Protein 6PX6 (pdb70)

Structure (mmCIF, N/CA/C/O backbone):
data_6PX6
#
_entry.id   6PX6
#
_cell.length_a   72.534
_cell.length_b   99.416
_cell.length_c   72.565
_cell.angle_alpha   90.000
_cell.angle_beta   118.264
_cell.angle_gamma   90.000
#
_symmetry.space_group_name_H-M   'P 1 21 1'
#
loop_
_entity.id
_entity.type
_entity.pdbx_description
1 polymer 'HLA class II histocompatibility antigen DQ alpha chain'
2 polymer 'HLA class II histocompatibility antigen DQ beta chain'
3 polymer DQ2.2-glut-L1
4 polymer 'T-cell receptor, T1005.2.56, alpha chain,Human nkt tcr alpha chain'
5 polymer 'T-cell receptor, T1005.2.56, beta chain'
6 water water
#
loop_
_atom_site.group_PDB
_atom_site.id
_atom_site.type_symbol
_atom_site.label_atom_id
_atom_site.label_alt_id
_atom_site.label_comp_id
_atom_site.label_asym_id
_atom_site.label_entity_id
_atom_site.label_seq_id
_atom_site.pdbx_PDB_ins_code
_atom_site.Cartn_x
_atom_site.Cartn_y
_atom_site.Cartn_z
_atom_site.occupancy
_atom_site.B_iso_or_equiv
_atom_site.auth_seq_id
_atom_site.auth_comp_id
_atom_site.auth_asym_id
_atom_site.auth_atom_id
_atom_site.pdbx_PDB_model_num
ATOM 1 N N . VAL A 1 27 ? -1.75753 26.77579 24.28167 1.000 47.67764 2 VAL A N 1
ATOM 2 C CA . VAL A 1 27 ? -2.17196 25.96184 25.41767 1.000 50.25941 2 VAL A CA 1
ATOM 3 C C . VAL A 1 27 ? -2.29488 24.49757 25.00760 1.000 58.33934 2 VAL A C 1
ATOM 4 O O . VAL A 1 27 ? -2.96050 24.16756 24.02509 1.000 68.28386 2 VAL A O 1
ATOM 8 N N . ALA A 1 28 ? -1.64266 23.62128 25.76758 1.000 48.12998 3 ALA A N 1
ATOM 9 C CA . ALA A 1 28 ? -1.63539 22.20103 25.45283 1.000 38.86393 3 ALA A CA 1
ATOM 10 C C . ALA A 1 28 ? -1.15288 21.42259 26.66612 1.000 41.48607 3 ALA A C 1
ATOM 11 O O . ALA A 1 28 ? -0.50226 21.96871 27.55990 1.000 49.41303 3 ALA A O 1
ATOM 13 N N . ASP A 1 29 ? -1.48816 20.13145 26.68351 1.000 34.92510 4 ASP A N 1
ATOM 14 C CA . ASP A 1 29 ? -0.97858 19.24273 27.72095 1.000 29.02512 4 ASP A CA 1
ATOM 15 C C . ASP A 1 29 ? 0.42950 18.76813 27.39100 1.000 27.90853 4 ASP A C 1
ATOM 16 O O . ASP A 1 29 ? 1.28158 18.66969 28.28086 1.000 28.58822 4 ASP A O 1
ATOM 21 N N . HIS A 1 30 ? 0.68368 18.46617 26.12121 1.000 26.59212 5 HIS A N 1
ATOM 22 C CA . HIS A 1 30 ? 2.00611 18.10982 25.63745 1.000 26.05436 5 HIS A CA 1
ATOM 23 C C . HIS A 1 30 ? 2.29692 18.91107 24.37891 1.000 24.79466 5 HIS A C 1
ATOM 24 O O . HIS A 1 30 ? 1.38567 19.37164 23.68699 1.000 28.59584 5 HIS A O 1
ATOM 31 N N . VAL A 1 31 ? 3.58289 19.07742 24.08627 1.000 23.37921 6 VAL A N 1
ATOM 32 C CA . VAL A 1 31 ? 4.01894 19.71487 22.84986 1.000 21.66099 6 VAL A CA 1
ATOM 33 C C . VAL A 1 31 ? 5.27269 18.99551 22.36679 1.000 20.82811 6 VAL A C 1
ATOM 34 O O . VAL A 1 31 ? 6.31090 19.02389 23.03691 1.000 24.19276 6 VAL A O 1
ATOM 38 N N . ALA A 1 32 ? 5.16887 18.32453 21.22725 1.000 20.08914 7 ALA A N 1
ATOM 39 C CA . ALA A 1 32 ? 6.28087 17.59908 20.63977 1.000 18.82364 7 ALA A CA 1
ATOM 40 C C . ALA A 1 32 ? 6.77046 18.32345 19.39803 1.000 17.88582 7 ALA A C 1
ATOM 41 O O . ALA A 1 32 ? 6.06373 19.14427 18.80903 1.000 28.21628 7 ALA A O 1
ATOM 43 N N . SER A 1 33 ? 7.99649 18.00716 19.00072 1.000 17.53708 8 SER A N 1
ATOM 44 C CA . SER A 1 33 ? 8.58207 18.56134 17.78424 1.000 27.38291 8 SER A CA 1
ATOM 45 C C . SER A 1 33 ? 9.04829 17.37562 16.94567 1.000 25.51710 8 SER A C 1
ATOM 46 O O . SER A 1 33 ? 10.21876 16.98935 16.97349 1.000 29.24274 8 SER A O 1
ATOM 49 N N . TYR A 1 34 ? 8.10596 16.78620 16.20962 1.000 25.06543 9 TYR A N 1
ATOM 50 C CA . TYR A 1 34 ? 8.38042 15.64864 15.33413 1.000 22.17940 9 TYR A CA 1
ATOM 51 C C . TYR A 1 34 ? 8.97484 16.17106 14.02713 1.000 21.16226 9 TYR A C 1
ATOM 52 O O . TYR A 1 34 ? 8.36430 16.15040 12.95629 1.000 16.69849 9 TYR A O 1
ATOM 61 N N . GLY A 1 35 A 10.20527 16.65623 14.14581 1.000 26.19697 9 GLY A N 1
ATOM 62 C CA . GLY A 1 35 A 10.89790 17.28663 13.04679 1.000 22.03852 9 GLY A CA 1
ATOM 63 C C . GLY A 1 35 A 11.55652 18.58206 13.46893 1.000 20.31838 9 GLY A C 1
ATOM 64 O O . GLY A 1 35 A 11.00008 19.66203 13.25551 1.000 30.16067 9 GLY A O 1
ATOM 65 N N . VAL A 1 36 ? 12.72303 18.48920 14.09826 1.000 17.05620 10 VAL A N 1
ATOM 66 C CA . VAL A 1 36 ? 13.58586 19.64073 14.33319 1.000 29.66872 10 VAL A CA 1
ATOM 67 C C . VAL A 1 36 ? 14.72341 19.51902 13.33027 1.000 31.74009 10 VAL A C 1
ATOM 68 O O . VAL A 1 36 ? 15.69643 18.79199 13.56021 1.000 35.02949 10 VAL A O 1
ATOM 72 N N . ASN A 1 37 ? 14.60031 20.21217 12.20685 1.000 21.08670 11 ASN A N 1
ATOM 73 C CA . ASN A 1 37 ? 15.58406 20.13402 11.14014 1.000 18.06421 11 ASN A CA 1
ATOM 74 C C . ASN A 1 37 ? 16.49310 21.35213 11.17843 1.000 23.59914 11 ASN A C 1
ATOM 75 O O . ASN A 1 37 ? 16.05307 22.46239 11.49003 1.000 33.29799 11 ASN A O 1
ATOM 80 N N . LEU A 1 38 ? 17.76560 21.13391 10.86215 1.000 20.52328 12 LEU A N 1
ATOM 81 C CA . LEU A 1 38 ? 18.78256 22.16300 11.00299 1.000 20.10357 12 LEU A CA 1
ATOM 82 C C . LEU A 1 38 ? 19.77399 22.06102 9.85992 1.000 20.59387 12 LEU A C 1
ATOM 83 O O . LEU A 1 38 ? 20.22748 20.96337 9.52803 1.000 20.50168 12 LEU A O 1
ATOM 88 N N . TYR A 1 39 ? 20.10701 23.20136 9.26323 1.000 21.33857 13 TYR A N 1
ATOM 89 C CA . TYR A 1 39 ? 21.20782 23.26241 8.30622 1.000 24.17984 13 TYR A CA 1
ATOM 90 C C . TYR A 1 39 ? 21.79519 24.66414 8.34719 1.000 27.02208 13 TYR A C 1
ATOM 91 O O . TYR A 1 39 ? 21.12257 25.62999 7.97394 1.000 27.75857 13 TYR A O 1
ATOM 100 N N . GLN A 1 40 ? 23.04154 24.77134 8.79360 1.000 24.08868 14 GLN A N 1
ATOM 101 C CA . GLN A 1 40 ? 23.79209 26.01305 8.72137 1.000 35.00314 14 GLN A CA 1
ATOM 102 C C . GLN A 1 40 ? 24.91146 25.87072 7.69912 1.000 36.31875 14 GLN A C 1
ATOM 103 O O . GLN A 1 40 ? 25.45402 24.78149 7.49034 1.000 33.08414 14 GLN A O 1
ATOM 109 N N . SER A 1 41 ? 25.24396 26.98472 7.05540 1.000 36.08538 15 SER A N 1
ATOM 110 C CA . SER A 1 41 ? 26.24175 26.99140 5.99605 1.000 28.78826 15 SER A CA 1
ATOM 111 C C . SER A 1 41 ? 27.67104 27.00015 6.51869 1.000 30.01056 15 SER A C 1
ATOM 112 O O . SER A 1 41 ? 28.60368 26.94361 5.71043 1.000 31.19122 15 SER A O 1
ATOM 115 N N . TYR A 1 42 ? 27.86626 27.06222 7.83568 1.000 29.84930 16 TYR A N 1
ATOM 116 C CA . TYR A 1 42 ? 29.20068 27.19394 8.40778 1.000 31.14767 16 TYR A CA 1
ATOM 117 C C . TYR A 1 42 ? 30.09029 26.00378 8.07182 1.000 32.39809 16 TYR A C 1
ATOM 118 O O . TYR A 1 42 ? 31.08196 26.14994 7.34977 1.000 45.98278 16 TYR A O 1
ATOM 127 N N . GLY A 1 43 ? 29.75096 24.83181 8.59712 1.000 30.32969 17 GLY A N 1
ATOM 128 C CA . GLY A 1 43 ? 30.52982 23.62684 8.36812 1.000 30.68986 17 GLY A CA 1
ATOM 129 C C . GLY A 1 43 ? 30.87180 23.30334 6.92151 1.000 31.33340 17 GLY A C 1
ATOM 130 O O . GLY A 1 43 ? 32.04592 23.29835 6.55624 1.000 32.87150 17 GLY A O 1
ATOM 131 N N . PRO A 1 44 ? 29.85528 23.02895 6.08445 1.000 30.25713 18 PRO A N 1
ATOM 132 C CA . PRO A 1 44 ? 28.42108 23.02378 6.39421 1.000 28.59751 18 PRO A CA 1
ATOM 133 C C . PRO A 1 44 ? 28.01825 21.85973 7.29055 1.000 30.71951 18 PRO A C 1
ATOM 134 O O . PRO A 1 44 ? 28.51683 20.74747 7.12336 1.000 42.15481 18 PRO A O 1
ATOM 138 N N . SER A 1 45 ? 27.13172 22.12810 8.24456 1.000 26.47438 19 SER A N 1
ATOM 139 C CA . SER A 1 45 ? 26.69772 21.12323 9.19983 1.000 25.51303 19 SER A CA 1
ATOM 140 C C . SER A 1 45 ? 25.19195 21.22386 9.38409 1.000 25.32774 19 SER A C 1
ATOM 141 O O . SER A 1 45 ? 24.57210 22.24425 9.07422 1.000 27.81215 19 SER A O 1
ATOM 144 N N . GLY A 1 46 ? 24.60903 20.14242 9.89148 1.000 23.26844 20 GLY A N 1
ATOM 145 C CA . GLY A 1 46 ? 23.18449 20.10010 10.14472 1.000 22.11062 20 GLY A CA 1
ATOM 146 C C . GLY A 1 46 ? 22.84757 19.36323 11.42206 1.000 21.54391 20 GLY A C 1
ATOM 147 O O . GLY A 1 46 ? 23.74443 19.00770 12.19270 1.000 23.27028 20 GLY A O 1
ATOM 148 N N . GLN A 1 47 ? 21.55700 19.12521 11.65472 1.000 20.60218 21 GLN A N 1
ATOM 149 C CA . GLN A 1 47 ? 21.11020 18.40757 12.84184 1.000 20.11874 21 GLN A CA 1
ATOM 150 C C . GLN A 1 47 ? 19.64652 18.00771 12.71496 1.000 20.40339 21 GLN A C 1
ATOM 151 O O . GLN A 1 47 ? 18.79165 18.84908 12.42359 1.000 31.73541 21 GLN A O 1
ATOM 157 N N . PHE A 1 48 ? 19.34747 16.72854 12.92504 1.000 18.95570 22 PHE A N 1
ATOM 158 C CA . PHE A 1 48 ? 17.97974 16.22389 12.90480 1.000 23.05317 22 PHE A CA 1
ATOM 159 C C . PHE A 1 48 ? 17.69998 15.54591 14.23676 1.000 24.31144 22 PHE A C 1
ATOM 160 O O . PHE A 1 48 ? 18.36788 14.56822 14.58876 1.000 21.11238 22 PHE A O 1
ATOM 168 N N . THR A 1 49 ? 16.72022 16.06703 14.97496 1.000 24.66957 23 THR A N 1
ATOM 169 C CA . THR A 1 49 ? 16.33068 15.50971 16.26225 1.000 21.69508 23 THR A CA 1
ATOM 170 C C . THR A 1 49 ? 14.81348 15.49096 16.37207 1.000 17.37246 23 THR A C 1
ATOM 171 O O . THR A 1 49 ? 14.12269 16.33898 15.80206 1.000 17.17402 23 THR A O 1
ATOM 175 N N . HIS A 1 50 ? 14.30321 14.51070 17.11095 1.000 17.39865 24 HIS A N 1
ATOM 176 C CA . HIS A 1 50 ? 12.90208 14.45912 17.50517 1.000 18.61587 24 HIS A CA 1
ATOM 177 C C . HIS A 1 50 ? 12.80374 14.77730 18.98888 1.000 20.44128 24 HIS A C 1
ATOM 178 O O . HIS A 1 50 ? 13.53726 14.20306 19.80042 1.000 24.41958 24 HIS A O 1
ATOM 185 N N . GLU A 1 51 ? 11.90436 15.68987 19.34010 1.000 22.91996 25 GLU A N 1
ATOM 186 C CA . GLU A 1 51 ? 11.77632 16.15959 20.71055 1.000 24.83646 25 GLU A CA 1
ATOM 187 C C . GLU A 1 51 ? 10.33629 16.01066 21.17427 1.000 22.93683 25 GLU A C 1
ATOM 188 O O . GLU A 1 51 ? 9.39897 16.32007 20.43213 1.000 26.45425 25 GLU A O 1
ATOM 194 N N . PHE A 1 52 ? 10.16921 15.52978 22.40436 1.000 18.66222 26 PHE A N 1
ATOM 195 C CA . PHE A 1 52 ? 8.86501 15.43930 23.04844 1.000 20.07705 26 PHE A CA 1
ATOM 196 C C . PHE A 1 52 ? 8.97123 16.08831 24.41839 1.000 20.91472 26 PHE A C 1
ATOM 197 O O . PHE A 1 52 ? 9.82990 15.70700 25.22099 1.000 19.55182 26 PHE A O 1
ATOM 205 N N . ASP A 1 53 ? 8.10882 17.07393 24.67411 1.000 28.43337 27 ASP A N 1
ATOM 206 C CA . ASP A 1 53 ? 8.08792 17.80664 25.94191 1.000 22.85808 27 ASP A CA 1
ATOM 207 C C . ASP A 1 53 ? 9.44810 18.42767 26.25192 1.000 21.08328 27 ASP A C 1
ATOM 208 O O . ASP A 1 53 ? 9.90307 18.43361 27.39694 1.000 30.00092 27 ASP A O 1
ATOM 213 N N . GLY A 1 54 ? 10.10328 18.95562 25.22139 1.000 19.26525 28 GLY A N 1
ATOM 214 C CA . GLY A 1 54 ? 11.38813 19.59726 25.40975 1.000 18.64261 28 GLY A CA 1
ATOM 215 C C . GLY A 1 54 ? 12.53046 18.66507 25.73712 1.000 23.00359 28 GLY A C 1
ATOM 216 O O . GLY A 1 54 ? 13.55350 19.11708 26.25780 1.000 28.44908 28 GLY A O 1
ATOM 217 N N . ASP A 1 55 ? 12.39144 17.37230 25.45019 1.000 23.62002 29 ASP A N 1
ATOM 218 C CA . ASP A 1 55 ? 13.44459 16.40287 25.71408 1.000 24.01196 29 ASP A CA 1
ATOM 219 C C . ASP A 1 55 ? 13.72921 15.59948 24.45429 1.000 21.82235 29 ASP A C 1
ATOM 220 O O . ASP A 1 55 ? 12.80821 15.20386 23.73390 1.000 26.59465 29 ASP A O 1
ATOM 225 N N . GLU A 1 56 ? 15.01339 15.35952 24.20409 1.000 21.37494 30 GLU A N 1
ATOM 226 C CA . GLU A 1 56 ? 15.47193 14.75174 22.96151 1.000 18.54960 30 GLU A CA 1
ATOM 227 C C . GLU A 1 56 ? 15.22550 13.24765 22.99100 1.000 18.70619 30 GLU A C 1
ATOM 228 O O . GLU A 1 56 ? 15.70586 12.55249 23.89260 1.000 19.18566 30 GLU A O 1
ATOM 234 N N . GLU A 1 57 ? 14.47427 12.74747 22.00713 1.000 18.49402 31 GLU A N 1
ATOM 235 C CA . GLU A 1 57 ? 14.20867 11.31775 21.88403 1.000 18.84106 31 GLU A CA 1
ATOM 236 C C . GLU A 1 57 ? 15.28763 10.60743 21.07507 1.000 24.24794 31 GLU A C 1
ATOM 237 O O . GLU A 1 57 ? 15.80012 9.56746 21.49700 1.000 28.84185 31 GLU A O 1
ATOM 243 N N . PHE A 1 58 ? 15.62985 11.14382 19.90805 1.000 18.80407 32 PHE A N 1
ATOM 244 C CA . PHE A 1 58 ? 16.70168 10.57555 19.10597 1.000 19.16270 32 PHE A CA 1
ATOM 245 C C . PHE A 1 58 ? 17.23238 11.64755 18.16946 1.000 18.87766 32 PHE A C 1
ATOM 246 O O . PHE A 1 58 ? 16.58196 12.66771 17.92782 1.000 18.37720 32 PHE A O 1
ATOM 254 N N . TYR A 1 59 ? 18.43052 11.40038 17.64921 1.000 19.35474 33 TYR A N 1
ATOM 255 C CA . TYR A 1 59 ? 19.02167 12.25013 16.63006 1.000 19.30354 33 TYR A CA 1
ATOM 256 C C . TYR A 1 59 ? 19.64868 11.36612 15.56285 1.000 23.00933 33 TYR A C 1
ATOM 257 O O . TYR A 1 59 ? 20.03450 10.22419 15.82772 1.000 20.27568 33 TYR A O 1
ATOM 266 N N . VAL A 1 60 ? 19.73235 11.89903 14.34905 1.000 31.06991 34 VAL A N 1
ATOM 267 C CA . VAL A 1 60 ? 20.31529 11.18972 13.21780 1.000 19.95269 34 VAL A CA 1
ATOM 268 C C . VAL A 1 60 ? 21.69471 11.77363 12.95306 1.000 20.66647 34 VAL A C 1
ATOM 269 O O . VAL A 1 60 ? 21.83347 12.98200 12.72954 1.000 27.54383 34 VAL A O 1
ATOM 273 N N . ASP A 1 61 ? 22.71562 10.92056 12.98836 1.000 21.56012 35 ASP A N 1
ATOM 274 C CA . ASP A 1 61 ? 24.07397 11.33610 12.65411 1.000 22.47789 35 ASP A CA 1
ATOM 275 C C . ASP A 1 61 ? 24.18073 11.51903 11.14615 1.000 31.90961 35 ASP A C 1
ATOM 276 O O . ASP A 1 61 ? 24.23496 10.53910 10.39736 1.000 39.17401 35 ASP A O 1
ATOM 281 N N . LEU A 1 62 ? 24.21176 12.77351 10.69472 1.000 24.74960 36 LEU A N 1
ATOM 282 C CA . LEU A 1 62 ? 24.20217 13.04357 9.26263 1.000 29.98749 36 LEU A CA 1
ATOM 283 C C . LEU A 1 62 ? 25.50209 12.63431 8.58203 1.000 32.44217 36 LEU A C 1
ATOM 284 O O . LEU A 1 62 ? 25.49737 12.37443 7.37403 1.000 41.05294 36 LEU A O 1
ATOM 289 N N . GLU A 1 63 ? 26.60939 12.56713 9.32285 1.000 33.41717 37 GLU A N 1
ATOM 290 C CA . GLU A 1 63 ? 27.86839 12.12221 8.73496 1.000 44.07878 37 GLU A CA 1
ATOM 291 C C . GLU A 1 63 ? 27.92841 10.60242 8.65318 1.000 40.69744 37 GLU A C 1
ATOM 292 O O . GLU A 1 63 ? 28.28469 10.03905 7.61182 1.000 33.06880 37 GLU A O 1
ATOM 298 N N . ARG A 1 64 ? 27.58287 9.92844 9.74778 1.000 35.72782 38 ARG A N 1
ATOM 299 C CA . ARG A 1 64 ? 27.67350 8.48036 9.84948 1.000 26.55402 38 ARG A CA 1
ATOM 300 C C . ARG A 1 64 ? 26.43506 7.76558 9.32507 1.000 25.57652 38 ARG A C 1
ATOM 301 O O . ARG A 1 64 ? 26.46505 6.53780 9.18653 1.000 26.09681 38 ARG A O 1
ATOM 309 N N . LYS A 1 65 ? 25.36319 8.50026 9.02625 1.000 26.18152 39 LYS A N 1
ATOM 310 C CA . LYS A 1 65 ? 24.10519 7.94288 8.52559 1.000 31.55395 39 LYS A CA 1
ATOM 311 C C . LYS A 1 65 ? 23.57407 6.85747 9.46609 1.000 38.35184 39 LYS A C 1
ATOM 312 O O . LYS A 1 65 ? 23.52083 5.67175 9.13972 1.000 45.50827 39 LYS A O 1
ATOM 318 N N . GLU A 1 66 ? 23.17078 7.30657 10.65268 1.000 33.62618 40 GLU A N 1
ATOM 319 C CA . GLU A 1 66 ? 22.73460 6.39034 11.69370 1.000 26.17184 40 GLU A CA 1
ATOM 320 C C . GLU A 1 66 ? 21.72419 7.08388 12.59322 1.000 22.16113 40 GLU A C 1
ATOM 321 O O . GLU A 1 66 ? 21.74397 8.30766 12.74674 1.000 21.68874 40 GLU A O 1
ATOM 327 N N . THR A 1 67 ? 20.83868 6.28534 13.18458 1.000 22.02060 41 THR A N 1
ATOM 328 C CA . THR A 1 67 ? 19.83125 6.77463 14.11925 1.000 27.98433 41 THR A CA 1
ATOM 329 C C . THR A 1 67 ? 20.29738 6.45883 15.53213 1.000 25.25568 41 THR A C 1
ATOM 330 O O . THR A 1 67 ? 20.41722 5.28872 15.91021 1.000 22.70064 41 THR A O 1
ATOM 334 N N . VAL A 1 68 ? 20.55331 7.49822 16.31075 1.000 21.69493 42 VAL A N 1
ATOM 335 C CA . VAL A 1 68 ? 21.13204 7.35006 17.63542 1.000 28.99226 42 VAL A CA 1
ATOM 336 C C . VAL A 1 68 ? 20.06528 7.77818 18.63842 1.000 21.67165 42 VAL A C 1
ATOM 337 O O . VAL A 1 68 ? 19.76450 8.97115 18.77142 1.000 20.99861 42 VAL A O 1
ATOM 341 N N . TRP A 1 69 ? 19.47694 6.80492 19.33117 1.000 22.00098 43 TRP A N 1
ATOM 342 C CA . TRP A 1 69 ? 18.34658 7.06744 20.21152 1.000 28.16397 43 TRP A CA 1
ATOM 343 C C . TRP A 1 69 ? 18.81176 7.64543 21.54220 1.000 34.24603 43 TRP A C 1
ATOM 344 O O . TRP A 1 69 ? 19.91887 7.37127 22.01109 1.000 37.20645 43 TRP A O 1
ATOM 355 N N . LYS A 1 70 ? 17.94037 8.45464 22.15322 1.000 39.62445 44 LYS A N 1
ATOM 356 C CA . LYS A 1 70 ? 18.20216 9.06146 23.45410 1.000 37.18709 44 LYS A CA 1
ATOM 357 C C . LYS A 1 70 ? 17.13835 8.71688 24.48971 1.000 37.96714 44 LYS A C 1
ATOM 358 O O . LYS A 1 70 ? 17.20081 9.22790 25.61579 1.000 39.99563 44 LYS A O 1
ATOM 364 N N . LEU A 1 71 ? 16.17219 7.87268 24.14447 1.000 40.38989 45 LEU A N 1
ATOM 365 C CA . LEU A 1 71 ? 15.13469 7.49993 25.09426 1.000 39.52675 45 LEU A CA 1
ATOM 366 C C . LEU A 1 71 ? 15.75546 6.72730 26.25339 1.000 38.68885 45 LEU A C 1
ATOM 367 O O . LEU A 1 71 ? 16.51967 5.77933 26.02218 1.000 37.29660 45 LEU A O 1
ATOM 372 N N . PRO A 1 72 ? 15.46681 7.09663 27.49974 1.000 43.52590 46 PRO A N 1
ATOM 373 C CA . PRO A 1 72 ? 16.04892 6.37416 28.63804 1.000 54.03214 46 PRO A CA 1
ATOM 374 C C . PRO A 1 72 ? 15.29645 5.09048 28.95185 1.000 62.86718 46 PRO A C 1
ATOM 375 O O . PRO A 1 72 ? 15.11931 4.73368 30.12112 1.000 67.23532 46 PRO A O 1
ATOM 379 N N . LEU A 1 73 ? 14.84626 4.39140 27.91069 1.000 60.81896 47 LEU A N 1
ATOM 380 C CA . LEU A 1 73 ? 14.05058 3.18245 28.05468 1.000 55.01508 47 LEU A CA 1
ATOM 381 C C . LEU A 1 73 ? 14.52161 2.16434 27.02427 1.000 49.23749 47 LEU A C 1
ATOM 382 O O . LEU A 1 73 ? 15.38184 2.44988 26.18511 1.000 39.73210 47 LEU A O 1
ATOM 387 N N . PHE A 1 74 ? 13.95733 0.96241 27.09592 1.000 58.23145 48 PHE A N 1
ATOM 388 C CA . PHE A 1 74 ? 14.18059 -0.06821 26.09243 1.000 62.95610 48 PHE A CA 1
ATOM 389 C C . PHE A 1 74 ? 13.04014 -0.03911 25.08613 1.000 60.70865 48 PHE A C 1
ATOM 390 O O . PHE A 1 74 ? 11.87697 0.14373 25.45894 1.000 63.22373 48 PHE A O 1
ATOM 398 N N . HIS A 1 75 ? 13.37402 -0.22982 23.81259 1.000 53.13544 49 HIS A N 1
ATOM 399 C CA . HIS A 1 75 ? 12.36405 -0.07410 22.77860 1.000 52.40438 49 HIS A CA 1
ATOM 400 C C . HIS A 1 75 ? 12.88539 -0.63702 21.46724 1.000 54.70270 49 HIS A C 1
ATOM 401 O O . HIS A 1 75 ? 14.09769 -0.72100 21.25015 1.000 61.49754 49 HIS A O 1
ATOM 408 N N . ARG A 1 76 ? 11.95115 -1.00018 20.58902 1.000 47.25871 50 ARG A N 1
ATOM 409 C CA . ARG A 1 76 ? 12.27804 -1.54120 19.27770 1.000 43.79483 50 ARG A CA 1
ATOM 410 C C . ARG A 1 76 ? 11.90227 -0.58968 18.14458 1.000 50.58352 50 ARG A C 1
ATOM 411 O O . ARG A 1 76 ? 11.68067 -1.03941 17.01570 1.000 47.32856 50 ARG A O 1
ATOM 413 N N . LEU A 1 77 ? 11.82620 0.71375 18.41450 1.000 23.66823 51 LEU A N 1
ATOM 414 C CA . LEU A 1 77 ? 11.49831 1.64978 17.34865 1.000 34.16046 51 LEU A CA 1
ATOM 415 C C . LEU A 1 77 ? 12.64177 1.75606 16.34272 1.000 35.01538 51 LEU A C 1
ATOM 416 O O . LEU A 1 77 ? 13.79992 1.43829 16.62986 1.000 33.80789 51 LEU A O 1
ATOM 421 N N . ARG A 1 78 ? 12.29050 2.22401 15.14593 1.000 38.09387 53 ARG A N 1
ATOM 422 C CA . ARG A 1 78 ? 13.19837 2.29368 14.01129 1.000 33.55842 53 ARG A CA 1
ATOM 423 C C . ARG A 1 78 ? 12.93628 3.58423 13.24870 1.000 22.31617 53 ARG A C 1
ATOM 424 O O . ARG A 1 78 ? 11.84082 4.14573 13.30214 1.000 19.83019 53 ARG A O 1
ATOM 432 N N . PHE A 1 79 ? 13.95222 4.04886 12.52537 1.000 20.10783 54 PHE A N 1
ATOM 433 C CA . PHE A 1 79 ? 13.82572 5.28875 11.76199 1.000 19.27078 54 PHE A CA 1
ATOM 434 C C . PHE A 1 79 ? 14.91653 5.32076 10.70611 1.000 19.38536 54 PHE A C 1
ATOM 435 O O . PHE A 1 79 ? 16.10309 5.31456 11.04577 1.000 19.84628 54 PHE A O 1
ATOM 443 N N . ASP A 1 80 ? 14.52338 5.35788 9.44204 1.000 22.03161 55 ASP A N 1
ATOM 444 C CA . ASP A 1 80 ? 15.49293 5.40726 8.35452 1.000 21.48391 55 ASP A CA 1
ATOM 445 C C . ASP A 1 80 ? 16.19430 6.75851 8.34605 1.000 24.16264 55 ASP A C 1
ATOM 446 O O . ASP A 1 80 ? 15.53303 7.78859 8.15836 1.000 25.12625 55 ASP A O 1
ATOM 451 N N . PRO A 1 81 ? 17.51395 6.80945 8.54435 1.000 19.50393 56 PRO A N 1
ATOM 452 C CA . PRO A 1 81 ? 18.21502 8.10255 8.50176 1.000 23.03527 56 PRO A CA 1
ATOM 453 C C . PRO A 1 81 ? 18.16095 8.78886 7.14376 1.000 23.05781 56 PRO A C 1
ATOM 454 O O . PRO A 1 81 ? 18.49525 9.97811 7.06550 1.000 20.13972 56 PRO A O 1
ATOM 458 N N . GLN A 1 82 ? 17.75319 8.08951 6.07884 1.000 27.11117 57 GLN A N 1
ATOM 459 C CA . GLN A 1 82 ? 17.62788 8.74072 4.77804 1.000 23.12977 57 GLN A CA 1
ATOM 460 C C . GLN A 1 82 ? 16.53727 9.80099 4.78375 1.000 19.23344 57 GLN A C 1
ATOM 461 O O . GLN A 1 82 ? 16.58785 10.74413 3.98622 1.000 18.24973 57 GLN A O 1
ATOM 467 N N . PHE A 1 83 ? 15.54159 9.66291 5.66120 1.000 17.70582 58 PHE A N 1
ATOM 468 C CA . PHE A 1 83 ? 14.56127 10.72951 5.82867 1.000 17.19741 58 PHE A CA 1
ATOM 469 C C . PHE A 1 83 ? 15.24053 12.01021 6.29587 1.000 31.52946 58 PHE A C 1
ATOM 470 O O . PHE A 1 83 ? 14.98122 13.09662 5.76573 1.000 28.55661 58 PHE A O 1
ATOM 478 N N . ALA A 1 84 ? 16.12237 11.89742 7.29099 1.000 29.72133 59 ALA A N 1
ATOM 479 C CA . ALA A 1 84 ? 16.85095 13.06607 7.76859 1.000 17.83146 59 ALA A CA 1
ATOM 480 C C . ALA A 1 84 ? 17.79166 13.60621 6.69901 1.000 18.26935 59 ALA A C 1
ATOM 481 O O . ALA A 1 84 ? 17.86651 14.82169 6.49104 1.000 19.96604 59 ALA A O 1
ATOM 483 N N . LEU A 1 85 ? 18.51125 12.71973 6.00505 1.000 18.68533 60 LEU A N 1
ATOM 484 C CA . LEU A 1 85 ? 19.43159 13.16762 4.96383 1.000 19.24659 60 LEU A CA 1
ATOM 485 C C . LEU A 1 85 ? 18.69422 13.88998 3.84254 1.000 18.92640 60 LEU A C 1
ATOM 486 O O . LEU A 1 85 ? 19.18644 14.89105 3.31031 1.000 19.33452 60 LEU A O 1
ATOM 491 N N . THR A 1 86 ? 17.51284 13.39840 3.46790 1.000 18.32095 61 THR A N 1
ATOM 492 C CA . THR A 1 86 ? 16.74146 14.05729 2.41886 1.000 18.33767 61 THR A CA 1
ATOM 493 C C . THR A 1 86 ? 16.16392 15.37846 2.91212 1.000 17.92751 61 THR A C 1
ATOM 494 O O . THR A 1 86 ? 16.30134 16.41410 2.24990 1.000 18.24038 61 THR A O 1
ATOM 498 N N . ASN A 1 87 ? 15.52091 15.36174 4.08271 1.000 20.74652 62 ASN A N 1
ATOM 499 C CA . ASN A 1 87 ? 14.86641 16.56437 4.58648 1.000 17.48407 62 ASN A CA 1
ATOM 500 C C . ASN A 1 87 ? 15.87404 17.68429 4.81838 1.000 35.42700 62 ASN A C 1
ATOM 501 O O . ASN A 1 87 ? 15.61175 18.84331 4.47821 1.000 39.27133 62 ASN A O 1
ATOM 506 N N . ILE A 1 88 ? 17.03991 17.35583 5.38183 1.000 27.96550 63 ILE A N 1
ATOM 507 C CA . ILE A 1 88 ? 18.08312 18.36145 5.56422 1.000 24.18508 63 ILE A CA 1
ATOM 508 C C . ILE A 1 88 ? 18.62708 18.82450 4.21776 1.000 23.00833 63 ILE A C 1
ATOM 509 O O . ILE A 1 88 ? 19.00698 19.99219 4.06162 1.000 28.29408 63 ILE A O 1
ATOM 514 N N . ALA A 1 89 ? 18.66423 17.93395 3.22263 1.000 19.60898 64 ALA A N 1
ATOM 515 C CA . ALA A 1 89 ? 19.12662 18.33179 1.89723 1.000 20.20252 64 ALA A CA 1
ATOM 516 C C . ALA A 1 89 ? 18.16286 19.30531 1.23383 1.000 20.14957 64 ALA A C 1
ATOM 517 O O . ALA A 1 89 ? 18.57957 20.11169 0.39440 1.000 21.48457 64 ALA A O 1
ATOM 519 N N . VAL A 1 90 ? 16.87681 19.24205 1.58500 1.000 19.39273 65 VAL A N 1
ATOM 520 C CA . VAL A 1 90 ? 15.93351 20.23522 1.08506 1.000 19.46757 65 VAL A CA 1
ATOM 521 C C . VAL A 1 90 ? 16.18493 21.58027 1.75378 1.000 20.04318 65 VAL A C 1
ATOM 522 O O . VAL A 1 90 ? 16.00516 22.63659 1.13450 1.000 20.64397 65 VAL A O 1
ATOM 526 N N . LEU A 1 91 ? 16.62453 21.56625 3.01447 1.000 19.97106 66 LEU A N 1
ATOM 527 C CA . LEU A 1 91 ? 16.93722 22.80924 3.71196 1.000 20.57377 66 LEU A CA 1
ATOM 528 C C . LEU A 1 91 ? 18.16144 23.49092 3.11314 1.000 21.63851 66 LEU A C 1
ATOM 529 O O . LEU A 1 91 ? 18.19065 24.72055 2.98559 1.000 22.40544 66 LEU A O 1
ATOM 534 N N . LYS A 1 92 ? 19.18484 22.71192 2.74935 1.000 21.85189 67 LYS A N 1
ATOM 535 C CA . LYS A 1 92 ? 20.36196 23.29047 2.10800 1.000 23.02392 67 LYS A CA 1
ATOM 536 C C . LYS A 1 92 ? 19.98851 23.99271 0.80961 1.000 27.70538 67 LYS A C 1
ATOM 537 O O . LYS A 1 92 ? 20.49883 25.07961 0.51105 1.000 30.27391 67 LYS A O 1
ATOM 543 N N . HIS A 1 93 ? 19.09405 23.38527 0.02756 1.000 30.65041 68 HIS A N 1
ATOM 544 C CA . HIS A 1 93 ? 18.63005 24.00838 -1.20728 1.000 29.79683 68 HIS A CA 1
ATOM 545 C C . HIS A 1 93 ? 17.88315 25.30549 -0.91817 1.000 23.71265 68 HIS A C 1
ATOM 546 O O . HIS A 1 93 ? 18.14840 26.34101 -1.53970 1.000 24.81050 68 HIS A O 1
ATOM 553 N N . ASN A 1 94 ? 16.95086 25.27038 0.03750 1.000 22.95581 69 ASN A N 1
ATOM 554 C CA . ASN A 1 94 ? 16.18660 26.46782 0.37171 1.000 23.39704 69 ASN A CA 1
ATOM 555 C C . ASN A 1 94 ? 17.05576 27.53725 1.01869 1.000 39.57527 69 ASN A C 1
ATOM 556 O O . ASN A 1 94 ? 16.75131 28.72989 0.90514 1.000 42.33936 69 ASN A O 1
ATOM 561 N N . LEU A 1 95 ? 18.13141 27.13949 1.70046 1.000 31.45578 70 LEU A N 1
ATOM 562 C CA . LEU A 1 95 ? 18.98376 28.12177 2.36239 1.000 29.09361 70 LEU A CA 1
ATOM 563 C C . LEU A 1 95 ? 19.73965 28.96857 1.34610 1.000 30.41122 70 LEU A C 1
ATOM 564 O O . LEU A 1 95 ? 19.79952 30.19668 1.47249 1.000 32.27090 70 LEU A O 1
ATOM 569 N N . ASN A 1 96 ? 20.32192 28.32823 0.32654 1.000 30.13478 71 ASN A N 1
ATOM 570 C CA . ASN A 1 96 ? 21.07254 29.06949 -0.68337 1.000 35.96897 71 ASN A CA 1
ATOM 571 C C . ASN A 1 96 ? 20.19525 30.07838 -1.41078 1.000 33.41215 71 ASN A C 1
ATOM 572 O O . ASN A 1 96 ? 20.69046 31.11531 -1.86735 1.000 39.33221 71 ASN A O 1
ATOM 577 N N . ILE A 1 97 ? 18.89787 29.79780 -1.52838 1.000 28.17473 72 ILE A N 1
ATOM 578 C CA . ILE A 1 97 ? 17.99458 30.72537 -2.19944 1.000 28.85254 72 ILE A CA 1
ATOM 579 C C . ILE A 1 97 ? 17.66880 31.90774 -1.29648 1.000 32.00606 72 ILE A C 1
ATOM 580 O O . ILE A 1 97 ? 17.69956 33.06512 -1.72943 1.000 30.99642 72 ILE A O 1
ATOM 585 N N . LEU A 1 98 ? 17.35888 31.63901 -0.02628 1.000 28.62736 73 LEU A N 1
ATOM 586 C CA . LEU A 1 98 ? 17.03658 32.71839 0.89885 1.000 32.75894 73 LEU A CA 1
ATOM 587 C C . LEU A 1 98 ? 18.24986 33.57052 1.24673 1.000 41.72232 73 LEU A C 1
ATOM 588 O O . LEU A 1 98 ? 18.08173 34.71723 1.67550 1.000 45.12719 73 LEU A O 1
ATOM 593 N N . ILE A 1 99 ? 19.46293 33.04062 1.08120 1.000 37.05836 74 ILE A N 1
ATOM 594 C CA . ILE A 1 99 ? 20.65148 33.87059 1.24331 1.000 38.48153 74 ILE A CA 1
ATOM 595 C C . ILE A 1 99 ? 20.73011 34.90268 0.12581 1.000 41.34862 74 ILE A C 1
ATOM 596 O O . ILE A 1 99 ? 21.11513 36.05610 0.35237 1.000 48.76708 74 ILE A O 1
ATOM 601 N N . LYS A 1 100 ? 20.35028 34.51257 -1.09392 1.000 37.71874 75 LYS A N 1
ATOM 602 C CA . LYS A 1 100 ? 20.37765 35.45099 -2.21167 1.000 39.92034 75 LYS A CA 1
ATOM 603 C C . LYS A 1 100 ? 19.25090 36.47389 -2.10694 1.000 42.72813 75 LYS A C 1
ATOM 604 O O . LYS A 1 100 ? 19.44134 37.65020 -2.43756 1.000 49.72921 75 LYS A O 1
ATOM 610 N N . ARG A 1 101 ? 18.07255 36.04890 -1.64431 1.000 34.71099 76 ARG A N 1
ATOM 611 C CA . ARG A 1 101 ? 16.92741 36.94727 -1.54469 1.000 43.57617 76 ARG A CA 1
ATOM 612 C C . ARG A 1 101 ? 17.03656 37.93290 -0.38800 1.000 48.72364 76 ARG A C 1
ATOM 613 O O . ARG A 1 101 ? 16.26793 38.89954 -0.35071 1.000 53.67145 76 ARG A O 1
ATOM 621 N N . SER A 1 102 ? 17.95716 37.71816 0.55063 1.000 48.08768 77 SER A N 1
ATOM 622 C CA . SER A 1 102 ? 18.08951 38.57166 1.72442 1.000 50.25807 77 SER A CA 1
ATOM 623 C C . SER A 1 102 ? 19.32531 39.45989 1.67370 1.000 56.45805 77 SER A C 1
ATOM 624 O O . SER A 1 102 ? 19.71141 40.01987 2.70579 1.000 38.84778 77 SER A O 1
ATOM 627 N N . ASN A 1 103 ? 19.95161 39.60177 0.50301 1.000 55.73116 78 ASN A N 1
ATOM 628 C CA . ASN A 1 103 ? 21.20323 40.35006 0.35807 1.000 54.22253 78 ASN A CA 1
ATOM 629 C C . ASN A 1 103 ? 22.25567 39.85128 1.34697 1.000 49.53390 78 ASN A C 1
ATOM 630 O O . ASN A 1 103 ? 23.04686 40.62508 1.89075 1.000 58.47886 78 ASN A O 1
ATOM 635 N N . SER A 1 104 ? 22.24795 38.53751 1.58742 1.000 38.93149 79 SER A N 1
ATOM 636 C CA . SER A 1 104 ? 23.20914 37.87061 2.46817 1.000 38.32376 79 SER A CA 1
ATOM 637 C C . SER A 1 104 ? 23.10527 38.38164 3.90564 1.000 47.79622 79 SER A C 1
ATOM 638 O O . SER A 1 104 ? 24.10654 38.68589 4.55742 1.000 39.08136 79 SER A O 1
ATOM 641 N N . THR A 1 105 ? 21.87403 38.46903 4.40376 1.000 49.91887 80 THR A N 1
ATOM 642 C CA . THR A 1 105 ? 21.64921 38.79783 5.80787 1.000 48.80691 80 THR A CA 1
ATOM 643 C C . THR A 1 105 ? 22.02394 37.59262 6.65998 1.000 45.89184 80 THR A C 1
ATOM 644 O O . THR A 1 105 ? 21.36006 36.55218 6.60633 1.000 45.05311 80 THR A O 1
ATOM 648 N N . ALA A 1 106 ? 23.08921 37.72746 7.44090 1.000 46.96348 81 ALA A N 1
ATOM 649 C CA . ALA A 1 106 ? 23.62849 36.61381 8.20118 1.000 43.78830 81 ALA A CA 1
ATOM 650 C C . ALA A 1 106 ? 23.04225 36.57482 9.60905 1.000 33.61984 81 ALA A C 1
ATOM 651 O O . ALA A 1 106 ? 22.32580 37.47830 10.04623 1.000 34.02052 81 ALA A O 1
ATOM 653 N N . ALA A 1 107 ? 23.36060 35.49896 10.32065 1.000 32.41170 82 ALA A N 1
ATOM 654 C CA . ALA A 1 107 ? 22.90014 35.33784 11.68880 1.000 31.47222 82 ALA A CA 1
ATOM 655 C C . ALA A 1 107 ? 23.64591 36.28334 12.62238 1.000 39.00232 82 ALA A C 1
ATOM 656 O O . ALA A 1 107 ? 24.78985 36.67201 12.37047 1.000 36.42226 82 ALA A O 1
ATOM 658 N N . THR A 1 108 ? 22.98145 36.65517 13.71085 1.000 43.34264 83 THR A N 1
ATOM 659 C CA . THR A 1 108 ? 23.57751 37.48803 14.74501 1.000 47.66627 83 THR A CA 1
ATOM 660 C C . THR A 1 108 ? 24.08701 36.59771 15.86939 1.000 39.31667 83 THR A C 1
ATOM 661 O O . THR A 1 108 ? 23.33771 35.77076 16.40100 1.000 35.91058 83 THR A O 1
ATOM 665 N N . ASN A 1 109 ? 25.36086 36.76209 16.21881 1.000 46.17768 84 ASN A N 1
ATOM 666 C CA . ASN A 1 109 ? 25.96652 35.98227 17.29239 1.000 40.09505 84 ASN A CA 1
ATOM 667 C C . ASN A 1 109 ? 25.40722 36.44984 18.62984 1.000 32.33920 84 ASN A C 1
ATOM 668 O O . ASN A 1 109 ? 25.74581 37.53786 19.10522 1.000 36.27555 84 ASN A O 1
ATOM 673 N N . GLU A 1 110 ? 24.54809 35.63622 19.23604 1.000 30.77887 85 GLU A N 1
ATOM 674 C CA . GLU A 1 110 ? 23.98165 35.97076 20.53163 1.000 30.40950 85 GLU A CA 1
ATOM 675 C C . GLU A 1 110 ? 24.95907 35.62589 21.65283 1.000 40.96934 85 GLU A C 1
ATOM 676 O O . GLU A 1 110 ? 25.87788 34.81911 21.48937 1.000 42.69513 85 GLU A O 1
ATOM 682 N N . VAL A 1 111 ? 24.74823 36.25322 22.80458 1.000 35.85346 86 VAL A N 1
ATOM 683 C CA . VAL A 1 111 ? 25.58286 36.03538 23.98062 1.000 38.35836 86 VAL A CA 1
ATOM 684 C C . VAL A 1 111 ? 25.03174 34.81576 24.73302 1.000 35.93975 86 VAL A C 1
ATOM 685 O O . VAL A 1 111 ? 23.87597 34.85545 25.17477 1.000 33.83461 86 VAL A O 1
ATOM 689 N N . PRO A 1 112 ? 25.80526 33.74784 24.87616 1.000 34.44500 87 PRO A N 1
ATOM 690 C CA . PRO A 1 112 ? 25.30851 32.57062 25.59708 1.000 31.18732 87 PRO A CA 1
ATOM 691 C C . PRO A 1 112 ? 25.33481 32.77579 27.10417 1.000 35.04099 87 PRO A C 1
ATOM 692 O O . PRO A 1 112 ? 26.08613 33.59108 27.64237 1.000 39.72809 87 PRO A O 1
ATOM 696 N N . GLU A 1 113 ? 24.48602 32.00857 27.78384 1.000 33.33414 88 GLU A N 1
ATOM 697 C CA . GLU A 1 113 ? 24.38181 32.03622 29.23623 1.000 34.03909 88 GLU A CA 1
ATOM 698 C C . GLU A 1 113 ? 24.70248 30.65234 29.77860 1.000 35.24309 88 GLU A C 1
ATOM 699 O O . GLU A 1 113 ? 24.08290 29.66323 29.37408 1.000 37.91287 88 GLU A O 1
ATOM 705 N N . VAL A 1 114 ? 25.66805 30.58757 30.69065 1.000 36.26485 89 VAL A N 1
ATOM 706 C CA . VAL A 1 114 ? 26.20450 29.32952 31.19140 1.000 32.20026 89 VAL A CA 1
ATOM 707 C C . VAL A 1 114 ? 25.87670 29.20620 32.67174 1.000 29.77294 89 VAL A C 1
ATOM 708 O O . VAL A 1 114 ? 25.88167 30.20118 33.40444 1.000 31.22427 89 VAL A O 1
ATOM 712 N N . THR A 1 115 ? 25.58157 27.98231 33.10496 1.000 28.51692 90 THR A N 1
ATOM 713 C CA . THR A 1 115 ? 25.30897 27.69363 34.50648 1.000 30.62722 90 THR A CA 1
ATOM 714 C C . THR A 1 115 ? 25.76629 26.27442 34.80172 1.000 31.69204 90 THR A C 1
ATOM 715 O O . THR A 1 115 ? 25.38102 25.33967 34.09354 1.000 27.35195 90 THR A O 1
ATOM 719 N N . VAL A 1 116 ? 26.58497 26.11929 35.83935 1.000 40.93453 91 VAL A N 1
ATOM 720 C CA . VAL A 1 116 ? 27.11451 24.82385 36.24968 1.000 35.27529 91 VAL A CA 1
ATOM 721 C C . VAL A 1 116 ? 26.47040 24.43343 37.57107 1.000 43.05986 91 VAL A C 1
ATOM 722 O O . VAL A 1 116 ? 26.51141 25.20081 38.54063 1.000 51.23389 91 VAL A O 1
ATOM 726 N N . PHE A 1 117 ? 25.87876 23.24183 37.60846 1.000 38.99601 92 PHE A N 1
ATOM 727 C CA . PHE A 1 117 ? 25.26457 22.71856 38.81962 1.000 29.63072 92 PHE A CA 1
ATOM 728 C C . PHE A 1 117 ? 25.38659 21.19990 38.81005 1.000 27.07923 92 PHE A C 1
ATOM 729 O O . PHE A 1 117 ? 25.93052 20.60452 37.87562 1.000 25.24755 92 PHE A O 1
ATOM 737 N N . SER A 1 118 ? 24.88147 20.57400 39.86781 1.000 29.12618 93 SER A N 1
ATOM 738 C CA . SER A 1 118 ? 24.97760 19.13447 40.04643 1.000 29.22421 93 SER A CA 1
ATOM 739 C C . SER A 1 118 ? 23.60965 18.48516 39.88375 1.000 25.48469 93 SER A C 1
ATOM 740 O O . SER A 1 118 ? 22.58022 19.05912 40.25126 1.000 24.95486 93 SER A O 1
ATOM 743 N N . LYS A 1 119 ? 23.61485 17.27397 39.32256 1.000 25.72404 94 LYS A N 1
ATOM 744 C CA . LYS A 1 119 ? 22.36717 16.55038 39.10287 1.000 32.85458 94 LYS A CA 1
ATOM 745 C C . LYS A 1 119 ? 21.69135 16.20444 40.42388 1.000 36.50468 94 LYS A C 1
ATOM 746 O O . LYS A 1 119 ? 20.46043 16.25767 40.53407 1.000 39.16035 94 LYS A O 1
ATOM 752 N N . SER A 1 120 ? 22.47665 15.86053 41.43449 1.000 34.16827 95 SER A N 1
ATOM 753 C CA . SER A 1 120 ? 21.99446 15.49109 42.75452 1.000 34.69945 95 SER A CA 1
ATOM 754 C C . SER A 1 120 ? 22.73113 16.30558 43.80499 1.000 33.38188 95 SER A C 1
ATOM 755 O O . SER A 1 120 ? 23.77409 16.90260 43.51683 1.000 36.53678 95 SER A O 1
ATOM 758 N N . PRO A 1 121 ? 22.20106 16.37550 45.02853 1.000 32.14083 96 PRO A N 1
ATOM 759 C CA . PRO A 1 121 ? 22.93651 17.04711 46.10791 1.000 31.24163 96 PRO A CA 1
ATOM 760 C C . PRO A 1 121 ? 24.30144 16.41170 46.33198 1.000 30.05016 96 PRO A C 1
ATOM 761 O O . PRO A 1 121 ? 24.45206 15.18812 46.31556 1.000 28.37032 96 PRO A O 1
ATOM 765 N N . VAL A 1 122 ? 25.29791 17.26332 46.55471 1.000 28.00273 97 VAL A N 1
ATOM 766 C CA . VAL A 1 122 ? 26.69282 16.83650 46.59482 1.000 30.41460 97 VAL A CA 1
ATOM 767 C C . VAL A 1 122 ? 27.01417 16.28803 47.98105 1.000 31.22740 97 VAL A C 1
ATOM 768 O O . VAL A 1 122 ? 26.99691 17.02236 48.97111 1.000 39.66254 97 VAL A O 1
ATOM 772 N N . THR A 1 123 ? 27.31188 14.99505 48.05123 1.000 32.71119 98 THR A N 1
ATOM 773 C CA . THR A 1 123 ? 27.95850 14.39490 49.20813 1.000 42.15947 98 THR A CA 1
ATOM 774 C C . THR A 1 123 ? 29.33103 13.89596 48.77903 1.000 48.43714 98 THR A C 1
ATOM 775 O O . THR A 1 123 ? 29.47556 13.29324 47.71033 1.000 58.45114 98 THR A O 1
ATOM 779 N N . LEU A 1 124 ? 30.33766 14.16196 49.60474 1.000 39.32165 99 LEU A N 1
ATOM 780 C CA . LEU A 1 124 ? 31.71386 13.89974 49.20753 1.000 38.17065 99 LEU 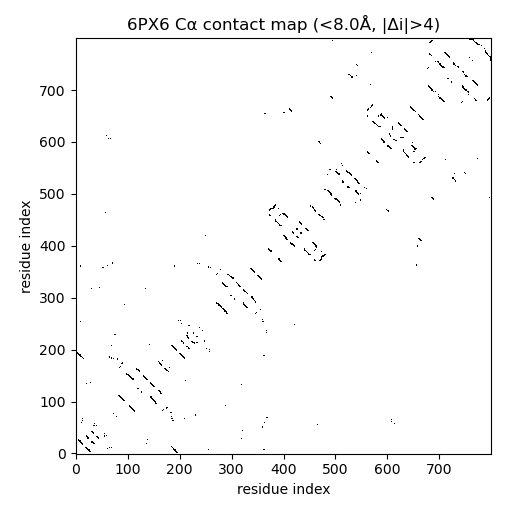A CA 1
ATOM 781 C C . LEU A 1 124 ? 32.00046 12.40199 49.20675 1.000 38.75896 99 LEU A C 1
ATOM 782 O O . LEU A 1 124 ? 31.62980 11.68517 50.14119 1.000 46.12683 99 LEU A O 1
ATOM 787 N N . GLY A 1 125 ? 32.65938 11.92970 48.14743 1.000 37.35873 100 GLY A N 1
ATOM 788 C CA . GLY A 1 125 ? 33.05089 10.54206 48.03407 1.000 38.74994 100 GLY A CA 1
ATOM 789 C C . GLY A 1 125 ? 32.07171 9.64855 47.30447 1.000 38.18439 100 GLY A C 1
ATOM 790 O O . GLY A 1 125 ? 32.39891 8.48468 47.04170 1.000 39.38186 100 GLY A O 1
ATOM 791 N N . GLN A 1 126 ? 30.88771 10.14930 46.96076 1.000 40.75137 101 GLN A N 1
ATOM 792 C CA . GLN A 1 126 ? 29.87716 9.33093 46.31825 1.000 39.04383 101 GLN A CA 1
ATOM 793 C C . GLN A 1 126 ? 29.60922 9.82781 44.90262 1.000 39.97591 101 GLN A C 1
ATOM 794 O O . GLN A 1 126 ? 29.65286 11.03757 44.65662 1.000 44.33583 101 GLN A O 1
ATOM 800 N N . PRO A 1 127 ? 29.33219 8.92628 43.95802 1.000 42.62887 102 PRO A N 1
ATOM 801 C CA . PRO A 1 127 ? 29.24478 9.33276 42.54956 1.000 33.89777 102 PRO A CA 1
ATOM 802 C C . PRO A 1 127 ? 28.18596 10.40132 42.32521 1.000 32.15752 102 PRO A C 1
ATOM 803 O O . PRO A 1 127 ? 27.09352 10.35400 42.89413 1.000 31.58565 102 PRO A O 1
ATOM 807 N N . ASN A 1 128 ? 28.52936 11.37541 41.48684 1.000 31.46885 103 ASN A N 1
ATOM 808 C CA . ASN A 1 128 ? 27.62044 12.45089 41.12492 1.000 29.96991 103 ASN A CA 1
ATOM 809 C C . ASN A 1 128 ? 27.91591 12.85619 39.68635 1.000 33.36664 103 ASN A C 1
ATOM 810 O O . ASN A 1 128 ? 28.79199 12.28850 39.02777 1.000 30.31821 103 ASN A O 1
ATOM 815 N N . THR A 1 129 ? 27.17806 13.85142 39.19954 1.000 35.95881 104 THR A N 1
ATOM 816 C CA . THR A 1 129 ? 27.30855 14.30803 37.82261 1.000 30.03328 104 THR A CA 1
ATOM 817 C C . THR A 1 129 ? 27.21777 15.82503 37.77833 1.000 29.57480 104 THR A C 1
ATOM 818 O O . THR A 1 129 ? 26.25853 16.40533 38.29581 1.000 26.32367 104 THR A O 1
ATOM 822 N N . LEU A 1 130 ? 28.21269 16.46049 37.16110 1.000 29.08538 105 LEU A N 1
ATOM 823 C CA . LEU A 1 130 ? 28.19395 17.90071 36.94394 1.000 27.04382 105 LEU A CA 1
ATOM 824 C C . LEU A 1 130 ? 27.48697 18.21868 35.63372 1.000 26.14521 105 LEU A C 1
ATOM 825 O O . LEU A 1 130 ? 27.66415 17.51957 34.63309 1.000 26.24247 105 LEU A O 1
ATOM 830 N N . ILE A 1 131 ? 26.68494 19.27974 35.64669 1.000 36.85295 106 ILE A N 1
ATOM 831 C CA . ILE A 1 131 ? 25.89552 19.69635 34.49390 1.000 24.57097 106 ILE A CA 1
ATOM 832 C C . ILE A 1 131 ? 26.31096 21.10647 34.10365 1.000 25.21749 106 ILE A C 1
ATOM 833 O O . ILE A 1 131 ? 26.28359 22.01893 34.93714 1.000 25.56210 106 ILE A O 1
ATOM 838 N N . CYS A 1 132 ? 26.68929 21.28383 32.84098 1.000 26.95328 107 CYS A N 1
ATOM 839 C CA . CYS A 1 132 ? 26.98099 22.59738 32.28014 1.000 28.06724 107 CYS A CA 1
ATOM 840 C C . CYS A 1 132 ? 25.89776 22.93602 31.26552 1.000 33.04434 107 CYS A C 1
ATOM 841 O O . CYS A 1 132 ? 25.77871 22.26726 30.23307 1.000 31.06201 107 CYS A O 1
ATOM 844 N N . LEU A 1 133 ? 25.11106 23.96614 31.56315 1.000 36.99055 108 LEU A N 1
ATOM 845 C CA . LEU A 1 133 ? 23.96588 24.35869 30.74602 1.000 35.78612 108 LEU A CA 1
ATOM 846 C C . LEU A 1 133 ? 24.28676 25.68134 30.05793 1.000 30.68846 108 LEU A C 1
ATOM 847 O O . LEU A 1 133 ? 24.25430 26.74365 30.68521 1.000 29.32871 108 LEU A O 1
ATOM 852 N N . VAL A 1 134 ? 24.59910 25.61131 28.76934 1.000 29.03918 109 VAL A N 1
ATOM 853 C CA . VAL A 1 134 ? 24.75444 26.80024 27.94023 1.000 28.07872 109 VAL A CA 1
ATOM 854 C C . VAL A 1 134 ? 23.39764 27.13818 27.33597 1.000 27.11224 109 VAL A C 1
ATOM 855 O O . VAL A 1 134 ? 22.81431 26.33257 26.60253 1.000 26.05383 109 VAL A O 1
ATOM 859 N N . ASP A 1 135 ? 22.89004 28.32343 27.65402 1.000 32.96553 110 ASP A N 1
ATOM 860 C CA . ASP A 1 135 ? 21.57569 28.76550 27.21861 1.000 39.45712 110 ASP A CA 1
ATOM 861 C C . ASP A 1 135 ? 21.71105 29.88848 26.19813 1.000 39.43846 110 ASP A C 1
ATOM 862 O O . ASP A 1 135 ? 22.72108 30.59701 26.15036 1.000 41.73998 110 ASP A O 1
ATOM 867 N N . ASN A 1 136 ? 20.67406 30.03085 25.37028 1.000 34.38839 111 ASN A N 1
ATOM 868 C CA . ASN A 1 136 ? 20.57302 31.11032 24.38876 1.000 28.36554 111 ASN A CA 1
ATOM 869 C C . ASN A 1 136 ? 21.74774 31.06629 23.40741 1.000 27.46003 111 ASN A C 1
ATOM 870 O O . ASN A 1 136 ? 22.56104 31.98834 23.31728 1.000 35.70468 111 ASN A O 1
ATOM 875 N N . ILE A 1 137 ? 21.82362 29.96305 22.66757 1.000 25.07081 112 ILE A N 1
ATOM 876 C CA . ILE A 1 137 ? 22.90182 29.72541 21.71484 1.000 27.91406 112 ILE A CA 1
ATOM 877 C C . ILE A 1 137 ? 22.40155 30.02578 20.31033 1.000 39.36914 112 ILE A C 1
ATOM 878 O O . ILE A 1 137 ? 21.38473 29.47175 19.87280 1.000 42.04833 112 ILE A O 1
ATOM 883 N N . PHE A 1 138 ? 23.11841 30.89785 19.60615 1.000 38.16981 113 PHE A N 1
ATOM 884 C CA . PHE A 1 138 ? 22.89063 31.14815 18.18675 1.000 28.02648 113 PHE A CA 1
ATOM 885 C C . PHE A 1 138 ? 24.04071 31.98398 17.63415 1.000 27.82193 113 PHE A C 1
ATOM 886 O O . PHE A 1 138 ? 24.35863 33.03924 18.18222 1.000 28.60024 113 PHE A O 1
ATOM 894 N N . PRO A 1 139 ? 24.67707 31.51582 16.54842 1.000 28.65529 114 PRO A N 1
ATOM 895 C CA . PRO A 1 139 ? 24.38945 30.28450 15.80216 1.000 27.01739 114 PRO A CA 1
ATOM 896 C C . PRO A 1 139 ? 24.87616 29.01645 16.50976 1.000 26.38850 114 PRO A C 1
ATOM 897 O O . PRO A 1 139 ? 25.74081 29.10108 17.38163 1.000 26.95553 114 PRO A O 1
ATOM 901 N N . PRO A 1 140 ? 24.31909 27.85603 16.13676 1.000 25.58600 115 PRO A N 1
ATOM 902 C CA . PRO A 1 140 ? 24.67724 26.60489 16.82289 1.000 24.81286 115 PRO A CA 1
ATOM 903 C C . PRO A 1 140 ? 26.09599 26.12982 16.54275 1.000 25.74638 115 PRO A C 1
ATOM 904 O O . PRO A 1 140 ? 26.29521 25.09449 15.89948 1.000 25.53821 115 PRO A O 1
ATOM 908 N N . VAL A 1 141 ? 27.08852 26.87969 17.01846 1.000 28.72203 116 VAL A N 1
ATOM 909 C CA . VAL A 1 141 ? 28.48701 26.45936 16.99911 1.000 31.60533 116 VAL A CA 1
ATOM 910 C C . VAL A 1 141 ? 29.08300 26.81508 18.35383 1.000 29.69120 116 VAL A C 1
ATOM 911 O O . VAL A 1 141 ? 29.07344 27.98631 18.74682 1.000 30.18655 116 VAL A O 1
ATOM 915 N N . VAL A 1 142 ? 29.59769 25.81719 19.07141 1.000 28.46395 117 VAL A N 1
ATOM 916 C CA . VAL A 1 142 ? 30.07869 26.03576 20.43006 1.000 34.87661 117 VAL A CA 1
ATOM 917 C C . VAL A 1 142 ? 31.13683 24.99430 20.76714 1.000 33.89468 117 VAL A C 1
ATOM 918 O O . VAL A 1 142 ? 31.11899 23.87082 20.25691 1.000 31.85122 117 VAL A O 1
ATOM 922 N N . ASN A 1 143 ? 32.07526 25.38865 21.62443 1.000 38.17320 118 ASN A N 1
ATOM 923 C CA . ASN A 1 143 ? 33.05722 24.49034 22.21827 1.000 35.78489 118 ASN A CA 1
ATOM 924 C C . ASN A 1 143 ? 32.75503 24.38244 23.70606 1.000 41.88024 118 ASN A C 1
ATOM 925 O O . ASN A 1 143 ? 32.84003 25.37982 24.42947 1.000 50.50995 118 ASN A O 1
ATOM 930 N N . ILE A 1 144 ? 32.39649 23.18482 24.15951 1.000 37.77276 119 ILE A N 1
ATOM 931 C CA . ILE A 1 144 ? 32.12218 22.92721 25.56960 1.000 31.53044 119 ILE A CA 1
ATOM 932 C C . ILE A 1 144 ? 33.14565 21.91252 26.05584 1.000 30.70127 119 ILE A C 1
ATOM 933 O O . ILE A 1 144 ? 33.12023 20.74644 25.64149 1.000 30.58563 119 ILE A O 1
ATOM 938 N N . THR A 1 145 ? 34.04452 22.34962 26.93240 1.000 31.79451 120 THR A N 1
ATOM 939 C CA . THR A 1 145 ? 35.08403 21.49121 27.47850 1.000 43.10980 120 THR A CA 1
ATOM 940 C C . THR A 1 145 ? 35.16585 21.67739 28.98706 1.000 40.30410 120 THR A C 1
ATOM 941 O O . THR A 1 145 ? 35.02279 22.79464 29.49445 1.000 32.99253 120 THR A O 1
ATOM 945 N N . TRP A 1 146 ? 35.38407 20.57336 29.69844 1.000 43.54347 121 TRP A N 1
ATOM 946 C CA . TRP A 1 146 ? 35.54539 20.59987 31.14502 1.000 39.50653 121 TRP A CA 1
ATOM 947 C C . TRP A 1 146 ? 37.01852 20.72280 31.50573 1.000 35.53284 121 TRP A C 1
ATOM 948 O O . TRP A 1 146 ? 37.88138 20.12317 30.85847 1.000 46.36274 121 TRP A O 1
ATOM 959 N N . LEU A 1 147 ? 37.30031 21.50306 32.54569 1.000 35.92161 122 LEU A N 1
ATOM 960 C CA . LEU A 1 147 ? 38.66000 21.71720 33.02397 1.000 40.66578 122 LEU A CA 1
ATOM 961 C C . LEU A 1 147 ? 38.73273 21.33820 34.49475 1.000 37.98306 122 LEU A C 1
ATOM 962 O O . LEU A 1 147 ? 38.05234 21.94354 35.32956 1.000 37.04934 122 LEU A O 1
ATOM 967 N N . SER A 1 148 ? 39.55031 20.33665 34.80717 1.000 51.20225 123 SER A N 1
ATOM 968 C CA . SER A 1 148 ? 39.79523 19.91893 36.18248 1.000 59.10902 123 SER A CA 1
ATOM 969 C C . SER A 1 148 ? 41.14093 20.48870 36.61348 1.000 62.68254 123 SER A C 1
ATOM 970 O O . SER A 1 148 ? 42.19166 20.03012 36.15153 1.000 63.20952 123 SER A O 1
ATOM 973 N N . ASN A 1 149 ? 41.10199 21.49312 37.49307 1.000 64.27027 124 ASN A N 1
ATOM 974 C CA . ASN A 1 149 ? 42.30389 22.18615 37.96259 1.000 65.84639 124 ASN A CA 1
ATOM 975 C C . ASN A 1 149 ? 43.10372 22.75862 36.79423 1.000 65.79098 124 ASN A C 1
ATOM 976 O O . ASN A 1 149 ? 44.33616 22.78018 36.81169 1.000 63.38723 124 ASN A O 1
ATOM 981 N N . GLY A 1 150 ? 42.39616 23.22373 35.76982 1.000 64.66670 125 GLY A N 1
ATOM 982 C CA . GLY A 1 150 ? 43.04907 23.76839 34.59493 1.000 64.83440 125 GLY A CA 1
ATOM 983 C C . GLY A 1 150 ? 43.59296 22.72906 33.64023 1.000 65.91434 125 GLY A C 1
ATOM 984 O O . GLY A 1 150 ? 44.66880 22.92666 33.06113 1.000 67.20723 125 GLY A O 1
ATOM 985 N N . HIS A 1 151 ? 42.87773 21.62097 33.45518 1.000 64.04529 126 HIS A N 1
ATOM 986 C CA . HIS A 1 151 ? 43.31706 20.54912 32.57418 1.000 61.43051 126 HIS A CA 1
ATOM 987 C C . HIS A 1 151 ? 42.12009 19.99555 31.81636 1.000 56.62825 126 HIS A C 1
ATOM 988 O O . HIS A 1 151 ? 41.05924 19.76485 32.40276 1.000 55.15561 126 HIS A O 1
ATOM 995 N N . SER A 1 152 ? 42.30063 19.78133 30.51392 1.000 54.49421 127 SER A N 1
ATOM 996 C CA . SER A 1 152 ? 41.22433 19.26897 29.67456 1.000 58.31955 127 SER A CA 1
ATOM 997 C C . SER A 1 152 ? 40.76884 17.89655 30.15610 1.000 64.96976 127 SER A C 1
ATOM 998 O O . SER A 1 152 ? 41.58575 16.99891 30.38143 1.000 70.95337 127 SER A O 1
ATOM 1001 N N . VAL A 1 153 ? 39.45682 17.73831 30.31090 1.000 39.30167 128 VAL A N 1
ATOM 1002 C CA . VAL A 1 153 ? 38.85491 16.50125 30.79481 1.000 38.70419 128 VAL A CA 1
ATOM 1003 C C . VAL A 1 153 ? 38.28214 15.74271 29.60679 1.000 58.15998 128 VAL A C 1
ATOM 1004 O O . VAL A 1 153 ? 37.52016 16.30450 28.80943 1.000 59.40015 128 VAL A O 1
ATOM 1008 N N . THR A 1 154 ? 38.64177 14.46669 29.48913 1.000 52.53366 129 THR A N 1
ATOM 1009 C CA . THR A 1 154 ? 38.22129 13.64214 28.36512 1.000 48.38219 129 THR A CA 1
ATOM 1010 C C . THR A 1 154 ? 37.34110 12.46363 28.75260 1.000 50.91141 129 THR A C 1
ATOM 1011 O O . THR A 1 154 ? 36.51492 12.04067 27.94047 1.000 47.55825 129 THR A O 1
ATOM 1015 N N . GLU A 1 155 ? 37.48641 11.92724 29.96013 1.000 51.55056 130 GLU A N 1
ATOM 1016 C CA . GLU A 1 155 ? 36.78490 10.71898 30.36913 1.000 51.38771 130 GLU A CA 1
ATOM 1017 C C . GLU A 1 155 ? 35.51165 11.06793 31.12993 1.000 50.30210 130 GLU A C 1
ATOM 1018 O O . GLU A 1 155 ? 35.48586 12.01501 31.92148 1.000 35.88165 130 GLU A O 1
ATOM 1024 N N . GLY A 1 156 ? 34.45482 10.29615 30.88098 1.000 44.36936 131 GLY A N 1
ATOM 1025 C CA . GLY A 1 156 ? 33.20377 10.47073 31.59011 1.000 36.87823 131 GLY A CA 1
ATOM 1026 C C . GLY A 1 156 ? 32.38068 11.66592 31.17310 1.000 39.65330 131 GLY A C 1
ATOM 1027 O O . GLY A 1 156 ? 31.37746 11.96486 31.82743 1.000 40.62258 131 GLY A O 1
ATOM 1028 N N . VAL A 1 157 ? 32.76274 12.35607 30.10395 1.000 41.65964 132 VAL A N 1
ATOM 1029 C CA . VAL A 1 157 ? 32.06863 13.55563 29.65039 1.000 38.53994 132 VAL A CA 1
ATOM 1030 C C . VAL A 1 157 ? 31.16620 13.20114 28.47660 1.000 38.27065 132 VAL A C 1
ATOM 1031 O O . VAL A 1 157 ? 31.53544 12.39753 27.60997 1.000 36.98004 132 VAL A O 1
ATOM 1035 N N . SER A 1 158 ? 29.97025 13.78792 28.45747 1.000 36.13001 133 SER A N 1
ATOM 1036 C CA . SER A 1 158 ? 29.04442 13.62022 27.34682 1.000 32.47314 133 SER A CA 1
ATOM 1037 C C . SER A 1 158 ? 28.09627 14.80941 27.32103 1.000 35.18387 133 SER A C 1
ATOM 1038 O O . SER A 1 158 ? 27.69785 15.31299 28.37383 1.000 38.89035 133 SER A O 1
ATOM 1041 N N . GLU A 1 159 ? 27.74138 15.24958 26.11874 1.000 36.07975 134 GLU A N 1
ATOM 1042 C CA . GLU A 1 159 ? 26.81458 16.35355 25.92695 1.000 29.66642 134 GLU A CA 1
ATOM 1043 C C . GLU A 1 159 ? 25.64474 15.90261 25.06103 1.000 26.54753 134 GLU A C 1
ATOM 1044 O O . GLU A 1 159 ? 25.64215 14.80636 24.49572 1.000 30.50834 134 GLU A O 1
ATOM 1050 N N . THR A 1 160 ? 24.63675 16.76337 24.97233 1.000 25.74924 135 THR A N 1
ATOM 1051 C CA . THR A 1 160 ? 23.43585 16.49116 24.20274 1.000 28.68100 135 THR A CA 1
ATOM 1052 C C . THR A 1 160 ? 23.55798 17.11330 22.81450 1.000 33.58511 135 THR A C 1
ATOM 1053 O O . THR A 1 160 ? 24.61722 17.60457 22.41525 1.000 38.79195 135 THR A O 1
ATOM 1057 N N . SER A 1 161 ? 22.46293 17.08790 22.06305 1.000 27.67420 136 SER A N 1
ATOM 1058 C CA . SER A 1 161 ? 22.39076 17.82570 20.81557 1.000 26.10136 136 SER A CA 1
ATOM 1059 C C . SER A 1 161 ? 21.97258 19.26440 21.10477 1.000 20.64464 136 SER A C 1
ATOM 1060 O O . SER A 1 161 ? 21.69854 19.64260 22.24709 1.000 20.81715 136 SER A O 1
ATOM 1063 N N . PHE A 1 162 ? 21.93115 20.08524 20.06165 1.000 20.68045 137 PHE A N 1
ATOM 1064 C CA . PHE A 1 162 ? 21.36511 21.42443 20.18371 1.000 20.98613 137 PHE A CA 1
ATOM 1065 C C . PHE A 1 162 ? 19.85268 21.29101 20.27509 1.000 23.65721 137 PHE A C 1
ATOM 1066 O O . PHE A 1 162 ? 19.17775 21.03765 19.27552 1.000 38.38885 137 PHE A O 1
ATOM 1074 N N . LEU A 1 163 ? 19.31143 21.44656 21.47846 1.000 20.60740 138 LEU A N 1
ATOM 1075 C CA . LEU A 1 163 ? 17.87163 21.36748 21.66496 1.000 19.94187 138 LEU A CA 1
ATOM 1076 C C . LEU A 1 163 ? 17.22972 22.71247 21.35157 1.000 27.60301 138 LEU A C 1
ATOM 1077 O O . LEU A 1 163 ? 17.78161 23.77057 21.66704 1.000 33.69086 138 LEU A O 1
ATOM 1082 N N . SER A 1 164 ? 16.06029 22.66576 20.71997 1.000 29.55166 139 SER A N 1
ATOM 1083 C CA . SER A 1 164 ? 15.42536 23.87408 20.21517 1.000 29.21246 139 SER A CA 1
ATOM 1084 C C . SER A 1 164 ? 14.72193 24.63412 21.33060 1.000 25.89107 139 SER A C 1
ATOM 1085 O O . SER A 1 164 ? 14.03958 24.04498 22.17336 1.000 33.46356 139 SER A O 1
ATOM 1088 N N . LYS A 1 165 ? 14.89432 25.95026 21.32803 1.000 20.15594 140 LYS A N 1
ATOM 1089 C CA . LYS A 1 165 ? 14.14901 26.84412 22.19873 1.000 20.08144 140 LYS A CA 1
ATOM 1090 C C . LYS A 1 165 ? 12.96188 27.43031 21.44071 1.000 20.48318 140 LYS A C 1
ATOM 1091 O O . LYS A 1 165 ? 12.83214 27.28376 20.22354 1.000 20.10542 140 LYS A O 1
ATOM 1097 N N . SER A 1 166 ? 12.08490 28.10772 22.18342 1.000 24.01109 141 SER A N 1
ATOM 1098 C CA . SER A 1 166 ? 10.88132 28.65926 21.57057 1.000 23.48514 141 SER A CA 1
ATOM 1099 C C . SER A 1 166 ? 11.18895 29.88301 20.71654 1.000 25.90493 141 SER A C 1
ATOM 1100 O O . SER A 1 166 ? 10.50095 30.12774 19.71861 1.000 24.70731 141 SER A O 1
ATOM 1103 N N . ASP A 1 167 ? 12.20845 30.66027 21.08568 1.000 27.47867 142 ASP A N 1
ATOM 1104 C CA . ASP A 1 167 ? 12.62776 31.81980 20.30873 1.000 25.83792 142 ASP A CA 1
ATOM 1105 C C . ASP A 1 167 ? 13.50392 31.44500 19.12238 1.000 24.58301 142 ASP A C 1
ATOM 1106 O O . ASP A 1 167 ? 14.18607 32.31979 18.57141 1.000 29.41792 142 ASP A O 1
ATOM 1111 N N . HIS A 1 168 ? 13.51074 30.16686 18.74224 1.000 21.99009 143 HIS A N 1
ATOM 1112 C CA . HIS A 1 168 ? 14.27883 29.64896 17.61256 1.000 25.57684 143 HIS A CA 1
ATOM 1113 C C . HIS A 1 168 ? 15.78387 29.77578 17.82346 1.000 28.69452 143 HIS A C 1
ATOM 1114 O O . HIS A 1 168 ? 16.55329 29.76973 16.85741 1.000 27.85674 143 HIS A O 1
ATOM 1121 N N . SER A 1 169 ? 16.21557 29.89621 19.07278 1.000 38.47978 144 SER A N 1
ATOM 1122 C CA . SER A 1 169 ? 17.61101 29.75675 19.44498 1.000 22.51461 144 SER A CA 1
ATOM 1123 C C . SER A 1 169 ? 17.82670 28.33043 19.95539 1.000 21.66990 144 SER A C 1
ATOM 1124 O O . SER A 1 169 ? 16.99734 27.44456 19.71935 1.000 20.93711 144 SER A O 1
ATOM 1127 N N . PHE A 1 170 ? 18.93015 28.09434 20.66085 1.000 31.08877 145 PHE A N 1
ATOM 1128 C CA . PHE A 1 170 ? 19.25247 26.74974 21.11368 1.000 23.01828 145 PHE A CA 1
ATOM 1129 C C . PHE A 1 170 ? 19.92137 26.79221 22.47658 1.000 24.20374 145 PHE A C 1
ATOM 1130 O O . PHE A 1 170 ? 20.42615 27.82631 22.91965 1.000 26.34517 145 PHE A O 1
ATOM 1138 N N . PHE A 1 171 ? 19.91028 25.63851 23.13690 1.000 23.51894 146 PHE A N 1
ATOM 1139 C CA . PHE A 1 171 ? 20.65224 25.43135 24.36737 1.000 29.37957 146 PHE A CA 1
ATOM 1140 C C . PHE A 1 171 ? 21.24931 24.03341 24.33645 1.000 31.14212 146 PHE A C 1
ATOM 1141 O O . PHE A 1 171 ? 20.67866 23.11107 23.74780 1.000 27.97962 146 PHE A O 1
ATOM 1149 N N . LYS A 1 172 ? 22.41364 23.88872 24.96097 1.000 32.14385 147 LYS A N 1
ATOM 1150 C CA . LYS A 1 172 ? 23.11059 22.61474 25.01400 1.000 29.68674 147 LYS A CA 1
ATOM 1151 C C . LYS A 1 172 ? 23.44721 22.29484 26.46310 1.000 29.65011 147 LYS A C 1
ATOM 1152 O O . LYS A 1 172 ? 23.49950 23.18061 27.32033 1.000 31.36595 147 LYS A O 1
ATOM 1158 N N . ILE A 1 173 ? 23.65923 21.00974 26.73523 1.000 23.37704 148 ILE A N 1
ATOM 1159 C CA . ILE A 1 173 ? 23.91574 20.53172 28.08912 1.000 22.77623 148 ILE A CA 1
ATOM 1160 C C . ILE A 1 173 ? 25.03379 19.50276 28.03861 1.000 23.07720 148 ILE A C 1
ATOM 1161 O O . ILE A 1 173 ? 24.95572 18.53310 27.27857 1.000 22.98638 148 ILE A O 1
ATOM 1166 N N . SER A 1 174 ? 26.06823 19.70867 28.84724 1.000 23.90354 149 SER A N 1
ATOM 1167 C CA . SER A 1 174 ? 27.16948 18.76734 28.96893 1.000 24.82882 149 SER A CA 1
ATOM 1168 C C . SER A 1 174 ? 27.16231 18.13893 30.35734 1.000 28.76198 149 SER A C 1
ATOM 1169 O O . SER A 1 174 ? 26.80920 18.78443 31.34836 1.000 29.32056 149 SER A O 1
ATOM 1172 N N . TYR A 1 175 ? 27.55175 16.86803 30.41898 1.000 25.74918 150 TYR A N 1
ATOM 1173 C CA . TYR A 1 175 ? 27.56175 16.10323 31.65714 1.000 25.96166 150 TYR A CA 1
ATOM 1174 C C . TYR A 1 175 ? 28.96599 15.59378 31.94257 1.000 27.36318 150 TYR A C 1
ATOM 1175 O O . TYR A 1 175 ? 29.67222 15.14975 31.03214 1.000 27.99926 150 TYR A O 1
ATOM 1184 N N . LEU A 1 176 ? 29.36156 15.65091 33.21299 1.000 29.50305 151 LEU A N 1
ATOM 1185 C CA . LEU A 1 176 ? 30.63996 15.11035 33.67376 1.000 29.40678 151 LEU A CA 1
ATOM 1186 C C . LEU A 1 176 ? 30.38106 14.31690 34.95002 1.000 29.70728 151 LEU A C 1
ATOM 1187 O O . LEU A 1 176 ? 30.15568 14.89952 36.01555 1.000 29.49812 151 LEU A O 1
ATOM 1192 N N . THR A 1 177 ? 30.40105 12.99119 34.83934 1.000 34.65938 152 THR A N 1
ATOM 1193 C CA . THR A 1 177 ? 30.31778 12.13767 36.01477 1.000 34.58881 152 THR A CA 1
ATOM 1194 C C . THR A 1 177 ? 31.66988 12.12634 36.71244 1.000 35.84570 152 THR A C 1
ATOM 1195 O O . THR A 1 177 ? 32.70851 11.93970 36.07062 1.000 36.10818 152 THR A O 1
ATOM 1199 N N . PHE A 1 178 ? 31.65716 12.33833 38.02417 1.000 32.66577 153 PHE A N 1
ATOM 1200 C CA . PHE A 1 178 ? 32.88647 12.53038 38.77454 1.000 34.05157 153 PHE A CA 1
ATOM 1201 C C . PHE A 1 178 ? 32.67352 12.04590 40.20124 1.000 38.32087 153 PHE A C 1
ATOM 1202 O O . PHE A 1 178 ? 31.58459 11.60019 40.57420 1.000 33.78129 153 PHE A O 1
ATOM 1210 N N . LEU A 1 179 ? 33.73463 12.13423 40.99812 1.000 47.52287 154 LEU A N 1
ATOM 1211 C CA . LEU A 1 179 ? 33.69497 11.79257 42.41950 1.000 44.28158 154 LEU A CA 1
ATOM 1212 C C . LEU A 1 179 ? 33.97820 13.05557 43.21819 1.000 42.33287 154 LEU A C 1
ATOM 1213 O O . LEU A 1 179 ? 35.14799 13.45649 43.35546 1.000 44.45215 154 LEU A O 1
ATOM 1218 N N . PRO A 1 180 ? 32.95421 13.72348 43.74775 1.000 34.92308 155 PRO A N 1
ATOM 1219 C CA . PRO A 1 180 ? 33.17712 15.00544 44.43360 1.000 34.68445 155 PRO A CA 1
ATOM 1220 C C . PRO A 1 180 ? 34.03388 14.83793 45.67727 1.000 49.86133 155 PRO A C 1
ATOM 1221 O O . PRO A 1 180 ? 33.67441 14.12102 46.61358 1.000 59.32443 155 PRO A O 1
ATOM 1225 N N . SER A 1 181 ? 35.18207 15.50588 45.67433 1.000 53.96835 156 SER A N 1
ATOM 1226 C CA . SER A 1 181 ? 36.06844 15.54870 46.82368 1.000 53.16200 156 SER A CA 1
ATOM 1227 C C . SER A 1 181 ? 36.48003 16.99273 47.06990 1.000 52.14817 156 SER A C 1
ATOM 1228 O O . SER A 1 181 ? 36.32913 17.86056 46.20580 1.000 47.30890 156 SER A O 1
ATOM 1231 N N . ALA A 1 182 ? 37.00663 17.24202 48.26529 1.000 52.14789 157 ALA A N 1
ATOM 1232 C CA . ALA A 1 182 ? 37.30285 18.60003 48.69995 1.000 39.01342 157 ALA A CA 1
ATOM 1233 C C . ALA A 1 182 ? 38.55398 19.18622 48.05855 1.000 50.73853 157 ALA A C 1
ATOM 1234 O O . ALA A 1 182 ? 38.94148 20.30271 48.41846 1.000 49.90703 157 ALA A O 1
ATOM 1236 N N . ASP A 1 183 ? 39.18969 18.48374 47.11898 1.000 53.10140 158 ASP A N 1
ATOM 1237 C CA . ASP A 1 183 ? 40.44669 18.94360 46.54823 1.000 51.05522 158 ASP A CA 1
ATOM 1238 C C . ASP A 1 183 ? 40.41454 19.17024 45.04328 1.000 51.69911 158 ASP A C 1
ATOM 1239 O O . ASP A 1 183 ? 41.35178 19.77832 44.51397 1.000 58.87764 158 ASP A O 1
ATOM 1244 N N . GLU A 1 184 ? 39.38274 18.70997 44.33930 1.000 47.97454 159 GLU A N 1
ATOM 1245 C CA . GLU A 1 184 ? 39.28121 18.88583 42.89330 1.000 51.46340 159 GLU A CA 1
ATOM 1246 C C . GLU A 1 184 ? 38.29948 20.01185 42.58876 1.000 46.05842 159 GLU A C 1
ATOM 1247 O O . GLU A 1 184 ? 37.09367 19.87611 42.82203 1.000 36.97458 159 GLU A O 1
ATOM 1253 N N . ILE A 1 185 ? 38.81761 21.11563 42.06500 1.000 40.78842 160 ILE A N 1
ATOM 1254 C CA . ILE A 1 185 ? 37.99294 22.21027 41.57116 1.000 39.95963 160 ILE A CA 1
ATOM 1255 C C . ILE A 1 185 ? 37.72535 21.97031 40.09350 1.000 37.01565 160 ILE A C 1
ATOM 1256 O O . ILE A 1 185 ? 38.57105 21.43790 39.36686 1.000 48.95953 160 ILE A O 1
ATOM 1261 N N . TYR A 1 186 ? 36.54012 22.36130 39.63760 1.000 35.41109 161 TYR A N 1
ATOM 1262 C CA . TYR A 1 186 ? 36.12291 22.10906 38.26839 1.000 50.70932 161 TYR A CA 1
ATOM 1263 C C . TYR A 1 186 ? 35.77209 23.41422 37.56678 1.000 45.95331 161 TYR A C 1
ATOM 1264 O O . TYR A 1 186 ? 35.42156 24.41489 38.19835 1.000 50.26715 161 TYR A O 1
ATOM 1273 N N . ASP A 1 187 ? 35.87241 23.38514 36.24006 1.000 41.20920 162 ASP A N 1
ATOM 1274 C CA . ASP A 1 187 ? 35.60476 24.55659 35.41367 1.000 40.72753 162 ASP A CA 1
ATOM 1275 C C . ASP A 1 187 ? 35.03367 24.09180 34.08522 1.000 33.18673 162 ASP A C 1
ATOM 1276 O O . ASP A 1 187 ? 35.66437 23.29212 33.38740 1.000 33.86945 162 ASP A O 1
ATOM 1281 N N . CYS A 1 188 ? 33.84680 24.58526 33.74274 1.000 38.90677 163 CYS A N 1
ATOM 1282 C CA . CYS A 1 188 ? 33.26834 24.37052 32.42303 1.000 33.59843 163 CYS A CA 1
ATOM 1283 C C . CYS A 1 188 ? 33.67489 25.53351 31.52713 1.000 41.23384 163 CYS A C 1
ATOM 1284 O O . CYS A 1 188 ? 33.37538 26.69253 31.83561 1.000 31.73978 163 CYS A O 1
ATOM 1287 N N . LYS A 1 189 ? 34.36459 25.22823 30.43093 1.000 32.55879 164 LYS A N 1
ATOM 1288 C CA . LYS A 1 189 ? 34.85694 26.23910 29.50344 1.000 39.30822 164 LYS A CA 1
ATOM 1289 C C . LYS A 1 189 ? 34.00701 26.21714 28.24022 1.000 37.42695 164 LYS A C 1
ATOM 1290 O O . LYS A 1 189 ? 33.92634 25.18926 27.55833 1.000 32.15248 164 LYS A O 1
ATOM 1296 N N . VAL A 1 190 ? 33.38126 27.35037 27.93087 1.000 44.68737 165 VAL A N 1
ATOM 1297 C CA . VAL A 1 190 ? 32.53477 27.48416 26.75390 1.000 39.92076 165 VAL A CA 1
ATOM 1298 C C . VAL A 1 190 ? 33.14125 28.53267 25.83229 1.000 38.13098 165 VAL A C 1
ATOM 1299 O O . VAL A 1 190 ? 33.77554 29.49440 26.27861 1.000 33.71774 165 VAL A O 1
ATOM 1303 N N . GLU A 1 191 ? 32.95888 28.32876 24.53075 1.000 45.10581 166 GLU A N 1
ATOM 1304 C CA . GLU A 1 191 ? 33.50156 29.21853 23.51340 1.000 43.77292 166 GLU A CA 1
ATOM 1305 C C . GLU A 1 191 ? 32.43043 29.49072 22.47075 1.000 33.59028 166 GLU A C 1
ATOM 1306 O O . GLU A 1 191 ? 31.82249 28.55486 21.94164 1.000 31.65798 166 GLU A O 1
ATOM 1312 N N . HIS A 1 192 ? 32.20309 30.76792 22.17740 1.000 33.79932 167 HIS A N 1
ATOM 1313 C CA . HIS A 1 192 ? 31.19187 31.15150 21.20651 1.000 33.45737 167 HIS A CA 1
ATOM 1314 C C . HIS A 1 192 ? 31.59986 32.46911 20.56713 1.000 34.13514 167 HIS A C 1
ATOM 1315 O O . HIS A 1 192 ? 32.38925 33.23623 21.12494 1.000 35.45762 167 HIS A O 1
ATOM 1322 N N . TRP A 1 193 ? 31.04797 32.72205 19.37906 1.000 34.01456 168 TRP A N 1
ATOM 1323 C CA . TRP A 1 193 ? 31.36187 33.95538 18.66679 1.000 37.90295 168 TRP A CA 1
ATOM 1324 C C . TRP A 1 193 ? 30.71021 35.16728 19.31856 1.000 35.70835 168 TRP A C 1
ATOM 1325 O O . TRP A 1 193 ? 31.20458 36.28994 19.16747 1.000 37.31639 168 TRP A O 1
ATOM 1336 N N . GLY A 1 194 ? 29.60715 34.96769 20.03815 1.000 34.21822 169 GLY A N 1
ATOM 1337 C CA . GLY A 1 194 ? 29.02420 36.04772 20.81354 1.000 34.43233 169 GLY A CA 1
ATOM 1338 C C . GLY A 1 194 ? 29.84142 36.45400 22.01907 1.000 37.33224 169 GLY A C 1
ATOM 1339 O O . GLY A 1 194 ? 29.57509 37.51100 22.60158 1.000 35.87600 169 GLY A O 1
ATOM 1340 N N . LEU A 1 195 ? 30.81874 35.64021 22.40529 1.000 38.40679 170 LEU A N 1
ATOM 1341 C CA . LEU A 1 195 ? 31.73652 35.95849 23.48818 1.000 41.88186 170 LEU A CA 1
ATOM 1342 C C . LEU A 1 195 ? 33.04225 36.47091 22.89873 1.000 38.45190 170 LEU A C 1
ATOM 1343 O O . LEU A 1 195 ? 33.63443 35.81870 22.03207 1.000 38.79724 170 LEU A O 1
ATOM 1348 N N . ASP A 1 196 ? 33.48286 37.63758 23.36186 1.000 41.83241 171 ASP A N 1
ATOM 1349 C CA . ASP A 1 196 ? 34.78892 38.16295 22.98756 1.000 49.14130 171 ASP A CA 1
ATOM 1350 C C . ASP A 1 196 ? 35.91858 37.55172 23.80366 1.000 49.07212 171 ASP A C 1
ATOM 1351 O O . ASP A 1 196 ? 37.05841 38.01985 23.70989 1.000 57.01935 171 ASP A O 1
ATOM 1356 N N . GLU A 1 197 ? 35.62564 36.51793 24.58839 1.000 46.88172 172 GLU A N 1
ATOM 1357 C CA . GLU A 1 197 ? 36.58385 35.89572 25.48982 1.000 50.69066 172 GLU A CA 1
ATOM 1358 C C . GLU A 1 197 ? 36.03919 34.54468 25.93743 1.000 48.28495 172 GLU A C 1
ATOM 1359 O O . GLU A 1 197 ? 34.87395 34.45538 26.34602 1.000 51.94629 172 GLU A O 1
ATOM 1365 N N . PRO A 1 198 ? 36.83538 33.46876 25.85467 1.000 43.81775 173 PRO A N 1
ATOM 1366 C CA . PRO A 1 198 ? 36.34920 32.15208 26.29331 1.000 38.42256 173 PRO A CA 1
ATOM 1367 C C . PRO A 1 198 ? 35.86725 32.16699 27.73417 1.000 37.54344 173 PRO A C 1
ATOM 1368 O O . PRO A 1 198 ? 36.66327 32.31531 28.66622 1.000 38.50810 173 PRO A O 1
ATOM 1372 N N . LEU A 1 199 ? 34.55914 32.02175 27.92190 1.000 35.80077 174 LEU A N 1
ATOM 1373 C CA . LEU A 1 199 ? 33.96401 32.12981 29.24525 1.000 50.21237 174 LEU A CA 1
ATOM 1374 C C . LEU A 1 199 ? 34.22944 30.86501 30.05153 1.000 47.96418 174 LEU A C 1
ATOM 1375 O O . LEU A 1 199 ? 34.05590 29.74877 29.55204 1.000 41.02700 174 LEU A O 1
ATOM 1380 N N . LEU A 1 200 ? 34.65193 31.04437 31.29904 1.000 45.81834 175 LEU A N 1
ATOM 1381 C CA . LEU A 1 200 ? 34.84359 29.94839 32.23805 1.000 49.76816 175 LEU A CA 1
ATOM 1382 C C . LEU A 1 200 ? 33.80659 30.05625 33.34577 1.000 47.37443 175 LEU A C 1
ATOM 1383 O O . LEU A 1 200 ? 33.57727 31.14501 33.88254 1.000 54.53429 175 LEU A O 1
ATOM 1388 N N . LYS A 1 201 ? 33.18133 28.93316 33.68076 1.000 44.75560 176 LYS A N 1
ATOM 1389 C CA . LYS A 1 201 ? 32.21370 28.86481 34.76612 1.000 40.13622 176 LYS A CA 1
ATOM 1390 C C . LYS A 1 201 ? 32.76927 27.98744 35.87832 1.000 41.14499 176 LYS A C 1
ATOM 1391 O O . LYS A 1 201 ? 33.22820 26.86896 35.62365 1.000 31.63255 176 LYS A O 1
ATOM 1397 N N . HIS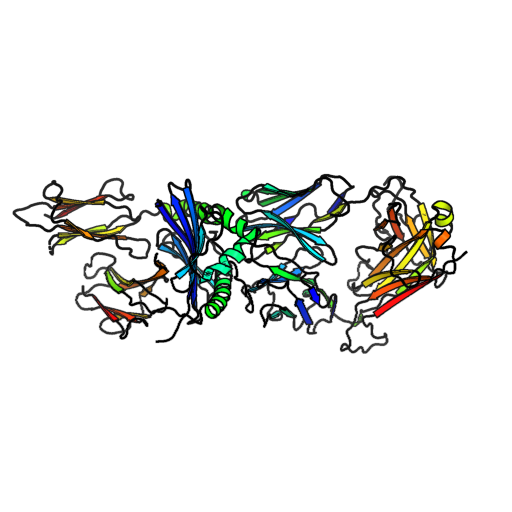 A 1 202 ? 32.72445 28.49599 37.10347 1.000 39.92039 177 HIS A N 1
ATOM 1398 C CA . HIS A 1 202 ? 33.35215 27.85307 38.24612 1.000 40.23948 177 HIS A CA 1
ATOM 1399 C C . HIS A 1 202 ? 32.34397 27.01264 39.02071 1.000 38.86046 177 HIS A C 1
ATOM 1400 O O . HIS A 1 202 ? 31.13075 27.22583 38.94947 1.000 33.78908 177 HIS A O 1
ATOM 1407 N N . TRP A 1 203 ? 32.87150 26.04552 39.77020 1.000 43.36564 178 TRP A N 1
ATOM 1408 C CA . TRP A 1 203 ? 32.04966 25.18471 40.61103 1.000 43.88481 178 TRP A CA 1
ATOM 1409 C C . TRP A 1 203 ? 32.94361 24.52303 41.64787 1.000 50.14914 178 TRP A C 1
ATOM 1410 O O . TRP A 1 203 ? 33.97074 23.93522 41.29543 1.000 48.99008 178 TRP A O 1
ATOM 1421 N N . GLU A 1 204 ? 32.55186 24.61804 42.91819 1.000 57.55524 179 GLU A N 1
ATOM 1422 C CA . GLU A 1 204 ? 33.29661 24.00901 44.00872 1.000 58.15518 179 GLU A CA 1
ATOM 1423 C C . GLU A 1 204 ? 32.36534 23.18173 44.88384 1.000 49.23056 179 GLU A C 1
ATOM 1424 O O . GLU A 1 204 ? 31.22225 23.58531 45.13395 1.000 40.84758 179 GLU A O 1
ATOM 1430 N N . PRO A 1 205 ? 32.82524 22.01637 45.36633 1.000 49.51320 180 PRO A N 1
ATOM 1431 C CA . PRO A 1 205 ? 32.04318 21.14125 46.24810 1.000 48.37192 180 PRO A CA 1
ATOM 1432 C C . PRO A 1 205 ? 31.68760 21.80545 47.57627 1.000 45.63371 180 PRO A C 1
ATOM 1433 O O . PRO A 1 205 ? 32.58970 22.26598 48.27705 1.000 45.80236 180 PRO A O 1
ATOM 1437 N N . SER B 2 35 ? 35.31109 36.68456 14.03723 1.000 74.97077 3 SER B N 1
ATOM 1438 C CA . SER B 2 35 ? 33.85948 36.75359 13.91452 1.000 70.66097 3 SER B CA 1
ATOM 1439 C C . SER B 2 35 ? 33.40547 36.38651 12.50181 1.000 62.98095 3 SER B C 1
ATOM 1440 O O . SER B 2 35 ? 33.09358 37.26620 11.70035 1.000 62.45733 3 SER B O 1
ATOM 1443 N N . PRO B 2 36 ? 33.37231 35.09266 12.19546 1.000 54.19307 4 PRO B N 1
ATOM 1444 C CA . PRO B 2 36 ? 32.94367 34.65647 10.86420 1.000 50.28192 4 PRO B CA 1
ATOM 1445 C C . PRO B 2 36 ? 31.42722 34.63323 10.73833 1.000 38.88053 4 PRO B C 1
ATOM 1446 O O . PRO B 2 36 ? 30.69095 34.50503 11.71813 1.000 41.84035 4 PRO B O 1
ATOM 1450 N N . GLU B 2 37 ? 30.97038 34.75420 9.49528 1.000 38.97133 5 GLU B N 1
ATOM 1451 C CA . GLU B 2 37 ? 29.54824 34.82677 9.19701 1.000 37.59735 5 GLU B CA 1
ATOM 1452 C C . GLU B 2 37 ? 28.94939 33.43252 9.05664 1.000 50.56063 5 GLU B C 1
ATOM 1453 O O . GLU B 2 37 ? 29.63532 32.46961 8.70364 1.000 51.71427 5 GLU B O 1
ATOM 1459 N N . ASP B 2 38 ? 27.65080 33.33652 9.33212 1.000 47.16981 6 ASP B N 1
ATOM 1460 C CA . ASP B 2 38 ? 26.94552 32.06537 9.27541 1.000 32.34249 6 ASP B CA 1
ATOM 1461 C C . ASP B 2 38 ? 25.48494 32.32134 8.93630 1.000 31.39542 6 ASP B C 1
ATOM 1462 O O . ASP B 2 38 ? 24.87501 33.25878 9.45677 1.000 31.59148 6 ASP B O 1
ATOM 1467 N N . PHE B 2 39 ? 24.93664 31.48883 8.05513 1.000 30.48646 7 PHE B N 1
ATOM 1468 C CA . PHE B 2 39 ? 23.53443 31.54933 7.66636 1.000 29.56751 7 PHE B CA 1
ATOM 1469 C C . PHE B 2 39 ? 22.86331 30.25182 8.08707 1.000 27.83626 7 PHE B C 1
ATOM 1470 O O . PHE B 2 39 ? 23.38207 29.16557 7.81051 1.000 27.43048 7 PHE B O 1
ATOM 1478 N N . VAL B 2 40 ? 21.71819 30.36237 8.75507 1.000 26.96321 8 VAL B N 1
ATOM 1479 C CA . VAL B 2 40 ? 21.03061 29.21159 9.32663 1.000 25.47890 8 VAL B CA 1
ATOM 1480 C C . VAL B 2 40 ? 19.62031 29.13659 8.76077 1.000 24.77045 8 VAL B C 1
ATOM 1481 O O . VAL B 2 40 ? 18.96521 30.16430 8.55537 1.000 25.30586 8 VAL B O 1
ATOM 1485 N N . TYR B 2 41 ? 19.15848 27.91350 8.50994 1.000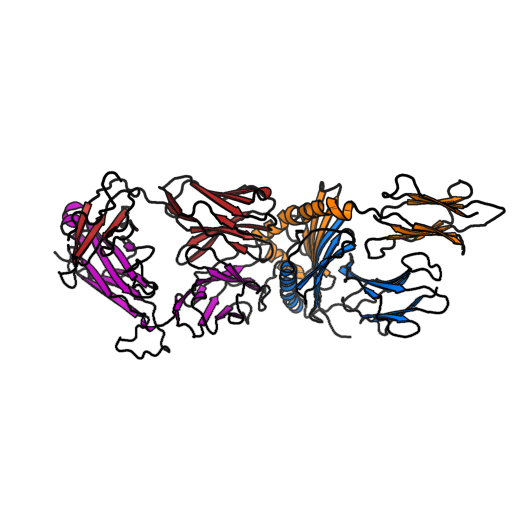 23.69430 9 TYR B N 1
ATOM 1486 C CA . TYR B 2 41 ? 17.77769 27.64329 8.13451 1.000 23.09500 9 TYR B CA 1
ATOM 1487 C C . TYR B 2 41 ? 17.25670 26.53451 9.03454 1.000 22.87130 9 TYR B C 1
ATOM 1488 O O . TYR B 2 41 ? 17.91753 25.50381 9.19784 1.000 24.70891 9 TYR B O 1
ATOM 1497 N N . GLN B 2 42 ? 16.07924 26.74514 9.61507 1.000 21.41301 10 GLN B N 1
ATOM 1498 C CA . GLN B 2 42 ? 15.46179 25.77029 10.49811 1.000 20.49330 10 GLN B CA 1
ATOM 1499 C C . GLN B 2 42 ? 14.09940 25.35961 9.95654 1.000 20.84491 10 GLN B C 1
ATOM 1500 O O . GLN B 2 42 ? 13.45970 26.09072 9.19554 1.000 32.27418 10 GLN B O 1
ATOM 1506 N N . PHE B 2 43 ? 13.66213 24.17016 10.36312 1.000 19.22009 11 PHE B N 1
ATOM 1507 C CA . PHE B 2 43 ? 12.32164 23.68382 10.06013 1.000 18.80462 11 PHE B CA 1
ATOM 1508 C C . PHE B 2 43 ? 11.82394 22.88156 11.25080 1.000 19.80131 11 PHE B C 1
ATOM 1509 O O . PHE B 2 43 ? 12.43871 21.87791 11.62265 1.000 29.50723 11 PHE B O 1
ATOM 1517 N N . LYS B 2 44 ? 10.71651 23.32015 11.84519 1.000 18.39790 12 LYS B N 1
ATOM 1518 C CA . LYS B 2 44 ? 10.15572 22.68984 13.03667 1.000 18.08968 12 LYS B CA 1
ATOM 1519 C C . LYS B 2 44 ? 8.77352 22.14427 12.70417 1.000 17.96917 12 LYS B C 1
ATOM 1520 O O . LYS B 2 44 ? 7.85508 22.91170 12.39931 1.000 22.20809 12 LYS B O 1
ATOM 1526 N N . GLY B 2 45 ? 8.62694 20.82475 12.76259 1.000 17.53196 13 GLY B N 1
ATOM 1527 C CA . GLY B 2 45 ? 7.32434 20.20609 12.62253 1.000 22.28854 13 GLY B CA 1
ATOM 1528 C C . GLY B 2 45 ? 6.74570 19.88914 13.98371 1.000 26.50779 13 GLY B C 1
ATOM 1529 O O . GLY B 2 45 ? 7.01188 18.82216 14.54503 1.000 32.76087 13 GLY B O 1
ATOM 1530 N N . MET B 2 46 ? 5.95770 20.81092 14.52706 1.000 20.84123 14 MET B N 1
ATOM 1531 C CA . MET B 2 46 ? 5.52803 20.75018 15.91573 1.000 25.52036 14 MET B CA 1
ATOM 1532 C C . MET B 2 46 ? 4.08241 20.28604 16.02417 1.000 27.82021 14 MET B C 1
ATOM 1533 O O . MET B 2 46 ? 3.22710 20.68085 15.22673 1.000 28.03313 14 MET B O 1
ATOM 1538 N N . CYS B 2 47 ? 3.82109 19.44666 17.02229 1.000 31.77517 15 CYS B N 1
ATOM 1539 C CA . CYS B 2 47 ? 2.48806 18.95477 17.33466 1.000 32.45068 15 CYS B CA 1
ATOM 1540 C C . CYS B 2 47 ? 2.10858 19.38835 18.74277 1.000 25.56474 15 CYS B C 1
ATOM 1541 O O . CYS B 2 47 ? 2.92112 19.29914 19.66834 1.000 22.01068 15 CYS B O 1
ATOM 1544 N N . TYR B 2 48 ? 0.87130 19.85227 18.90165 1.000 28.33840 16 TYR B N 1
ATOM 1545 C CA . TYR B 2 48 ? 0.34210 20.27832 20.19225 1.000 24.71213 16 TYR B CA 1
ATOM 1546 C C . TYR B 2 48 ? -0.84723 19.39537 20.53967 1.000 25.03086 16 TYR B C 1
ATOM 1547 O O . TYR B 2 48 ? -1.85463 19.39814 19.82468 1.000 28.03669 16 TYR B O 1
ATOM 1556 N N . PHE B 2 49 ? -0.73174 18.64529 21.63077 1.000 23.39055 17 PHE B N 1
ATOM 1557 C CA . PHE B 2 49 ? -1.76695 17.71628 22.05815 1.000 24.01118 17 PHE B CA 1
ATOM 1558 C C . PHE B 2 49 ? -2.50662 18.27296 23.26721 1.000 24.79259 17 PHE B C 1
ATOM 1559 O O . PHE B 2 49 ? -1.89140 18.82732 24.18312 1.000 25.09664 17 PHE B O 1
ATOM 1567 N N . THR B 2 50 ? -3.82904 18.11745 23.26723 1.000 25.36900 18 THR B N 1
ATOM 1568 C CA . THR B 2 50 ? -4.66331 18.52064 24.39416 1.000 30.84599 18 THR B CA 1
ATOM 1569 C C . THR B 2 50 ? -5.69079 17.42915 24.64286 1.000 30.89095 18 THR B C 1
ATOM 1570 O O . THR B 2 50 ? -6.46202 17.08843 23.74077 1.000 32.09870 18 THR B O 1
ATOM 1574 N N . ASN B 2 51 ? -5.69571 16.88538 25.86189 1.000 32.79161 19 ASN B N 1
ATOM 1575 C CA . ASN B 2 51 ? -6.57888 15.78691 26.25381 1.000 35.49088 19 ASN B CA 1
ATOM 1576 C C . ASN B 2 51 ? -6.38233 14.58507 25.32264 1.000 30.93571 19 ASN B C 1
ATOM 1577 O O . ASN B 2 51 ? -7.26681 14.18437 24.56521 1.000 29.47950 19 ASN B O 1
ATOM 1582 N N . GLY B 2 52 ? -5.18118 14.02187 25.40424 1.000 37.13243 20 GLY B N 1
ATOM 1583 C CA . GLY B 2 52 ? -4.85048 12.88650 24.55511 1.000 43.64273 20 GLY B CA 1
ATOM 1584 C C . GLY B 2 52 ? -4.71297 13.32790 23.11269 1.000 43.96319 20 GLY B C 1
ATOM 1585 O O . GLY B 2 52 ? -3.95194 14.24765 22.79283 1.000 49.54578 20 GLY B O 1
ATOM 1586 N N . THR B 2 53 ? -5.45264 12.66870 22.22149 1.000 37.72885 21 THR B N 1
ATOM 1587 C CA . THR B 2 53 ? -5.52565 13.06809 20.82162 1.000 36.55998 21 THR B CA 1
ATOM 1588 C C . THR B 2 53 ? -6.88603 13.67087 20.48182 1.000 37.69061 21 THR B C 1
ATOM 1589 O O . THR B 2 53 ? -7.33226 13.60696 19.33399 1.000 41.02051 21 THR B O 1
ATOM 1593 N N . GLU B 2 54 ? -7.55405 14.25820 21.47779 1.000 31.08565 22 GLU B N 1
ATOM 1594 C CA . GLU B 2 54 ? -8.86114 14.86596 21.24773 1.000 29.95300 22 GLU B CA 1
ATOM 1595 C C . GLU B 2 54 ? -8.73382 16.13428 20.41251 1.000 31.04574 22 GLU B C 1
ATOM 1596 O O . GLU B 2 54 ? -9.39431 16.27856 19.37726 1.000 36.17237 22 GLU B O 1
ATOM 1602 N N . ARG B 2 55 ? -7.88692 17.06396 20.84530 1.000 28.39073 23 ARG B N 1
ATOM 1603 C CA . ARG B 2 55 ? -7.61300 18.29700 20.11088 1.000 28.77522 23 ARG B CA 1
ATOM 1604 C C . ARG B 2 55 ? -6.12079 18.32234 19.79472 1.000 25.93279 23 ARG B C 1
ATOM 1605 O O . ARG B 2 55 ? -5.30135 18.64431 20.66053 1.000 35.19680 23 ARG B O 1
ATOM 1607 N N . VAL B 2 56 ? -5.76906 17.97283 18.55989 1.000 25.24435 24 VAL B N 1
ATOM 1608 C CA . VAL B 2 56 ? -4.38556 17.95727 18.10037 1.000 23.87520 24 VAL B CA 1
ATOM 1609 C C . VAL B 2 56 ? -4.21167 19.07453 17.08324 1.000 23.68876 24 VAL B C 1
ATOM 1610 O O . VAL B 2 56 ? -5.08376 19.29378 16.23402 1.000 24.33733 24 VAL B O 1
ATOM 1614 N N . ARG B 2 57 ? -3.08742 19.78371 17.17282 1.000 22.92614 25 ARG B N 1
ATOM 1615 C CA . ARG B 2 57 ? -2.80080 20.91581 16.30165 1.000 22.85581 25 ARG B CA 1
ATOM 1616 C C . ARG B 2 57 ? -1.37812 20.80826 15.77528 1.000 21.70885 25 ARG B C 1
ATOM 1617 O O . ARG B 2 57 ? -0.43210 20.67942 16.55866 1.000 23.53963 25 ARG B O 1
ATOM 1625 N N . LEU B 2 58 ? -1.23047 20.86367 14.45385 1.000 21.46619 26 LEU B N 1
ATOM 1626 C CA . LEU B 2 58 ? 0.07381 20.83601 13.80543 1.000 20.56675 26 LEU B CA 1
ATOM 1627 C C . LEU B 2 58 ? 0.45155 22.23843 13.35320 1.000 22.64487 26 LEU B C 1
ATOM 1628 O O . LEU B 2 58 ? -0.36697 22.94443 12.75530 1.000 31.07531 26 LEU B O 1
ATOM 1633 N N . VAL B 2 59 ? 1.69082 22.63513 13.63562 1.000 20.32077 27 VAL B N 1
ATOM 1634 C CA . VAL B 2 59 ? 2.22689 23.92052 13.20244 1.000 20.61320 27 VAL B CA 1
ATOM 1635 C C . VAL B 2 59 ? 3.64235 23.68038 12.69326 1.000 21.85489 27 VAL B C 1
ATOM 1636 O O . VAL B 2 59 ? 4.55701 23.43775 13.48879 1.000 34.18072 27 VAL B O 1
ATOM 1640 N N . SER B 2 60 ? 3.82429 23.74083 11.37695 1.000 19.83672 28 SER B N 1
ATOM 1641 C CA . SER B 2 60 ? 5.13262 23.59166 10.75367 1.000 19.34140 28 SER B CA 1
ATOM 1642 C C . SER B 2 60 ? 5.72295 24.96949 10.49060 1.000 19.91412 28 SER B C 1
ATOM 1643 O O . SER B 2 60 ? 5.07234 25.81940 9.87472 1.000 31.56475 28 SER B O 1
ATOM 1646 N N . ARG B 2 61 ? 6.95208 25.18619 10.95246 1.000 19.72976 29 ARG B N 1
ATOM 1647 C CA . ARG B 2 61 ? 7.58404 26.49951 10.91641 1.000 20.40391 29 ARG B CA 1
ATOM 1648 C C . ARG B 2 61 ? 8.86281 26.43186 10.09567 1.000 20.28022 29 ARG B C 1
ATOM 1649 O O . ARG B 2 61 ? 9.74454 25.61532 10.38064 1.000 27.12023 29 ARG B O 1
ATOM 1657 N N . SER B 2 62 ? 8.96025 27.28914 9.08442 1.000 20.96096 30 SER B N 1
ATOM 1658 C CA . SER B 2 62 ? 10.19046 27.48800 8.33086 1.000 21.16301 30 SER B CA 1
ATOM 1659 C C . SER B 2 62 ? 10.87157 28.74718 8.85018 1.000 22.02134 30 SER B C 1
ATOM 1660 O O . SER B 2 62 ? 10.23883 29.80377 8.94856 1.000 25.16458 30 SER B O 1
ATOM 1663 N N . ILE B 2 63 ? 12.15326 28.63356 9.18789 1.000 24.14287 31 ILE B N 1
ATOM 1664 C CA . ILE B 2 63 ? 12.85781 29.66475 9.93978 1.000 24.88168 31 ILE B CA 1
ATOM 1665 C C . ILE B 2 63 ? 14.15563 30.01103 9.22409 1.000 25.73330 31 ILE B C 1
ATOM 1666 O O . ILE B 2 63 ? 14.88996 29.11631 8.79108 1.000 26.26665 31 ILE B O 1
ATOM 1671 N N . TYR B 2 64 ? 14.43411 31.30704 9.10127 1.000 24.54170 32 TYR B N 1
ATOM 1672 C CA . TYR B 2 64 ? 15.69766 31.81126 8.56741 1.000 25.83854 32 TYR B CA 1
ATOM 1673 C C . TYR B 2 64 ? 16.33616 32.69391 9.63632 1.000 29.49407 32 TYR B C 1
ATOM 1674 O O . TYR B 2 64 ? 15.90806 33.83463 9.83991 1.000 41.07039 32 TYR B O 1
ATOM 1683 N N . ASN B 2 65 ? 17.35721 32.16515 10.31145 1.000 25.89537 33 ASN B N 1
ATOM 1684 C CA . ASN B 2 65 ? 18.09179 32.87819 11.35850 1.000 26.57276 33 ASN B CA 1
ATOM 1685 C C . ASN B 2 65 ? 17.13861 33.40102 12.43804 1.000 37.17065 33 ASN B C 1
ATOM 1686 O O . ASN B 2 65 ? 16.94822 34.60418 12.62134 1.000 52.73302 33 ASN B O 1
ATOM 1691 N N . ARG B 2 66 ? 16.52795 32.44159 13.13686 1.000 36.66794 34 ARG B N 1
ATOM 1692 C CA . ARG B 2 66 ? 15.60777 32.69993 14.24348 1.000 35.85779 34 ARG B CA 1
ATOM 1693 C C . ARG B 2 66 ? 14.33721 33.43193 13.82078 1.000 31.94937 34 ARG B C 1
ATOM 1694 O O . ARG B 2 66 ? 13.47761 33.71272 14.66207 1.000 43.19732 34 ARG B O 1
ATOM 1702 N N . GLU B 2 67 ? 14.19476 33.74342 12.53702 1.000 31.13280 35 GLU B N 1
ATOM 1703 C CA . GLU B 2 67 ? 13.06082 34.51715 12.04425 1.000 26.69094 35 GLU B CA 1
ATOM 1704 C C . GLU B 2 67 ? 12.13953 33.59452 11.25543 1.000 25.85977 35 GLU B C 1
ATOM 1705 O O . GLU B 2 67 ? 12.46969 33.18238 10.13797 1.000 25.73243 35 GLU B O 1
ATOM 1711 N N . GLU B 2 68 ? 10.99004 33.27028 11.84245 1.000 25.38324 36 GLU B N 1
ATOM 1712 C CA . GLU B 2 68 ? 9.99355 32.45474 11.16045 1.000 29.48273 36 GLU B CA 1
ATOM 1713 C C . GLU B 2 68 ? 9.45606 33.20455 9.94865 1.000 28.40791 36 GLU B C 1
ATOM 1714 O O . GLU B 2 68 ? 8.93995 34.31865 10.07756 1.000 26.89842 36 GLU B O 1
ATOM 1720 N N . ILE B 2 69 ? 9.58540 32.60056 8.76983 1.000 26.74188 37 ILE B N 1
ATOM 1721 C CA . ILE B 2 69 ? 9.18755 33.23103 7.52123 1.000 26.33089 37 ILE B CA 1
ATOM 1722 C C . ILE B 2 69 ? 7.89811 32.63395 6.96997 1.000 29.28769 37 ILE B C 1
ATOM 1723 O O . ILE B 2 69 ? 7.06527 33.35700 6.41944 1.000 37.63940 37 ILE B O 1
ATOM 1728 N N . VAL B 2 70 ? 7.71738 31.31846 7.09874 1.000 24.70241 38 VAL B N 1
ATOM 1729 C CA . VAL B 2 70 ? 6.51426 30.63695 6.64388 1.000 24.36852 38 VAL B CA 1
ATOM 1730 C C . VAL B 2 70 ? 5.99865 29.77706 7.78918 1.000 23.52663 38 VAL B C 1
ATOM 1731 O O . VAL B 2 70 ? 6.74284 29.39358 8.69363 1.000 34.59413 38 VAL B O 1
ATOM 1735 N N . ARG B 2 71 ? 4.70252 29.47739 7.74159 1.000 27.64329 39 ARG B N 1
ATOM 1736 C CA . ARG B 2 71 ? 4.07531 28.64112 8.75667 1.000 27.26451 39 ARG B CA 1
ATOM 1737 C C . ARG B 2 71 ? 2.83031 27.99666 8.16902 1.000 26.12881 39 ARG B C 1
ATOM 1738 O O . ARG B 2 71 ? 1.99589 28.68611 7.57508 1.000 24.04199 39 ARG B O 1
ATOM 1746 N N . PHE B 2 72 ? 2.71300 26.68139 8.32749 1.000 22.15365 40 PHE B N 1
ATOM 1747 C CA . PHE B 2 72 ? 1.49260 25.95469 7.99788 1.000 22.23542 40 PHE B CA 1
ATOM 1748 C C . PHE B 2 72 ? 0.82385 25.55666 9.30544 1.000 22.24900 40 PHE B C 1
ATOM 1749 O O . PHE B 2 72 ? 1.31211 24.67025 10.01364 1.000 21.44844 40 PHE B O 1
ATOM 1757 N N . ASP B 2 73 ? -0.28745 26.20912 9.62280 1.000 23.27948 41 ASP B N 1
ATOM 1758 C CA . ASP B 2 73 ? -1.06725 25.89264 10.80980 1.000 28.02297 41 ASP B CA 1
ATOM 1759 C C . ASP B 2 73 ? -2.23856 25.00620 10.41058 1.000 28.68047 41 ASP B C 1
ATOM 1760 O O . ASP B 2 73 ? -2.98238 25.33464 9.47991 1.000 33.98051 41 ASP B O 1
ATOM 1765 N N . SER B 2 74 ? -2.39757 23.88317 11.11536 1.000 23.29721 42 SER B N 1
ATOM 1766 C CA . SER B 2 74 ? -3.48076 22.96303 10.78998 1.000 23.63173 42 SER B CA 1
ATOM 1767 C C . SER B 2 74 ? -4.84484 23.57915 11.07681 1.000 25.34009 42 SER B C 1
ATOM 1768 O O . SER B 2 74 ? -5.84165 23.18916 10.45856 1.000 28.71124 42 SER B O 1
ATOM 1771 N N . ASP B 2 75 ? -4.91329 24.53714 12.00397 1.000 27.63001 43 ASP B N 1
ATOM 1772 C CA . ASP B 2 75 ? -6.16634 25.25010 12.22334 1.000 34.95031 43 ASP B CA 1
ATOM 1773 C C . ASP B 2 75 ? -6.47014 26.20592 11.07761 1.000 40.92657 43 ASP B C 1
ATOM 1774 O O . ASP B 2 75 ? -7.64055 26.50324 10.81297 1.000 50.72251 43 ASP B O 1
ATOM 1779 N N . VAL B 2 76 ? -5.43663 26.69350 10.39019 1.000 37.97700 44 VAL B N 1
ATOM 1780 C CA . VAL B 2 76 ? -5.64594 27.59436 9.26204 1.000 31.85135 44 VAL B CA 1
ATOM 1781 C C . VAL B 2 76 ? -5.96916 26.80871 7.99685 1.000 31.02890 44 VAL B C 1
ATOM 1782 O O . VAL B 2 76 ? -6.84222 27.20115 7.21463 1.000 35.02976 44 VAL B O 1
ATOM 1786 N N . GLY B 2 77 ? -5.28084 25.68908 7.77696 1.000 28.63877 45 GLY B N 1
ATOM 1787 C CA . GLY B 2 77 ? -5.52633 24.84663 6.62841 1.000 30.05282 45 GLY B CA 1
ATOM 1788 C C . GLY B 2 77 ? -4.64534 25.11508 5.42721 1.000 36.67591 45 GLY B C 1
ATOM 1789 O O . GLY B 2 77 ? -4.64728 24.30879 4.48769 1.000 40.42982 45 GLY B O 1
ATOM 1790 N N . GLU B 2 78 ? -3.89428 26.21422 5.42122 1.000 34.30340 46 GLU B N 1
ATOM 1791 C CA . GLU B 2 78 ? -3.03060 26.54342 4.29731 1.000 29.91319 46 GLU B CA 1
ATOM 1792 C C . GLU B 2 78 ? -1.80131 27.27410 4.81475 1.000 28.06402 46 GLU B C 1
ATOM 1793 O O . GLU B 2 78 ? -1.70692 27.61989 5.99474 1.000 34.64355 46 GLU B O 1
ATOM 1799 N N . PHE B 2 79 ? -0.85343 27.50427 3.91115 1.000 25.00776 47 PHE B N 1
ATOM 1800 C CA . PHE B 2 79 ? 0.37852 28.18513 4.27693 1.000 24.83634 47 PHE B CA 1
ATOM 1801 C C . PHE B 2 79 ? 0.12901 29.67297 4.49470 1.000 31.99299 47 PHE B C 1
ATOM 1802 O O . PHE B 2 79 ? -0.72237 30.28765 3.84758 1.000 27.38252 47 PHE B O 1
ATOM 1810 N N . ARG B 2 80 ? 0.88564 30.24789 5.42603 1.000 34.06912 48 ARG B N 1
ATOM 1811 C CA . ARG B 2 80 ? 0.80655 31.66650 5.74436 1.000 40.96676 48 ARG B CA 1
ATOM 1812 C C . ARG B 2 80 ? 2.21573 32.20018 5.93866 1.000 33.75639 48 ARG B C 1
ATOM 1813 O O . ARG B 2 80 ? 3.00845 31.60573 6.67509 1.000 36.28974 48 ARG B O 1
ATOM 1821 N N . ALA B 2 81 ? 2.52359 33.31502 5.28171 1.000 36.93640 49 ALA B N 1
ATOM 1822 C CA . ALA B 2 81 ? 3.83286 33.93598 5.41748 1.000 28.68623 49 ALA B CA 1
ATOM 1823 C C . ALA B 2 81 ? 3.93538 34.64958 6.75925 1.000 29.13953 49 ALA B C 1
ATOM 1824 O O . ALA B 2 81 ? 3.01805 35.37267 7.16001 1.000 30.22916 49 ALA B O 1
ATOM 1826 N N . VAL B 2 82 ? 5.05370 34.44077 7.45358 1.000 28.38491 50 VAL B N 1
ATOM 1827 C CA . VAL B 2 82 ? 5.28712 35.07892 8.74362 1.000 28.73949 50 VAL B CA 1
ATOM 1828 C C . VAL B 2 82 ? 6.27856 36.23579 8.63637 1.000 29.81422 50 VAL B C 1
ATOM 1829 O O . VAL B 2 82 ? 6.28957 37.11106 9.51572 1.000 30.63938 50 VAL B O 1
ATOM 1833 N N . THR B 2 83 ? 7.08380 36.28478 7.57675 1.000 29.96083 51 THR B N 1
ATOM 1834 C CA . THR B 2 83 ? 7.98149 37.40003 7.31516 1.000 31.23763 51 THR B CA 1
ATOM 1835 C C . THR B 2 83 ? 7.90849 37.71793 5.82638 1.000 37.13462 51 THR B C 1
ATOM 1836 O O . THR B 2 83 ? 7.36581 36.94455 5.03316 1.000 42.55697 51 THR B O 1
ATOM 1840 N N . LEU B 2 84 ? 8.45056 38.87867 5.44839 1.000 42.63417 52 LEU B N 1
ATOM 1841 C CA . LEU B 2 84 ? 8.48899 39.26216 4.04045 1.000 44.82743 52 LEU B CA 1
ATOM 1842 C C . LEU B 2 84 ? 9.22659 38.23215 3.19126 1.000 33.53811 52 LEU B C 1
ATOM 1843 O O . LEU B 2 84 ? 8.94117 38.09636 1.99603 1.000 48.99714 52 LEU B O 1
ATOM 1848 N N . LEU B 2 85 ? 10.16843 37.49597 3.78651 1.000 32.33911 53 LEU B N 1
ATOM 1849 C CA . LEU B 2 85 ? 10.90869 36.48381 3.03791 1.000 35.60169 53 LEU B CA 1
ATOM 1850 C C . LEU B 2 85 ? 9.98706 35.37276 2.55077 1.000 37.29684 53 LEU B C 1
ATOM 1851 O O . LEU B 2 85 ? 10.04441 34.96839 1.38365 1.000 32.50786 53 LEU B O 1
ATOM 1856 N N . GLY B 2 86 ? 9.13312 34.86190 3.43452 1.000 47.75946 54 GLY B N 1
ATOM 1857 C CA . GLY B 2 86 ? 8.21742 33.79547 3.09430 1.000 49.81008 54 GLY B CA 1
ATOM 1858 C C . GLY B 2 86 ? 7.02330 34.19789 2.26252 1.000 47.13472 54 GLY B C 1
ATOM 1859 O O . GLY B 2 86 ? 6.13542 33.37204 2.03513 1.000 50.63909 54 GLY B O 1
ATOM 1860 N N . LEU B 2 87 ? 6.97239 35.45039 1.79523 1.000 39.80960 55 LEU B N 1
ATOM 1861 C CA . LEU B 2 87 ? 5.82276 35.88954 1.00518 1.000 39.43349 55 LEU B CA 1
ATOM 1862 C C . LEU B 2 87 ? 5.72034 35.15828 -0.32884 1.000 40.67315 55 LEU B C 1
ATOM 1863 O O . LEU B 2 87 ? 4.61797 34.69097 -0.66658 1.000 41.90659 55 LEU B O 1
ATOM 1868 N N . PRO B 2 88 ? 6.78530 35.02222 -1.13266 1.000 39.90083 56 PRO B N 1
ATOM 1869 C CA . PRO B 2 88 ? 6.65661 34.22337 -2.35969 1.000 35.59046 56 PRO B CA 1
ATOM 1870 C C . PRO B 2 88 ? 6.65154 32.72588 -2.11620 1.000 37.06250 56 PRO B C 1
ATOM 1871 O O . PRO B 2 88 ? 6.20309 31.97911 -2.99581 1.000 28.28837 56 PRO B O 1
ATOM 1875 N N . ALA B 2 89 ? 7.12974 32.26225 -0.95965 1.000 43.37666 57 ALA B N 1
ATOM 1876 C CA . ALA B 2 89 ? 7.14498 30.82943 -0.68520 1.000 42.40157 57 ALA B CA 1
ATOM 1877 C C . ALA B 2 89 ? 5.76457 30.31797 -0.29373 1.000 41.64296 57 ALA B C 1
ATOM 1878 O O . ALA B 2 89 ? 5.33231 29.26343 -0.77337 1.000 36.55274 57 ALA B O 1
ATOM 1880 N N . ALA B 2 90 ? 5.06297 31.04617 0.57894 1.000 43.51253 58 ALA B N 1
ATOM 1881 C CA . ALA B 2 90 ? 3.71705 30.63656 0.96312 1.000 44.94478 58 ALA B CA 1
ATOM 1882 C C . ALA B 2 90 ? 2.76406 30.67322 -0.22315 1.000 48.12703 58 ALA B C 1
ATOM 1883 O O . ALA B 2 90 ? 1.86276 29.83300 -0.32104 1.000 52.96396 58 ALA B O 1
ATOM 1885 N N . GLU B 2 91 ? 2.94769 31.63129 -1.13449 1.000 38.57524 59 GLU B N 1
ATOM 1886 C CA . GLU B 2 91 ? 2.11655 31.67627 -2.33221 1.000 31.24542 59 GLU B CA 1
ATOM 1887 C C . GLU B 2 91 ? 2.45622 30.53245 -3.27987 1.000 32.80408 59 GLU B C 1
ATOM 1888 O O . GLU B 2 91 ? 1.55888 29.92014 -3.87056 1.000 40.06776 59 GLU B O 1
ATOM 1890 N N . TYR B 2 92 ? 3.74661 30.22484 -3.42949 1.000 29.77717 60 TYR B N 1
ATOM 1891 C CA . TYR B 2 92 ? 4.15991 29.15458 -4.33214 1.000 33.48450 60 TYR B CA 1
ATOM 1892 C C . TYR B 2 92 ? 3.73515 27.78787 -3.80784 1.000 33.78725 60 TYR B C 1
ATOM 1893 O O . TYR B 2 92 ? 3.34625 26.91166 -4.58861 1.000 38.61009 60 TYR B O 1
ATOM 1902 N N . TRP B 2 93 ? 3.80102 27.58545 -2.49016 1.000 37.63442 61 TRP B N 1
ATOM 1903 C CA . TRP B 2 93 ? 3.38319 26.30813 -1.92139 1.000 23.15596 61 TRP B CA 1
ATOM 1904 C C . TRP B 2 93 ? 1.86854 26.14940 -1.96748 1.000 23.55027 61 TRP B C 1
ATOM 1905 O O . TRP B 2 93 ? 1.36270 25.04999 -2.22121 1.000 30.36446 61 TRP B O 1
ATOM 1916 N N . ASN B 2 94 ? 1.12710 27.23395 -1.72436 1.000 24.70829 62 ASN B N 1
ATOM 1917 C CA . ASN B 2 94 ? -0.32929 27.15948 -1.75262 1.000 28.26921 62 ASN B CA 1
ATOM 1918 C C . ASN B 2 94 ? -0.87392 26.94433 -3.15834 1.000 30.07112 62 ASN B C 1
ATOM 1919 O O . ASN B 2 94 ? -2.03649 26.55335 -3.30510 1.000 26.05098 62 ASN B O 1
ATOM 1924 N N . SER B 2 95 ? -0.06873 27.18942 -4.19077 1.000 32.37300 63 SER B N 1
ATOM 1925 C CA . SER B 2 95 ? -0.49548 26.91701 -5.55570 1.000 34.67505 63 SER B CA 1
ATOM 1926 C C . SER B 2 95 ? -0.45002 25.43552 -5.89993 1.000 29.98208 63 SER B C 1
ATOM 1927 O O . SER B 2 95 ? -0.97858 25.04278 -6.94539 1.000 33.31613 63 SER B O 1
ATOM 1930 N N . GLN B 2 96 ? 0.15817 24.61108 -5.05233 1.000 26.76621 64 GLN B N 1
ATOM 1931 C CA . GLN B 2 96 ? 0.29298 23.18184 -5.29925 1.000 32.03575 64 GLN B CA 1
ATOM 1932 C C . GLN B 2 96 ? -0.75922 22.43517 -4.48864 1.000 33.71776 64 GLN B C 1
ATOM 1933 O O . GLN B 2 96 ? -0.81123 22.56468 -3.26128 1.000 39.08017 64 GLN B O 1
ATOM 1939 N N . LYS B 2 97 ? -1.58908 21.65071 -5.17645 1.000 27.35213 65 LYS B N 1
ATOM 1940 C CA . LYS B 2 97 ? -2.71139 20.98988 -4.52003 1.000 27.69619 65 LYS B CA 1
ATOM 1941 C C . LYS B 2 97 ? -2.25885 19.81236 -3.66349 1.000 21.59336 65 LYS B C 1
ATOM 1942 O O . LYS B 2 97 ? -2.82729 19.56950 -2.59364 1.000 21.71601 65 LYS B O 1
ATOM 1948 N N . ASP B 2 98 ? -1.23934 19.07385 -4.10932 1.000 27.22118 66 ASP B N 1
ATOM 1949 C CA . ASP B 2 98 ? -0.81418 17.88731 -3.37138 1.000 26.47631 66 ASP B CA 1
ATOM 1950 C C . ASP B 2 98 ? -0.08467 18.258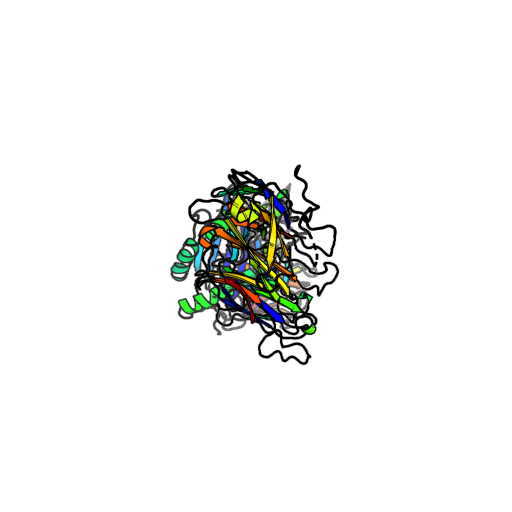62 -2.08620 1.000 28.22680 66 ASP B C 1
ATOM 1951 O O . ASP B 2 98 ? -0.24654 17.58683 -1.05994 1.000 30.45601 66 ASP B O 1
ATOM 1956 N N . ILE B 2 99 ? 0.73313 19.31347 -2.12401 1.000 22.33270 67 ILE B N 1
ATOM 1957 C CA . ILE B 2 99 ? 1.40755 19.76641 -0.91113 1.000 19.50465 67 ILE B CA 1
ATOM 1958 C C . ILE B 2 99 ? 0.38528 20.17884 0.13925 1.000 22.02158 67 ILE B C 1
ATOM 1959 O O . ILE B 2 99 ? 0.56416 19.92180 1.33566 1.000 22.68175 67 ILE B O 1
ATOM 1964 N N . LEU B 2 100 ? -0.70829 20.81341 -0.29172 1.000 22.94256 68 LEU B N 1
ATOM 1965 C CA . LEU B 2 100 ? -1.77596 21.16660 0.63893 1.000 21.64826 68 LEU B CA 1
ATOM 1966 C C . LEU B 2 100 ? -2.35629 19.92780 1.30799 1.000 27.32016 68 LEU B C 1
ATOM 1967 O O . LEU B 2 100 ? -2.67286 19.94791 2.50239 1.000 26.82749 68 LEU B O 1
ATOM 1972 N N . GLU B 2 101 ? -2.50090 18.83738 0.55482 1.000 25.38032 69 GLU B N 1
ATOM 1973 C CA . GLU B 2 101 ? -3.07310 17.62038 1.11598 1.000 23.49075 69 GLU B CA 1
ATOM 1974 C C . GLU B 2 101 ? -2.06673 16.85248 1.96015 1.000 22.50965 69 GLU B C 1
ATOM 1975 O O . GLU B 2 101 ? -2.45634 16.18870 2.92673 1.000 30.27764 69 GLU B O 1
ATOM 1981 N N . ARG B 2 102 ? -0.77953 16.92581 1.61565 1.000 19.32520 70 ARG B N 1
ATOM 1982 C CA . ARG B 2 102 ? 0.23118 16.23832 2.41047 1.000 18.63277 70 ARG B CA 1
ATOM 1983 C C . ARG B 2 102 ? 0.39810 16.88264 3.78023 1.000 25.32720 70 ARG B C 1
ATOM 1984 O O . ARG B 2 102 ? 0.70106 16.18799 4.75746 1.000 24.75573 70 ARG B O 1
ATOM 1992 N N . LYS B 2 103 ? 0.20546 18.20075 3.87366 1.000 20.07720 71 LYS B N 1
ATOM 1993 C CA . LYS B 2 103 ? 0.30082 18.87240 5.16401 1.000 21.17077 71 LYS B CA 1
ATOM 1994 C C . LYS B 2 103 ? -1.01120 18.81176 5.93419 1.000 24.07295 71 LYS B C 1
ATOM 1995 O O . LYS B 2 103 ? -0.99716 18.76174 7.16919 1.000 32.22952 71 LYS B O 1
ATOM 2001 N N . ARG B 2 104 ? -2.14679 18.81636 5.23141 1.000 20.76457 72 ARG B N 1
ATOM 2002 C CA . ARG B 2 104 ? -3.43496 18.74363 5.91330 1.000 21.64497 72 ARG B CA 1
ATOM 2003 C C . ARG B 2 104 ? -3.65003 17.38733 6.57303 1.000 21.44757 72 ARG B C 1
ATOM 2004 O O . ARG B 2 104 ? -4.33529 17.30172 7.59830 1.000 22.03499 72 ARG B O 1
ATOM 2012 N N . ALA B 2 105 ? -3.08397 16.32428 6.00780 1.000 20.75702 73 ALA B N 1
ATOM 2013 C CA . ALA B 2 105 ? -3.16461 14.99785 6.60302 1.000 20.65050 73 ALA B CA 1
ATOM 2014 C C . ALA B 2 105 ? -2.02994 14.72229 7.57800 1.000 26.84318 73 ALA B C 1
ATOM 2015 O O . ALA B 2 105 ? -1.96296 13.62251 8.13602 1.000 26.00001 73 ALA B O 1
ATOM 2017 N N . ALA B 2 106 ? -1.14329 15.69355 7.79961 1.000 23.74224 74 ALA B N 1
ATOM 2018 C CA . ALA B 2 106 ? 0.01735 15.45606 8.64819 1.000 21.64335 74 ALA B CA 1
ATOM 2019 C C . ALA B 2 106 ? -0.35730 15.40179 10.12184 1.000 22.10488 74 ALA B C 1
ATOM 2020 O O . ALA B 2 106 ? 0.34977 14.76969 10.91503 1.000 20.02804 74 ALA B O 1
ATOM 2022 N N . VAL B 2 107 ? -1.45846 16.05068 10.50856 1.000 26.99543 75 VAL B N 1
ATOM 2023 C CA . VAL B 2 107 ? -1.88635 16.01188 11.90062 1.000 22.39792 75 VAL B CA 1
ATOM 2024 C C . VAL B 2 107 ? -2.31920 14.60929 12.31307 1.000 24.63115 75 VAL B C 1
ATOM 2025 O O . VAL B 2 107 ? -2.44673 14.32936 13.50989 1.000 24.13783 75 VAL B O 1
ATOM 2029 N N . ASP B 2 108 ? -2.54986 13.71805 11.35194 1.000 32.78744 76 ASP B N 1
ATOM 2030 C CA . ASP B 2 108 ? -2.81309 12.30883 11.61787 1.000 36.31530 76 ASP B CA 1
ATOM 2031 C C . ASP B 2 108 ? -1.66636 11.40406 11.20274 1.000 25.69180 76 ASP B C 1
ATOM 2032 O O . ASP B 2 108 ? -1.35181 10.44553 11.91209 1.000 22.70163 76 ASP B O 1
ATOM 2037 N N . ARG B 2 109 ? -1.03231 11.69327 10.06523 1.000 20.78006 77 ARG B N 1
ATOM 2038 C CA . ARG B 2 109 ? 0.08467 10.87707 9.60508 1.000 20.36144 77 ARG B CA 1
ATOM 2039 C C . ARG B 2 109 ? 1.29221 11.01566 10.52389 1.000 20.33108 77 ARG B C 1
ATOM 2040 O O . ARG B 2 109 ? 2.02255 10.04318 10.74799 1.000 19.84167 77 ARG B O 1
ATOM 2048 N N . VAL B 2 110 ? 1.51256 12.20831 11.07392 1.000 21.90571 78 VAL B N 1
ATOM 2049 C CA . VAL B 2 110 ? 2.69990 12.50655 11.87360 1.000 20.19571 78 VAL B CA 1
ATOM 2050 C C . VAL B 2 110 ? 2.35114 12.66641 13.35287 1.000 21.24636 78 VAL B C 1
ATOM 2051 O O . VAL B 2 110 ? 2.92354 11.99102 14.20955 1.000 25.73550 78 VAL B O 1
ATOM 2055 N N . CYS B 2 111 ? 1.40806 13.55596 13.67148 1.000 23.01569 79 CYS B N 1
ATOM 2056 C CA . CYS B 2 111 ? 1.13260 13.87573 15.07085 1.000 24.81455 79 CYS B CA 1
ATOM 2057 C C . CYS B 2 111 ? 0.47351 12.70518 15.79472 1.000 27.17621 79 CYS B C 1
ATOM 2058 O O . CYS B 2 111 ? 1.01121 12.18737 16.78077 1.000 34.49354 79 CYS B O 1
ATOM 2061 N N . ARG B 2 112 ? -0.69911 12.27443 15.32160 1.000 22.20393 80 ARG B N 1
ATOM 2062 C CA . ARG B 2 112 ? -1.45425 11.25924 16.05062 1.000 22.68081 80 ARG B CA 1
ATOM 2063 C C . ARG B 2 112 ? -0.77603 9.89511 16.01270 1.000 25.03684 80 ARG B C 1
ATOM 2064 O O . ARG B 2 112 ? -0.86302 9.13850 16.98683 1.000 27.94606 80 ARG B O 1
ATOM 2072 N N . HIS B 2 113 ? -0.10459 9.55702 14.90998 1.000 23.51028 81 HIS B N 1
ATOM 2073 C CA . HIS B 2 113 ? 0.57939 8.26970 14.84354 1.000 21.34229 81 HIS B CA 1
ATOM 2074 C C . HIS B 2 113 ? 1.70856 8.19568 15.86245 1.000 23.89686 81 HIS B C 1
ATOM 2075 O O . HIS B 2 113 ? 1.91674 7.15501 16.49815 1.000 28.54023 81 HIS B O 1
ATOM 2082 N N . ASN B 2 114 ? 2.44276 9.29567 16.03897 1.000 21.03039 82 ASN B N 1
ATOM 2083 C CA . ASN B 2 114 ? 3.56590 9.29056 16.96740 1.000 20.31424 82 ASN B CA 1
ATOM 2084 C C . ASN B 2 114 ? 3.10167 9.33014 18.41747 1.000 21.71367 82 ASN B C 1
ATOM 2085 O O . ASN B 2 114 ? 3.79495 8.81306 19.30068 1.000 25.40007 82 ASN B O 1
ATOM 2090 N N . TYR B 2 115 ? 1.93928 9.93003 18.68551 1.000 22.35446 83 TYR B N 1
ATOM 2091 C CA . TYR B 2 115 ? 1.44216 9.97474 20.05643 1.000 23.35739 83 TYR B CA 1
ATOM 2092 C C . TYR B 2 115 ? 1.07282 8.58631 20.56421 1.000 23.59219 83 TYR B C 1
ATOM 2093 O O . TYR B 2 115 ? 1.20185 8.31274 21.76250 1.000 24.12417 83 TYR B O 1
ATOM 2102 N N . GLN B 2 116 ? 0.61348 7.69956 19.67781 1.000 24.01536 84 GLN B N 1
ATOM 2103 C CA . GLN B 2 116 ? 0.31287 6.33546 20.09910 1.000 32.53944 84 GLN B CA 1
ATOM 2104 C C . GLN B 2 116 ? 1.57983 5.56628 20.44886 1.000 23.22164 84 GLN B C 1
ATOM 2105 O O . GLN B 2 116 ? 1.53103 4.63107 21.25503 1.000 24.12445 84 GLN B O 1
ATOM 2111 N N . LEU B 2 117 ? 2.71588 5.93609 19.85187 1.000 22.24475 85 LEU B N 1
ATOM 2112 C CA . LEU B 2 117 ? 3.99516 5.40673 20.31093 1.000 22.17747 85 LEU B CA 1
ATOM 2113 C C . LEU B 2 117 ? 4.41507 6.05703 21.61991 1.000 22.78243 85 LEU B C 1
ATOM 2114 O O . LEU B 2 117 ? 5.03985 5.40750 22.46661 1.000 22.60201 85 LEU B O 1
ATOM 2119 N N . GLU B 2 118 ? 4.07924 7.33671 21.79500 1.000 22.92929 86 GLU B N 1
ATOM 2120 C CA . GLU B 2 118 ? 4.36371 8.03113 23.04511 1.000 23.36463 86 GLU B CA 1
ATOM 2121 C C . GLU B 2 118 ? 3.65264 7.36948 24.21843 1.000 23.27064 86 GLU B C 1
ATOM 2122 O O . GLU B 2 118 ? 4.19178 7.31137 25.32982 1.000 30.04843 86 GLU B O 1
ATOM 2128 N N . LEU B 2 119 ? 2.44077 6.85919 23.98677 1.000 23.43859 87 LEU B N 1
ATOM 2129 C CA . LEU B 2 119 ? 1.65652 6.24552 25.05177 1.000 24.64889 87 LEU B CA 1
ATOM 2130 C C . LEU B 2 119 ? 2.27549 4.95792 25.57593 1.000 25.36912 87 LEU B C 1
ATOM 2131 O O . LEU B 2 119 ? 1.93790 4.53469 26.68601 1.000 26.35444 87 LEU B O 1
ATOM 2136 N N . ARG B 2 120 ? 3.16307 4.32414 24.81194 1.000 25.03015 88 ARG B N 1
ATOM 2137 C CA . ARG B 2 120 ? 3.77025 3.06406 25.21778 1.000 43.63420 88 ARG B CA 1
ATOM 2138 C C . ARG B 2 120 ? 5.21581 3.22406 25.67138 1.000 35.61214 88 ARG B C 1
ATOM 2139 O O . ARG B 2 120 ? 5.89326 2.21880 25.91117 1.000 37.20584 88 ARG B O 1
ATOM 2147 N N . THR B 2 121 ? 5.70426 4.45794 25.79953 1.000 33.31087 89 THR B N 1
ATOM 2148 C CA . THR B 2 121 ? 7.08053 4.69004 26.22296 1.000 31.60406 89 THR B CA 1
ATOM 2149 C C . THR B 2 121 ? 7.18364 5.88708 27.16028 1.000 28.27304 89 THR B C 1
ATOM 2150 O O . THR B 2 121 ? 7.07154 5.73983 28.38214 1.000 32.74050 89 THR B O 1
ATOM 2154 N N . THR B 2 122 ? 7.39737 7.07438 26.58800 1.000 23.78208 90 THR B N 1
ATOM 2155 C CA . THR B 2 122 ? 7.65740 8.26585 27.39170 1.000 28.20881 90 THR B CA 1
ATOM 2156 C C . THR B 2 122 ? 6.51185 8.55095 28.35428 1.000 23.91672 90 THR B C 1
ATOM 2157 O O . THR B 2 122 ? 6.73503 8.84784 29.53333 1.000 23.86716 90 THR B O 1
ATOM 2161 N N . LEU B 2 123 ? 5.27334 8.46341 27.86839 1.000 24.32227 91 LEU B N 1
ATOM 2162 C CA . LEU B 2 123 ? 4.12011 8.78989 28.69654 1.000 27.07350 91 LEU B CA 1
ATOM 2163 C C . LEU B 2 123 ? 3.90733 7.79860 29.83413 1.000 25.82762 91 LEU B C 1
ATOM 2164 O O . LEU B 2 123 ? 3.08510 8.06640 30.71683 1.000 26.84474 91 LEU B O 1
ATOM 2169 N N . GLN B 2 124 ? 4.62316 6.67369 29.83978 1.000 25.20550 92 GLN B N 1
ATOM 2170 C CA . GLN B 2 124 ? 4.57378 5.71342 30.93435 1.000 26.40352 92 GLN B CA 1
ATOM 2171 C C . GLN B 2 124 ? 5.82575 5.75922 31.79916 1.000 29.74168 92 GLN B C 1
ATOM 2172 O O . GLN B 2 124 ? 6.01358 4.88634 32.65312 1.000 27.18179 92 GLN B O 1
ATOM 2178 N N . ARG B 2 125 ? 6.68378 6.75405 31.59804 1.000 34.19300 93 ARG B N 1
ATOM 2179 C CA . ARG B 2 125 ? 7.93635 6.86791 32.33193 1.000 36.39938 93 ARG B CA 1
ATOM 2180 C C . ARG B 2 125 ? 7.69280 7.62683 33.63024 1.000 35.34246 93 ARG B C 1
ATOM 2181 O O . ARG B 2 125 ? 7.29022 8.79517 33.60697 1.000 39.25760 93 ARG B O 1
ATOM 2189 N N . ARG B 2 126 ? 7.93215 6.96099 34.75831 1.000 34.39980 94 ARG B N 1
ATOM 2190 C CA . ARG B 2 126 ? 7.74784 7.54894 36.08168 1.000 26.36628 94 ARG B CA 1
ATOM 2191 C C . ARG B 2 126 ? 8.97564 7.23074 36.92259 1.000 27.59011 94 ARG B C 1
ATOM 2192 O O . ARG B 2 126 ? 9.14016 6.09305 37.37444 1.000 39.59695 94 ARG B O 1
ATOM 2200 N N . VAL B 2 127 ? 9.83719 8.22270 37.13270 1.000 25.90580 95 VAL B N 1
ATOM 2201 C CA . VAL B 2 127 ? 10.96290 8.09905 38.05105 1.000 26.26200 95 VAL B CA 1
ATOM 2202 C C . VAL B 2 127 ? 10.65617 8.92812 39.28997 1.000 26.35166 95 VAL B C 1
ATOM 2203 O O . VAL B 2 127 ? 10.02114 9.98644 39.20389 1.000 25.82380 95 VAL B O 1
ATOM 2207 N N . GLU B 2 128 ? 11.09464 8.43353 40.44733 1.000 33.03127 96 GLU B N 1
ATOM 2208 C CA . GLU B 2 128 ? 10.64266 9.02776 41.69866 1.000 28.76529 96 GLU B CA 1
ATOM 2209 C C . GLU B 2 128 ? 11.61844 10.09837 42.17678 1.000 27.43039 96 GLU B C 1
ATOM 2210 O O . GLU B 2 128 ? 12.83407 9.94848 42.01825 1.000 29.23578 96 GLU B O 1
ATOM 2216 N N . PRO B 2 129 ? 11.09632 11.17194 42.76412 1.000 27.19405 97 PRO B N 1
ATOM 2217 C CA . PRO B 2 129 ? 11.96790 12.25178 43.23504 1.000 27.15282 97 PRO B CA 1
ATOM 2218 C C . PRO B 2 129 ? 12.79282 11.83341 44.44025 1.000 27.02753 97 PRO B C 1
ATOM 2219 O O . PRO B 2 129 ? 12.38931 10.98734 45.24169 1.000 27.82146 97 PRO B O 1
ATOM 2223 N N . THR B 2 130 ? 13.96652 12.44626 44.55782 1.000 26.78985 98 THR B N 1
ATOM 2224 C CA . THR B 2 130 ? 14.87088 12.24532 45.68728 1.000 32.62316 98 THR B CA 1
ATOM 2225 C C . THR B 2 130 ? 14.92777 13.56237 46.45504 1.000 35.87216 98 THR B C 1
ATOM 2226 O O . THR B 2 130 ? 15.60259 14.50755 46.03576 1.000 34.29413 98 THR B O 1
ATOM 2230 N N . VAL B 2 131 ? 14.21365 13.62435 47.57298 1.000 39.41350 99 VAL B N 1
ATOM 2231 C CA . VAL B 2 131 ? 14.09990 14.84955 48.35527 1.000 41.34084 99 VAL B CA 1
ATOM 2232 C C . VAL B 2 131 ? 15.16912 14.85921 49.43736 1.000 36.11966 99 VAL B C 1
ATOM 2233 O O . VAL B 2 131 ? 15.49813 13.82139 50.02442 1.000 30.84046 99 VAL B O 1
ATOM 2237 N N . THR B 2 132 ? 15.72098 16.04143 49.69722 1.000 43.61255 100 THR B N 1
ATOM 2238 C CA . THR B 2 132 ? 16.81930 16.19350 50.63869 1.000 40.87470 100 THR B CA 1
ATOM 2239 C C . THR B 2 132 ? 16.71935 17.56439 51.28718 1.000 37.17764 100 THR B C 1
ATOM 2240 O O . THR B 2 132 ? 16.44811 18.55910 50.60946 1.000 35.17916 100 THR B O 1
ATOM 2244 N N . ILE B 2 133 ? 16.93421 17.60709 52.59914 1.000 34.44088 101 ILE B N 1
ATOM 2245 C CA . ILE B 2 133 ? 16.91776 18.84362 53.37046 1.000 32.08535 101 ILE B CA 1
ATOM 2246 C C . ILE B 2 133 ? 18.34062 19.13907 53.82057 1.000 29.61460 101 ILE B C 1
ATOM 2247 O O . ILE B 2 133 ? 19.05035 18.23853 54.28420 1.000 29.29484 101 ILE B O 1
ATOM 2252 N N . SER B 2 134 ? 18.76083 20.39748 53.67339 1.000 29.66963 102 SER B N 1
ATOM 2253 C CA . SER B 2 134 ? 20.09443 20.81286 54.06130 1.000 30.15575 102 SER B CA 1
ATOM 2254 C C . SER B 2 134 ? 20.04243 22.25293 54.55304 1.000 32.28413 102 SER B C 1
ATOM 2255 O O . SER B 2 134 ? 19.54511 23.12519 53.82282 1.000 30.45348 102 SER B O 1
ATOM 2258 N N . PRO B 2 135 ? 20.53076 22.53178 55.75740 1.000 44.31806 103 PRO B N 1
ATOM 2259 C CA . PRO B 2 135 ? 20.52692 23.90772 56.26082 1.000 49.70876 103 PRO B CA 1
ATOM 2260 C C . PRO B 2 135 ? 21.65707 24.73542 55.66526 1.000 58.74596 103 PRO B C 1
ATOM 2261 O O . PRO B 2 135 ? 22.64535 24.21641 55.14319 1.000 69.58241 103 PRO B O 1
ATOM 2265 N N . SER B 2 136 ? 21.49158 26.05116 55.76074 1.000 57.15553 104 SER B N 1
ATOM 2266 C CA . SER B 2 136 ? 22.47950 26.99013 55.24078 1.000 52.86123 104 SER B CA 1
ATOM 2267 C C . SER B 2 136 ? 22.90367 27.99394 56.30840 1.000 50.00115 104 SER B C 1
ATOM 2268 O O . SER B 2 136 ? 23.50060 29.02630 56.00099 1.000 51.83437 104 SER B O 1
ATOM 2271 N N . LEU B 2 146 ? 18.46363 29.29111 57.12309 1.000 47.38524 114 LEU B N 1
ATOM 2272 C CA . LEU B 2 146 ? 17.84134 29.04023 55.82816 1.000 41.88502 114 LEU B CA 1
ATOM 2273 C C . LEU B 2 146 ? 17.88484 27.55586 55.47354 1.000 48.08350 114 LEU B C 1
ATOM 2274 O O . LEU B 2 146 ? 18.95386 26.94918 55.42038 1.000 53.93997 114 LEU B O 1
ATOM 2279 N N . LEU B 2 147 ? 16.71194 26.98345 55.22132 1.000 47.16913 115 LEU B N 1
ATOM 2280 C CA . LEU B 2 147 ? 16.55468 25.55956 54.95806 1.000 41.96121 115 LEU B CA 1
ATOM 2281 C C . LEU B 2 147 ? 16.16774 25.35679 53.49961 1.000 34.79473 115 LEU B C 1
ATOM 2282 O O . LEU B 2 147 ? 15.17986 25.93364 53.03559 1.000 35.04817 115 LEU B O 1
ATOM 2287 N N . VAL B 2 148 ? 16.93681 24.53894 52.78135 1.000 31.13036 116 VAL B N 1
ATOM 2288 C CA . VAL B 2 148 ? 16.67837 24.24922 51.37411 1.000 30.16113 116 VAL B CA 1
ATOM 2289 C C . VAL B 2 148 ? 16.19660 22.80919 51.24935 1.000 30.16704 116 VAL B C 1
ATOM 2290 O O . VAL B 2 148 ? 16.67146 21.91727 51.96345 1.000 32.65000 116 VAL B O 1
ATOM 2294 N N . CYS B 2 149 ? 15.23043 22.58823 50.35983 1.000 30.09038 117 CYS B N 1
ATOM 2295 C CA . CYS B 2 149 ? 14.70864 21.25597 50.07634 1.000 30.22310 117 CYS B CA 1
ATOM 2296 C C . CYS B 2 149 ? 15.02838 20.92021 48.62866 1.000 29.75837 117 CYS B C 1
ATOM 2297 O O . CYS B 2 149 ? 14.54579 21.59239 47.71139 1.000 38.61252 117 CYS B O 1
ATOM 2300 N N . SER B 2 150 ? 15.83991 19.88836 48.42609 1.000 28.68914 118 SER B N 1
ATOM 2301 C CA . SER B 2 150 ? 16.35671 19.54536 47.10457 1.000 28.14241 118 SER B CA 1
ATOM 2302 C C . SER B 2 150 ? 15.58525 18.34366 46.57237 1.000 29.93915 118 SER B C 1
ATOM 2303 O O . SER B 2 150 ? 15.87226 17.19851 46.92892 1.000 30.92796 118 SER B O 1
ATOM 2306 N N . VAL B 2 151 ? 14.60696 18.60880 45.71445 1.000 28.01984 119 VAL B N 1
ATOM 2307 C CA . VAL B 2 151 ? 13.84558 17.56869 45.03425 1.000 27.85273 119 VAL B CA 1
ATOM 2308 C C . VAL B 2 151 ? 14.49894 17.36221 43.67439 1.000 26.50889 119 VAL B C 1
ATOM 2309 O O . VAL B 2 151 ? 14.44659 18.24547 42.81294 1.000 26.13572 119 VAL B O 1
ATOM 2313 N N . THR B 2 152 ? 15.12459 16.20380 43.47329 1.000 25.92067 120 THR B N 1
ATOM 2314 C CA . THR B 2 152 ? 15.96948 15.98246 42.30947 1.000 25.10511 120 THR B CA 1
ATOM 2315 C C . THR B 2 152 ? 15.59529 14.69259 41.59241 1.000 24.79769 120 THR B C 1
ATOM 2316 O O . THR B 2 152 ? 15.09618 13.74129 42.19999 1.000 24.81383 120 THR B O 1
ATOM 2320 N N . ASP B 2 153 ? 15.84430 14.68634 40.28052 1.000 24.38781 121 ASP B N 1
ATOM 2321 C CA . ASP B 2 153 ? 15.75413 13.50220 39.42535 1.000 32.33843 121 ASP B CA 1
ATOM 2322 C C . ASP B 2 153 ? 14.36870 12.85453 39.51386 1.000 37.08018 121 ASP B C 1
ATOM 2323 O O . ASP B 2 153 ? 14.18966 11.74845 40.02683 1.000 42.44994 121 ASP B O 1
ATOM 2328 N N . PHE B 2 154 ? 13.38946 13.58071 38.98134 1.000 32.36511 122 PHE B N 1
ATOM 2329 C CA . PHE B 2 154 ? 12.02003 13.09976 38.90447 1.000 26.03114 122 PHE B CA 1
ATOM 2330 C C . PHE B 2 154 ? 11.45503 13.38309 37.52003 1.000 25.57254 122 PHE B C 1
ATOM 2331 O O . PHE B 2 154 ? 11.92868 14.26291 36.79725 1.000 24.90105 122 PHE B O 1
ATOM 2339 N N . TYR B 2 155 ? 10.43151 12.61544 37.16268 1.000 26.00366 123 TYR B N 1
ATOM 2340 C CA . TYR B 2 155 ? 9.77138 12.72886 35.86822 1.000 25.65781 123 TYR B CA 1
ATOM 2341 C C . TYR B 2 155 ? 8.42163 12.02552 35.95480 1.000 26.36877 123 TYR B C 1
ATOM 2342 O O . TYR B 2 155 ? 8.33809 10.92025 36.48680 1.000 26.13319 123 TYR B O 1
ATOM 2351 N N . PRO B 2 156 ? 7.35654 12.65019 35.42458 1.000 28.61666 124 PRO B N 1
ATOM 2352 C CA . PRO B 2 156 ? 7.29492 13.90317 34.65962 1.000 27.46220 124 PRO B CA 1
ATOM 2353 C C . PRO B 2 156 ? 7.51549 15.17762 35.47277 1.000 28.52991 124 PRO B C 1
ATOM 2354 O O . PRO B 2 156 ? 7.89983 15.13539 36.64081 1.000 31.51191 124 PRO B O 1
ATOM 2358 N N . ALA B 2 157 ? 7.24461 16.31469 34.82963 1.000 29.04620 125 ALA B N 1
ATOM 2359 C CA . ALA B 2 157 ? 7.54405 17.60932 35.42947 1.000 29.44968 125 ALA B CA 1
ATOM 2360 C C . ALA B 2 157 ? 6.56560 17.96933 36.54036 1.000 31.48535 125 ALA B C 1
ATOM 2361 O O . ALA B 2 157 ? 6.91644 18.73264 37.44738 1.000 31.61397 125 ALA B O 1
ATOM 2363 N N . GLN B 2 158 ? 5.34661 17.44034 36.48566 1.000 32.91034 126 GLN B N 1
ATOM 2364 C CA . GLN B 2 158 ? 4.31693 17.78625 37.45797 1.000 35.08879 126 GLN B CA 1
ATOM 2365 C C . GLN B 2 158 ? 4.75386 17.39539 38.86346 1.000 37.14717 126 GLN B C 1
ATOM 2366 O O . GLN B 2 158 ? 5.08154 16.23339 39.11938 1.000 40.97539 126 GLN B O 1
ATOM 2372 N N . ILE B 2 159 ? 4.76036 18.36737 39.77585 1.000 36.51038 127 ILE B N 1
ATOM 2373 C CA . ILE B 2 159 ? 5.20749 18.13495 41.14485 1.000 34.86126 127 ILE B CA 1
ATOM 2374 C C . ILE B 2 159 ? 4.64290 19.23730 42.02737 1.000 35.01768 127 ILE B C 1
ATOM 2375 O O . ILE B 2 159 ? 4.32171 20.33009 41.55640 1.000 42.67964 127 ILE B O 1
ATOM 2380 N N . LYS B 2 160 ? 4.51788 18.94677 43.32042 1.000 34.85630 128 LYS B N 1
ATOM 2381 C CA . LYS B 2 160 ? 3.99485 19.91421 44.28117 1.000 35.44461 128 LYS B CA 1
ATOM 2382 C C . LYS B 2 160 ? 4.68332 19.66533 45.61503 1.000 35.29363 128 LYS B C 1
ATOM 2383 O O . LYS B 2 160 ? 4.49269 18.60918 46.22497 1.000 35.25478 128 LYS B O 1
ATOM 2385 N N . VAL B 2 161 ? 5.48072 20.63010 46.06174 1.000 35.08592 129 VAL B N 1
ATOM 2386 C CA . VAL B 2 161 ? 6.19565 20.53630 47.32601 1.000 35.59616 129 VAL B CA 1
ATOM 2387 C C . VAL B 2 161 ? 5.67234 21.61913 48.25940 1.000 35.85994 129 VAL B C 1
ATOM 2388 O O . VAL B 2 161 ? 5.19391 22.66995 47.81922 1.000 36.12392 129 VAL B O 1
ATOM 2392 N N . ARG B 2 162 ? 5.75691 21.35193 49.56072 1.000 35.92275 130 ARG B N 1
ATOM 2393 C CA . ARG B 2 162 ? 5.28011 22.29019 50.56510 1.000 36.47719 130 ARG B CA 1
ATOM 2394 C C . ARG B 2 162 ? 6.18549 22.22162 51.78509 1.000 36.33382 130 ARG B C 1
ATOM 2395 O O . ARG B 2 162 ? 6.76868 21.17679 52.08602 1.000 35.99467 130 ARG B O 1
ATOM 2403 N N . TRP B 2 163 ? 6.29334 23.34715 52.48473 1.000 36.65067 131 TRP B N 1
ATOM 2404 C CA . TRP B 2 163 ? 7.06243 23.43936 53.71836 1.000 37.69766 131 TRP B CA 1
ATOM 2405 C C . TRP B 2 163 ? 6.11516 23.46257 54.90972 1.000 37.90416 131 TRP B C 1
ATOM 2406 O O . TRP B 2 163 ? 5.13086 24.20905 54.91126 1.000 38.21617 131 TRP B O 1
ATOM 2417 N N . PHE B 2 164 ? 6.41685 22.64702 55.91826 1.000 38.42913 132 PHE B N 1
ATOM 2418 C CA . PHE B 2 164 ? 5.61940 22.56309 57.13465 1.000 38.01122 132 PHE B CA 1
ATOM 2419 C C . PHE B 2 164 ? 6.51844 22.78075 58.34041 1.000 37.93907 132 PHE B C 1
ATOM 2420 O O . PHE B 2 164 ? 7.60131 22.19317 58.42487 1.000 37.19275 132 PHE B O 1
ATOM 2428 N N . ARG B 2 165 ? 6.06951 23.62299 59.26786 1.000 41.90847 133 ARG B N 1
ATOM 2429 C CA . ARG B 2 165 ? 6.77019 23.86800 60.52467 1.000 39.91653 133 ARG B CA 1
ATOM 2430 C C . ARG B 2 165 ? 5.88123 23.38801 61.66355 1.000 39.35631 133 ARG B C 1
ATOM 2431 O O . ARG B 2 165 ? 4.83032 23.98318 61.92658 1.000 39.67455 133 ARG B O 1
ATOM 2439 N N . ASN B 2 166 ? 6.30539 22.31428 62.33395 1.000 39.25212 134 ASN B N 1
ATOM 2440 C CA . ASN B 2 166 ? 5.54804 21.71462 63.43528 1.000 39.65022 134 ASN B CA 1
ATOM 2441 C C . ASN B 2 166 ? 4.13976 21.32666 62.99413 1.000 41.18154 134 ASN B C 1
ATOM 2442 O O . ASN B 2 166 ? 3.16362 21.52944 63.71816 1.000 43.56956 134 ASN B O 1
ATOM 2447 N N . GLY B 2 167 ? 4.03310 20.76392 61.79277 1.000 40.03997 135 GLY B N 1
ATOM 2448 C CA . GLY B 2 167 ? 2.76592 20.33781 61.25169 1.000 39.26366 135 GLY B CA 1
ATOM 2449 C C . GLY B 2 167 ? 2.00135 21.40177 60.49372 1.000 39.23519 135 GLY B C 1
ATOM 2450 O O . GLY B 2 167 ? 1.15555 21.05868 59.66047 1.000 39.62529 135 GLY B O 1
ATOM 2451 N N . GLN B 2 168 ? 2.27159 22.67827 60.75290 1.000 39.13374 136 GLN B N 1
ATOM 2452 C CA . GLN B 2 168 ? 1.57687 23.76652 60.08046 1.000 39.99754 136 GLN B CA 1
ATOM 2453 C C . GLN B 2 168 ? 2.34756 24.20426 58.84184 1.000 39.26696 136 GLN B C 1
ATOM 2454 O O . GLN B 2 168 ? 3.57336 24.34670 58.87413 1.000 38.58605 136 GLN B O 1
ATOM 2460 N N . GLU B 2 169 ? 1.61608 24.41764 57.74949 1.000 41.72887 137 GLU B N 1
ATOM 2461 C CA . GLU B 2 169 ? 2.23447 24.75568 56.47335 1.000 39.98994 137 GLU B CA 1
ATOM 2462 C C . GLU B 2 169 ? 2.77331 26.18060 56.51346 1.000 40.72471 137 GLU B C 1
ATOM 2463 O O . GLU B 2 169 ? 2.02617 27.12944 56.77468 1.000 40.65061 137 GLU B O 1
ATOM 2469 N N . GLU B 2 170 ? 4.06918 26.32953 56.25414 1.000 43.95359 138 GLU B N 1
ATOM 2470 C CA . GLU B 2 170 ? 4.71475 27.63376 56.25454 1.000 45.44170 138 GLU B CA 1
ATOM 2471 C C . GLU B 2 170 ? 4.66059 28.22417 54.85166 1.000 41.01904 138 GLU B C 1
ATOM 2472 O O . GLU B 2 170 ? 5.08712 27.58409 53.88486 1.000 38.67396 138 GLU B O 1
ATOM 2478 N N . THR B 2 171 ? 4.13602 29.44551 54.74673 1.000 46.77377 139 THR B N 1
ATOM 2479 C CA . THR B 2 171 ? 3.88341 30.08793 53.46252 1.000 43.94854 139 THR B CA 1
ATOM 2480 C C . THR B 2 171 ? 4.84594 31.23718 53.19109 1.000 44.09640 139 THR B C 1
ATOM 2481 O O . THR B 2 171 ? 5.61353 31.18464 52.22616 1.000 41.87347 139 THR B O 1
ATOM 2485 N N . ALA B 2 172 ? 4.81847 32.28503 54.01093 1.000 50.72066 140 ALA B N 1
ATOM 2486 C CA . ALA B 2 172 ? 5.75093 33.38772 53.83740 1.000 48.25599 140 ALA B CA 1
ATOM 2487 C C . ALA B 2 172 ? 7.16038 32.94777 54.21301 1.000 47.62673 140 ALA B C 1
ATOM 2488 O O . ALA B 2 172 ? 7.35947 32.08477 55.07226 1.000 48.88856 140 ALA B O 1
ATOM 2490 N N . GLY B 2 173 ? 8.14625 33.55167 53.55693 1.000 46.11627 141 GLY B N 1
ATOM 2491 C CA . GLY B 2 173 ? 9.51447 33.11378 53.73072 1.000 45.69968 141 GLY B CA 1
ATOM 2492 C C . GLY B 2 173 ? 9.86826 31.86345 52.96298 1.000 44.57110 141 GLY B C 1
ATOM 2493 O O . GLY B 2 173 ? 10.85649 31.20277 53.29700 1.000 47.32741 141 GLY B O 1
ATOM 2494 N N . VAL B 2 174 ? 9.08492 31.51202 51.94643 1.000 37.64197 142 VAL B N 1
ATOM 2495 C CA . VAL B 2 174 ? 9.33839 30.34872 51.10480 1.000 34.88238 142 VAL B CA 1
ATOM 2496 C C . VAL B 2 174 ? 9.67209 30.84552 49.70636 1.000 34.13516 142 VAL B C 1
ATOM 2497 O O . VAL B 2 174 ? 8.85358 31.51750 49.06652 1.000 34.48821 142 VAL B O 1
ATOM 2501 N N . VAL B 2 175 ? 10.87313 30.52333 49.23493 1.000 33.18858 143 VAL B N 1
ATOM 2502 C CA . VAL B 2 175 ? 11.30195 30.83421 47.87713 1.000 32.48755 143 VAL B CA 1
ATOM 2503 C C . VAL B 2 175 ? 11.38003 29.53272 47.09526 1.000 32.68490 143 VAL B C 1
ATOM 2504 O O . VAL B 2 175 ? 11.95438 28.54475 47.56934 1.000 32.32489 143 VAL B O 1
ATOM 2508 N N . SER B 2 176 ? 10.79448 29.52827 45.90624 1.000 39.35130 144 SER B N 1
ATOM 2509 C CA . SER B 2 176 ? 10.82257 28.37161 45.02870 1.000 39.90873 144 SER B CA 1
ATOM 2510 C C . SER B 2 176 ? 11.60451 28.71353 43.76998 1.000 39.06091 144 SER B C 1
ATOM 2511 O O . SER B 2 176 ? 11.47704 29.81637 43.22773 1.000 41.31153 144 SER B O 1
ATOM 2514 N N . THR B 2 177 ? 12.41663 27.79160 43.33253 1.000 36.37577 145 THR B N 1
ATOM 2515 C CA . THR B 2 177 ? 13.03534 28.09210 42.05379 1.000 34.67315 145 THR B CA 1
ATOM 2516 C C . THR B 2 177 ? 12.18978 27.51507 40.92257 1.000 35.72063 145 THR B C 1
ATOM 2517 O O . THR B 2 177 ? 11.43779 26.55574 41.12809 1.000 35.30827 145 THR B O 1
ATOM 2521 N N . PRO B 2 178 ? 12.24210 28.09178 39.72450 1.000 36.73094 146 PRO B N 1
ATOM 2522 C CA . PRO B 2 178 ? 11.54182 27.47110 38.59933 1.000 35.98220 146 PRO B CA 1
ATOM 2523 C C . PRO B 2 178 ? 12.13005 26.10165 38.29711 1.000 36.19193 146 PRO B C 1
ATOM 2524 O O . PRO B 2 178 ? 13.25829 25.77730 38.67695 1.000 44.91205 146 PRO B O 1
ATOM 2528 N N . LEU B 2 179 ? 11.33143 25.28532 37.61864 1.000 26.48488 147 LEU B N 1
ATOM 2529 C CA . LEU B 2 179 ? 11.71693 23.90599 37.36714 1.000 25.39515 147 LEU B CA 1
ATOM 2530 C C . LEU B 2 179 ? 12.97916 23.85705 36.51524 1.000 23.85634 147 LEU B C 1
ATOM 2531 O O . LEU B 2 179 ? 13.15245 24.65016 35.58720 1.000 26.62455 147 LEU B O 1
ATOM 2536 N N . ILE B 2 180 ? 13.87357 22.93014 36.84727 1.000 23.36503 148 ILE B N 1
ATOM 2537 C CA . ILE B 2 180 ? 15.17258 22.80964 36.19508 1.000 25.01092 148 ILE B CA 1
ATOM 2538 C C . ILE B 2 180 ? 15.16667 21.56532 35.32027 1.000 26.69796 148 ILE B C 1
ATOM 2539 O O . ILE B 2 180 ? 14.86614 20.46378 35.79620 1.000 26.46798 148 ILE B O 1
ATOM 2544 N N . ARG B 2 181 ? 15.49747 21.74253 34.04372 1.000 22.99375 149 ARG B N 1
ATOM 2545 C CA . ARG B 2 181 ? 15.60940 20.63422 33.10247 1.000 22.05145 149 ARG B CA 1
ATOM 2546 C C . ARG B 2 181 ? 17.03565 20.09959 33.14351 1.000 20.45135 149 ARG B C 1
ATOM 2547 O O . ARG B 2 181 ? 17.97495 20.78636 32.72965 1.000 20.58977 149 ARG B O 1
ATOM 2555 N N . ASN B 2 182 ? 17.19980 18.87159 33.63810 1.000 20.46036 150 ASN B N 1
ATOM 2556 C CA . ASN B 2 182 ? 18.51658 18.24702 33.62791 1.000 21.82968 150 ASN B CA 1
ATOM 2557 C C . ASN B 2 182 ? 18.94185 17.82635 32.22828 1.000 31.14760 150 ASN B C 1
ATOM 2558 O O . ASN B 2 182 ? 20.12994 17.57102 32.00617 1.000 37.82217 150 ASN B O 1
ATOM 2563 N N . GLY B 2 183 ? 18.00336 17.74846 31.28418 1.000 28.50734 151 GLY B N 1
ATOM 2564 C CA . GLY B 2 183 ? 18.30455 17.40089 29.91609 1.000 21.17687 151 GLY B CA 1
ATOM 2565 C C . GLY B 2 183 ? 18.30593 15.91769 29.61359 1.000 24.65430 151 GLY B C 1
ATOM 2566 O O . GLY B 2 183 ? 18.24203 15.54125 28.43794 1.000 30.09715 151 GLY B O 1
ATOM 2567 N N . ASP B 2 184 ? 18.38201 15.06612 30.63382 1.000 29.85600 152 ASP B N 1
ATOM 2568 C CA . ASP B 2 184 ? 18.36588 13.61643 30.46837 1.000 30.42673 152 ASP B CA 1
ATOM 2569 C C . ASP B 2 184 ? 17.03789 13.01701 30.92353 1.000 26.17628 152 ASP B C 1
ATOM 2570 O O . ASP B 2 184 ? 17.00306 11.98353 31.59449 1.000 25.20588 152 ASP B O 1
ATOM 2575 N N . TRP B 2 185 ? 15.93302 13.67471 30.56482 1.000 25.60635 153 TRP B N 1
ATOM 2576 C CA . TRP B 2 185 ? 14.58171 13.23150 30.91454 1.000 26.87521 153 TRP B CA 1
ATOM 2577 C C . TRP B 2 185 ? 14.35939 13.20852 32.42480 1.000 28.43874 153 TRP B C 1
ATOM 2578 O O . TRP B 2 185 ? 13.61891 12.36761 32.94068 1.000 27.69419 153 TRP B O 1
ATOM 2589 N N . THR B 2 186 ? 14.99825 14.12913 33.14516 1.000 30.29867 154 THR B N 1
ATOM 2590 C CA . THR B 2 186 ? 14.78861 14.28362 34.57748 1.000 33.06568 154 THR B CA 1
ATOM 2591 C C . THR B 2 186 ? 14.71258 15.76547 34.91226 1.000 41.49666 154 THR B C 1
ATOM 2592 O O . THR B 2 186 ? 15.27096 16.60761 34.20399 1.000 48.59425 154 THR B O 1
ATOM 2596 N N . PHE B 2 187 ? 14.01210 16.07474 35.99951 1.000 36.37165 155 PHE B N 1
ATOM 2597 C CA . PHE B 2 187 ? 13.88059 17.43558 36.49293 1.000 24.89541 155 PHE B CA 1
ATOM 2598 C C . PHE B 2 187 ? 14.35452 17.51187 37.93690 1.000 23.43542 155 PHE B C 1
ATOM 2599 O O . PHE B 2 187 ? 14.47996 16.49792 38.62851 1.000 23.65655 155 PHE B O 1
ATOM 2607 N N . GLN B 2 188 ? 14.61825 18.73693 38.38386 1.000 24.18913 156 GLN B N 1
ATOM 2608 C CA . GLN B 2 188 ? 14.91225 18.99775 39.78379 1.000 24.15211 156 GLN B CA 1
ATOM 2609 C C . GLN B 2 188 ? 14.43551 20.40000 40.12374 1.000 24.35340 156 GLN B C 1
ATOM 2610 O O . GLN B 2 188 ? 14.39094 21.28242 39.26291 1.000 23.89233 156 GLN B O 1
ATOM 2616 N N . ILE B 2 189 ? 14.06454 20.59251 41.38470 1.000 25.51323 157 ILE B N 1
ATOM 2617 C CA . ILE B 2 189 ? 13.56255 21.87485 41.85856 1.000 26.03277 157 ILE B CA 1
ATOM 2618 C C . ILE B 2 189 ? 14.08079 22.10877 43.27039 1.000 26.51351 157 ILE B C 1
ATOM 2619 O O . ILE B 2 189 ? 14.20273 21.17108 44.06602 1.000 26.82503 157 ILE B O 1
ATOM 2624 N N . LEU B 2 190 ? 14.41598 23.36013 43.56672 1.000 26.61131 158 LEU B N 1
ATOM 2625 C CA . LEU B 2 190 ? 14.90268 23.77064 44.87651 1.000 27.26445 158 LEU B CA 1
ATOM 2626 C C . LEU B 2 190 ? 13.88274 24.71216 45.49903 1.000 28.29084 158 LEU B C 1
ATOM 2627 O O . LEU B 2 190 ? 13.52495 25.73089 44.89715 1.000 28.48791 158 LEU B O 1
ATOM 2632 N N . VAL B 2 191 ? 13.41389 24.36807 46.69499 1.000 28.97753 159 VAL B N 1
ATOM 2633 C CA . VAL B 2 191 ? 12.47510 25.19212 47.44456 1.000 30.06369 159 VAL B CA 1
ATOM 2634 C C . VAL B 2 191 ? 13.03926 25.40324 48.83974 1.000 32.04497 159 VAL B C 1
ATOM 2635 O O . VAL B 2 191 ? 13.39868 24.43743 49.52210 1.000 31.41901 159 VAL B O 1
ATOM 2639 N N . MET B 2 192 ? 13.11466 26.66255 49.25985 1.000 38.92265 160 MET B N 1
ATOM 2640 C CA . MET B 2 192 ? 13.82514 27.04934 50.46680 1.000 36.12154 160 MET B CA 1
ATOM 2641 C C . MET B 2 192 ? 12.88792 27.76322 51.43015 1.000 32.73459 160 MET B C 1
ATOM 2642 O O . MET B 2 192 ? 11.93962 28.43628 51.01833 1.000 33.17613 160 MET B O 1
ATOM 2647 N N . LEU B 2 193 ? 13.17002 27.61825 52.72182 1.000 33.31210 161 LEU B N 1
ATOM 2648 C CA . LEU B 2 193 ? 12.35775 28.21434 53.77725 1.000 35.20907 161 LEU B CA 1
ATOM 2649 C C . LEU B 2 193 ? 13.26005 29.03621 54.68688 1.000 40.48561 161 LEU B C 1
ATOM 2650 O O . LEU B 2 193 ? 14.10588 28.47789 55.39325 1.000 37.68793 161 LEU B O 1
ATOM 2655 N N . GLU B 2 194 ? 13.08735 30.35676 54.66708 1.000 46.05680 162 GLU B N 1
ATOM 2656 C CA . GLU B 2 194 ? 13.73677 31.19978 55.66113 1.000 50.86875 162 GLU B CA 1
ATOM 2657 C C . GLU B 2 194 ? 13.12214 30.90671 57.02490 1.000 47.40076 162 GLU B C 1
ATOM 2658 O O . GLU B 2 194 ? 11.90020 30.77296 57.15305 1.000 46.33937 162 GLU B O 1
ATOM 2664 N N . MET B 2 195 ? 13.97017 30.75796 58.03892 1.000 45.74539 163 MET B N 1
ATOM 2665 C CA . MET B 2 195 ? 13.51601 30.14493 59.27619 1.000 51.88606 163 MET B CA 1
ATOM 2666 C C . MET B 2 195 ? 14.20889 30.77511 60.47242 1.000 55.09233 163 MET B C 1
ATOM 2667 O O . MET B 2 195 ? 15.25511 31.41794 60.35098 1.000 57.97754 163 MET B O 1
ATOM 2672 N N . THR B 2 196 ? 13.59822 30.57346 61.63722 1.000 55.05305 164 THR B N 1
ATOM 2673 C CA . THR B 2 196 ? 14.20916 30.88201 62.92810 1.000 56.50298 164 THR B CA 1
ATOM 2674 C C . THR B 2 196 ? 14.07867 29.62073 63.77213 1.000 59.04989 164 THR B C 1
ATOM 2675 O O . THR B 2 196 ? 13.00098 29.34178 64.32373 1.000 61.47736 164 THR B O 1
ATOM 2679 N N . PRO B 2 197 ? 15.14002 28.80980 63.86565 1.000 58.17871 165 PRO B N 1
ATOM 2680 C CA . PRO B 2 197 ? 15.04507 27.52099 64.56543 1.000 59.92311 165 PRO B CA 1
ATOM 2681 C C . PRO B 2 197 ? 15.19402 27.68369 66.06829 1.000 67.14902 165 PRO B C 1
ATOM 2682 O O . PRO B 2 197 ? 16.28190 27.97969 66.57707 1.000 73.91574 165 PRO B O 1
ATOM 2686 N N . GLN B 2 198 ? 14.09649 27.47941 66.79302 1.000 66.11412 166 GLN B N 1
ATOM 2687 C CA . GLN B 2 198 ? 14.07164 27.58670 68.24419 1.000 63.20336 166 GLN B CA 1
ATOM 2688 C C . GLN B 2 198 ? 13.56464 26.28550 68.85055 1.000 63.08489 166 GLN B C 1
ATOM 2689 O O . GLN B 2 198 ? 12.63984 25.66205 68.31873 1.000 58.62349 166 GLN B O 1
ATOM 2691 N N . ARG B 2 199 ? 14.17696 25.88567 69.96415 1.000 69.94067 167 ARG B N 1
ATOM 2692 C CA . ARG B 2 199 ? 13.81379 24.67053 70.71181 1.000 72.62150 167 ARG B CA 1
ATOM 2693 C C . ARG B 2 199 ? 13.97200 23.47974 69.76769 1.000 73.92831 167 ARG B C 1
ATOM 2694 O O . ARG B 2 199 ? 15.03303 23.34526 69.13680 1.000 78.18068 167 ARG B O 1
ATOM 2696 N N . GLY B 2 200 ? 12.97658 22.60531 69.63989 1.000 72.26052 168 GLY B N 1
ATOM 2697 C CA . GLY B 2 200 ? 13.06679 21.47864 68.73268 1.000 73.57015 168 GLY B CA 1
ATOM 2698 C C . GLY B 2 200 ? 11.99078 21.49155 67.66687 1.000 72.63699 168 GLY B C 1
ATOM 2699 O O . GLY B 2 200 ? 11.30419 20.48661 67.45816 1.000 74.13948 168 GLY B O 1
ATOM 2700 N N . ASP B 2 201 ? 11.83223 22.62843 66.99023 1.000 68.37011 169 ASP B N 1
ATOM 2701 C CA . ASP B 2 201 ? 10.83009 22.74330 65.93903 1.000 64.61074 169 ASP B CA 1
ATOM 2702 C C . ASP B 2 201 ? 11.12939 21.76348 64.81272 1.000 62.36439 169 ASP B C 1
ATOM 2703 O O . ASP B 2 201 ? 12.23606 21.74456 64.26646 1.000 70.94344 169 ASP B O 1
ATOM 2708 N N . VAL B 2 202 ? 10.14187 20.94553 64.46851 1.000 53.77115 170 VAL B N 1
ATOM 2709 C CA . VAL B 2 202 ? 10.28634 19.97519 63.39097 1.000 54.06639 170 VAL B CA 1
ATOM 2710 C C . VAL B 2 202 ? 9.81356 20.60377 62.08316 1.000 49.16215 170 VAL B C 1
ATOM 2711 O O . VAL B 2 202 ? 8.72246 21.18370 62.00844 1.000 46.14524 170 VAL B O 1
ATOM 2715 N N . TYR B 2 203 ? 10.66266 20.53333 61.06284 1.000 43.55826 171 TYR B N 1
ATOM 2716 C CA . TYR B 2 203 ? 10.36411 21.05790 59.73907 1.000 38.73705 171 TYR B CA 1
ATOM 2717 C C . TYR B 2 203 ? 10.25188 19.90040 58.75757 1.000 38.35908 171 TYR B C 1
ATOM 2718 O O . TYR B 2 203 ? 11.06371 18.97028 58.78593 1.000 36.89766 171 TYR B O 1
ATOM 2727 N N . THR B 2 204 ? 9.24590 19.95999 57.88853 1.000 37.51168 172 THR B N 1
ATOM 2728 C CA . THR B 2 204 ? 8.91787 18.84858 57.00471 1.000 38.83450 172 THR B CA 1
ATOM 2729 C C . THR B 2 204 ? 8.75840 19.35553 55.58048 1.000 38.46538 172 THR B C 1
ATOM 2730 O O . THR B 2 204 ? 7.91760 20.22175 55.31749 1.000 37.64534 172 THR B O 1
ATOM 2734 N N . CYS B 2 205 ? 9.56518 18.81810 54.66865 1.000 43.11674 173 CYS B N 1
ATOM 2735 C CA . CYS B 2 205 ? 9.37432 19.02869 53.23979 1.000 39.87218 173 CYS B CA 1
ATOM 2736 C C . CYS B 2 205 ? 8.44292 17.93799 52.72383 1.000 36.51376 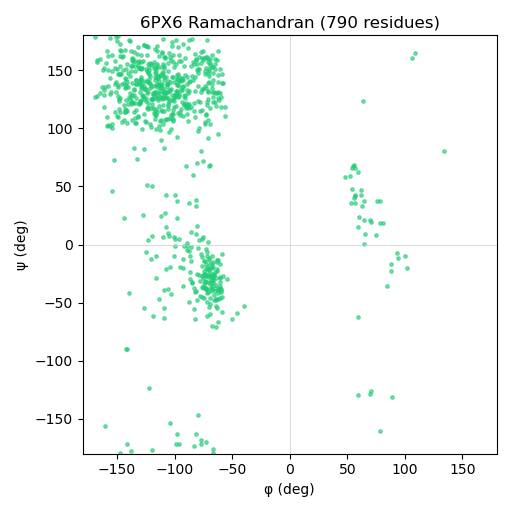173 CYS B C 1
ATOM 2737 O O . CYS B 2 205 ? 8.76490 16.74794 52.81141 1.000 36.19177 173 CYS B O 1
ATOM 2740 N N . HIS B 2 206 ? 7.28637 18.34322 52.20398 1.000 36.63320 174 HIS B N 1
ATOM 2741 C CA . HIS B 2 206 ? 6.21874 17.42835 51.80761 1.000 36.99949 174 HIS B CA 1
ATOM 2742 C C . HIS B 2 206 ? 5.99768 17.57269 50.30782 1.000 39.24332 174 HIS B C 1
ATOM 2743 O O . HIS B 2 206 ? 5.53985 18.62155 49.84296 1.000 50.11576 174 HIS B O 1
ATOM 2750 N N . VAL B 2 207 ? 6.31545 16.52290 49.55270 1.000 35.24721 175 VAL B N 1
ATOM 2751 C CA . VAL B 2 207 ? 6.23439 16.56681 48.09887 1.000 37.05792 175 VAL B CA 1
ATOM 2752 C C . VAL B 2 207 ? 5.21063 15.54854 47.61504 1.000 38.23770 175 VAL B C 1
ATOM 2753 O O . VAL B 2 207 ? 4.95713 14.52760 48.26288 1.000 35.94571 175 VAL B O 1
ATOM 2757 N N . GLU B 2 208 ? 4.60863 15.84765 46.46609 1.000 39.33653 176 GLU B N 1
ATOM 2758 C CA . GLU B 2 208 ? 3.68577 14.94888 45.78900 1.000 38.37101 176 GLU B CA 1
ATOM 2759 C C . GLU B 2 208 ? 4.05568 14.89106 44.31559 1.000 35.28131 176 GLU B C 1
ATOM 2760 O O . GLU B 2 208 ? 4.37130 15.91748 43.70703 1.000 37.79072 176 GLU B O 1
ATOM 2766 N N . HIS B 2 209 ? 4.01701 13.68983 43.74625 1.000 34.11909 177 HIS B N 1
ATOM 2767 C CA . HIS B 2 209 ? 4.44999 13.47348 42.37437 1.000 33.19200 177 HIS B CA 1
ATOM 2768 C C . HIS B 2 209 ? 3.62652 12.33645 41.79303 1.000 35.81873 177 HIS B C 1
ATOM 2769 O O . HIS B 2 209 ? 3.24690 11.41628 42.52763 1.000 40.05833 177 HIS B O 1
ATOM 2776 N N . PRO B 2 210 ? 3.31686 12.37701 40.49200 1.000 31.90142 178 PRO B N 1
ATOM 2777 C CA . PRO B 2 210 ? 2.51044 11.29980 39.89027 1.000 31.14076 178 PRO B CA 1
ATOM 2778 C C . PRO B 2 210 ? 3.07713 9.90798 40.10324 1.000 33.50051 178 PRO B C 1
ATOM 2779 O O . PRO B 2 210 ? 2.31039 8.93851 40.16730 1.000 43.78914 178 PRO B O 1
ATOM 2783 N N . SER B 2 211 ? 4.39858 9.77637 40.21965 1.000 31.22326 179 SER B N 1
ATOM 2784 C CA . SER B 2 211 ? 5.00762 8.47829 40.47563 1.000 29.16871 179 SER B CA 1
ATOM 2785 C C . SER B 2 211 ? 4.73022 7.95872 41.87977 1.000 30.51294 179 SER B C 1
ATOM 2786 O O . SER B 2 211 ? 5.00665 6.78627 42.14973 1.000 31.46013 179 SER B O 1
ATOM 2789 N N . LEU B 2 212 ? 4.19424 8.78715 42.77034 1.000 30.72556 180 LEU B N 1
ATOM 2790 C CA . LEU B 2 212 ? 3.97026 8.41819 44.16127 1.000 33.11308 180 LEU B CA 1
ATOM 2791 C C . LEU B 2 212 ? 2.48840 8.16503 44.39942 1.000 33.25497 180 LEU B C 1
ATOM 2792 O O . LEU B 2 212 ? 1.64328 8.96843 43.99117 1.000 32.97302 180 LEU B O 1
ATOM 2797 N N . GLN B 2 213 ? 2.17812 7.04662 45.05802 1.000 34.80216 181 GLN B N 1
ATOM 2798 C CA . GLN B 2 213 ? 0.80893 6.79626 45.49179 1.000 36.30381 181 GLN B CA 1
ATOM 2799 C C . GLN B 2 213 ? 0.51839 7.46454 46.82881 1.000 38.97099 181 GLN B C 1
ATOM 2800 O O . GLN B 2 213 ? -0.61558 7.89114 47.07237 1.000 45.52187 181 GLN B O 1
ATOM 2806 N N . SER B 2 214 ? 1.52252 7.55832 47.69997 1.000 37.80824 182 SER B N 1
ATOM 2807 C CA . SER B 2 214 ? 1.48644 8.36313 48.90582 1.000 43.28691 182 SER B CA 1
ATOM 2808 C C . SER B 2 214 ? 2.61517 9.38474 48.86459 1.000 45.05273 182 SER B C 1
ATOM 2809 O O . SER B 2 214 ? 3.69672 9.08586 48.34714 1.000 53.88449 182 SER B O 1
ATOM 2812 N N . PRO B 2 215 ? 2.40157 10.58762 49.38848 1.000 36.34120 183 PRO B N 1
ATOM 2813 C CA . PRO B 2 215 ? 3.43422 11.62324 49.29501 1.000 33.85096 183 PRO B CA 1
ATOM 2814 C C . PRO B 2 215 ? 4.64174 11.30717 50.16446 1.000 33.48166 183 PRO B C 1
ATOM 2815 O O . PRO B 2 215 ? 4.56700 10.56945 51.14910 1.000 34.60040 183 PRO B O 1
ATOM 2819 N N . ILE B 2 216 ? 5.77364 11.88592 49.77620 1.000 33.04708 184 ILE B N 1
ATOM 2820 C CA . ILE B 2 216 ? 7.02416 11.73076 50.50970 1.000 33.64068 184 ILE B CA 1
ATOM 2821 C C . ILE B 2 216 ? 7.18188 12.90470 51.46578 1.000 34.97940 184 ILE B C 1
ATOM 2822 O O . ILE B 2 216 ? 6.99308 14.06478 51.07877 1.000 33.87690 184 ILE B O 1
ATOM 2827 N N . THR B 2 217 ? 7.52481 12.60585 52.71777 1.000 33.56024 185 THR B N 1
ATOM 2828 C CA . THR B 2 217 ? 7.78120 13.62427 53.72897 1.000 34.01897 185 THR B CA 1
ATOM 2829 C C . THR B 2 217 ? 9.09368 13.30197 54.42564 1.000 34.18484 185 THR B C 1
ATOM 2830 O O . THR B 2 217 ? 9.24485 12.21627 54.99540 1.000 36.25998 185 THR B O 1
ATOM 2834 N N . VAL B 2 218 ? 10.03932 14.23697 54.37319 1.000 35.73015 186 VAL B N 1
ATOM 2835 C CA . VAL B 2 218 ? 11.28746 14.15000 55.12226 1.000 35.60658 186 VAL B CA 1
ATOM 2836 C C . VAL B 2 218 ? 11.30155 15.26283 56.15885 1.000 39.62836 186 VAL B C 1
ATOM 2837 O O . VAL B 2 218 ? 10.85111 16.38316 55.89052 1.000 41.62305 186 VAL B O 1
ATOM 2841 N N . GLU B 2 219 ? 11.81154 14.95130 57.34488 1.000 37.62204 187 GLU B N 1
ATOM 2842 C CA . GLU B 2 219 ? 11.77270 15.86883 58.47059 1.000 35.44113 187 GLU B CA 1
ATOM 2843 C C . GLU B 2 219 ? 13.17692 16.31912 58.85076 1.000 33.48160 187 GLU B C 1
ATOM 2844 O O . GLU B 2 219 ? 14.17939 15.70310 58.47905 1.000 32.75969 187 GLU B O 1
ATOM 2850 N N . TRP B 2 220 ? 13.23065 17.41656 59.60200 1.000 33.94871 188 TRP B N 1
ATOM 2851 C CA . TRP B 2 220 ? 14.48800 18.01310 60.04406 1.000 37.31475 188 TRP B CA 1
ATOM 2852 C C . TRP B 2 220 ? 14.27276 18.56075 61.44761 1.000 37.27135 188 TRP B C 1
ATOM 2853 O O . TRP B 2 220 ? 13.59327 19.57738 61.62017 1.000 35.09414 188 TRP B O 1
ATOM 2864 N N . ARG B 2 221 ? 14.84046 17.88837 62.44440 1.000 37.39918 189 ARG B N 1
ATOM 2865 C CA . ARG B 2 221 ? 14.66347 18.28947 63.83573 1.000 34.26472 189 ARG B CA 1
ATOM 2866 C C . ARG B 2 221 ? 15.75630 19.25667 64.27851 1.000 33.92041 189 ARG B C 1
ATOM 2867 O O . ARG B 2 221 ? 16.58072 19.68882 63.47319 1.000 33.39143 189 ARG B O 1
ATOM 2869 N N . ALA C 3 1 ? 7.74100 2.48444 13.65389 1.000 40.57942 0 ALA C N 1
ATOM 2870 C CA . ALA C 3 1 ? 8.45859 3.59753 13.04489 1.000 24.85392 0 ALA C CA 1
ATOM 2871 C C . ALA C 3 1 ? 7.73036 4.91484 13.28119 1.000 20.32736 0 ALA C C 1
ATOM 2872 O O . ALA C 3 1 ? 6.58153 5.07138 12.87067 1.000 26.70703 0 ALA C O 1
ATOM 2874 N N . PRO C 3 2 ? 8.38708 5.85518 13.95721 1.000 19.03990 1 PRO C N 1
ATOM 2875 C CA . PRO C 3 2 ? 7.81924 7.20072 14.07419 1.000 18.67851 1 PRO C CA 1
ATOM 2876 C C . PRO C 3 2 ? 7.83769 7.91075 12.73335 1.000 27.67629 1 PRO C C 1
ATOM 2877 O O . PRO C 3 2 ? 8.65279 7.61596 11.85561 1.000 38.34664 1 PRO C O 1
ATOM 2881 N N . PHE C 3 3 ? 6.92315 8.85952 12.58253 1.000 27.54004 2 PHE C N 1
ATOM 2882 C CA . PHE C 3 3 ? 6.82159 9.65596 11.37223 1.000 17.30287 2 PHE C CA 1
ATOM 2883 C C . PHE C 3 3 ? 7.28030 11.07758 11.66257 1.000 22.67282 2 PHE C C 1
ATOM 2884 O O . PHE C 3 3 ? 7.21225 11.54829 12.80189 1.000 23.28222 2 PHE C O 1
ATOM 2892 N N . SER C 3 4 ? 7.75938 11.75472 10.62177 1.000 19.53244 3 SER C N 1
ATOM 2893 C CA . SER C 3 4 ? 8.27936 13.10753 10.74389 1.000 19.05956 3 SER C CA 1
ATOM 2894 C C . SER C 3 4 ? 7.73571 13.97211 9.61671 1.000 23.79039 3 SER C C 1
ATOM 2895 O O . SER C 3 4 ? 7.40408 13.47744 8.53616 1.000 43.22962 3 SER C O 1
ATOM 2898 N N . GLU C 3 5 ? 7.65130 15.27199 9.87986 1.000 16.50848 4 GLU C N 1
ATOM 2899 C CA . GLU C 3 5 ? 7.11158 16.20815 8.90723 1.000 17.41639 4 GLU C CA 1
ATOM 2900 C C . GLU C 3 5 ? 8.15737 16.52579 7.84235 1.000 23.09090 4 GLU C C 1
ATOM 2901 O O . GLU C 3 5 ? 9.36414 16.48261 8.09545 1.000 32.69463 4 GLU C O 1
ATOM 2907 N N . GLN C 3 6 ? 7.68449 16.83622 6.63767 1.000 26.20524 5 GLN C N 1
ATOM 2908 C CA . GLN C 3 6 ? 8.55341 17.07895 5.49640 1.000 27.13386 5 GLN C CA 1
ATOM 2909 C C . GLN C 3 6 ? 8.56620 18.54904 5.10041 1.000 29.79726 5 GLN C C 1
ATOM 2910 O O . GLN C 3 6 ? 7.59132 19.27911 5.30172 1.000 27.11519 5 GLN C O 1
ATOM 2916 N N . GLU C 3 7 ? 9.68858 18.96455 4.52085 1.000 33.16426 6 GLU C N 1
ATOM 2917 C CA . GLU C 3 7 ? 9.85684 20.28383 3.93487 1.000 33.47232 6 GLU C CA 1
ATOM 2918 C C . GLU C 3 7 ? 9.83155 20.16618 2.41544 1.000 41.55815 6 GLU C C 1
ATOM 2919 O O . GLU C 3 7 ? 10.21866 19.14010 1.84916 1.000 48.06848 6 GLU C O 1
ATOM 2925 N N . GLN C 3 8 ? 9.35463 21.22165 1.76022 1.000 40.08667 7 GLN C N 1
ATOM 2926 C CA . GLN C 3 8 ? 9.26433 21.28970 0.31300 1.000 31.21899 7 GLN C CA 1
ATOM 2927 C C . GLN C 3 8 ? 10.15332 22.41176 -0.21373 1.000 25.11129 7 GLN C C 1
ATOM 2928 O O . GLN C 3 8 ? 10.38165 23.40486 0.48420 1.000 23.53855 7 GLN C O 1
ATOM 2934 N N . PRO C 3 9 ? 10.67377 22.28251 -1.43229 1.000 24.62043 8 PRO C N 1
ATOM 2935 C CA . PRO C 3 9 ? 11.58400 23.30637 -1.95788 1.000 22.46901 8 PRO C CA 1
ATOM 2936 C C . PRO C 3 9 ? 10.85714 24.60282 -2.28290 1.000 29.10904 8 PRO C C 1
ATOM 2937 O O . PRO C 3 9 ? 9.64645 24.63555 -2.51375 1.000 39.98965 8 PRO C O 1
ATOM 2941 N N . VAL C 3 10 ? 11.62818 25.68637 -2.30174 1.000 28.30311 9 VAL C N 1
ATOM 2942 C CA . VAL C 3 10 ? 11.13513 26.98405 -2.73122 1.000 34.32113 9 VAL C CA 1
ATOM 2943 C C . VAL C 3 10 ? 11.61131 27.23122 -4.15667 1.000 39.00903 9 VAL C C 1
ATOM 2944 O O . VAL C 3 10 ? 12.53241 26.57949 -4.65754 1.000 38.44998 9 VAL C O 1
ATOM 2948 N N . LEU C 3 11 ? 10.97363 28.19155 -4.82291 1.000 39.17475 10 LEU C N 1
ATOM 2949 C CA . LEU C 3 11 ? 11.24109 28.43755 -6.23547 1.000 39.80829 10 LEU C CA 1
ATOM 2950 C C . LEU C 3 11 ? 12.66148 28.95647 -6.42853 1.000 42.75002 10 LEU C C 1
ATOM 2951 O O . LEU C 3 11 ? 13.04288 29.98006 -5.85047 1.000 43.52975 10 LEU C O 1
ATOM 2956 N N . GLY C 3 12 ? 13.43885 28.25113 -7.24550 1.000 40.32412 11 GLY C N 1
ATOM 2957 C CA . GLY C 3 12 ? 14.80981 28.63363 -7.52822 1.000 33.14407 11 GLY C CA 1
ATOM 2958 C C . GLY C 3 12 ? 14.92524 29.85851 -8.41207 1.000 29.16815 11 GLY C C 1
ATOM 2959 O O . GLY C 3 12 ? 15.04321 30.98047 -7.91934 1.000 36.99619 11 GLY C O 1
ATOM 2960 N N . LYS D 4 2 ? 10.46023 -6.66957 5.51347 1.000 61.76237 1 LYS D N 1
ATOM 2961 C CA . LYS D 4 2 ? 10.74880 -5.42477 4.81088 1.000 53.71334 1 LYS D CA 1
ATOM 2962 C C . LYS D 4 2 ? 9.49248 -4.87169 4.14686 1.000 49.70250 1 LYS D C 1
ATOM 2963 O O . LYS D 4 2 ? 8.40244 -4.93063 4.71381 1.000 57.76865 1 LYS D O 1
ATOM 2969 N N . GLN D 4 3 ? 9.65298 -4.33270 2.94001 1.000 41.45980 2 GLN D N 1
ATOM 2970 C CA . GLN D 4 3 ? 8.54683 -3.77043 2.17447 1.000 37.42517 2 GLN D CA 1
ATOM 2971 C C . GLN D 4 3 ? 8.57899 -4.34028 0.76585 1.000 41.12447 2 GLN D C 1
ATOM 2972 O O . GLN D 4 3 ? 9.57883 -4.18976 0.05620 1.000 46.18884 2 GLN D O 1
ATOM 2978 N N . GLU D 4 4 ? 7.48897 -4.99276 0.36613 1.000 39.23018 3 GLU D N 1
ATOM 2979 C CA . GLU D 4 4 ? 7.34047 -5.51586 -0.98707 1.000 46.64876 3 GLU D CA 1
ATOM 2980 C C . GLU D 4 4 ? 5.89014 -5.35462 -1.40924 1.000 40.29047 3 GLU D C 1
ATOM 2981 O O . GLU D 4 4 ? 4.99661 -5.95181 -0.80137 1.000 37.57286 3 GLU D O 1
ATOM 2987 N N . VAL D 4 5 ? 5.66108 -4.55161 -2.44150 1.000 36.90309 4 VAL D N 1
ATOM 2988 C CA . VAL D 4 5 ? 4.32943 -4.34119 -2.99721 1.000 30.36928 4 VAL D CA 1
ATOM 2989 C C . VAL D 4 5 ? 4.06383 -5.38327 -4.07384 1.000 29.34741 4 VAL D C 1
ATOM 2990 O O . VAL D 4 5 ? 4.93757 -5.69285 -4.89277 1.000 31.03321 4 VAL D O 1
ATOM 2994 N N . THR D 4 6 ? 2.84796 -5.92741 -4.07166 1.000 28.28333 5 THR D N 1
ATOM 2995 C CA . THR D 4 6 ? 2.44185 -6.97910 -4.99255 1.000 28.31110 5 THR D CA 1
ATOM 2996 C C . THR D 4 6 ? 1.07825 -6.63518 -5.57544 1.000 32.01587 5 THR D C 1
ATOM 2997 O O . THR D 4 6 ? 0.19259 -6.15824 -4.86042 1.000 36.37502 5 THR D O 1
ATOM 3001 N N . GLN D 4 7 ? 0.91854 -6.86499 -6.87741 1.000 33.76376 6 GLN D N 1
ATOM 3002 C CA . GLN D 4 7 ? -0.33268 -6.61811 -7.58317 1.000 26.30397 6 GLN D CA 1
ATOM 3003 C C . GLN D 4 7 ? -0.86558 -7.93700 -8.11960 1.000 30.40588 6 GLN D C 1
ATOM 3004 O O . GLN D 4 7 ? -0.13920 -8.67656 -8.79124 1.000 25.69795 6 GLN D O 1
ATOM 3010 N N . ILE D 4 8 ? -2.13228 -8.22065 -7.83610 1.000 44.47367 7 ILE D N 1
ATOM 3011 C CA . ILE D 4 8 ? -2.65822 -9.57489 -7.98592 1.000 54.46178 7 ILE D CA 1
ATOM 3012 C C . ILE D 4 8 ? -3.07412 -9.85262 -9.42983 1.000 70.19089 7 ILE D C 1
ATOM 3013 O O . ILE D 4 8 ? -2.58587 -10.83221 -10.01188 1.000 86.65614 7 ILE D O 1
ATOM 3018 N N . PRO D 4 9 ? -3.95704 -9.05417 -10.06947 1.000 60.24046 8 PRO D N 1
ATOM 3019 C CA . PRO D 4 9 ? -4.25572 -9.33715 -11.47916 1.000 55.39808 8 PRO D CA 1
ATOM 3020 C C . PRO D 4 9 ? -3.06982 -8.98664 -12.36134 1.000 51.58890 8 PRO D C 1
ATOM 3021 O O . PRO D 4 9 ? -2.94492 -7.84203 -12.79927 1.000 57.31658 8 PRO D O 1
ATOM 3025 N N . ALA D 4 10 ? -2.18014 -9.94976 -12.61479 1.000 39.76866 9 ALA D N 1
ATOM 3026 C CA . ALA D 4 10 ? -0.99682 -9.65593 -13.41859 1.000 30.09710 9 ALA D CA 1
ATOM 3027 C C . ALA D 4 10 ? -1.35966 -9.32641 -14.86097 1.000 25.57370 9 ALA D C 1
ATOM 3028 O O . ALA D 4 10 ? -0.64756 -8.55829 -15.51691 1.000 25.84013 9 ALA D O 1
ATOM 3030 N N . ALA D 4 11 ? -2.45254 -9.89207 -15.36827 1.000 26.39640 10 ALA D N 1
ATOM 3031 C CA . ALA D 4 11 ? -2.94680 -9.59708 -16.70462 1.000 26.15127 10 ALA D CA 1
ATOM 3032 C C . ALA D 4 11 ? -4.46663 -9.61136 -16.67784 1.000 34.50879 10 ALA D C 1
ATOM 3033 O O . ALA D 4 11 ? -5.07361 -10.47088 -16.03309 1.000 35.95796 10 ALA D O 1
ATOM 3035 N N . LEU D 4 12 ? -5.07997 -8.65949 -17.37713 1.000 28.69189 11 LEU D N 1
ATOM 3036 C CA . LEU D 4 12 ? -6.53294 -8.51348 -17.36202 1.000 34.97745 11 LEU D CA 1
ATOM 3037 C C . LEU D 4 12 ? -6.99558 -8.09789 -18.75170 1.000 26.91420 11 LEU D C 1
ATOM 3038 O O . LEU D 4 12 ? -6.66928 -7.00108 -19.21575 1.000 25.91168 11 LEU D O 1
ATOM 3043 N N . SER D 4 13 ? -7.74921 -8.97377 -19.41252 1.000 27.95891 12 SER D N 1
ATOM 3044 C CA . SER D 4 13 ? -8.32331 -8.70680 -20.72636 1.000 27.99134 12 SER D CA 1
ATOM 3045 C C . SER D 4 13 ? -9.83627 -8.80117 -20.60586 1.000 29.20753 12 SER D C 1
ATOM 3046 O O . SER D 4 13 ? -10.36505 -9.85287 -20.23207 1.000 39.30696 12 SER D O 1
ATOM 3049 N N . VAL D 4 14 ? -10.52960 -7.71250 -20.92257 1.000 28.99306 13 VAL D N 1
ATOM 3050 C CA . VAL D 4 14 ? -11.94282 -7.60276 -20.57178 1.000 32.12406 13 VAL D CA 1
ATOM 3051 C C . VAL D 4 14 ? -12.66996 -6.76516 -21.62168 1.000 36.57960 13 VAL D C 1
ATOM 3052 O O . VAL D 4 14 ? -12.06976 -5.85283 -22.20881 1.000 39.29307 13 VAL D O 1
ATOM 3056 N N . PRO D 4 15 ? -13.95040 -7.05058 -21.91702 1.000 37.40424 14 PRO D N 1
ATOM 3057 C CA . PRO D 4 15 ? -14.68645 -6.22668 -22.88957 1.000 37.70281 14 PRO D CA 1
ATOM 3058 C C . PRO D 4 15 ? -14.93678 -4.79584 -22.43210 1.000 42.26729 14 PRO D C 1
ATOM 3059 O O . PRO D 4 15 ? -14.54465 -4.39962 -21.32995 1.000 48.38335 14 PRO D O 1
ATOM 3063 N N . GLU D 4 16 ? -15.60386 -4.01719 -23.28139 1.000 39.59331 15 GLU D N 1
ATOM 3064 C CA . GLU D 4 16 ? -15.89113 -2.62443 -22.97943 1.000 40.74309 15 GLU D CA 1
ATOM 3065 C C . GLU D 4 16 ? -16.96168 -2.51007 -21.89721 1.000 46.18101 15 GLU D C 1
ATOM 3066 O O . GLU D 4 16 ? -17.70839 -3.45160 -21.61588 1.000 53.44686 15 GLU D O 1
ATOM 3072 N N . GLY D 4 17 ? -17.02314 -1.32831 -21.28498 1.000 43.60482 16 GLY D N 1
ATOM 3073 C CA . GLY D 4 17 ? -18.08324 -0.98568 -20.35560 1.000 43.45377 16 GLY D CA 1
ATOM 3074 C C . GLY D 4 17 ? -18.10567 -1.80739 -19.08457 1.000 43.35087 16 GLY D C 1
ATOM 3075 O O . GLY D 4 17 ? -19.05392 -1.72277 -18.29831 1.000 35.67738 16 GLY D O 1
ATOM 3076 N N . GLU D 4 18 ? -17.06371 -2.60162 -18.86930 1.000 46.93285 17 GLU D N 1
ATOM 3077 C CA . GLU D 4 18 ? -17.01203 -3.48698 -17.71869 1.000 48.26648 17 GLU D CA 1
ATOM 3078 C C . GLU D 4 18 ? -16.48482 -2.75093 -16.49235 1.000 41.75185 17 GLU D C 1
ATOM 3079 O O . GLU D 4 18 ? -15.63111 -1.86459 -16.58962 1.000 38.98146 17 GLU D O 1
ATOM 3085 N N . ASN D 4 19 ? -17.02217 -3.11563 -15.33120 1.000 40.87441 18 ASN D N 1
ATOM 3086 C CA . ASN D 4 19 ? -16.46059 -2.71444 -14.04838 1.000 40.00665 18 ASN D CA 1
ATOM 3087 C C . ASN D 4 19 ? -15.48908 -3.79653 -13.59058 1.000 44.84502 18 ASN D C 1
ATOM 3088 O O . ASN D 4 19 ? -15.88557 -4.95362 -13.41389 1.000 59.66269 18 ASN D O 1
ATOM 3093 N N . LEU D 4 20 ? -14.22199 -3.43070 -13.40817 1.000 37.47159 19 LEU D N 1
ATOM 3094 C CA . LEU D 4 20 ? -13.19918 -4.38680 -13.00521 1.000 45.53370 19 LEU D CA 1
ATOM 3095 C C . LEU D 4 20 ? -12.46095 -3.88878 -11.76774 1.000 35.94277 19 LEU D C 1
ATOM 3096 O O . LEU D 4 20 ? -12.63647 -2.75255 -11.31816 1.000 29.64034 19 LEU D O 1
ATOM 3101 N N . VAL D 4 21 ? -11.62093 -4.76942 -11.22211 1.000 37.99381 20 VAL D N 1
ATOM 3102 C CA . VAL D 4 21 ? -11.03931 -4.60421 -9.89376 1.000 33.28771 20 VAL D CA 1
ATOM 3103 C C . VAL D 4 21 ? -9.56502 -4.98187 -9.95041 1.000 28.29752 20 VAL D C 1
ATOM 3104 O O . VAL D 4 21 ? -9.22485 -6.11105 -10.31987 1.000 28.69632 20 VAL D O 1
ATOM 3108 N N . LEU D 4 22 ? -8.69454 -4.04722 -9.57598 1.000 27.03978 21 LEU D N 1
ATOM 3109 C CA . LEU D 4 22 ? -7.26383 -4.28859 -9.43652 1.000 28.86072 21 LEU D CA 1
ATOM 3110 C C . LEU D 4 22 ? -6.85508 -3.90778 -8.02243 1.000 36.55412 21 LEU D C 1
ATOM 3111 O O . LEU D 4 22 ? -7.18019 -2.81042 -7.55783 1.000 46.49096 21 LEU D O 1
ATOM 3116 N N . ASN D 4 23 ? -6.14223 -4.79974 -7.34052 1.000 39.02331 22 ASN D N 1
ATOM 3117 C CA . ASN D 4 23 ? -5.75935 -4.55964 -5.95834 1.000 42.95325 22 ASN D CA 1
ATOM 3118 C C . ASN D 4 23 ? -4.24632 -4.61221 -5.79552 1.000 38.09676 22 ASN D C 1
ATOM 3119 O O . ASN D 4 23 ? -3.54020 -5.28662 -6.55177 1.000 24.94974 22 ASN D O 1
ATOM 3124 N N . CYS D 4 24 ? -3.76504 -3.88566 -4.79190 1.000 31.60671 23 CYS D N 1
ATOM 3125 C CA . CYS D 4 24 ? -2.36178 -3.82846 -4.41998 1.000 29.72438 23 CYS D CA 1
ATOM 3126 C C . CYS D 4 24 ? -2.16050 -4.55132 -3.09480 1.000 34.95441 23 CYS D C 1
ATOM 3127 O O . CYS D 4 24 ? -3.10919 -4.78330 -2.34096 1.000 41.81192 23 CYS D O 1
ATOM 3130 N N . SER D 4 25 ? -0.91030 -4.91025 -2.81169 1.000 33.15545 24 SER D N 1
ATOM 3131 C CA . SER D 4 25 ? -0.60943 -5.68249 -1.60840 1.000 28.58296 24 SER D CA 1
ATOM 3132 C C . SER D 4 25 ? 0.79462 -5.32802 -1.14143 1.000 25.91664 24 SER D C 1
ATOM 3133 O O . SER D 4 25 ? 1.77266 -5.68606 -1.80174 1.000 31.38973 24 SER D O 1
ATOM 3136 N N . PHE D 4 26 ? 0.89152 -4.63829 -0.00596 1.000 23.98764 25 PHE D N 1
ATOM 3137 C CA . PHE D 4 26 ? 2.16541 -4.23141 0.57244 1.000 35.20872 25 PHE D CA 1
ATOM 3138 C C . PHE D 4 26 ? 2.32524 -4.82999 1.96384 1.000 32.95990 25 PHE D C 1
ATOM 3139 O O . PHE D 4 26 ? 1.38613 -4.82392 2.76486 1.000 32.16266 25 PHE D O 1
ATOM 3147 N N . THR D 4 27 ? 3.52626 -5.34067 2.24549 1.000 37.03565 26 THR D N 1
ATOM 3148 C CA . THR D 4 27 ? 3.79786 -6.06921 3.48121 1.000 36.57355 26 THR D CA 1
ATOM 3149 C C . THR D 4 27 ? 3.72380 -5.16498 4.70418 1.000 39.00407 26 THR D C 1
ATOM 3150 O O . THR D 4 27 ? 2.80876 -5.29308 5.52423 1.000 44.62069 26 THR D O 1
ATOM 3154 N N . ASP D 4 28 ? 4.68974 -4.26074 4.84158 1.000 39.04043 27 ASP D N 1
ATOM 3155 C CA . ASP D 4 28 ? 4.76530 -3.37880 5.99740 1.000 41.57307 27 ASP D CA 1
ATOM 3156 C C . ASP D 4 28 ? 3.91070 -2.14058 5.76142 1.000 22.65231 27 ASP D C 1
ATOM 3157 O O . ASP D 4 28 ? 3.87289 -1.59512 4.65436 1.000 38.63315 27 ASP D O 1
ATOM 3162 N N . SER D 4 29 ? 3.23371 -1.69725 6.81843 1.000 22.79852 28 SER D N 1
ATOM 3163 C CA . SER D 4 29 ? 2.21560 -0.66039 6.73183 1.000 34.10206 28 SER D CA 1
ATOM 3164 C C . SER D 4 29 ? 2.70892 0.72293 7.13312 1.000 36.15493 28 SER D C 1
ATOM 3165 O O . SER D 4 29 ? 1.92871 1.67929 7.08015 1.000 43.38988 28 SER D O 1
ATOM 3168 N N . ALA D 4 30 ? 3.97001 0.85744 7.54286 1.000 35.51011 29 ALA D N 1
ATOM 3169 C CA . ALA D 4 30 ? 4.52524 2.16126 7.90553 1.000 30.99646 29 ALA D CA 1
ATOM 3170 C C . ALA D 4 30 ? 4.83425 2.91731 6.61658 1.000 30.26494 29 ALA D C 1
ATOM 3171 O O . ALA D 4 30 ? 5.97077 2.97784 6.14063 1.000 38.66276 29 ALA D O 1
ATOM 3173 N N . ILE D 4 31 ? 3.78874 3.50331 6.03928 1.000 24.39495 30 ILE D N 1
ATOM 3174 C CA . ILE D 4 31 ? 3.88045 4.15167 4.73880 1.000 23.40854 30 ILE D CA 1
ATOM 3175 C C . ILE D 4 31 ? 3.42331 5.59777 4.86178 1.000 28.13706 30 ILE D C 1
ATOM 3176 O O . ILE D 4 31 ? 2.57848 5.93980 5.69643 1.000 31.60823 30 ILE D O 1
ATOM 3181 N N . TYR D 4 32 ? 4.00058 6.45272 4.01831 1.000 22.56832 31 TYR D N 1
ATOM 3182 C CA . TYR D 4 32 ? 3.60264 7.85084 3.94337 1.000 19.33895 31 TYR D CA 1
ATOM 3183 C C . TYR D 4 32 ? 2.57886 8.11514 2.85116 1.000 25.26991 31 TYR D C 1
ATOM 3184 O O . TYR D 4 32 ? 1.88271 9.13646 2.90806 1.000 23.92934 31 TYR D O 1
ATOM 3193 N N . ASN D 4 33 ? 2.46119 7.22070 1.87185 1.000 26.25309 32 ASN D N 1
ATOM 3194 C CA . ASN D 4 33 ? 1.65320 7.50494 0.69769 1.000 17.89039 32 ASN D CA 1
ATOM 3195 C C . ASN D 4 33 ? 1.30471 6.20948 -0.01441 1.000 21.39679 32 ASN D C 1
ATOM 3196 O O . ASN D 4 33 ? 2.05410 5.23199 0.04362 1.000 26.08258 32 ASN D O 1
ATOM 3201 N N . LEU D 4 34 ? 0.16105 6.22336 -0.69577 1.000 22.69875 33 LEU D N 1
ATOM 3202 C CA . LEU D 4 34 ? -0.22197 5.17280 -1.63117 1.000 19.12527 33 LEU D CA 1
ATOM 3203 C C . LEU D 4 34 ? -0.63135 5.85461 -2.92644 1.000 19.25170 33 LEU D C 1
ATOM 3204 O O . LEU D 4 34 ? -1.51871 6.71372 -2.92037 1.000 19.69970 33 LEU D O 1
ATOM 3209 N N . GLN D 4 35 ? 0.01596 5.48391 -4.02944 1.000 19.48459 34 GLN D N 1
ATOM 3210 C CA . GLN D 4 35 ? -0.19544 6.14646 -5.30868 1.000 22.92128 34 GLN D CA 1
ATOM 3211 C C . GLN D 4 35 ? -0.45595 5.12280 -6.40302 1.000 25.77935 34 GLN D C 1
ATOM 3212 O O . GLN D 4 35 ? 0.15621 4.05094 -6.42478 1.000 23.03674 34 GLN D O 1
ATOM 3218 N N . TRP D 4 36 ? -1.36710 5.46572 -7.31000 1.000 28.79526 35 TRP D N 1
ATOM 3219 C CA . TRP D 4 36 ? -1.67541 4.65919 -8.48163 1.000 23.44568 35 TRP D CA 1
ATOM 3220 C C . TRP D 4 36 ? -1.24261 5.39767 -9.74190 1.000 22.96677 35 TRP D C 1
ATOM 3221 O O . TRP D 4 36 ? -1.48207 6.60138 -9.88109 1.000 19.99799 35 TRP D O 1
ATOM 3232 N N . PHE D 4 37 ? -0.60327 4.67262 -10.65658 1.000 23.71347 36 PHE D N 1
ATOM 3233 C CA . PHE D 4 37 ? -0.16931 5.21801 -11.93404 1.000 21.15503 36 PHE D CA 1
ATOM 3234 C C . PHE D 4 37 ? -0.69964 4.34982 -13.06632 1.000 20.60360 36 PHE D C 1
ATOM 3235 O O . PHE D 4 37 ? -1.25488 3.26945 -12.84995 1.000 20.85897 36 PHE D O 1
ATOM 3243 N N . ARG D 4 38 ? -0.51646 4.83965 -14.28961 1.000 21.06682 37 ARG D N 1
ATOM 3244 C CA . ARG D 4 38 ? -0.73535 4.04509 -15.48969 1.000 21.92114 37 ARG D CA 1
ATOM 3245 C C . ARG D 4 38 ? 0.42912 4.28959 -16.43521 1.000 21.40274 37 ARG D C 1
ATOM 3246 O O . ARG D 4 38 ? 0.82532 5.43841 -16.65223 1.000 21.04772 37 ARG D O 1
ATOM 3254 N N . GLN D 4 39 ? 0.98655 3.21376 -16.97900 1.000 22.18011 38 GLN D N 1
ATOM 3255 C CA . GLN D 4 39 ? 2.15342 3.29252 -17.84512 1.000 29.66764 38 GLN D CA 1
ATOM 3256 C C . GLN D 4 39 ? 1.75673 2.93379 -19.26852 1.000 38.50456 38 GLN D C 1
ATOM 3257 O O . GLN D 4 39 ? 1.16243 1.87659 -19.50686 1.000 40.16690 38 GLN D O 1
ATOM 3263 N N . ASP D 4 40 ? 2.08288 3.81870 -20.20632 1.000 38.62939 39 ASP D N 1
ATOM 3264 C CA . ASP D 4 40 ? 1.82082 3.59353 -21.61098 1.000 45.03394 39 ASP D CA 1
ATOM 3265 C C . ASP D 4 40 ? 3.13652 3.54011 -22.37728 1.000 53.59482 39 ASP D C 1
ATOM 3266 O O . ASP D 4 40 ? 4.07162 4.27644 -22.04559 1.000 60.86243 39 ASP D O 1
ATOM 3271 N N . PRO D 4 41 ? 3.23410 2.68388 -23.40810 1.000 56.20605 40 PRO D N 1
ATOM 3272 C CA . PRO D 4 41 ? 4.53949 2.34552 -24.00147 1.000 57.92394 40 PRO D CA 1
ATOM 3273 C C . PRO D 4 41 ? 5.47157 3.51528 -24.28667 1.000 52.33286 40 PRO D C 1
ATOM 3274 O O . PRO D 4 41 ? 6.59166 3.55497 -23.76789 1.000 52.11214 40 PRO D O 1
ATOM 3278 N N . GLY D 4 42 ? 5.03678 4.46647 -25.10219 1.000 49.65625 41 GLY D N 1
ATOM 3279 C CA . GLY D 4 42 ? 5.93540 5.52547 -25.50219 1.000 54.02771 41 GLY D CA 1
ATOM 3280 C C . GLY D 4 42 ? 5.97111 6.74377 -24.61261 1.000 56.88217 41 GLY D C 1
ATOM 3281 O O . GLY D 4 42 ? 6.73788 7.67150 -24.88980 1.000 64.79066 41 GLY D O 1
ATOM 3282 N N . LYS D 4 43 ? 5.17525 6.77877 -23.54142 1.000 48.64221 42 LYS D N 1
ATOM 3283 C CA . LYS D 4 43 ? 5.02569 7.99147 -22.74975 1.000 45.46764 42 LYS D CA 1
ATOM 3284 C C . LYS D 4 43 ? 5.31785 7.82690 -21.26467 1.000 46.59709 42 LYS D C 1
ATOM 3285 O O . LYS D 4 43 ? 5.31751 8.83376 -20.54864 1.000 54.25778 42 LYS D O 1
ATOM 3291 N N . GLY D 4 44 ? 5.55951 6.61421 -20.77550 1.000 38.54962 43 GLY D N 1
ATOM 3292 C CA . GLY D 4 44 ? 5.85478 6.49246 -19.36192 1.000 34.08820 43 GLY D CA 1
ATOM 3293 C C . GLY D 4 44 ? 4.60725 6.56300 -18.48894 1.000 35.05696 43 GLY D C 1
ATOM 3294 O O . GLY D 4 44 ? 3.47456 6.37248 -18.93931 1.000 37.34161 43 GLY D O 1
ATOM 3295 N N . LEU D 4 45 ? 4.83878 6.85613 -17.21080 1.000 33.02418 44 LEU D N 1
ATOM 3296 C CA . LEU D 4 45 ? 3.78898 6.83027 -16.20111 1.000 29.27997 44 LEU D CA 1
ATOM 3297 C C . LEU D 4 45 ? 3.09552 8.18146 -16.09997 1.000 30.07423 44 LEU D C 1
ATOM 3298 O O . LEU D 4 45 ? 3.72896 9.23176 -16.23422 1.000 42.49930 44 LEU D O 1
ATOM 3303 N N . THR D 4 46 ? 1.78606 8.14414 -15.85993 1.000 20.36227 45 THR D N 1
ATOM 3304 C CA . THR D 4 46 ? 1.00540 9.32511 -15.52031 1.000 20.04114 45 THR D CA 1
ATOM 3305 C C . THR D 4 46 ? 0.22304 9.03661 -14.24778 1.000 19.77028 45 THR D C 1
ATOM 3306 O O . THR D 4 46 ? -0.36015 7.95859 -14.10049 1.000 20.54196 45 THR D O 1
ATOM 3310 N N . SER D 4 47 ? 0.21798 9.99960 -13.33013 1.000 22.97183 46 SER D N 1
ATOM 3311 C CA . SER D 4 47 ? -0.42588 9.80259 -12.03819 1.000 23.87748 46 SER D CA 1
ATOM 3312 C C . SER D 4 47 ? -1.93634 9.66086 -12.19401 1.000 27.15116 46 SER D C 1
ATOM 3313 O O . SER D 4 47 ? -2.56312 10.34019 -13.01185 1.000 27.31942 46 SER D O 1
ATOM 3316 N N . LEU D 4 48 ? -2.51844 8.76361 -11.40063 1.000 27.80398 47 LEU D N 1
ATOM 3317 C CA . LEU D 4 48 ? -3.95816 8.54194 -11.36776 1.000 21.90011 47 LEU D CA 1
ATOM 3318 C C . LEU D 4 48 ? -4.57909 8.95742 -10.04440 1.000 21.51406 47 LEU D C 1
ATOM 3319 O O . LEU D 4 48 ? -5.60618 9.64312 -10.02702 1.000 21.33450 47 LEU D O 1
ATOM 3324 N N . LEU D 4 49 ? -3.97334 8.55448 -8.93007 1.000 21.26509 48 LEU D N 1
ATOM 3325 C CA . LEU D 4 49 ? -4.50924 8.83875 -7.60924 1.000 21.90264 48 LEU D CA 1
ATOM 3326 C C . LEU D 4 49 ? -3.35693 9.02448 -6.63344 1.000 25.76648 48 LEU D C 1
ATOM 3327 O O . LEU D 4 49 ? -2.20417 8.69682 -6.92509 1.000 28.42770 48 LEU D O 1
ATOM 3332 N N . LEU D 4 50 ? -3.68802 9.56713 -5.46252 1.000 29.30268 49 LEU D N 1
ATOM 3333 C CA . LEU D 4 50 ? -2.71208 9.76704 -4.39280 1.000 26.10495 49 LEU D CA 1
ATOM 3334 C C . LEU D 4 50 ? -3.49893 9.77564 -3.08535 1.000 25.01490 49 LEU D C 1
ATOM 3335 O O . LEU D 4 50 ? -4.16213 10.76572 -2.76234 1.000 30.55586 49 LEU D O 1
ATOM 3340 N N . ILE D 4 51 ? -3.42555 8.66977 -2.35090 1.000 22.81181 50 ILE D N 1
ATOM 3341 C CA . ILE D 4 51 ? -4.12952 8.50902 -1.08547 1.000 23.24468 50 ILE D CA 1
ATOM 3342 C C . ILE D 4 51 ? -3.16665 8.81375 0.05087 1.000 25.55418 50 ILE D C 1
ATOM 3343 O O . ILE D 4 51 ? -2.03702 8.30719 0.07433 1.000 21.65115 50 ILE D O 1
ATOM 3348 N N . GLN D 4 52 ? -3.60944 9.64420 0.98888 1.000 24.83244 51 GLN D N 1
ATOM 3349 C CA . GLN D 4 52 ? -2.82111 9.92887 2.17168 1.000 21.84831 51 GLN D CA 1
ATOM 3350 C C . GLN D 4 52 ? -2.91141 8.75934 3.14868 1.000 28.82694 51 GLN D C 1
ATOM 3351 O O . GLN D 4 52 ? -3.76893 7.87978 3.03064 1.000 39.94890 51 GLN D O 1
ATOM 3357 N N . SER D 4 53 ? -2.00292 8.75625 4.12706 1.000 26.60752 52 SER D N 1
ATOM 3358 C CA . SER D 4 53 ? -1.97824 7.68062 5.11410 1.000 24.41043 52 SER D CA 1
ATOM 3359 C C . SER D 4 53 ? -3.27973 7.62120 5.90445 1.000 25.25101 52 SER D C 1
ATOM 3360 O O . SER D 4 53 ? -3.77121 6.53284 6.22676 1.000 21.77607 52 SER D O 1
ATOM 3363 N N . SER D 4 54 ? -3.85812 8.78025 6.21186 1.000 25.60505 53 SER D N 1
ATOM 3364 C CA . SER D 4 54 ? -5.02442 8.88441 7.07744 1.000 31.34703 53 SER D CA 1
ATOM 3365 C C . SER D 4 54 ? -6.34531 8.70360 6.33782 1.000 23.28480 53 SER D C 1
ATOM 3366 O O . SER D 4 54 ? -7.40376 8.95944 6.92016 1.000 27.64929 53 SER D O 1
ATOM 3369 N N . GLN D 4 55 ? -6.31688 8.26892 5.08238 1.000 23.07798 54 GLN D N 1
ATOM 3370 C CA . GLN D 4 55 ? -7.52351 8.15629 4.27899 1.000 23.99309 54 GLN D CA 1
ATOM 3371 C C . GLN D 4 55 ? -7.79727 6.70341 3.91858 1.000 24.48248 54 GLN D C 1
ATOM 3372 O O . GLN D 4 55 ? -6.87656 5.89719 3.76208 1.000 23.84918 54 GLN D O 1
ATOM 3378 N N . ARG D 4 56 ? -9.08428 6.38031 3.79154 1.000 25.76257 55 ARG D N 1
ATOM 3379 C CA . ARG D 4 56 ? -9.52138 5.07184 3.33271 1.000 35.69573 55 ARG D CA 1
ATOM 3380 C C . ARG D 4 56 ? -10.09044 5.09642 1.92402 1.000 33.56483 55 ARG D C 1
ATOM 3381 O O . ARG D 4 56 ? -10.12147 4.05025 1.26911 1.000 29.74458 55 ARG D O 1
ATOM 3389 N N . GLU D 4 57 ? -10.52667 6.26086 1.44709 1.000 36.92594 56 GLU D N 1
ATOM 3390 C CA . GLU D 4 57 ? -11.23038 6.40273 0.18305 1.000 31.45917 56 GLU D CA 1
ATOM 3391 C C . GLU D 4 57 ? -10.57727 7.50011 -0.64459 1.000 28.12953 56 GLU D C 1
ATOM 3392 O O . GLU D 4 57 ? -9.98439 8.43759 -0.10398 1.000 34.75611 56 GLU D O 1
ATOM 3398 N N . GLN D 4 58 ? -10.69755 7.37712 -1.96828 1.000 26.04899 57 GLN D N 1
ATOM 3399 C CA . GLN D 4 58 ? -10.18654 8.40095 -2.87942 1.000 25.92947 57 GLN D CA 1
ATOM 3400 C C . GLN D 4 58 ? -10.93411 8.23206 -4.20210 1.000 30.61388 57 GLN D C 1
ATOM 3401 O O . GLN D 4 58 ? -10.61455 7.33418 -4.98635 1.000 33.01990 57 GLN D O 1
ATOM 3407 N N . THR D 4 59 ? -11.91893 9.09378 -4.42953 1.000 30.44358 58 THR D N 1
ATOM 3408 C CA . THR D 4 59 ? -12.81808 8.99209 -5.56847 1.000 32.00435 58 THR D CA 1
ATOM 3409 C C . THR D 4 59 ? -12.51422 10.10808 -6.55641 1.000 33.84092 58 THR D C 1
ATOM 3410 O O . THR D 4 59 ? -12.42445 11.27714 -6.16823 1.000 37.39395 58 THR D O 1
ATOM 3414 N N . SER D 4 60 ? -12.35959 9.74761 -7.82978 1.000 35.75475 59 SER D N 1
ATOM 3415 C CA . SER D 4 60 ? -12.03946 10.73841 -8.85495 1.000 38.17877 59 SER D CA 1
ATOM 3416 C C . SER D 4 60 ? -12.44047 10.18366 -10.21541 1.000 32.57342 59 SER D C 1
ATOM 3417 O O . SER D 4 60 ? -11.79198 9.26383 -10.72189 1.000 26.31050 59 SER D O 1
ATOM 3420 N N . GLY D 4 61 ? -13.48958 10.74959 -10.80352 1.000 29.30661 60 GLY D N 1
ATOM 3421 C CA . GLY D 4 61 ? -13.91428 10.31698 -12.12565 1.000 28.73210 60 GLY D CA 1
ATOM 3422 C C . GLY D 4 61 ? -14.51498 8.92715 -12.07774 1.000 38.06458 60 GLY D C 1
ATOM 3423 O O . GLY D 4 61 ? -15.41967 8.64179 -11.28541 1.000 30.33439 60 GLY D O 1
ATOM 3424 N N . ARG D 4 62 ? -14.01588 8.04970 -12.94458 1.000 38.84766 61 ARG D N 1
ATOM 3425 C CA . ARG D 4 62 ? -14.42833 6.65327 -12.97944 1.000 34.50808 61 ARG D CA 1
ATOM 3426 C C . ARG D 4 62 ? -13.53857 5.76477 -12.12191 1.000 31.76739 61 ARG D C 1
ATOM 3427 O O . ARG D 4 62 ? -13.78753 4.55774 -12.03428 1.000 33.14442 61 ARG D O 1
ATOM 3435 N N . LEU D 4 63 ? -12.51657 6.33530 -11.49275 1.000 26.95281 62 LEU D N 1
ATOM 3436 C CA . LEU D 4 63 ? -11.55428 5.59509 -10.69128 1.000 26.18267 62 LEU D CA 1
ATOM 3437 C C . LEU D 4 63 ? -11.92967 5.67726 -9.21712 1.000 31.23830 62 LEU D C 1
ATOM 3438 O O . LEU D 4 63 ? -12.29321 6.74510 -8.71567 1.000 26.91973 62 LEU D O 1
ATOM 3443 N N . ASN D 4 64 ? -11.83126 4.54406 -8.52500 1.000 34.83282 63 ASN D N 1
ATOM 3444 C CA . ASN D 4 64 ? -12.18364 4.45542 -7.11183 1.000 37.80845 63 ASN D CA 1
ATOM 3445 C C . ASN D 4 64 ? -11.19062 3.53436 -6.42205 1.000 32.44743 63 ASN D C 1
ATOM 3446 O O . ASN D 4 64 ? -11.12881 2.34188 -6.73577 1.000 42.50758 63 ASN D O 1
ATOM 3451 N N . ALA D 4 65 ? -10.41812 4.08188 -5.48711 1.000 29.09292 64 ALA D N 1
ATOM 3452 C CA . ALA D 4 65 ? -9.38027 3.33253 -4.79377 1.000 32.16280 64 ALA D CA 1
ATOM 3453 C C . ALA D 4 65 ? -9.68742 3.24279 -3.30601 1.000 33.08147 64 ALA D C 1
ATOM 3454 O O . ALA D 4 65 ? -10.17236 4.20436 -2.70145 1.000 33.16124 64 ALA D O 1
ATOM 3456 N N . SER D 4 66 ? -9.39732 2.08349 -2.72258 1.000 28.60077 65 SER D N 1
ATOM 3457 C CA . SER D 4 66 ? -9.55039 1.84944 -1.29587 1.000 26.56976 65 SER D CA 1
ATOM 3458 C C . SER D 4 66 ? -8.17850 1.76067 -0.64158 1.000 29.39614 65 SER D C 1
ATOM 3459 O O . SER D 4 66 ? -7.16284 1.53887 -1.30595 1.000 38.19445 65 SER D O 1
ATOM 3462 N N . LEU D 4 67 ? -8.15539 1.94127 0.67711 1.000 27.83383 66 LEU D N 1
ATOM 3463 C CA . LEU D 4 67 ? -6.89542 1.92851 1.41563 1.000 26.97454 66 LEU D CA 1
ATOM 3464 C C . LEU D 4 67 ? -7.14005 1.31605 2.78646 1.000 27.75951 66 LEU D C 1
ATOM 3465 O O . LEU D 4 67 ? -7.73373 1.95691 3.65873 1.000 28.68163 66 LEU D O 1
ATOM 3470 N N . ASP D 4 68 ? -6.68842 0.08108 2.96860 1.000 30.80699 67 ASP D N 1
ATOM 3471 C CA . ASP D 4 68 ? -6.59015 -0.54896 4.28198 1.000 36.84348 67 ASP D CA 1
ATOM 3472 C C . ASP D 4 68 ? -5.10767 -0.72351 4.57610 1.000 35.98296 67 ASP D C 1
ATOM 3473 O O . ASP D 4 68 ? -4.47934 -1.67135 4.09742 1.000 38.33725 67 ASP D O 1
ATOM 3478 N N . LYS D 4 69 A -4.54292 0.19642 5.35368 1.000 39.64509 67 LYS D N 1
ATOM 3479 C CA . LYS D 4 69 A -3.11544 0.11146 5.61418 1.000 40.24035 67 LYS D CA 1
ATOM 3480 C C . LYS D 4 69 A -2.78347 -0.89553 6.70922 1.000 42.34398 67 LYS D C 1
ATOM 3481 O O . LYS D 4 69 A -1.69801 -1.47665 6.67545 1.000 41.59823 67 LYS D O 1
ATOM 3487 N N . SER D 4 70 B -3.70808 -1.17833 7.63035 1.000 44.07166 67 SER D N 1
ATOM 3488 C CA . SER D 4 70 B -3.45647 -2.23177 8.61037 1.000 48.70440 67 SER D CA 1
ATOM 3489 C C . SER D 4 70 B -3.45364 -3.62389 7.98674 1.000 53.31029 67 SER D C 1
ATOM 3490 O O . SER D 4 70 B -2.90252 -4.55454 8.58485 1.000 56.31444 67 SER D O 1
ATOM 3493 N N . SER D 4 71 C -4.05332 -3.79037 6.80777 1.000 51.43772 67 SER D N 1
ATOM 3494 C CA . SER D 4 71 C -4.09217 -5.07578 6.12129 1.000 45.73101 67 SER D CA 1
ATOM 3495 C C . SER D 4 71 C -3.22557 -5.09749 4.86913 1.000 42.35012 67 SER D C 1
ATOM 3496 O O . SER D 4 71 C -3.25526 -6.08342 4.12387 1.000 28.60877 67 SER D O 1
ATOM 3499 N N . GLY D 4 72 ? -2.46404 -4.03646 4.61980 1.000 33.90250 68 GLY D N 1
ATOM 3500 C CA . GLY D 4 72 ? -1.55028 -4.00600 3.48911 1.000 34.42995 68 GLY D CA 1
ATOM 3501 C C . GLY D 4 72 ? -2.20727 -4.23983 2.14744 1.000 39.92709 68 GLY D C 1
ATOM 3502 O O . GLY D 4 72 ? -1.66637 -4.97802 1.31493 1.000 45.64814 68 GLY D O 1
ATOM 3503 N N . ARG D 4 73 ? -3.36647 -3.63014 1.91602 1.000 33.43877 69 ARG D N 1
ATOM 3504 C CA . ARG D 4 73 ? -4.08829 -3.82225 0.66903 1.000 29.84513 69 ARG D CA 1
ATOM 3505 C C . ARG D 4 73 ? -4.72560 -2.51485 0.22827 1.000 25.41876 69 ARG D C 1
ATOM 3506 O O . ARG D 4 73 ? -5.30944 -1.79014 1.03903 1.000 25.57465 69 ARG D O 1
ATOM 3514 N N . SER D 4 74 ? -4.59828 -2.22144 -1.06195 1.000 24.78655 70 SER D N 1
ATOM 3515 C CA . SER D 4 74 ? -5.31386 -1.13626 -1.71466 1.000 27.48772 70 SER D CA 1
ATOM 3516 C C . SER D 4 74 ? -5.94902 -1.68812 -2.97982 1.000 24.92616 70 SER D C 1
ATOM 3517 O O . SER D 4 74 ? -5.32623 -2.47474 -3.69675 1.000 24.79498 70 SER D O 1
ATOM 3520 N N . THR D 4 75 ? -7.18821 -1.28481 -3.24845 1.000 25.57988 71 THR D N 1
ATOM 3521 C CA . THR D 4 75 ? -7.95572 -1.82867 -4.36089 1.000 27.24763 71 THR D CA 1
ATOM 3522 C C . THR D 4 75 ? -8.42458 -0.69880 -5.26264 1.000 25.83654 71 THR D C 1
ATOM 3523 O O . THR D 4 75 ? -8.93865 0.31151 -4.77673 1.000 25.90229 71 THR D O 1
ATOM 3527 N N . LEU D 4 76 ? -8.25421 -0.87680 -6.56930 1.000 25.51226 72 LEU D N 1
ATOM 3528 C CA . LEU D 4 76 ? -8.69915 0.08107 -7.57266 1.000 25.25666 72 LEU D CA 1
ATOM 3529 C C . LEU D 4 76 ? -9.91306 -0.48068 -8.29934 1.000 26.45173 72 LEU D C 1
ATOM 3530 O O . LEU D 4 76 ? -9.86920 -1.60475 -8.81051 1.000 28.45868 72 LEU D O 1
ATOM 3535 N N . TYR D 4 77 ? -10.99163 0.29888 -8.34045 1.000 27.13644 73 TYR D N 1
ATOM 3536 C CA . TYR D 4 77 ? -12.22954 -0.08625 -9.01278 1.000 28.42352 73 TYR D CA 1
ATOM 3537 C C . TYR D 4 77 ? -12.44570 0.87617 -10.17405 1.000 29.60154 73 TYR D C 1
ATOM 3538 O O . TYR D 4 77 ? -12.66413 2.07259 -9.95721 1.000 30.84578 73 TYR D O 1
ATOM 3547 N N . ILE D 4 78 ? -12.38694 0.36557 -11.40150 1.000 28.01095 74 ILE D N 1
ATOM 3548 C CA . ILE D 4 78 ? -12.58943 1.17824 -12.59709 1.000 27.79243 74 ILE D CA 1
ATOM 3549 C C . ILE D 4 78 ? -13.96994 0.87964 -13.16162 1.000 29.29284 74 ILE D C 1
ATOM 3550 O O . ILE D 4 78 ? -14.29763 -0.27962 -13.44395 1.000 39.72822 74 ILE D O 1
ATOM 3555 N N . ALA D 4 79 ? -14.77709 1.92167 -13.33062 1.000 30.07630 75 ALA D N 1
ATOM 3556 C CA . ALA D 4 79 ? -16.14398 1.78414 -13.81152 1.000 34.75686 75 ALA D CA 1
ATOM 3557 C C . ALA D 4 79 ? -16.23202 2.17056 -15.28136 1.000 36.79418 75 ALA D C 1
ATOM 3558 O O . ALA D 4 79 ? -15.54006 3.08703 -15.73357 1.000 31.76379 75 ALA D O 1
ATOM 3560 N N . ALA D 4 80 ? -17.08832 1.46237 -16.01783 1.000 40.38005 76 ALA D N 1
ATOM 3561 C CA . ALA D 4 80 ? -17.36297 1.73456 -17.42861 1.000 34.76212 76 ALA D CA 1
ATOM 3562 C C . ALA D 4 80 ? -16.06903 1.79253 -18.23834 1.000 40.76109 76 ALA D C 1
ATOM 3563 O O . ALA D 4 80 ? -15.74167 2.79458 -18.87661 1.000 48.44407 76 ALA D O 1
ATOM 3565 N N . SER D 4 81 ? -15.33233 0.68471 -18.19749 1.000 40.65378 77 SER D N 1
ATOM 3566 C CA . SER D 4 81 ? -14.01636 0.63666 -18.82007 1.000 37.92550 77 SER D CA 1
ATOM 3567 C C . SER D 4 81 ? -14.11632 0.85435 -20.32292 1.000 36.83587 77 SER D C 1
ATOM 3568 O O . SER D 4 81 ? -14.93309 0.22902 -21.00523 1.000 29.81465 77 SER D O 1
ATOM 3571 N N . GLN D 4 82 ? -13.28768 1.74789 -20.82681 1.000 28.11899 78 GLN D N 1
ATOM 3572 C CA . GLN D 4 82 ? -13.15464 2.05805 -22.23645 1.000 28.14442 78 GLN D CA 1
ATOM 3573 C C . GLN D 4 82 ? -11.89672 1.41814 -22.79409 1.000 28.86462 78 GLN D C 1
ATOM 3574 O O . GLN D 4 82 ? -10.97421 1.08347 -22.04693 1.000 30.88343 78 GLN D O 1
ATOM 3580 N N . PRO D 4 83 ? -11.81710 1.22631 -24.11126 1.000 30.49498 79 PRO D N 1
ATOM 3581 C CA . PRO D 4 83 ? -10.53277 0.82490 -24.70437 1.000 29.89040 79 PRO D CA 1
ATOM 3582 C C . PRO D 4 83 ? -9.44824 1.87182 -24.53208 1.000 32.41375 79 PRO D C 1
ATOM 3583 O O . PRO D 4 83 ? -8.26742 1.55709 -24.72466 1.000 41.86190 79 PRO D O 1
ATOM 3587 N N . GLY D 4 84 ? -9.81110 3.10626 -24.17265 1.000 29.53824 80 GLY D N 1
ATOM 3588 C CA . GLY D 4 84 ? -8.82403 4.16573 -24.07115 1.000 29.80699 80 GLY D CA 1
ATOM 3589 C C . GLY D 4 84 ? -7.96622 4.08116 -22.82526 1.000 35.46606 80 GLY D C 1
ATOM 3590 O O . GLY D 4 84 ? -6.82896 4.56039 -22.82065 1.000 41.39461 80 GLY D O 1
ATOM 3591 N N . ASP D 4 85 ? -8.48871 3.49241 -21.75120 1.000 35.65971 81 ASP D N 1
ATOM 3592 C CA . ASP D 4 85 ? -7.70949 3.32487 -20.52647 1.000 36.73630 81 ASP D CA 1
ATOM 3593 C C . ASP D 4 85 ? -7.10731 1.92911 -20.43434 1.000 37.61410 81 ASP D C 1
ATOM 3594 O O . ASP D 4 85 ? -7.04285 1.33326 -19.35606 1.000 46.90086 81 ASP D O 1
ATOM 3599 N N . SER D 4 86 ? -6.66669 1.38666 -21.56802 1.000 27.98846 82 SER D N 1
ATOM 3600 C CA . SER D 4 86 ? -5.93048 0.12805 -21.60499 1.000 27.04484 82 SER D CA 1
ATOM 3601 C C . SER D 4 86 ? -4.44893 0.43734 -21.42879 1.000 26.55205 82 SER D C 1
ATOM 3602 O O . SER D 4 86 ? -3.79897 0.94750 -22.34702 1.000 30.73344 82 SER D O 1
ATOM 3605 N N . ALA D 4 87 ? -3.91761 0.13946 -20.24846 1.000 25.55815 83 ALA D N 1
ATOM 3606 C CA . ALA D 4 87 ? -2.50855 0.35729 -19.96292 1.000 24.69830 83 ALA D CA 1
ATOM 3607 C C . ALA D 4 87 ? -2.10078 -0.58165 -18.83797 1.000 24.29696 83 ALA D C 1
ATOM 3608 O O . ALA D 4 87 ? -2.92024 -1.33115 -18.30144 1.000 29.66114 83 ALA D O 1
ATOM 3610 N N . THR D 4 88 ? -0.82106 -0.54730 -18.48611 1.000 22.95134 84 THR D N 1
ATOM 3611 C CA . THR D 4 88 ? -0.33867 -1.25800 -17.31073 1.000 23.56058 84 THR D CA 1
ATOM 3612 C C . THR D 4 88 ? -0.45591 -0.32708 -16.11053 1.000 21.65471 84 THR D C 1
ATOM 3613 O O . THR D 4 88 ? 0.12960 0.76088 -16.10407 1.000 21.27003 84 THR D O 1
ATOM 3617 N N . TYR D 4 89 ? -1.22685 -0.74487 -15.10915 1.000 21.50303 85 TYR D N 1
ATOM 3618 C CA . TYR D 4 89 ? -1.51686 0.07749 -13.93912 1.000 21.21205 85 TYR D CA 1
ATOM 3619 C C . TYR D 4 89 ? -0.56970 -0.30817 -12.80855 1.000 20.52113 85 TYR D C 1
ATOM 3620 O O . TYR D 4 89 ? -0.64674 -1.41822 -12.27165 1.000 20.54139 85 TYR D O 1
ATOM 3629 N N . LEU D 4 90 ? 0.31766 0.61427 -12.45117 1.000 19.77338 86 LEU D N 1
ATOM 3630 C CA . LEU D 4 90 ? 1.31299 0.40009 -11.41299 1.000 19.09623 86 LEU D CA 1
ATOM 3631 C C . LEU D 4 90 ? 0.81425 0.96366 -10.09061 1.000 24.31827 86 LEU D C 1
ATOM 3632 O O . LEU D 4 90 ? 0.26222 2.06727 -10.04073 1.000 20.04910 86 LEU D O 1
ATOM 3637 N N . CYS D 4 91 ? 1.01020 0.19915 -9.02225 1.000 22.80420 87 CYS D N 1
ATOM 3638 C CA . CYS D 4 91 ? 0.72718 0.64997 -7.66817 1.000 27.21362 87 CYS D CA 1
ATOM 3639 C C . CYS D 4 91 ? 2.04736 0.94704 -6.97380 1.000 18.95978 87 CYS D C 1
ATOM 3640 O O . CYS D 4 91 ? 2.94225 0.09570 -6.94444 1.000 19.13677 87 CYS D O 1
ATOM 3643 N N . ALA D 4 92 ? 2.17297 2.15485 -6.43348 1.000 18.48780 88 ALA D N 1
ATOM 3644 C CA . ALA D 4 92 ? 3.38208 2.58177 -5.74653 1.000 18.10188 88 ALA D CA 1
ATOM 3645 C C . ALA D 4 92 ? 3.04012 2.97466 -4.31924 1.000 28.29128 88 ALA D C 1
ATOM 3646 O O . ALA D 4 92 ? 2.05298 3.67905 -4.08074 1.000 18.21465 88 ALA D O 1
ATOM 3648 N N . VAL D 4 93 ? 3.84978 2.50892 -3.37849 1.000 29.81265 89 VAL D N 1
ATOM 3649 C CA . VAL D 4 93 ? 3.75670 2.92024 -1.98700 1.000 23.99465 89 VAL D CA 1
ATOM 3650 C C . VAL D 4 93 ? 5.00613 3.72605 -1.66659 1.000 23.72720 89 VAL D C 1
ATOM 3651 O O . VAL D 4 93 ? 6.05886 3.54753 -2.29094 1.000 31.54442 89 VAL D O 1
ATOM 3655 N N . HIS D 4 94 ? 4.88690 4.63798 -0.70774 1.000 22.68813 90 HIS D N 1
ATOM 3656 C CA . HIS D 4 94 ? 5.99474 5.50806 -0.34014 1.000 26.26833 90 HIS D CA 1
ATOM 3657 C C . HIS D 4 94 ? 6.40936 5.23101 1.09638 1.000 26.56862 90 HIS D C 1
ATOM 3658 O O . HIS D 4 94 ? 5.57749 5.27476 2.00932 1.000 18.42137 90 HIS D O 1
ATOM 3665 N N . THR D 4 95 ? 7.69888 4.95794 1.29013 1.000 33.75842 91 THR D N 1
ATOM 3666 C CA . THR D 4 95 ? 8.25820 4.65544 2.59876 1.000 37.36074 91 THR D CA 1
ATOM 3667 C C . THR D 4 95 ? 8.91469 5.86911 3.24587 1.000 31.59357 91 THR D C 1
ATOM 3668 O O . THR D 4 95 ? 9.78464 5.70996 4.10851 1.000 42.54025 91 THR D O 1
ATOM 3672 N N . GLY D 4 96 ? 8.52167 7.07443 2.84472 1.000 26.26663 92 GLY D N 1
ATOM 3673 C CA . GLY D 4 96 ? 9.09142 8.28380 3.40459 1.000 33.09703 92 GLY D CA 1
ATOM 3674 C C . GLY D 4 96 ? 10.38730 8.69970 2.74225 1.000 40.35216 92 GLY D C 1
ATOM 3675 O O . GLY D 4 96 ? 10.65568 9.89386 2.58098 1.000 42.38011 92 GLY D O 1
ATOM 3676 N N . ALA D 4 97 ? 11.20066 7.71980 2.35342 1.000 40.48129 93 ALA D N 1
ATOM 3677 C CA . ALA D 4 97 ? 12.48810 7.97474 1.72182 1.000 32.80925 93 ALA D CA 1
ATOM 3678 C C . ALA D 4 97 ? 12.46554 7.76070 0.21573 1.000 32.96820 93 ALA D C 1
ATOM 3679 O O . ALA D 4 97 ? 13.02789 8.57242 -0.52556 1.000 43.68633 93 ALA D O 1
ATOM 3681 N N . ARG D 4 98 ? 11.82840 6.69055 -0.25901 1.000 25.30548 94 ARG D N 1
ATOM 3682 C CA . ARG D 4 98 ? 11.77561 6.39427 -1.68331 1.000 29.95323 94 ARG D CA 1
ATOM 3683 C C . ARG D 4 98 ? 10.38102 5.90008 -2.04669 1.000 22.42009 94 ARG D C 1
ATOM 3684 O O . ARG D 4 98 ? 9.51088 5.72553 -1.18752 1.000 23.12214 94 ARG D O 1
ATOM 3692 N N . LEU D 4 99 ? 10.17508 5.67725 -3.34043 1.000 21.33743 95 LEU D N 1
ATOM 3693 C CA . LEU D 4 99 ? 8.91959 5.16647 -3.87044 1.000 17.05631 95 LEU D CA 1
ATOM 3694 C C . LEU D 4 99 ? 9.08950 3.68637 -4.18840 1.000 17.52197 95 LEU D C 1
ATOM 3695 O O . LEU D 4 99 ? 10.00268 3.30777 -4.93032 1.000 18.18633 95 LEU D O 1
ATOM 3700 N N . MET D 4 100 ? 8.22097 2.85400 -3.61702 1.000 17.78039 96 MET D N 1
ATOM 3701 C CA . MET D 4 100 ? 8.31160 1.40131 -3.73603 1.000 18.71588 96 MET D CA 1
ATOM 3702 C C . MET D 4 100 ? 7.22774 0.93943 -4.70520 1.000 21.67690 96 MET D C 1
ATOM 3703 O O . MET D 4 100 ? 6.03876 0.95352 -4.36721 1.000 20.36485 96 MET D O 1
ATOM 3708 N N . PHE D 4 101 ? 7.63825 0.52253 -5.90083 1.000 22.76858 97 PHE D N 1
ATOM 3709 C CA . PHE D 4 101 ? 6.71986 0.23779 -6.99610 1.000 18.68489 97 PHE D CA 1
ATOM 3710 C C . PHE D 4 101 ? 6.39411 -1.24747 -7.07712 1.000 19.44284 97 PHE D C 1
ATOM 3711 O O . PHE D 4 101 ? 7.25196 -2.09933 -6.82717 1.000 20.79027 97 PHE D O 1
ATOM 3719 N N . GLY D 4 102 ? 5.14746 -1.54965 -7.43224 1.000 25.35787 98 GLY D N 1
ATOM 3720 C CA . GLY D 4 102 ? 4.71766 -2.91343 -7.65173 1.000 29.80360 98 GLY D CA 1
ATOM 3721 C C . GLY D 4 102 ? 5.18945 -3.44220 -8.99245 1.000 29.78287 98 GLY D C 1
ATOM 3722 O O . GLY D 4 102 ? 5.98181 -2.82238 -9.70225 1.000 28.83286 98 GLY D O 1
ATOM 3723 N N . ASP D 4 103 ? 4.68119 -4.62180 -9.34266 1.000 31.81642 99 ASP D N 1
ATOM 3724 C CA . ASP D 4 103 ? 5.07560 -5.26165 -10.58992 1.000 37.30656 99 ASP D CA 1
ATOM 3725 C C . ASP D 4 103 ? 4.14642 -4.93504 -11.75211 1.000 28.40865 99 ASP D C 1
ATOM 3726 O O . ASP D 4 103 ? 4.55404 -5.08130 -12.91003 1.000 23.94669 99 ASP D O 1
ATOM 3731 N N . GLY D 4 104 ? 2.92460 -4.50303 -11.48077 1.000 26.85833 100 GLY D N 1
ATOM 3732 C CA . GLY D 4 104 ? 2.06417 -3.96583 -12.51171 1.000 25.27480 100 GLY D CA 1
ATOM 3733 C C . GLY D 4 104 ? 0.91158 -4.89940 -12.85390 1.000 29.76473 100 GLY D C 1
ATOM 3734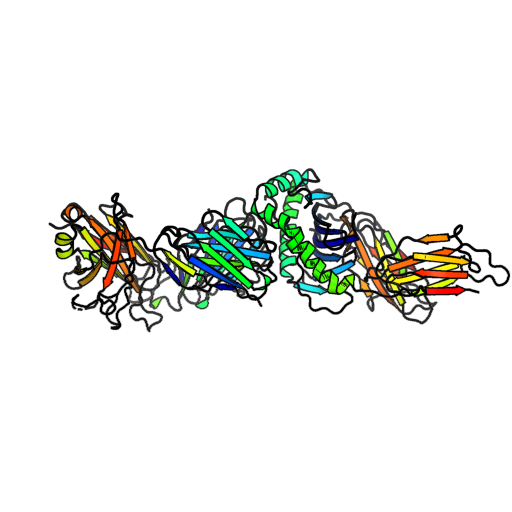 O O . GLY D 4 104 ? 0.90180 -6.08680 -12.51730 1.000 33.37021 100 GLY D O 1
ATOM 3735 N N . THR D 4 105 ? -0.07677 -4.32998 -13.54247 1.000 34.88104 101 THR D N 1
ATOM 3736 C CA . THR D 4 105 ? -1.23457 -5.06028 -14.04572 1.000 34.53425 101 THR D CA 1
ATOM 3737 C C . THR D 4 105 ? -1.46761 -4.65223 -15.49149 1.000 28.96368 101 THR D C 1
ATOM 3738 O O . THR D 4 105 ? -1.77846 -3.48928 -15.76518 1.000 23.82099 101 THR D O 1
ATOM 3742 N N . GLN D 4 106 ? -1.31823 -5.60053 -16.41195 1.000 30.67351 102 GLN D N 1
ATOM 3743 C CA . GLN D 4 106 ? -1.58881 -5.34592 -17.82341 1.000 26.03292 102 GLN D CA 1
ATOM 3744 C C . GLN D 4 106 ? -3.09541 -5.37234 -18.04227 1.000 23.89758 102 GLN D C 1
ATOM 3745 O O . GLN D 4 106 ? -3.73735 -6.41263 -17.86542 1.000 24.16946 102 GLN D O 1
ATOM 3751 N N . LEU D 4 107 ? -3.66378 -4.23175 -18.41712 1.000 23.45884 103 LEU D N 1
ATOM 3752 C CA . LEU D 4 107 ? -5.08201 -4.12551 -18.72706 1.000 25.57195 103 LEU D CA 1
ATOM 3753 C C . LEU D 4 107 ? -5.25466 -3.89608 -20.22051 1.000 32.77832 103 LEU D C 1
ATOM 3754 O O . LEU D 4 107 ? -4.59132 -3.03065 -20.80296 1.000 34.17891 103 LEU D O 1
ATOM 3759 N N . VAL D 4 108 ? -6.13805 -4.67708 -20.83437 1.000 34.87113 104 VAL D N 1
ATOM 3760 C CA . VAL D 4 108 ? -6.49153 -4.52957 -22.23989 1.000 29.70513 104 VAL D CA 1
ATOM 3761 C C . VAL D 4 108 ? -8.00900 -4.59996 -22.32327 1.000 26.41767 104 VAL D C 1
ATOM 3762 O O . VAL D 4 108 ? -8.59683 -5.66834 -22.11337 1.000 26.18281 104 VAL D O 1
ATOM 3766 N N . VAL D 4 109 ? -8.64359 -3.46722 -22.60546 1.000 28.33987 105 VAL D N 1
ATOM 3767 C CA . VAL D 4 109 ? -10.09085 -3.39204 -22.76833 1.000 34.56271 105 VAL D CA 1
ATOM 3768 C C . VAL D 4 109 ? -10.38513 -3.49673 -24.25967 1.000 28.66611 105 VAL D C 1
ATOM 3769 O O . VAL D 4 109 ? -10.03385 -2.60302 -25.03756 1.000 28.51135 105 VAL D O 1
ATOM 3773 N N . LYS D 4 110 ? -11.03988 -4.59201 -24.65833 1.000 28.76390 106 LYS D N 1
ATOM 3774 C CA . LYS D 4 110 ? -11.19366 -4.98615 -26.05645 1.000 34.74435 106 LYS D CA 1
ATOM 3775 C C . LYS D 4 110 ? -12.42084 -4.32323 -26.67195 1.000 36.13905 106 LYS D C 1
ATOM 3776 O O . LYS D 4 110 ? -13.50178 -4.35898 -26.07227 1.000 38.45765 106 LYS D O 1
ATOM 3782 N N . PRO D 4 111 ? -12.29472 -3.72050 -27.85318 1.000 33.86594 107 PRO D N 1
ATOM 3783 C CA . PRO D 4 111 ? -13.46737 -3.13705 -28.51364 1.000 34.31237 107 PRO D CA 1
ATOM 3784 C C . PRO D 4 111 ? -14.46226 -4.20700 -28.93272 1.000 33.17147 107 PRO D C 1
ATOM 3785 O O . PRO D 4 111 ? -14.10343 -5.35821 -29.19113 1.000 35.21287 107 PRO D O 1
ATOM 3789 N N . ASN D 4 112 ? -15.72910 -3.80662 -29.00785 1.000 38.49451 108 ASN D N 1
ATOM 3790 C CA . ASN D 4 112 ? -16.81666 -4.72363 -29.32318 1.000 51.72653 108 ASN D CA 1
ATOM 3791 C C . ASN D 4 112 ? -17.02209 -4.80364 -30.83135 1.000 51.31222 108 ASN D C 1
ATOM 3792 O O . ASN D 4 112 ? -17.12558 -3.77449 -31.50684 1.000 51.38762 108 ASN D O 1
ATOM 3797 N N . ILE D 4 113 ? -17.08646 -6.02597 -31.35110 1.000 49.31584 109 ILE D N 1
ATOM 3798 C CA . ILE D 4 113 ? -17.28521 -6.27589 -32.77462 1.000 44.44612 109 ILE D CA 1
ATOM 3799 C C . ILE D 4 113 ? -18.74620 -6.65669 -32.97929 1.000 50.23154 109 ILE D C 1
ATOM 3800 O O . ILE D 4 113 ? -19.18818 -7.72447 -32.54151 1.000 56.38828 109 ILE D O 1
ATOM 3805 N N . GLN D 4 114 ? -19.49792 -5.78659 -33.65731 1.000 50.31052 110 GLN D N 1
ATOM 3806 C CA . GLN D 4 114 ? -20.93837 -5.98312 -33.78678 1.000 52.78444 110 GLN D CA 1
ATOM 3807 C C . GLN D 4 114 ? -21.28142 -7.06511 -34.80476 1.000 45.41525 110 GLN D C 1
ATOM 3808 O O . GLN D 4 114 ? -22.24669 -7.81287 -34.61393 1.000 46.54655 110 GLN D O 1
ATOM 3814 N N . ASN D 4 115 ? -20.51775 -7.16258 -35.88965 1.000 39.30198 111 ASN D N 1
ATOM 3815 C CA . ASN D 4 115 ? -20.78561 -8.12973 -36.95515 1.000 48.10277 111 ASN D CA 1
ATOM 3816 C C . ASN D 4 115 ? -19.48658 -8.80713 -37.35996 1.000 43.88099 111 ASN D C 1
ATOM 3817 O O . ASN D 4 115 ? -18.83057 -8.40902 -38.33017 1.000 38.19463 111 ASN D O 1
ATOM 3822 N N . PRO D 4 116 ? -19.07654 -9.83975 -36.62930 1.000 47.70393 112 PRO D N 1
ATOM 3823 C CA . PRO D 4 116 ? -17.86355 -10.57101 -37.00539 1.000 46.78634 112 PRO D CA 1
ATOM 3824 C C . PRO D 4 116 ? -18.10546 -11.46335 -38.21357 1.000 44.87142 112 PRO D C 1
ATOM 3825 O O . PRO D 4 116 ? -19.23886 -11.80103 -38.56166 1.000 52.65113 112 PRO D O 1
ATOM 3829 N N . ASP D 4 117 ? -17.00275 -11.84433 -38.86077 1.000 36.46217 113 ASP D N 1
ATOM 3830 C CA . ASP D 4 117 ? -17.04316 -12.73436 -40.02264 1.000 37.17149 113 ASP D CA 1
ATOM 3831 C C . ASP D 4 117 ? -15.72957 -13.49927 -40.09582 1.000 36.22476 113 ASP D C 1
ATOM 3832 O O . ASP D 4 117 ? -14.88188 -13.24098 -40.95811 1.000 35.28055 113 ASP D O 1
ATOM 3837 N N . PRO D 4 118 ? -15.52829 -14.46158 -39.19501 1.000 36.70895 114 PRO D N 1
ATOM 3838 C CA . PRO D 4 118 ? -14.22337 -15.13256 -39.10466 1.000 36.02125 114 PRO D CA 1
ATOM 3839 C C . PRO D 4 118 ? -13.92866 -15.95802 -40.34946 1.000 36.38545 114 PRO D C 1
ATOM 3840 O O . PRO D 4 118 ? -14.73083 -16.79867 -40.76168 1.000 37.74872 114 PRO D O 1
ATOM 3844 N N . ALA D 4 119 ? -12.76147 -15.71384 -40.94048 1.000 35.24629 115 ALA D N 1
ATOM 3845 C CA . ALA D 4 119 ? -12.31501 -16.45819 -42.10681 1.000 35.50244 115 ALA D CA 1
ATOM 3846 C C . ALA D 4 119 ? -10.79556 -16.42197 -42.15836 1.000 34.59086 115 ALA D C 1
ATOM 3847 O O . ALA D 4 119 ? -10.15265 -15.59350 -41.50876 1.000 33.34019 115 ALA D O 1
ATOM 3849 N N . VAL D 4 120 ? -10.22586 -17.33397 -42.94203 1.000 36.42227 116 VAL D N 1
ATOM 3850 C CA . VAL D 4 120 ? -8.78037 -17.44785 -43.10366 1.000 34.10053 116 VAL D CA 1
ATOM 3851 C C . VAL D 4 120 ? -8.44475 -17.20955 -44.56884 1.000 34.04729 116 VAL D C 1
ATOM 3852 O O . VAL D 4 120 ? -8.98005 -17.89005 -45.45352 1.000 34.69748 116 VAL D O 1
ATOM 3856 N N . TYR D 4 121 ? -7.55737 -16.25022 -44.82178 1.000 34.05776 117 TYR D N 1
ATOM 3857 C CA . TYR D 4 121 ? -7.13283 -15.89496 -46.16617 1.000 34.51588 117 TYR D CA 1
ATOM 3858 C C . TYR D 4 121 ? -5.63473 -16.12465 -46.31041 1.000 34.77506 117 TYR D C 1
ATOM 3859 O O . TYR D 4 121 ? -4.88847 -16.09654 -45.32734 1.000 36.69864 117 TYR D O 1
ATOM 3868 N N . GLN D 4 122 ? -5.19883 -16.35119 -47.54675 1.000 35.10348 118 GLN D N 1
ATOM 3869 C CA . GLN D 4 122 ? -3.79414 -16.57734 -47.85772 1.000 35.27059 118 GLN D CA 1
ATOM 3870 C C . GLN D 4 122 ? -3.29762 -15.47891 -48.78493 1.000 35.74193 118 GLN D C 1
ATOM 3871 O O . GLN D 4 122 ? -3.90816 -15.21659 -49.82586 1.000 35.86511 118 GLN D O 1
ATOM 3877 N N . LEU D 4 123 ? -2.19081 -14.84918 -48.40974 1.000 35.99826 119 LEU D N 1
ATOM 3878 C CA . LEU D 4 123 ? -1.59775 -13.76612 -49.17781 1.000 36.50174 119 LEU D CA 1
ATOM 3879 C C . LEU D 4 123 ? -0.36363 -14.25486 -49.92570 1.000 37.72322 119 LEU D C 1
ATOM 3880 O O . LEU D 4 123 ? 0.22829 -15.28553 -49.59600 1.000 42.07669 119 LEU D O 1
ATOM 3885 N N . ARG D 4 124 ? 0.02177 -13.49094 -50.94288 1.000 37.34613 120 ARG D N 1
ATOM 3886 C CA . ARG D 4 124 ? 1.23324 -13.74650 -51.70340 1.000 39.09340 120 ARG D CA 1
ATOM 3887 C C . ARG D 4 124 ? 2.20456 -12.59070 -51.50244 1.000 39.43526 120 ARG D C 1
ATOM 3888 O O . ARG D 4 124 ? 1.80734 -11.46661 -51.18383 1.000 39.25884 120 ARG D O 1
ATOM 3896 N N . ASP D 4 125 ? 3.48978 -12.87714 -51.68830 1.000 40.45418 121 ASP D N 1
ATOM 3897 C CA . ASP D 4 125 ? 4.51989 -11.86626 -51.49525 1.000 48.44477 121 ASP D CA 1
ATOM 3898 C C . ASP D 4 125 ? 4.64722 -10.99987 -52.74137 1.000 58.41381 121 ASP D C 1
ATOM 3899 O O . ASP D 4 125 ? 4.73213 -11.51485 -53.86079 1.000 64.63009 121 ASP D O 1
ATOM 3904 N N . SER D 4 126 ? 4.65926 -9.67874 -52.54239 1.000 59.28826 122 SER D N 1
ATOM 3905 C CA . SER D 4 126 ? 4.81676 -8.76129 -53.66607 1.000 55.20472 122 SER D CA 1
ATOM 3906 C C . SER D 4 126 ? 6.22986 -8.80329 -54.23393 1.000 56.79500 122 SER D C 1
ATOM 3907 O O . SER D 4 126 ? 6.42552 -8.53551 -55.42531 1.000 51.01226 122 SER D O 1
ATOM 3910 N N . LYS D 4 127 ? 7.22201 -9.13239 -53.40419 1.000 63.50573 123 LYS D N 1
ATOM 3911 C CA . LYS D 4 127 ? 8.59938 -9.20681 -53.88120 1.000 63.12934 123 LYS D CA 1
ATOM 3912 C C . LYS D 4 127 ? 8.80211 -10.42591 -54.77355 1.000 64.81516 123 LYS D C 1
ATOM 3913 O O . LYS D 4 127 ? 9.13409 -10.29844 -55.95787 1.000 66.19454 123 LYS D O 1
ATOM 3915 N N . SER D 4 128 ? 8.60289 -11.62055 -54.22077 1.000 66.62485 124 SER D N 1
ATOM 3916 C CA . SER D 4 128 ? 8.75223 -12.86284 -54.97042 1.000 76.47903 124 SER D CA 1
ATOM 3917 C C . SER D 4 128 ? 7.61451 -13.79548 -54.58907 1.000 80.82019 124 SER D C 1
ATOM 3918 O O . SER D 4 128 ? 7.46390 -14.13942 -53.41298 1.000 87.73407 124 SER D O 1
ATOM 3921 N N . SER D 4 129 ? 6.82004 -14.20679 -55.57815 1.000 75.11557 125 SER D N 1
ATOM 3922 C CA . SER D 4 129 ? 5.68049 -15.08283 -55.32717 1.000 70.77461 125 SER D CA 1
ATOM 3923 C C . SER D 4 129 ? 6.13808 -16.47974 -54.92289 1.000 74.16462 125 SER D C 1
ATOM 3924 O O . SER D 4 129 ? 5.95249 -17.44200 -55.67522 1.000 74.57104 125 SER D O 1
ATOM 3927 N N . ASP D 4 130 ? 6.73276 -16.60074 -53.73455 1.000 75.04991 126 ASP D N 1
ATOM 3928 C CA . ASP D 4 130 ? 7.25482 -17.87759 -53.26100 1.000 77.05152 126 ASP D CA 1
ATOM 3929 C C . ASP D 4 130 ? 6.97149 -18.06768 -51.77386 1.000 74.94434 126 ASP D C 1
ATOM 3930 O O . ASP D 4 130 ? 6.60334 -19.16521 -51.34229 1.000 73.92980 126 ASP D O 1
ATOM 3935 N N . LYS D 4 131 ? 7.14366 -17.01016 -50.98407 1.000 74.78624 127 LYS D N 1
ATOM 3936 C CA . LYS D 4 131 ? 6.85294 -17.03450 -49.55570 1.000 72.12659 127 LYS D CA 1
ATOM 3937 C C . LYS D 4 131 ? 5.46876 -16.44521 -49.31513 1.000 70.60535 127 LYS D C 1
ATOM 3938 O O . LYS D 4 131 ? 5.14692 -15.37378 -49.83906 1.000 69.43612 127 LYS D O 1
ATOM 3940 N N . SER D 4 132 ? 4.65692 -17.14157 -48.52431 1.000 69.29283 128 SER D N 1
ATOM 3941 C CA . SER D 4 132 ? 3.25995 -16.78369 -48.32506 1.000 64.80043 128 SER D CA 1
ATOM 3942 C C . SER D 4 132 ? 2.96348 -16.56628 -46.84518 1.000 59.83397 128 SER D C 1
ATOM 3943 O O . SER D 4 132 ? 3.77222 -16.87679 -45.96690 1.000 62.25592 128 SER D O 1
ATOM 3946 N N . VAL D 4 133 ? 1.77315 -16.03018 -46.58353 1.000 48.67214 129 VAL D N 1
ATOM 3947 C CA . VAL D 4 133 ? 1.35348 -15.62895 -45.24381 1.000 36.89378 129 VAL D CA 1
ATOM 3948 C C . VAL D 4 133 ? -0.14393 -15.87509 -45.11508 1.000 36.34182 129 VAL D C 1
ATOM 3949 O O . VAL D 4 133 ? -0.91116 -15.60389 -46.04301 1.000 46.28812 129 VAL D O 1
ATOM 3953 N N . CYS D 4 134 ? -0.55735 -16.39556 -43.96172 1.000 34.74925 130 CYS D N 1
ATOM 3954 C CA . CYS D 4 134 ? -1.96130 -16.64953 -43.66943 1.000 33.90253 130 CYS D CA 1
ATOM 3955 C C . CYS D 4 134 ? -2.54259 -15.50665 -42.84829 1.000 33.32995 130 CYS D C 1
ATOM 3956 O O . CYS D 4 134 ? -1.87330 -14.95825 -41.96855 1.000 33.00861 130 CYS D O 1
ATOM 3959 N N . LEU D 4 135 ? -3.79514 -15.15871 -43.13099 1.000 33.44868 131 LEU D N 1
ATOM 3960 C CA . LEU D 4 135 ? -4.48266 -14.07724 -42.44052 1.000 33.47208 131 LEU D CA 1
ATOM 3961 C C . LEU D 4 135 ? -5.75433 -14.59453 -41.78252 1.000 33.31898 131 LEU D C 1
ATOM 3962 O O . LEU D 4 135 ? -6.48372 -15.40216 -42.36475 1.000 33.76452 131 LEU D O 1
ATOM 3967 N N . PHE D 4 136 ? -6.01432 -14.11762 -40.56717 1.000 32.76146 132 PHE D N 1
ATOM 3968 C CA . PHE D 4 136 ? -7.21023 -14.46422 -39.80542 1.000 32.64999 132 PHE D CA 1
ATOM 3969 C C . PHE D 4 136 ? -7.80813 -13.16161 -39.29168 1.000 33.09620 132 PHE D C 1
ATOM 3970 O O . PHE D 4 136 ? -7.22808 -12.51743 -38.41223 1.000 36.57323 132 PHE D O 1
ATOM 3978 N N . THR D 4 137 ? -8.95737 -12.76785 -39.83757 1.000 33.74016 133 THR D N 1
ATOM 3979 C CA . THR D 4 137 ? -9.54999 -11.47291 -39.53567 1.000 34.54118 133 THR D CA 1
ATOM 3980 C C . THR D 4 137 ? -11.02823 -11.62164 -39.20416 1.000 34.61242 133 THR D C 1
ATOM 3981 O O . THR D 4 137 ? -11.63015 -12.68562 -39.37519 1.000 34.16742 133 THR D O 1
ATOM 3985 N N . ASP D 4 138 ? -11.59764 -10.51960 -38.70976 1.000 37.05459 134 ASP D N 1
ATOM 3986 C CA . ASP D 4 138 ? -13.04278 -10.36442 -38.53366 1.000 42.74047 134 ASP D CA 1
ATOM 3987 C C . ASP D 4 138 ? -13.61574 -11.38283 -37.54975 1.000 42.66722 134 ASP D C 1
ATOM 3988 O O . ASP D 4 138 ? -14.68402 -11.95406 -37.77440 1.000 46.32247 134 ASP D O 1
ATOM 3993 N N . PHE D 4 139 ? -12.91619 -11.60639 -36.44340 1.000 41.80879 135 PHE D N 1
ATOM 3994 C CA . PHE D 4 139 ? -13.40972 -12.49428 -35.40142 1.000 46.69252 135 PHE D CA 1
ATOM 3995 C C . PHE D 4 139 ? -13.67358 -11.71362 -34.11869 1.000 46.72781 135 PHE D C 1
ATOM 3996 O O . PHE D 4 139 ? -13.32806 -10.53551 -33.99214 1.000 43.36480 135 PHE D O 1
ATOM 4004 N N . ASP D 4 140 ? -14.31407 -12.39338 -33.16848 1.000 43.49167 136 ASP D N 1
ATOM 4005 C CA . ASP D 4 140 ? -14.66629 -11.77749 -31.89657 1.000 41.18681 136 ASP D CA 1
ATOM 4006 C C . ASP D 4 140 ? -13.42680 -11.29708 -31.15375 1.000 38.20800 136 ASP D C 1
ATOM 4007 O O . ASP D 4 140 ? -12.33239 -11.84818 -31.29756 1.000 39.59758 136 ASP D O 1
ATOM 4012 N N . SER D 4 141 ? -13.61148 -10.25348 -30.34240 1.000 36.13398 137 SER D N 1
ATOM 4013 C CA . SER D 4 141 ? -12.59589 -9.90978 -29.35736 1.000 37.63467 137 SER D CA 1
ATOM 4014 C C . SER D 4 141 ? -12.44158 -11.01056 -28.31914 1.000 37.01564 137 SER D C 1
ATOM 4015 O O . SER D 4 141 ? -11.38135 -11.11890 -27.69428 1.000 42.32520 137 SER D O 1
ATOM 4018 N N . GLN D 4 142 ? -13.47788 -11.83338 -28.13370 1.000 33.86699 138 GLN D N 1
ATOM 4019 C CA . GLN D 4 142 ? -13.37742 -12.98786 -27.24882 1.000 40.68528 138 GLN D CA 1
ATOM 4020 C C . GLN D 4 142 ? -12.29660 -13.95414 -27.71063 1.000 47.15658 138 GLN D C 1
ATOM 4021 O O . GLN D 4 142 ? -11.66265 -14.61813 -26.88302 1.000 57.35612 138 GLN D O 1
ATOM 4027 N N . THR D 4 143 ? -12.07607 -14.04525 -29.02060 1.000 49.48849 139 THR D N 1
ATOM 4028 C CA . THR D 4 143 ? -11.19820 -15.06699 -29.57500 1.000 50.80363 139 THR D CA 1
ATOM 4029 C C . THR D 4 143 ? -9.76813 -14.89060 -29.08116 1.000 48.21134 139 THR D C 1
ATOM 4030 O O . THR D 4 143 ? -9.20851 -13.79171 -29.12976 1.000 46.23936 139 THR D O 1
ATOM 4034 N N . ASN D 4 144 ? -9.18293 -15.98265 -28.59847 1.000 48.62584 140 ASN D N 1
ATOM 4035 C CA . ASN D 4 144 ? -7.79691 -16.01722 -28.15144 1.000 52.52620 140 ASN D CA 1
ATOM 4036 C C . ASN D 4 144 ? -6.97234 -16.76449 -29.19074 1.000 55.53852 140 ASN D C 1
ATOM 4037 O O . ASN D 4 144 ? -7.20055 -17.95624 -29.42825 1.000 59.30001 140 ASN D O 1
ATOM 4042 N N . VAL D 4 145 ? -6.02781 -16.06644 -29.81265 1.000 52.53648 141 VAL D N 1
ATOM 4043 C CA . VAL D 4 145 ? -5.12133 -16.67967 -30.77616 1.000 51.96600 141 VAL D CA 1
ATOM 4044 C C . VAL D 4 145 ? -3.91432 -17.22156 -30.02163 1.000 59.18960 141 VAL D C 1
ATOM 4045 O O . VAL D 4 145 ? -3.20536 -16.47382 -29.33879 1.000 61.32060 141 VAL D O 1
ATOM 4049 N N . SER D 4 146 ? -3.69166 -18.52628 -30.12764 1.000 61.43624 142 SER D N 1
ATOM 4050 C CA . SER D 4 146 ? -2.57033 -19.18506 -29.47884 1.000 60.86601 142 SER D CA 1
ATOM 4051 C C . SER D 4 146 ? -1.52355 -19.54689 -30.52199 1.000 59.55807 142 SER D C 1
ATOM 4052 O O . SER D 4 146 ? -1.85854 -19.99854 -31.62189 1.000 66.40349 142 SER D O 1
ATOM 4055 N N . GLN D 4 147 ? -0.25783 -19.33737 -30.17220 1.000 54.61341 143 GLN D N 1
ATOM 4056 C CA . GLN D 4 147 ? 0.83350 -19.62077 -31.08939 1.000 49.88430 143 GLN D CA 1
ATOM 4057 C C . GLN D 4 147 ? 0.90627 -21.11700 -31.38790 1.000 52.90197 143 GLN D C 1
ATOM 4058 O O . GLN D 4 147 ? 0.37967 -21.95526 -30.65082 1.000 36.44236 143 GLN D O 1
ATOM 4064 N N . SER D 4 148 ? 1.56278 -21.44538 -32.49680 1.000 47.70977 144 SER D N 1
ATOM 4065 C CA . SER D 4 148 ? 1.55823 -22.81582 -32.98769 1.000 56.57448 144 SER D CA 1
ATOM 4066 C C . SER D 4 148 ? 2.38548 -23.72652 -32.08978 1.000 63.80111 144 SER D C 1
ATOM 4067 O O . SER D 4 148 ? 3.46654 -23.35550 -31.62285 1.000 62.14810 144 SER D O 1
ATOM 4070 N N . LYS D 4 149 ? 1.86069 -24.93120 -31.84607 1.000 69.04140 145 LYS D N 1
ATOM 4071 C CA . LYS D 4 149 ? 2.64581 -25.95595 -31.16826 1.000 69.15713 145 LYS D CA 1
ATOM 4072 C C . LYS D 4 149 ? 3.83138 -26.39233 -32.01896 1.000 75.77686 145 LYS D C 1
ATOM 4073 O O . LYS D 4 149 ? 4.84310 -26.85724 -31.48083 1.000 84.22943 145 LYS D O 1
ATOM 4075 N N . ASP D 4 150 ? 3.72386 -26.25355 -33.33937 1.000 68.27784 146 ASP D N 1
ATOM 4076 C CA . ASP D 4 150 ? 4.85359 -26.46847 -34.23401 1.000 66.88958 146 ASP D CA 1
ATOM 4077 C C . ASP D 4 150 ? 5.78587 -25.26527 -34.15621 1.000 69.72248 146 ASP D C 1
ATOM 4078 O O . ASP D 4 150 ? 5.40012 -24.15056 -34.52454 1.000 63.53309 146 ASP D O 1
ATOM 4083 N N . SER D 4 151 ? 7.01168 -25.48746 -33.67862 1.000 79.80797 147 SER D N 1
ATOM 4084 C CA . SER D 4 151 ? 7.94743 -24.38819 -33.46574 1.000 82.24963 147 SER D CA 1
ATOM 4085 C C . SER D 4 151 ? 8.50434 -23.81554 -34.76345 1.000 80.08421 147 SER D C 1
ATOM 4086 O O . SER D 4 151 ? 9.24914 -22.82954 -34.71007 1.000 83.74736 147 SER D O 1
ATOM 4089 N N . ASP D 4 152 ? 8.16915 -24.39568 -35.91496 1.000 74.94143 148 ASP D N 1
ATOM 4090 C CA . ASP D 4 152 ? 8.59951 -23.88225 -37.20794 1.000 73.88752 148 ASP D CA 1
ATOM 4091 C C . ASP D 4 152 ? 7.50192 -23.08903 -37.91247 1.000 63.38744 148 ASP D C 1
ATOM 4092 O O . ASP D 4 152 ? 7.67424 -22.69970 -39.07262 1.000 47.37751 148 ASP D O 1
ATOM 4097 N N . VAL D 4 153 ? 6.37985 -22.84561 -37.23802 1.000 59.69079 149 VAL D N 1
ATOM 4098 C CA . VAL D 4 153 ? 5.29392 -22.02221 -37.75589 1.000 47.10450 149 VAL D CA 1
ATOM 4099 C C . VAL D 4 153 ? 4.97786 -20.96020 -36.71197 1.000 41.74468 149 VAL D C 1
ATOM 4100 O O . VAL D 4 153 ? 4.75658 -21.28308 -35.53950 1.000 42.82071 149 VAL D O 1
ATOM 4104 N N . TYR D 4 154 ? 4.96329 -19.69972 -37.13352 1.000 38.72811 150 TYR D N 1
ATOM 4105 C CA . TYR D 4 154 ? 4.80510 -18.56632 -36.23332 1.000 32.52347 150 TYR D CA 1
ATOM 4106 C C . TYR D 4 154 ? 3.40071 -17.99604 -36.36738 1.000 31.74544 150 TYR D C 1
ATOM 4107 O O . TYR D 4 154 ? 2.93287 -17.74621 -37.48244 1.000 31.98567 150 TYR D O 1
ATOM 4116 N N . ILE D 4 155 ? 2.73605 -17.79028 -35.23342 1.000 31.44674 151 ILE D N 1
ATOM 4117 C CA . ILE D 4 155 ? 1.40230 -17.20107 -35.18547 1.000 30.90565 151 ILE D CA 1
ATOM 4118 C C . ILE D 4 155 ? 1.46988 -15.96954 -34.29317 1.000 30.44590 151 ILE D C 1
ATOM 4119 O O . ILE D 4 155 ? 1.84110 -16.06914 -33.11718 1.000 29.92600 151 ILE D O 1
ATOM 4124 N N . THR D 4 156 ? 1.11521 -14.81396 -34.84761 1.000 30.69499 152 THR D N 1
ATOM 4125 C CA . THR D 4 156 ? 1.16467 -13.57506 -34.08841 1.000 30.58653 152 THR D CA 1
ATOM 4126 C C . THR D 4 156 ? -0.08672 -13.41263 -33.23217 1.000 30.67851 152 THR D C 1
ATOM 4127 O O . THR D 4 156 ? -1.10590 -14.07792 -33.43535 1.000 30.52322 152 THR D O 1
ATOM 4131 N N . ASP D 4 157 ? 0.00420 -12.50487 -32.26346 1.000 33.11604 153 ASP D N 1
ATOM 4132 C CA . ASP D 4 157 ? -1.14511 -12.16513 -31.44314 1.000 38.84214 153 ASP D CA 1
ATOM 4133 C C . ASP D 4 157 ? -2.10832 -11.28595 -32.24036 1.000 35.71620 153 ASP D C 1
ATOM 4134 O O . ASP D 4 157 ? -1.77746 -10.75750 -33.30565 1.000 38.90094 153 ASP D O 1
ATOM 4139 N N . LYS D 4 158 ? -3.31926 -11.13432 -31.71484 1.000 31.68458 154 LYS D N 1
ATOM 4140 C CA . LYS D 4 158 ? -4.36026 -10.37488 -32.39189 1.000 34.88660 154 LYS D CA 1
ATOM 4141 C C . LYS D 4 158 ? -4.29660 -8.90989 -31.97078 1.000 45.13741 154 LYS D C 1
ATOM 4142 O O . LYS D 4 158 ? -4.38533 -8.59137 -30.77991 1.000 57.90010 154 LYS D O 1
ATOM 4148 N N . CYS D 4 159 ? -4.11910 -8.02730 -32.94716 1.000 41.20321 155 CYS D N 1
ATOM 4149 C CA . CYS D 4 159 ? -4.26048 -6.59220 -32.75861 1.000 41.20901 155 CYS D CA 1
ATOM 4150 C C . CYS D 4 159 ? -5.60238 -6.14101 -33.32852 1.000 33.41466 155 CYS D C 1
ATOM 4151 O O . CYS D 4 159 ? -6.33782 -6.91725 -33.94104 1.000 33.08621 155 CYS D O 1
ATOM 4154 N N . VAL D 4 160 ? -5.91765 -4.86434 -33.12793 1.000 32.97150 156 VAL D N 1
ATOM 4155 C CA . VAL D 4 160 ? -7.17188 -4.28655 -33.59785 1.000 33.66186 156 VAL D CA 1
ATOM 4156 C C . VAL D 4 160 ? -6.86547 -3.02263 -34.38650 1.000 35.75884 156 VAL D C 1
ATOM 4157 O O . VAL D 4 160 ? -6.14566 -2.14292 -33.90151 1.000 44.68786 156 VAL D O 1
ATOM 4161 N N . LEU D 4 161 ? -7.41348 -2.93230 -35.59487 1.000 34.96266 157 LEU D N 1
ATOM 4162 C CA . LEU D 4 161 ? -7.30300 -1.74351 -36.42597 1.000 37.07016 157 LEU D CA 1
ATOM 4163 C C . LEU D 4 161 ? -8.68194 -1.12472 -36.60562 1.000 40.93418 157 LEU D C 1
ATOM 4164 O O . LEU D 4 161 ? -9.68440 -1.83681 -36.68864 1.000 39.86993 157 LEU D O 1
ATOM 4169 N N . ASP D 4 162 ? -8.73303 0.20132 -36.63675 1.000 44.26727 158 ASP D N 1
ATOM 4170 C CA . ASP D 4 162 ? -9.96881 0.93195 -36.87865 1.000 50.75174 158 ASP D CA 1
ATOM 4171 C C . ASP D 4 162 ? -9.87381 1.65954 -38.20655 1.000 54.47268 158 ASP D C 1
ATOM 4172 O O . ASP D 4 162 ? -8.83274 2.24233 -38.52762 1.000 51.27603 158 ASP D O 1
ATOM 4177 N N . MET D 4 163 ? -10.95925 1.60656 -38.97322 1.000 60.18516 159 MET D N 1
ATOM 4178 C CA . MET D 4 163 ? -11.01187 2.19926 -40.29895 1.000 56.86542 159 MET D CA 1
ATOM 4179 C C . MET D 4 163 ? -11.63437 3.58422 -40.24278 1.000 63.26070 159 MET D C 1
ATOM 4180 O O . MET D 4 163 ? -12.25527 3.98038 -39.25057 1.000 70.51192 159 MET D O 1
ATOM 4185 N N . ARG D 4 164 ? -11.41120 4.33894 -41.31525 1.000 67.47000 160 ARG D N 1
ATOM 4186 C CA . ARG D 4 164 ? -11.75764 5.74629 -41.29859 1.000 73.66644 160 ARG D CA 1
ATOM 4187 C C . ARG D 4 164 ? -13.24583 5.91475 -41.01772 1.000 74.38987 160 ARG D C 1
ATOM 4188 O O . ARG D 4 164 ? -14.05922 5.04197 -41.33732 1.000 70.01799 160 ARG D O 1
ATOM 4190 N N . SER D 4 165 ? -13.57897 7.00370 -40.31670 1.000 80.01348 161 SER D N 1
ATOM 4191 C CA . SER D 4 165 ? -14.92369 7.57670 -40.29491 1.000 88.44848 161 SER D CA 1
ATOM 4192 C C . SER D 4 165 ? -16.01370 6.63802 -39.79836 1.000 91.34420 161 SER D C 1
ATOM 4193 O O . SER D 4 165 ? -16.68514 6.92061 -38.79660 1.000 90.83088 161 SER D O 1
ATOM 4195 N N . MET D 4 166 ? -16.23121 5.54181 -40.51775 1.000 85.16412 162 MET D N 1
ATOM 4196 C CA . MET D 4 166 ? -17.37616 4.68515 -40.21940 1.000 77.00945 162 MET D CA 1
ATOM 4197 C C . MET D 4 166 ? -17.23926 3.90201 -38.91905 1.000 70.49354 162 MET D C 1
ATOM 4198 O O . MET D 4 166 ? -18.14488 3.12029 -38.61023 1.000 77.72606 162 MET D O 1
ATOM 4203 N N . ASP D 4 167 ? -16.15896 4.08634 -38.15845 1.000 63.42013 163 ASP D N 1
ATOM 4204 C CA . ASP D 4 167 ? -15.97279 3.42231 -36.86361 1.000 70.42779 163 ASP D CA 1
ATOM 4205 C C . ASP D 4 167 ? -16.12078 1.90557 -36.97907 1.000 70.48884 163 ASP D C 1
ATOM 4206 O O . ASP D 4 167 ? -16.83475 1.26625 -36.20443 1.000 78.65108 163 ASP D O 1
ATOM 4211 N N . PHE D 4 168 ? -15.45033 1.32174 -37.96680 1.000 61.46478 164 PHE D N 1
ATOM 4212 C CA . PHE D 4 168 ? -15.45033 -0.12477 -38.15072 1.000 61.45315 164 PHE D CA 1
ATOM 4213 C C . PHE D 4 168 ? -14.07299 -0.66305 -37.78341 1.000 58.33134 164 PHE D C 1
ATOM 4214 O O . PHE D 4 168 ? -13.08098 -0.35915 -38.45592 1.000 54.82104 164 PHE D O 1
ATOM 4222 N N . LYS D 4 169 ? -14.01937 -1.46714 -36.72798 1.000 54.20957 165 LYS D N 1
ATOM 4223 C CA . LYS D 4 169 ? -12.80289 -2.13739 -36.29466 1.000 49.91504 165 LYS D CA 1
ATOM 4224 C C . LYS D 4 169 ? -12.86507 -3.61388 -36.66463 1.000 50.62384 165 LYS D C 1
ATOM 4225 O O . LYS D 4 169 ? -13.92659 -4.15424 -36.98060 1.000 56.31467 165 LYS D O 1
ATOM 4231 N N . SER D 4 170 ? -11.70832 -4.27240 -36.60553 1.000 47.55414 166 SER D N 1
ATOM 4232 C CA . SER D 4 170 ? -11.63956 -5.70563 -36.86560 1.000 46.58263 166 SER D CA 1
ATOM 4233 C C . SER D 4 170 ? -10.34570 -6.25380 -36.28393 1.000 40.23135 166 SER D C 1
ATOM 4234 O O . SER D 4 170 ? -9.27852 -5.66327 -36.47620 1.000 34.84452 166 SER D O 1
ATOM 4237 N N . ASN D 4 171 ? -10.44700 -7.36951 -35.56699 1.000 35.69586 167 ASN D N 1
ATOM 4238 C CA . ASN D 4 171 ? -9.26278 -8.05509 -35.07962 1.000 34.48747 167 ASN D CA 1
ATOM 4239 C C . ASN D 4 171 ? -8.54614 -8.75142 -36.23337 1.000 33.64400 167 ASN D C 1
ATOM 4240 O O . ASN D 4 171 ? -9.11554 -8.98897 -37.30224 1.000 33.93069 167 ASN D O 1
ATOM 4245 N N . SER D 4 172 ? -7.27794 -9.08410 -36.00588 1.000 32.98814 168 SER D N 1
ATOM 4246 C CA . SER D 4 172 ? -6.46747 -9.67764 -37.05828 1.000 33.12638 168 SER D CA 1
ATOM 4247 C C . SER D 4 172 ? -5.30674 -10.44320 -36.44037 1.000 34.67955 168 SER D C 1
ATOM 4248 O O . SER D 4 172 ? -4.65827 -9.95332 -35.51400 1.000 41.94682 168 SER D O 1
ATOM 4251 N N . ALA D 4 173 ? -5.05246 -11.64163 -36.96439 1.000 32.33982 169 ALA D N 1
ATOM 4252 C CA . ALA D 4 173 ? -3.89990 -12.44611 -36.58689 1.000 31.01345 169 ALA D CA 1
ATOM 4253 C C . ALA D 4 173 ? -3.20677 -12.94381 -37.84702 1.000 31.45403 169 ALA D C 1
ATOM 4254 O O . ALA D 4 173 ? -3.83141 -13.07649 -38.90223 1.000 32.50352 169 ALA D O 1
ATOM 4256 N N . VAL D 4 174 ? -1.90810 -13.21755 -37.73360 1.000 31.16453 170 VAL D N 1
ATOM 4257 C CA . VAL D 4 174 ? -1.08336 -13.59534 -38.87631 1.000 31.93215 170 VAL D CA 1
ATOM 4258 C C . VAL D 4 174 ? -0.31705 -14.87074 -38.55026 1.000 31.47217 170 VAL D C 1
ATOM 4259 O O . VAL D 4 174 ? 0.21969 -15.02027 -37.44729 1.000 31.24374 170 VAL D O 1
ATOM 4263 N N . ALA D 4 175 ? -0.26887 -15.79080 -39.51324 1.000 31.96684 171 ALA D N 1
ATOM 4264 C CA . ALA D 4 175 ? 0.54746 -16.99133 -39.42309 1.000 32.49141 171 ALA D CA 1
ATOM 4265 C C . ALA D 4 175 ? 1.35238 -17.14708 -40.70460 1.000 33.05957 171 ALA D C 1
ATOM 4266 O O . ALA D 4 175 ? 0.83780 -16.91584 -41.80144 1.000 34.07109 171 ALA D O 1
ATOM 4268 N N . TRP D 4 176 ? 2.61461 -17.54596 -40.56265 1.000 34.84267 172 TRP D N 1
ATOM 4269 C CA . TRP D 4 176 ? 3.50870 -17.72067 -41.69752 1.000 37.07275 172 TRP D CA 1
ATOM 4270 C C . TRP D 4 176 ? 4.47575 -18.85557 -41.39774 1.000 33.86051 172 TRP D C 1
ATOM 4271 O O . TRP D 4 176 ? 4.59517 -19.31700 -40.26327 1.000 33.51117 172 TRP D O 1
ATOM 4282 N N . SER D 4 177 ? 5.17447 -19.30510 -42.43279 1.000 34.39578 173 SER D N 1
ATOM 4283 C CA . SER D 4 177 ? 6.07628 -20.44580 -42.29362 1.000 35.25548 173 SER D CA 1
ATOM 4284 C C . SER D 4 177 ? 7.07364 -20.42552 -43.45250 1.000 62.63550 173 SER D C 1
ATOM 4285 O O . SER D 4 177 ? 7.30757 -19.37502 -44.06432 1.000 51.25013 173 SER D O 1
ATOM 4288 N N . ASN D 4 178 ? 7.63151 -21.59140 -43.77026 1.000 60.72348 174 ASN D N 1
ATOM 4289 C CA . ASN D 4 178 ? 8.57230 -21.77275 -44.87219 1.000 61.48422 174 ASN D CA 1
ATOM 4290 C C . ASN D 4 178 ? 8.53338 -23.22202 -45.36990 1.000 63.16373 174 ASN D C 1
ATOM 4291 O O . ASN D 4 178 ? 7.63076 -23.99915 -45.02888 1.000 63.63118 174 ASN D O 1
ATOM 4293 N N . ALA D 4 183 ? 0.21060 -24.99679 -45.96122 1.000 39.72706 179 ALA D N 1
ATOM 4294 C CA . ALA D 4 183 ? -0.82791 -24.11890 -46.48858 1.000 48.21049 179 ALA D CA 1
ATOM 4295 C C . ALA D 4 183 ? -1.76747 -23.65125 -45.38150 1.000 48.65744 179 ALA D C 1
ATOM 4296 O O . ALA D 4 183 ? -1.78841 -24.22003 -44.28977 1.000 52.83688 179 ALA D O 1
ATOM 4298 N N . CYS D 4 184 ? -2.55855 -22.61972 -45.67914 1.000 51.22941 180 CYS D N 1
ATOM 4299 C CA . CYS D 4 184 ? -3.39297 -21.97107 -44.67371 1.000 50.26908 180 CYS D CA 1
ATOM 4300 C C . CYS D 4 184 ? -4.68743 -22.73022 -44.41629 1.000 54.34992 180 CYS D C 1
ATOM 4301 O O . CYS D 4 184 ? -5.72100 -22.11810 -44.12897 1.000 60.84260 180 CYS D O 1
ATOM 4304 N N . ALA D 4 185 ? -4.64501 -24.05715 -44.51603 1.000 51.23349 181 ALA D N 1
ATOM 4305 C CA . ALA D 4 185 ? -5.80578 -24.87693 -44.19731 1.000 49.62125 181 ALA D CA 1
ATOM 4306 C C . ALA D 4 185 ? -6.15296 -24.74485 -42.72250 1.000 53.19712 181 ALA D C 1
ATOM 4307 O O . ALA D 4 185 ? -7.16735 -24.13793 -42.36480 1.000 64.10150 181 ALA D O 1
ATOM 4309 N N . ASN D 4 186 ? -5.31157 -25.31167 -41.86144 1.000 49.24484 182 ASN D N 1
ATOM 4310 C CA . ASN D 4 186 ? -5.49332 -25.18662 -40.42266 1.000 48.41740 182 ASN D CA 1
ATOM 4311 C C . ASN D 4 186 ? -4.23541 -24.60143 -39.79394 1.000 39.87633 182 ASN D C 1
ATOM 4312 O O . ASN D 4 186 ? -3.69282 -25.15958 -38.83500 1.000 45.41118 182 ASN D O 1
ATOM 4317 N N . ALA D 4 187 ? -3.76254 -23.47685 -40.33817 1.000 38.32690 183 ALA D N 1
ATOM 4318 C CA . ALA D 4 187 ? -2.54480 -22.85837 -39.82360 1.000 44.52327 183 ALA D CA 1
ATOM 4319 C C . ALA D 4 187 ? -2.70767 -22.44619 -38.36647 1.000 36.93115 183 ALA D C 1
ATOM 4320 O O . ALA D 4 187 ? -1.77679 -22.58659 -37.56516 1.000 36.96096 183 ALA D O 1
ATOM 4322 N N . PHE D 4 188 ? -3.88372 -21.93731 -38.00389 1.000 36.63976 184 PHE D N 1
ATOM 4323 C CA . PHE D 4 188 ? -4.18159 -21.58203 -36.61675 1.000 36.39477 184 PHE D CA 1
ATOM 4324 C C . PHE D 4 188 ? -4.78221 -22.79839 -35.91302 1.000 43.78005 184 PHE D C 1
ATOM 4325 O O . PHE D 4 188 ? -5.95478 -22.83659 -35.53658 1.000 39.81891 184 PHE D O 1
ATOM 4333 N N . ASN D 4 189 ? -3.93166 -23.81552 -35.74815 1.000 54.83218 185 ASN D N 1
ATOM 4334 C CA . ASN D 4 189 ? -4.36043 -25.07392 -35.14826 1.000 61.79284 185 ASN D CA 1
ATOM 4335 C C . ASN D 4 189 ? -4.81760 -24.89637 -33.70851 1.000 66.63910 185 ASN D C 1
ATOM 4336 O O . ASN D 4 189 ? -5.57966 -25.72647 -33.20173 1.000 77.89618 185 ASN D O 1
ATOM 4341 N N . ASN D 4 190 ? -4.37215 -23.84207 -33.03943 1.000 57.41312 186 ASN D N 1
ATOM 4342 C CA . ASN D 4 190 ? -4.78421 -23.57056 -31.66395 1.000 59.20244 186 ASN D CA 1
ATOM 4343 C C . ASN D 4 190 ? -5.88499 -22.51895 -31.62748 1.000 53.44338 186 ASN D C 1
ATOM 4344 O O . ASN D 4 190 ? -5.88121 -21.59775 -30.81461 1.000 55.10019 186 ASN D O 1
ATOM 4349 N N . SER D 4 191 ? -6.84331 -22.66129 -32.54856 1.000 48.52468 187 SER D N 1
ATOM 4350 C CA . SER D 4 191 ? -8.05491 -21.85143 -32.54413 1.000 44.08021 187 SER D CA 1
ATOM 4351 C C . SER D 4 191 ? -9.16258 -22.56310 -33.30952 1.000 48.51540 187 SER D C 1
ATOM 4352 O O . SER D 4 191 ? -9.18444 -22.57581 -34.54315 1.000 49.76148 187 SER D O 1
ATOM 4355 N N . ILE D 4 192 ? -10.08608 -23.15568 -32.56799 1.000 52.42351 188 ILE D N 1
ATOM 4356 C CA . ILE D 4 192 ? -11.15609 -23.97769 -33.10841 1.000 54.22076 188 ILE D CA 1
ATOM 4357 C C . ILE D 4 192 ? -12.45376 -23.21910 -32.87655 1.000 48.62985 188 ILE D C 1
ATOM 4358 O O . ILE D 4 192 ? -12.64295 -22.65049 -31.79591 1.000 55.11185 188 ILE D O 1
ATOM 4363 N N . ILE D 4 193 ? -13.33590 -23.20078 -33.87792 1.000 49.00425 189 ILE D N 1
ATOM 4364 C CA . ILE D 4 193 ? -14.52944 -22.34608 -33.84911 1.000 63.34793 189 ILE D CA 1
ATOM 4365 C C . ILE D 4 193 ? -15.20444 -22.26902 -32.48478 1.000 91.27950 189 ILE D C 1
ATOM 4366 O O . ILE D 4 193 ? -15.40828 -21.15314 -31.98879 1.000 125.46034 189 ILE D O 1
ATOM 4371 N N . PRO D 4 194 ? -15.56261 -23.37542 -31.81674 1.000 68.42265 190 PRO D N 1
ATOM 4372 C CA . PRO D 4 194 ? -15.94577 -23.22458 -30.40464 1.000 64.48134 190 PRO D CA 1
ATOM 4373 C C . PRO D 4 194 ? -14.76259 -22.69773 -29.61177 1.000 95.05510 190 PRO D C 1
ATOM 4374 O O . PRO D 4 194 ? -13.89010 -23.48289 -29.21926 1.000 134.83162 190 PRO D O 1
ATOM 4378 N N . GLU D 4 195 ? -14.71199 -21.37214 -29.43817 1.000 67.43448 191 GLU D N 1
ATOM 4379 C CA . GLU D 4 195 ? -13.54833 -20.62938 -28.93197 1.000 65.57270 191 GLU D CA 1
ATOM 4380 C C . GLU D 4 195 ? -12.57134 -21.41877 -28.07185 1.000 65.88126 191 GLU D C 1
ATOM 4381 O O . GLU D 4 195 ? -11.37564 -21.45280 -28.35475 1.000 64.88175 191 GLU D O 1
ATOM 4387 N N . GLY E 5 2 ? 6.56046 19.08671 -19.89373 1.000 55.48705 3 GLY E N 1
ATOM 4388 C CA . GLY E 5 2 ? 6.99549 17.92674 -20.64861 1.000 45.27970 3 GLY E CA 1
ATOM 4389 C C . GLY E 5 2 ? 8.44994 17.56787 -20.41511 1.000 32.46558 3 GLY E C 1
ATOM 4390 O O . GLY E 5 2 ? 9.35673 18.25656 -20.88329 1.000 33.25056 3 GLY E O 1
ATOM 4391 N N . VAL E 5 3 ? 8.67284 16.48483 -19.68245 1.000 22.19240 4 VAL E N 1
ATOM 4392 C CA . VAL E 5 3 ? 10.01740 15.98781 -19.41799 1.000 27.10055 4 VAL E CA 1
ATOM 4393 C C . VAL E 5 3 ? 10.40423 14.98952 -20.50308 1.000 21.89053 4 VAL E C 1
ATOM 4394 O O . VAL E 5 3 ? 9.65081 14.05627 -20.80487 1.000 22.40121 4 VAL E O 1
ATOM 4398 N N . SER E 5 4 ? 11.57295 15.19943 -21.10716 1.000 22.07449 5 SER E N 1
ATOM 4399 C CA . SER E 5 4 ? 12.03984 14.39713 -22.22800 1.000 26.98469 5 SER E CA 1
ATOM 4400 C C . SER E 5 4 ? 13.40952 13.80188 -21.92611 1.000 33.22282 5 SER E C 1
ATOM 4401 O O . SER E 5 4 ? 14.20534 14.37691 -21.17661 1.000 39.98567 5 SER E O 1
ATOM 4404 N N . GLN E 5 5 ? 13.67714 12.63998 -22.52419 1.000 28.95251 6 GLN E N 1
ATOM 4405 C CA . GLN E 5 5 ? 14.93339 11.92481 -22.34486 1.000 25.63031 6 GLN E CA 1
ATOM 4406 C C . GLN E 5 5 ? 15.52523 11.56319 -23.69871 1.000 28.80430 6 GLN E C 1
ATOM 4407 O O . GLN E 5 5 ? 14.79720 11.21399 -24.63247 1.000 33.58133 6 GLN E O 1
ATOM 4413 N N . THR E 5 6 ? 16.84814 11.64152 -23.79566 1.000 26.83504 7 THR E N 1
ATOM 4414 C CA . THR E 5 6 ? 17.55799 11.24523 -25.00703 1.000 28.05649 7 THR E CA 1
ATOM 4415 C C . THR E 5 6 ? 18.75304 10.36413 -24.65058 1.000 29.48411 7 THR E C 1
ATOM 4416 O O . THR E 5 6 ? 19.42345 10.60251 -23.64668 1.000 34.76247 7 THR E O 1
ATOM 4420 N N . PRO E 5 7 ? 19.02048 9.33513 -25.46955 1.000 27.56399 8 PRO E N 1
ATOM 4421 C CA . PRO E 5 7 ? 18.26942 8.99725 -26.68040 1.000 33.17947 8 PRO E CA 1
ATOM 4422 C C . PRO E 5 7 ? 17.08266 8.07739 -26.40729 1.000 33.16991 8 PRO E C 1
ATOM 4423 O O . PRO E 5 7 ? 16.87648 7.65547 -25.27197 1.000 33.69068 8 PRO E O 1
ATOM 4427 N N . SER E 5 8 ? 16.30153 7.78271 -27.44735 1.000 32.64285 9 SER E N 1
ATOM 4428 C CA . SER E 5 8 ? 15.16947 6.87829 -27.28028 1.000 28.91548 9 SER E CA 1
ATOM 4429 C C . SER E 5 8 ? 15.63675 5.43795 -27.11125 1.000 29.91470 9 SER E C 1
ATOM 4430 O O . SER E 5 8 ? 15.06459 4.68272 -26.31701 1.000 28.75584 9 SER E O 1
ATOM 4433 N N . ASN E 5 9 ? 16.67604 5.04214 -27.84400 1.000 34.82815 10 ASN E N 1
ATOM 4434 C CA . ASN E 5 9 ? 17.22593 3.69743 -27.76046 1.000 32.97870 10 ASN E CA 1
ATOM 4435 C C . ASN E 5 9 ? 18.74508 3.77660 -27.72075 1.000 33.28608 10 ASN E C 1
ATOM 4436 O O . ASN E 5 9 ? 19.34945 4.75041 -28.17658 1.000 38.65068 10 ASN E O 1
ATOM 4441 N N . LYS E 5 10 ? 19.35928 2.72977 -27.17330 1.000 29.94242 11 LYS E N 1
ATOM 4442 C CA . LYS E 5 10 ? 20.80783 2.68256 -27.02690 1.000 29.77716 11 LYS E CA 1
ATOM 4443 C C . LYS E 5 10 ? 21.22721 1.22112 -26.96763 1.000 29.91730 11 LYS E C 1
ATOM 4444 O O . LYS E 5 10 ? 20.63435 0.43928 -26.21889 1.000 30.00761 11 LYS E O 1
ATOM 4450 N N . VAL E 5 11 ? 22.23115 0.85305 -27.76250 1.000 30.20255 12 VAL E N 1
ATOM 4451 C CA . VAL E 5 11 ? 22.70172 -0.52596 -27.86196 1.000 31.75448 12 VAL E CA 1
ATOM 4452 C C . VAL E 5 11 ? 24.22342 -0.51573 -27.79371 1.000 40.83206 12 VAL E C 1
ATOM 4453 O O . VAL E 5 11 ? 24.87810 0.13062 -28.62078 1.000 43.56863 12 VAL E O 1
ATOM 4457 N N . THR E 5 12 ? 24.78571 -1.22960 -26.81427 1.000 44.13746 13 THR E N 1
ATOM 4458 C CA . THR E 5 12 ? 26.23066 -1.29416 -26.61886 1.000 41.79154 13 THR E CA 1
ATOM 4459 C C . THR E 5 12 ? 26.64734 -2.72405 -26.30180 1.000 42.29667 13 THR E C 1
ATOM 4460 O O . THR E 5 12 ? 25.82623 -3.64631 -26.27037 1.000 39.65046 13 THR E O 1
ATOM 4464 N N . GLU E 5 13 ? 27.94403 -2.89327 -26.05127 1.000 44.81417 14 GLU E N 1
ATOM 4465 C CA . GLU E 5 13 ? 28.56669 -4.17419 -25.75478 1.000 41.04764 14 GLU E CA 1
ATOM 4466 C C . GLU E 5 13 ? 28.99291 -4.20343 -24.28486 1.000 43.58463 14 GLU E C 1
ATOM 4467 O O . GLU E 5 13 ? 28.87032 -3.21563 -23.55758 1.000 41.73894 14 GLU E O 1
ATOM 4473 N N . LYS E 5 14 ? 29.51970 -5.35515 -23.86021 1.000 48.53049 15 LYS E N 1
ATOM 4474 C CA . LYS E 5 14 ? 29.78059 -5.66422 -22.45766 1.000 51.39687 15 LYS E CA 1
ATOM 4475 C C . LYS E 5 14 ? 30.73443 -4.69965 -21.76333 1.000 60.00257 15 LYS E C 1
ATOM 4476 O O . LYS E 5 14 ? 30.90677 -4.81544 -20.54604 1.000 71.78776 15 LYS E O 1
ATOM 4482 N N . GLY E 5 15 ? 31.37279 -3.77590 -22.47471 1.000 41.38747 16 GLY E N 1
ATOM 4483 C CA . GLY E 5 15 ? 32.39078 -2.98498 -21.80995 1.000 42.36259 16 GLY E CA 1
ATOM 4484 C C . GLY E 5 15 ? 32.51218 -1.53392 -22.22226 1.000 47.97469 16 GLY E C 1
ATOM 4485 O O . GLY E 5 15 ? 33.56970 -0.92655 -22.03060 1.000 49.64455 16 GLY E O 1
ATOM 4486 N N . LYS E 5 16 ? 31.45100 -0.95564 -22.76955 1.000 42.62587 17 LYS E N 1
ATOM 4487 C CA . LYS E 5 16 ? 31.50307 0.41467 -23.25267 1.000 40.05964 17 LYS E CA 1
ATOM 4488 C C . LYS E 5 16 ? 30.82676 1.36831 -22.27293 1.000 44.06644 17 LYS E C 1
ATOM 4489 O O . LYS E 5 16 ? 30.18319 0.96405 -21.30287 1.000 43.96998 17 LYS E O 1
ATOM 4495 N N . TYR E 5 17 ? 30.99283 2.65835 -22.54435 1.000 50.55976 18 TYR E N 1
ATOM 4496 C CA . TYR E 5 17 ? 30.52717 3.73209 -21.67960 1.000 45.51559 18 TYR E CA 1
ATOM 4497 C C . TYR E 5 17 ? 29.30643 4.39725 -22.30248 1.000 42.39127 18 TYR E C 1
ATOM 4498 O O . TYR E 5 17 ? 29.28576 4.66989 -23.50716 1.000 46.09657 18 TYR E O 1
ATOM 4507 N N . VAL E 5 18 ? 28.28280 4.64818 -21.48174 1.000 33.94866 19 VAL E N 1
ATOM 4508 C CA . VAL E 5 18 ? 27.02686 5.21278 -21.95757 1.000 36.41081 19 VAL E CA 1
ATOM 4509 C C . VAL E 5 18 ? 26.61994 6.38693 -21.07563 1.000 35.01549 19 VAL E C 1
ATOM 4510 O O . VAL E 5 18 ? 27.04037 6.51149 -19.92343 1.000 31.66949 19 VAL E O 1
ATOM 4514 N N . GLU E 5 19 ? 25.78350 7.25493 -21.64421 1.000 39.36100 20 GLU E N 1
ATOM 4515 C CA . GLU E 5 19 ? 25.21173 8.39295 -20.93921 1.000 29.93906 20 GLU E CA 1
ATOM 4516 C C . GLU E 5 19 ? 23.74661 8.53213 -21.32244 1.000 28.49520 20 GLU E C 1
ATOM 4517 O O . GLU E 5 19 ? 23.36038 8.26879 -22.46410 1.000 28.50652 20 GLU E O 1
ATOM 4523 N N . LEU E 5 20 ? 22.93427 8.95474 -20.35677 1.000 27.34577 21 LEU E N 1
ATOM 4524 C CA . LEU E 5 20 ? 21.51153 9.18229 -20.56961 1.000 26.08498 21 LEU E CA 1
ATOM 4525 C C . LEU E 5 20 ? 21.17011 10.60010 -20.14013 1.000 25.85704 21 LEU E C 1
ATOM 4526 O O . LEU E 5 20 ? 21.58852 11.04375 -19.06643 1.000 29.26262 21 LEU E O 1
ATOM 4531 N N . ARG E 5 21 ? 20.41355 11.30426 -20.97669 1.000 25.67455 22 ARG E N 1
ATOM 4532 C CA . ARG E 5 21 ? 20.06528 12.69971 -20.75213 1.000 25.69508 22 ARG E CA 1
ATOM 4533 C C . ARG E 5 21 ? 18.59226 12.81812 -20.38804 1.000 24.42871 22 ARG E C 1
ATOM 4534 O O . ARG E 5 21 ? 17.75411 12.07618 -20.90862 1.000 23.78668 22 ARG E O 1
ATOM 4542 N N . CYS E 5 22 ? 18.28121 13.75442 -19.49280 1.000 35.12454 23 CYS E N 1
ATOM 4543 C CA . CYS E 5 22 ? 16.90605 14.00400 -19.07398 1.000 32.37801 23 CYS E CA 1
ATOM 4544 C C . CYS E 5 22 ? 16.67875 15.50353 -18.96947 1.000 29.88603 23 CYS E C 1
ATOM 4545 O O . CYS E 5 22 ? 17.40399 16.19212 -18.24526 1.000 25.49353 23 CYS E O 1
ATOM 4548 N N . ASP E 5 23 ? 15.67251 16.00553 -19.69005 1.000 31.55593 24 ASP E N 1
ATOM 4549 C CA . ASP E 5 23 ? 15.27180 17.40057 -19.58394 1.000 39.67476 24 ASP E CA 1
ATOM 4550 C C . ASP E 5 23 ? 14.02830 17.49466 -18.71680 1.000 41.43410 24 ASP E C 1
ATOM 4551 O O . ASP E 5 23 ? 12.93509 17.14643 -19.18491 1.000 45.63299 24 ASP E O 1
ATOM 4556 N N . PRO E 5 24 ? 14.13000 17.96687 -17.47270 1.000 36.54412 25 PRO E N 1
ATOM 4557 C CA . PRO E 5 24 ? 12.94924 18.02481 -16.60207 1.000 22.14014 25 PRO E CA 1
ATOM 4558 C C . PRO E 5 24 ? 11.96086 19.10663 -17.00586 1.000 27.56244 25 PRO E C 1
ATOM 4559 O O . PRO E 5 24 ? 12.20946 19.88299 -17.93371 1.000 27.99820 25 PRO E O 1
ATOM 4563 N N . ILE E 5 25 ? 10.83028 19.16304 -16.30340 1.000 22.02765 26 ILE E N 1
ATOM 4564 C CA . ILE E 5 25 ? 9.86876 20.23449 -16.51587 1.000 30.70216 26 ILE E CA 1
ATOM 4565 C C . ILE E 5 25 ? 10.41748 21.52414 -15.92221 1.000 32.86539 26 ILE E C 1
ATOM 4566 O O . ILE E 5 25 ? 10.98096 21.53180 -14.81846 1.000 40.75133 26 ILE E O 1
ATOM 4571 N N . SER E 5 26 ? 10.26892 22.62157 -16.66308 1.000 29.32227 27 SER E N 1
ATOM 4572 C CA . SER E 5 26 ? 10.77607 23.91139 -16.21316 1.000 27.61629 27 SER E CA 1
ATOM 4573 C C . SER E 5 26 ? 10.13608 24.30613 -14.88868 1.000 29.22417 27 SER E C 1
ATOM 4574 O O . SER E 5 26 ? 8.90922 24.31555 -14.75475 1.000 36.01077 27 SER E O 1
ATOM 4577 N N . GLY E 5 27 ? 10.97556 24.62596 -13.90560 1.000 27.45347 28 GLY E N 1
ATOM 4578 C CA . GLY E 5 27 ? 10.51931 25.00330 -12.58694 1.000 24.92856 28 GLY E CA 1
ATOM 4579 C C . GLY E 5 27 ? 10.59124 23.90451 -11.54860 1.000 26.76612 28 GLY E C 1
ATOM 4580 O O . GLY E 5 27 ? 10.39973 24.18810 -10.36009 1.000 32.23188 28 GLY E O 1
ATOM 4581 N N . HIS E 5 28 ? 10.85801 22.66639 -11.95584 1.000 29.18292 29 HIS E N 1
ATOM 4582 C CA . HIS E 5 28 ? 10.95925 21.54560 -11.02938 1.000 24.99519 29 HIS E CA 1
ATOM 4583 C C . HIS E 5 28 ? 12.40373 21.41018 -10.56124 1.000 21.90903 29 HIS E C 1
ATOM 4584 O O . HIS E 5 28 ? 13.30212 21.15771 -11.37160 1.000 22.30827 29 HIS E O 1
ATOM 4591 N N . THR E 5 29 ? 12.62502 21.57454 -9.25763 1.000 21.65804 30 THR E N 1
ATOM 4592 C CA . THR E 5 29 ? 13.95833 21.45476 -8.68317 1.000 21.84017 30 THR E CA 1
ATOM 4593 C C . THR E 5 29 ? 14.27294 20.04994 -8.18201 1.000 20.98127 30 THR E C 1
ATOM 4594 O O . THR E 5 29 ? 15.43895 19.76031 -7.89318 1.000 24.98023 30 THR E O 1
ATOM 4598 N N . ALA E 5 30 ? 13.27481 19.17846 -8.06980 1.000 20.13704 31 ALA E N 1
ATOM 4599 C CA . ALA E 5 30 ? 13.48045 17.78722 -7.68981 1.000 19.46285 31 ALA E CA 1
ATOM 4600 C C . ALA E 5 30 ? 13.46869 16.91581 -8.93912 1.000 23.89101 31 ALA E C 1
ATOM 4601 O O . ALA E 5 30 ? 12.52881 16.98405 -9.73781 1.000 38.40770 31 ALA E O 1
ATOM 4603 N N . LEU E 5 31 ? 14.51151 16.10309 -9.10751 1.000 19.55833 32 LEU E N 1
ATOM 4604 C CA . LEU E 5 31 ? 14.64199 15.22493 -10.26239 1.000 19.61287 32 LEU E CA 1
ATOM 4605 C C . LEU E 5 31 ? 14.94311 13.81030 -9.79409 1.000 19.23063 32 LEU E C 1
ATOM 4606 O O . LEU E 5 31 ? 15.66566 13.61138 -8.81352 1.000 21.47153 32 LEU E O 1
ATOM 4611 N N . TYR E 5 32 ? 14.39339 12.82892 -10.50328 1.000 21.46375 33 TYR E N 1
ATOM 4612 C CA . TYR E 5 32 ? 14.54801 11.43111 -10.13486 1.000 20.20412 33 TYR E CA 1
ATOM 4613 C C . TYR E 5 32 ? 15.03397 10.62279 -11.32582 1.000 20.48091 33 TYR E C 1
ATOM 4614 O O . TYR E 5 32 ? 14.77953 10.96850 -12.48255 1.000 24.49208 33 TYR E O 1
ATOM 4623 N N . TRP E 5 33 ? 15.74106 9.54012 -11.02319 1.000 19.80331 34 TRP E N 1
ATOM 4624 C CA . TRP E 5 33 ? 16.13055 8.54282 -12.00707 1.000 20.51084 34 TRP E CA 1
ATOM 4625 C C . TRP E 5 33 ? 15.60090 7.19659 -11.54123 1.000 20.27807 34 TRP E C 1
ATOM 4626 O O . TRP E 5 33 ? 15.77218 6.82867 -10.37484 1.000 19.82398 34 TRP E O 1
ATOM 4637 N N . TYR E 5 34 ? 14.93808 6.47955 -12.43752 1.000 20.45887 35 TYR E N 1
ATOM 4638 C CA . TYR E 5 34 ? 14.41584 5.15774 -12.13843 1.000 20.03028 35 TYR E CA 1
ATOM 4639 C C . TYR E 5 34 ? 14.95912 4.17131 -13.16053 1.000 21.14806 35 TYR E C 1
ATOM 4640 O O . TYR E 5 34 ? 15.57878 4.55242 -14.15715 1.000 21.99776 35 TYR E O 1
ATOM 4649 N N . ARG E 5 35 ? 14.72749 2.88708 -12.90694 1.000 21.28341 36 ARG E N 1
ATOM 4650 C CA . ARG E 5 35 ? 15.15884 1.85943 -13.84660 1.000 22.68375 36 ARG E CA 1
ATOM 4651 C C . ARG E 5 35 ? 14.17450 0.70217 -13.78694 1.000 25.42978 36 ARG E C 1
ATOM 4652 O O . ARG E 5 35 ? 13.87901 0.17655 -12.70863 1.000 30.55626 36 ARG E O 1
ATOM 4660 N N . GLN E 5 36 ? 13.63347 0.35024 -14.95041 1.000 28.25873 37 GLN E N 1
ATOM 4661 C CA . GLN E 5 36 ? 12.54935 -0.61362 -15.08286 1.000 22.62963 37 GLN E CA 1
ATOM 4662 C C . GLN E 5 36 ? 12.98426 -1.70931 -16.04140 1.000 23.12227 37 GLN E C 1
ATOM 4663 O O . GLN E 5 36 ? 13.35613 -1.42461 -17.18502 1.000 23.38262 37 GLN E O 1
ATOM 4669 N N . SER E 5 37 ? 12.94012 -2.95258 -15.57687 1.000 23.71802 38 SER E N 1
ATOM 4670 C CA . SER E 5 37 ? 13.22215 -4.10365 -16.41525 1.000 27.24965 38 SER E CA 1
ATOM 4671 C C . SER E 5 37 ? 11.91070 -4.71844 -16.89774 1.000 26.17487 38 SER E C 1
ATOM 4672 O O . SER E 5 37 ? 10.81634 -4.28943 -16.52409 1.000 24.40841 38 SER E O 1
ATOM 4675 N N . LEU E 5 38 ? 12.02944 -5.74082 -17.74080 1.000 37.10216 39 LEU E N 1
ATOM 4676 C CA . LEU E 5 38 ? 10.86069 -6.33777 -18.37381 1.000 45.50106 39 LEU E CA 1
ATOM 4677 C C . LEU E 5 38 ? 9.97030 -7.01434 -17.33781 1.000 44.19210 39 LEU E C 1
ATOM 4678 O O . LEU E 5 38 ? 10.44665 -7.78989 -16.50214 1.000 38.53003 39 LEU E O 1
ATOM 4683 N N . GLY E 5 39 ? 8.67323 -6.71562 -17.39597 1.000 44.35439 40 GLY E N 1
ATOM 4684 C CA . GLY E 5 39 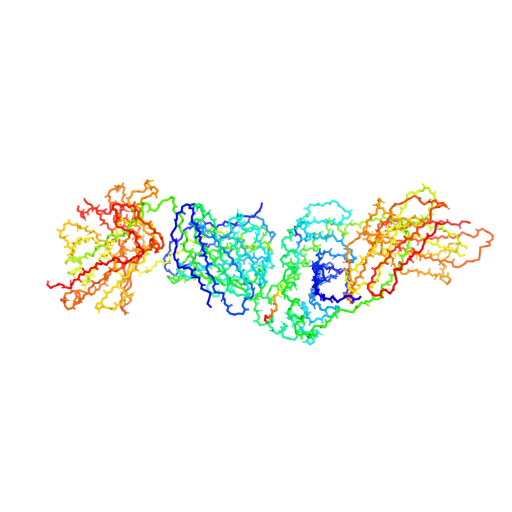? 7.71637 -7.33488 -16.50027 1.000 42.63194 40 GLY E CA 1
ATOM 4685 C C . GLY E 5 39 ? 7.82555 -6.91477 -15.05459 1.000 36.71346 40 GLY E C 1
ATOM 4686 O O . GLY E 5 39 ? 7.34875 -7.63368 -14.17321 1.000 38.70386 40 GLY E O 1
ATOM 4687 N N . GLN E 5 40 ? 8.43898 -5.76645 -14.78233 1.000 33.72482 41 GLN E N 1
ATOM 4688 C CA . GLN E 5 40 ? 8.64561 -5.29722 -13.42214 1.000 33.00542 41 GLN E CA 1
ATOM 4689 C C . GLN E 5 40 ? 8.29126 -3.82014 -13.34630 1.000 34.03632 41 GLN E C 1
ATOM 4690 O O . GLN E 5 40 ? 8.14242 -3.13791 -14.36349 1.000 29.88145 41 GLN E O 1
ATOM 4696 N N . GLY E 5 41 ? 8.15337 -3.32853 -12.12058 1.000 35.29281 42 GLY E N 1
ATOM 4697 C CA . GLY E 5 41 ? 7.94181 -1.92179 -11.89432 1.000 32.49205 42 GLY E CA 1
ATOM 4698 C C . GLY E 5 41 ? 9.25854 -1.18953 -11.76241 1.000 29.84951 42 GLY E C 1
ATOM 4699 O O . GLY E 5 41 ? 10.32761 -1.80000 -11.66207 1.000 38.80981 42 GLY E O 1
ATOM 4700 N N . PRO E 5 42 ? 9.20675 0.13849 -11.76608 1.000 20.10016 43 PRO E N 1
ATOM 4701 C CA . PRO E 5 42 ? 10.44134 0.92229 -11.66611 1.000 27.97797 43 PRO E CA 1
ATOM 4702 C C . PRO E 5 42 ? 11.10080 0.76245 -10.30579 1.000 19.02180 43 PRO E C 1
ATOM 4703 O O . PRO E 5 42 ? 10.44689 0.48376 -9.29806 1.000 18.95741 43 PRO E O 1
ATOM 4707 N N . GLU E 5 43 ? 12.42003 0.93537 -10.29099 1.000 19.69296 44 GLU E N 1
ATOM 4708 C CA . GLU E 5 43 ? 13.20457 0.93918 -9.06486 1.000 20.39101 44 GLU E CA 1
ATOM 4709 C C . GLU E 5 43 ? 13.83606 2.30948 -8.87977 1.000 19.71428 44 GLU E C 1
ATOM 4710 O O . GLU E 5 43 ? 14.34956 2.89856 -9.83536 1.000 20.13000 44 GLU E O 1
ATOM 4716 N N . PHE E 5 44 ? 13.80699 2.81050 -7.64947 1.000 22.18775 45 PHE E N 1
ATOM 4717 C CA . PHE E 5 44 ? 14.43507 4.09171 -7.36679 1.000 24.64487 45 PHE E CA 1
ATOM 4718 C C . PHE E 5 44 ? 15.94879 3.97747 -7.50216 1.000 19.65370 45 PHE E C 1
ATOM 4719 O O . PHE E 5 44 ? 16.55712 2.99048 -7.07981 1.000 20.27751 45 PHE E O 1
ATOM 4727 N N . LEU E 5 45 ? 16.55388 4.99867 -8.10620 1.000 19.75438 46 LEU E N 1
ATOM 4728 C CA . LEU E 5 45 ? 17.99343 5.03479 -8.33656 1.000 20.62895 46 LEU E CA 1
ATOM 4729 C C . LEU E 5 45 ? 18.64561 6.21388 -7.62981 1.000 28.39006 46 LEU E C 1
ATOM 4730 O O . LEU E 5 45 ? 19.49790 6.01326 -6.75885 1.000 34.60668 46 LEU E O 1
ATOM 4735 N N . ILE E 5 46 ? 18.26635 7.44278 -7.98229 1.000 20.31951 47 ILE E N 1
ATOM 4736 C CA . ILE E 5 46 ? 18.87803 8.64730 -7.43724 1.000 20.52109 47 ILE E CA 1
ATOM 4737 C C . ILE E 5 46 ? 17.81140 9.72960 -7.35483 1.000 20.97823 47 ILE E C 1
ATOM 4738 O O . ILE E 5 46 ? 16.75842 9.64432 -7.99025 1.000 27.43193 47 ILE E O 1
ATOM 4743 N N . TYR E 5 47 ? 18.09047 10.75808 -6.55663 1.000 21.14067 48 TYR E N 1
ATOM 4744 C CA . TYR E 5 47 ? 17.13047 11.83508 -6.32590 1.000 19.28830 48 TYR E CA 1
ATOM 4745 C C . TYR E 5 47 ? 17.91433 13.11393 -6.07156 1.000 19.83707 48 TYR E C 1
ATOM 4746 O O . TYR E 5 47 ? 18.56141 13.25082 -5.02958 1.000 35.49823 48 TYR E O 1
ATOM 4755 N N . PHE E 5 48 ? 17.85720 14.04008 -7.02371 1.000 20.16952 49 PHE E N 1
ATOM 4756 C CA . PHE E 5 48 ? 18.51207 15.33309 -6.89361 1.000 20.84744 49 PHE E CA 1
ATOM 4757 C C . PHE E 5 48 ? 17.53423 16.35631 -6.33159 1.000 25.76892 49 PHE E C 1
ATOM 4758 O O . PHE E 5 48 ? 16.39495 16.45747 -6.79708 1.000 19.96898 49 PHE E O 1
ATOM 4766 N N . GLN E 5 49 ? 17.98124 17.11033 -5.33185 1.000 32.04958 50 GLN E N 1
ATOM 4767 C CA . GLN E 5 49 ? 17.25911 18.27845 -4.83568 1.000 24.74148 50 GLN E CA 1
ATOM 4768 C C . GLN E 5 49 ? 18.06242 19.50010 -5.26962 1.000 27.59694 50 GLN E C 1
ATOM 4769 O O . GLN E 5 49 ? 18.86500 20.04809 -4.51355 1.000 30.64142 50 GLN E O 1
ATOM 4775 N N . GLY E 5 50 ? 17.84689 19.91636 -6.50982 1.000 29.42995 51 GLY E N 1
ATOM 4776 C CA . GLY E 5 50 ? 18.64289 20.98023 -7.09756 1.000 25.12907 51 GLY E CA 1
ATOM 4777 C C . GLY E 5 50 ? 19.87462 20.41357 -7.77369 1.000 24.07210 51 GLY E C 1
ATOM 4778 O O . GLY E 5 50 ? 19.78126 19.45927 -8.54534 1.000 23.76861 51 GLY E O 1
ATOM 4779 N N . THR E 5 51 ? 21.03231 20.99451 -7.47262 1.000 28.68806 52 THR E N 1
ATOM 4780 C CA . THR E 5 51 ? 22.28681 20.55190 -8.06358 1.000 31.38902 52 THR E CA 1
ATOM 4781 C C . THR E 5 51 ? 22.93790 19.40320 -7.30489 1.000 39.64979 52 THR E C 1
ATOM 4782 O O . THR E 5 51 ? 23.84992 18.76560 -7.84414 1.000 38.02329 52 THR E O 1
ATOM 4786 N N . GLY E 5 52 ? 22.49896 19.12395 -6.08024 1.000 24.88086 53 GLY E N 1
ATOM 4787 C CA . GLY E 5 52 ? 23.07874 18.07588 -5.26181 1.000 24.68729 53 GLY E CA 1
ATOM 4788 C C . GLY E 5 52 ? 22.12173 16.91231 -5.08967 1.000 23.80746 53 GLY E C 1
ATOM 4789 O O . GLY E 5 52 ? 20.90270 17.09443 -5.04533 1.000 22.53516 53 GLY E O 1
ATOM 4790 N N . ALA E 5 53 ? 22.68534 15.71036 -4.98789 1.000 23.94982 54 ALA E N 1
ATOM 4791 C CA . ALA E 5 53 ? 21.89302 14.49997 -4.81285 1.000 22.56824 54 ALA E CA 1
ATOM 4792 C C . ALA E 5 53 ? 21.53738 14.32363 -3.34155 1.000 21.92984 54 ALA E C 1
ATOM 4793 O O . ALA E 5 53 ? 22.42523 14.24471 -2.48632 1.000 25.24814 54 ALA E O 1
ATOM 4795 N N . ALA E 5 54 ? 20.24008 14.26108 -3.04826 1.000 20.90926 55 ALA E N 1
ATOM 4796 C CA . ALA E 5 54 ? 19.77113 14.04296 -1.68750 1.000 30.02561 55 ALA E CA 1
ATOM 4797 C C . ALA E 5 54 ? 19.67533 12.56920 -1.31990 1.000 38.92137 55 ALA E C 1
ATOM 4798 O O . ALA E 5 54 ? 19.72404 12.23619 -0.12975 1.000 43.73832 55 ALA E O 1
ATOM 4800 N N . ASP E 5 55 ? 19.54105 11.68549 -2.30617 1.000 40.19381 56 ASP E N 1
ATOM 4801 C CA . ASP E 5 55 ? 19.39342 10.25623 -2.05381 1.000 30.22295 56 ASP E CA 1
ATOM 4802 C C . ASP E 5 55 ? 20.02339 9.50082 -3.21192 1.000 31.35859 56 ASP E C 1
ATOM 4803 O O . ASP E 5 55 ? 19.56257 9.61632 -4.35105 1.000 30.99612 56 ASP E O 1
ATOM 4808 N N . ASP E 5 56 ? 21.07531 8.73628 -2.92302 1.000 31.33323 57 ASP E N 1
ATOM 4809 C CA . ASP E 5 56 ? 21.73555 7.91137 -3.92669 1.000 25.04918 57 ASP E CA 1
ATOM 4810 C C . ASP E 5 56 ? 21.85220 6.46918 -3.45145 1.000 25.60635 57 ASP E C 1
ATOM 4811 O O . ASP E 5 56 ? 22.75061 5.73862 -3.87692 1.000 25.35652 57 ASP E O 1
ATOM 4816 N N . SER E 5 57 ? 20.95208 6.04861 -2.56010 1.000 27.05709 58 SER E N 1
ATOM 4817 C CA . SER E 5 57 ? 20.99061 4.68428 -2.05104 1.000 29.13701 58 SER E CA 1
ATOM 4818 C C . SER E 5 57 ? 20.49015 3.67419 -3.07406 1.000 34.95295 58 SER E C 1
ATOM 4819 O O . SER E 5 57 ? 20.83689 2.49193 -2.97942 1.000 47.72125 58 SER E O 1
ATOM 4822 N N . GLY E 5 58 ? 19.68656 4.10936 -4.04485 1.000 24.53362 59 GLY E N 1
ATOM 4823 C CA . GLY E 5 58 ? 19.25233 3.23002 -5.11306 1.000 23.09136 59 GLY E CA 1
ATOM 4824 C C . GLY E 5 58 ? 20.28396 2.97297 -6.18919 1.000 24.35674 59 GLY E C 1
ATOM 4825 O O . GLY E 5 58 ? 20.05635 2.12542 -7.05689 1.000 28.73363 59 GLY E O 1
ATOM 4826 N N . LEU E 5 59 ? 21.40431 3.68224 -6.15455 1.000 23.27424 60 LEU E N 1
ATOM 4827 C CA . LEU E 5 59 ? 22.46056 3.46565 -7.13345 1.000 24.35200 60 LEU E CA 1
ATOM 4828 C C . LEU E 5 59 ? 23.14032 2.12932 -6.85646 1.000 29.82663 60 LEU E C 1
ATOM 4829 O O . LEU E 5 59 ? 23.60341 1.89761 -5.73375 1.000 45.54277 60 LEU E O 1
ATOM 4834 N N . PRO E 5 60 ? 23.22391 1.22948 -7.83920 1.000 26.03106 61 PRO E N 1
ATOM 4835 C CA . PRO E 5 60 ? 23.68233 -0.13660 -7.56082 1.000 30.65085 61 PRO E CA 1
ATOM 4836 C C . PRO E 5 60 ? 25.18451 -0.36951 -7.61714 1.000 34.77601 61 PRO E C 1
ATOM 4837 O O . PRO E 5 60 ? 25.61878 -1.48029 -7.28166 1.000 41.89418 61 PRO E O 1
ATOM 4841 N N . ASN E 5 61 ? 25.98808 0.61494 -8.01134 1.000 36.37545 62 ASN E N 1
ATOM 4842 C CA . ASN E 5 61 ? 27.41208 0.37783 -8.20848 1.000 30.92266 62 ASN E CA 1
ATOM 4843 C C . ASN E 5 61 ? 28.16596 1.69504 -8.12496 1.000 55.52435 62 ASN E C 1
ATOM 4844 O O . ASN E 5 61 ? 27.57892 2.77850 -8.16562 1.000 49.95421 62 ASN E O 1
ATOM 4849 N N . ASP E 5 62 ? 29.48997 1.57957 -8.00551 1.000 54.78511 63 ASP E N 1
ATOM 4850 C CA . ASP E 5 62 ? 30.37463 2.70753 -8.25958 1.000 55.27966 63 ASP E CA 1
ATOM 4851 C C . ASP E 5 62 ? 30.49213 3.01284 -9.74523 1.000 45.53806 63 ASP E C 1
ATOM 4852 O O . ASP E 5 62 ? 30.98282 4.08773 -10.10648 1.000 52.19721 63 ASP E O 1
ATOM 4857 N N . ARG E 5 63 ? 30.05861 2.09028 -10.60774 1.000 33.87760 64 ARG E N 1
ATOM 4858 C CA . ARG E 5 63 ? 30.04311 2.33809 -12.04249 1.000 34.06796 64 ARG E CA 1
ATOM 4859 C C . ARG E 5 63 ? 28.96401 3.33519 -12.43844 1.000 46.04179 64 ARG E C 1
ATOM 4860 O O . ARG E 5 63 ? 29.03893 3.91241 -13.52904 1.000 32.60263 64 ARG E O 1
ATOM 4868 N N . PHE E 5 64 ? 27.96779 3.54510 -11.58198 1.000 37.02209 65 PHE E N 1
ATOM 4869 C CA . PHE E 5 64 ? 26.85095 4.43407 -11.86740 1.000 29.36770 65 PHE E CA 1
ATOM 4870 C C . PHE E 5 64 ? 27.10969 5.80261 -11.25233 1.000 29.23035 65 PHE E C 1
ATOM 4871 O O . PHE E 5 64 ? 27.44542 5.90417 -10.06787 1.000 31.73904 65 PHE E O 1
ATOM 4879 N N . PHE E 5 65 ? 26.95266 6.84885 -12.05950 1.000 44.15288 66 PHE E N 1
ATOM 4880 C CA . PHE E 5 65 ? 27.12266 8.22008 -11.60524 1.000 36.88399 66 PHE E CA 1
ATOM 4881 C C . PHE E 5 65 ? 26.10124 9.10347 -12.30264 1.000 32.17908 66 PHE E C 1
ATOM 4882 O O . PHE E 5 65 ? 25.78851 8.89659 -13.47819 1.000 38.47300 66 PHE E O 1
ATOM 4890 N N . ALA E 5 66 ? 25.58317 10.08421 -11.57166 1.000 27.29514 67 ALA E N 1
ATOM 4891 C CA . ALA E 5 66 ? 24.63500 11.04353 -12.11102 1.000 26.53074 67 ALA E CA 1
ATOM 4892 C C . ALA E 5 66 ? 25.08604 12.44773 -11.74161 1.000 32.56761 67 ALA E C 1
ATOM 4893 O O . ALA E 5 66 ? 25.74820 12.65453 -10.72105 1.000 29.67025 67 ALA E O 1
ATOM 4895 N N . VAL E 5 67 ? 24.72766 13.41329 -12.58285 1.000 45.48687 68 VAL E N 1
ATOM 4896 C CA . VAL E 5 67 ? 25.15708 14.79377 -12.38388 1.000 37.21636 68 VAL E CA 1
ATOM 4897 C C . VAL E 5 67 ? 24.08572 15.73138 -12.92807 1.000 38.86275 68 VAL E C 1
ATOM 4898 O O . VAL E 5 67 ? 23.53750 15.50889 -14.01188 1.000 40.87999 68 VAL E O 1
ATOM 4902 N N . ARG E 5 68 ? 23.77360 16.76886 -12.15365 1.000 32.48352 69 ARG E N 1
ATOM 4903 C CA . ARG E 5 68 ? 22.79177 17.79145 -12.51676 1.000 26.81343 69 ARG E CA 1
ATOM 4904 C C . ARG E 5 68 ? 23.41435 19.15546 -12.24461 1.000 28.11969 69 ARG E C 1
ATOM 4905 O O . ARG E 5 68 ? 23.05275 19.84079 -11.28026 1.000 32.70515 69 ARG E O 1
ATOM 4913 N N . PRO E 5 69 ? 24.35581 19.58439 -13.09157 1.000 29.45319 70 PRO E N 1
ATOM 4914 C CA . PRO E 5 69 ? 25.25435 20.68552 -12.70158 1.000 30.83735 70 PRO E CA 1
ATOM 4915 C C . PRO E 5 69 ? 24.58079 22.03987 -12.55392 1.000 30.96018 70 PRO E C 1
ATOM 4916 O O . PRO E 5 69 ? 25.14963 22.91478 -11.88936 1.000 33.43023 70 PRO E O 1
ATOM 4920 N N . GLU E 5 70 ? 23.40531 22.25499 -13.14349 1.000 30.25064 71 GLU E N 1
ATOM 4921 C CA . GLU E 5 70 ? 22.77703 23.57149 -13.12886 1.000 30.64238 71 GLU E CA 1
ATOM 4922 C C . GLU E 5 70 ? 21.40933 23.57575 -12.45550 1.000 38.76356 71 GLU E C 1
ATOM 4923 O O . GLU E 5 70 ? 20.71904 24.60157 -12.48826 1.000 40.48324 71 GLU E O 1
ATOM 4929 N N . GLY E 5 71 ? 21.00170 22.46958 -11.83894 1.000 33.81812 72 GLY E N 1
ATOM 4930 C CA . GLY E 5 71 ? 19.68457 22.39831 -11.24090 1.000 26.47013 72 GLY E CA 1
ATOM 4931 C C . GLY E 5 71 ? 18.56890 22.10169 -12.21330 1.000 33.49010 72 GLY E C 1
ATOM 4932 O O . GLY E 5 71 ? 17.40215 22.35605 -11.89794 1.000 34.57608 72 GLY E O 1
ATOM 4933 N N . SER E 5 72 ? 18.89090 21.56715 -13.39097 1.000 35.63262 73 SER E N 1
ATOM 4934 C CA . SER E 5 72 ? 17.88835 21.28273 -14.40885 1.000 28.46752 73 SER E CA 1
ATOM 4935 C C . SER E 5 72 ? 18.20875 19.98727 -15.14331 1.000 28.49730 73 SER E C 1
ATOM 4936 O O . SER E 5 72 ? 17.77836 18.90680 -14.72724 1.000 24.38835 73 SER E O 1
ATOM 4939 N N . VAL E 5 73 ? 18.97187 20.08733 -16.23199 1.000 29.86623 74 VAL E N 1
ATOM 4940 C CA . VAL E 5 73 ? 19.27096 18.92099 -17.05451 1.000 31.86658 74 VAL E CA 1
ATOM 4941 C C . VAL E 5 73 ? 20.16296 17.96088 -16.27991 1.000 31.56816 74 VAL E C 1
ATOM 4942 O O . VAL E 5 73 ? 21.17831 18.36129 -15.69484 1.000 36.25058 74 VAL E O 1
ATOM 4946 N N . SER E 5 74 ? 19.78768 16.68530 -16.27632 1.000 25.69787 75 SER E N 1
ATOM 4947 C CA . SER E 5 74 ? 20.53119 15.64270 -15.58682 1.000 28.61195 75 SER E CA 1
ATOM 4948 C C . SER E 5 74 ? 21.14198 14.68098 -16.59583 1.000 29.09225 75 SER E C 1
ATOM 4949 O O . SER E 5 74 ? 20.55238 14.40763 -17.64604 1.000 25.51283 75 SER E O 1
ATOM 4952 N N . THR E 5 75 ? 22.32578 14.17210 -16.26902 1.000 32.27913 76 THR E N 1
ATOM 4953 C CA . THR E 5 75 ? 23.00292 13.15846 -17.06388 1.000 31.58091 76 THR E CA 1
ATOM 4954 C C . THR E 5 75 ? 23.31507 11.96639 -16.17298 1.000 32.85991 76 THR E C 1
ATOM 4955 O O . THR E 5 75 ? 23.93483 12.12385 -15.11580 1.000 32.74023 76 THR E O 1
ATOM 4959 N N . LEU E 5 76 ? 22.87676 10.78215 -16.59317 1.000 33.84786 77 LEU E N 1
ATOM 4960 C CA . LEU E 5 76 ? 23.13117 9.54574 -15.86331 1.000 26.05569 77 LEU E CA 1
ATOM 4961 C C . LEU E 5 76 ? 24.24021 8.79208 -16.58656 1.000 27.35768 77 LEU E C 1
ATOM 4962 O O . LEU E 5 76 ? 24.04430 8.30900 -17.70588 1.000 27.49984 77 LEU E O 1
ATOM 4967 N N . LYS E 5 77 ? 25.40244 8.69922 -15.94842 1.000 28.42520 78 LYS E N 1
ATOM 4968 C CA . LYS E 5 77 ? 26.58421 8.09213 -16.54458 1.000 31.50373 78 LYS E CA 1
ATOM 4969 C C . LYS E 5 77 ? 26.74883 6.66810 -16.03162 1.000 34.36845 78 LYS E C 1
ATOM 4970 O O . LYS E 5 77 ? 26.72480 6.43234 -14.81925 1.000 37.87172 78 LYS E O 1
ATOM 4976 N N . ILE E 5 78 ? 26.91268 5.72448 -16.95531 1.000 33.54693 79 ILE E N 1
ATOM 4977 C CA . ILE E 5 78 ? 27.12554 4.31984 -16.62709 1.000 30.94160 79 ILE E CA 1
ATOM 4978 C C . ILE E 5 78 ? 28.39829 3.87628 -17.33216 1.000 32.83870 79 ILE E C 1
ATOM 4979 O O . ILE E 5 78 ? 28.40335 3.69314 -18.55590 1.000 33.25856 79 ILE E O 1
ATOM 4984 N N . GLN E 5 79 ? 29.47064 3.70344 -16.56965 1.000 37.80647 80 GLN E N 1
ATOM 4985 C CA . GLN E 5 79 ? 30.75378 3.27048 -17.09945 1.000 47.32729 80 GLN E CA 1
ATOM 4986 C C . GLN E 5 79 ? 30.93699 1.77345 -16.88599 1.000 43.69526 80 GLN E C 1
ATOM 4987 O O . GLN E 5 79 ? 30.36116 1.18067 -15.96979 1.000 40.80782 80 GLN E O 1
ATOM 4993 N N . ARG E 5 80 ? 31.76616 1.17266 -17.73973 1.000 38.41832 81 ARG E N 1
ATOM 4994 C CA . ARG E 5 80 ? 32.04301 -0.26214 -17.70555 1.000 39.38053 81 ARG E CA 1
ATOM 4995 C C . ARG E 5 80 ? 30.73844 -1.05119 -17.61409 1.000 53.43660 81 ARG E C 1
ATOM 4996 O O . ARG E 5 80 ? 30.50429 -1.82319 -16.68273 1.000 56.03530 81 ARG E O 1
ATOM 5004 N N . THR E 5 81 ? 29.87951 -0.82294 -18.60385 1.000 52.30961 82 THR E N 1
ATOM 5005 C CA . THR E 5 81 ? 28.51021 -1.30756 -18.55783 1.000 48.73705 82 THR E CA 1
ATOM 5006 C C . THR E 5 81 ? 28.47217 -2.83630 -18.49819 1.000 44.21693 82 THR E C 1
ATOM 5007 O O . THR E 5 81 ? 29.46548 -3.52563 -18.73123 1.000 37.51328 82 THR E O 1
ATOM 5011 N N . GLU E 5 82 ? 27.29418 -3.36221 -18.17155 1.000 50.81583 83 GLU E N 1
ATOM 5012 C CA . GLU E 5 82 ? 27.11854 -4.78603 -17.93192 1.000 51.28086 83 GLU E CA 1
ATOM 5013 C C . GLU E 5 82 ? 25.83572 -5.25829 -18.59864 1.000 33.86434 83 GLU E C 1
ATOM 5014 O O . GLU E 5 82 ? 24.93135 -4.46876 -18.87977 1.000 32.36287 83 GLU E O 1
ATOM 5020 N N . ARG E 5 83 ? 25.76572 -6.56959 -18.84289 1.000 34.71862 84 ARG E N 1
ATOM 5021 C CA . ARG E 5 83 ? 24.54250 -7.15639 -19.38113 1.000 33.80531 84 ARG E CA 1
ATOM 5022 C C . ARG E 5 83 ? 23.36356 -6.92164 -18.44434 1.000 37.07502 84 ARG E C 1
ATOM 5023 O O . ARG E 5 83 ? 22.24334 -6.65794 -18.89646 1.000 34.22406 84 ARG E O 1
ATOM 5031 N N . GLY E 5 84 ? 23.59844 -7.00323 -17.13443 1.000 32.37806 85 GLY E N 1
ATOM 5032 C CA . GLY E 5 84 ? 22.55296 -6.75349 -16.15744 1.000 31.02225 85 GLY E CA 1
ATOM 5033 C C . GLY E 5 84 ? 22.13962 -5.30257 -16.03416 1.000 29.56520 85 GLY E C 1
ATOM 5034 O O . GLY E 5 84 ? 21.17888 -5.00967 -15.31373 1.000 28.40083 85 GLY E O 1
ATOM 5035 N N . ASP E 5 85 ? 22.84078 -4.39418 -16.70476 1.000 29.74063 86 ASP E N 1
ATOM 5036 C CA . ASP E 5 85 ? 22.45967 -2.99093 -16.73631 1.000 35.13495 86 ASP E CA 1
ATOM 5037 C C . ASP E 5 85 ? 21.44240 -2.68658 -17.82651 1.000 30.82778 86 ASP E C 1
ATOM 5038 O O . ASP E 5 85 ? 21.00693 -1.53687 -17.94352 1.000 34.08200 86 ASP E O 1
ATOM 5043 N N . SER E 5 86 ? 21.05580 -3.68263 -18.62145 1.000 27.87941 87 SER E N 1
ATOM 5044 C CA . SER E 5 86 ? 20.05103 -3.47943 -19.65710 1.000 27.40749 87 SER E CA 1
ATOM 5045 C C . SER E 5 86 ? 18.67876 -3.31601 -19.01731 1.000 26.13104 87 SER E C 1
ATOM 5046 O O . SER E 5 86 ? 18.19726 -4.21973 -18.32552 1.000 25.75573 87 SER E O 1
ATOM 5049 N N . ALA E 5 87 ? 18.05327 -2.16814 -19.24918 1.000 26.01254 88 ALA E N 1
ATOM 5050 C CA . ALA E 5 87 ? 16.73189 -1.86387 -18.71135 1.000 25.25873 88 ALA E CA 1
ATOM 5051 C C . ALA E 5 87 ? 16.23616 -0.59537 -19.39205 1.000 25.44068 88 ALA E C 1
ATOM 5052 O O . ALA E 5 87 ? 16.92890 -0.00254 -20.22477 1.000 26.11466 88 ALA E O 1
ATOM 5054 N N . VAL E 5 88 ? 15.02686 -0.18394 -19.03083 1.000 24.70272 89 VAL E N 1
ATOM 5055 C CA . VAL E 5 88 ? 14.45026 1.07223 -19.49147 1.000 24.62813 89 VAL E CA 1
ATOM 5056 C C . VAL E 5 88 ? 14.58242 2.07088 -18.35108 1.000 26.86031 89 VAL E C 1
ATOM 5057 O O . VAL E 5 88 ? 13.88561 1.96597 -17.33582 1.000 36.33703 89 VAL E O 1
ATOM 5061 N N . TYR E 5 89 ? 15.48155 3.03701 -18.50796 1.000 24.83488 90 TYR E N 1
ATOM 5062 C CA . TYR E 5 89 ? 15.76319 4.00508 -17.45689 1.000 24.46182 90 TYR E CA 1
ATOM 5063 C C . TYR E 5 89 ? 14.80530 5.18374 -17.58015 1.000 24.80611 90 TYR E C 1
ATOM 5064 O O . TYR E 5 89 ? 14.76861 5.85959 -18.61461 1.000 24.96600 90 TYR E O 1
ATOM 5073 N N . LEU E 5 90 ? 14.03047 5.41892 -16.52758 1.000 23.19233 91 LEU E N 1
ATOM 5074 C CA . LEU E 5 90 ? 13.02924 6.47153 -16.49343 1.000 22.64590 91 LEU E CA 1
ATOM 5075 C C . LEU E 5 90 ? 13.54291 7.67730 -15.71888 1.000 22.87751 91 LEU E C 1
ATOM 5076 O O . LEU E 5 90 ? 14.43624 7.57438 -14.87563 1.000 22.98338 91 LEU E O 1
ATOM 5081 N N . CYS E 5 91 ? 12.94923 8.82945 -16.01135 1.000 28.25782 92 CYS E N 1
ATOM 5082 C CA . CYS E 5 91 ? 13.28374 10.07961 -15.35041 1.000 26.49970 92 CYS E CA 1
ATOM 5083 C C . CYS E 5 91 ? 11.99832 10.75967 -14.90297 1.000 21.44899 92 CYS E C 1
ATOM 5084 O O . CYS E 5 91 ? 10.93958 10.57350 -15.50852 1.000 27.72841 92 CYS E O 1
ATOM 5087 N N . ALA E 5 92 ? 12.09301 11.54662 -13.83315 1.000 18.56905 93 ALA E N 1
ATOM 5088 C CA . ALA E 5 92 ? 10.92448 12.20156 -13.26452 1.000 18.22879 93 ALA E CA 1
ATOM 5089 C C . ALA E 5 92 ? 11.30215 13.59021 -12.76939 1.000 25.80888 93 ALA E C 1
ATOM 5090 O O . ALA E 5 92 ? 12.48023 13.94025 -12.66002 1.000 27.64624 93 ALA E O 1
ATOM 5092 N N . SER E 5 93 ? 10.27621 14.38452 -12.46870 1.000 24.74054 94 SER E N 1
ATOM 5093 C CA . SER E 5 93 ? 10.45757 15.73050 -11.94665 1.000 21.79292 94 SER E CA 1
ATOM 5094 C C . SER E 5 93 ? 9.31014 16.04714 -11.00045 1.000 24.46847 94 SER E C 1
ATOM 5095 O O . SER E 5 93 ? 8.21530 15.49148 -11.12308 1.000 18.25789 94 SER E O 1
ATOM 5098 N N . SER E 5 94 ? 9.56811 16.94826 -10.05574 1.000 24.22434 95 SER E N 1
ATOM 5099 C CA . SER E 5 94 ? 8.57798 17.26912 -9.04075 1.000 27.61400 95 SER E CA 1
ATOM 5100 C C . SER E 5 94 ? 8.69251 18.73518 -8.65662 1.000 19.13348 95 SER E C 1
ATOM 5101 O O . SER E 5 94 ? 9.78259 19.31209 -8.66146 1.000 25.95671 95 SER E O 1
ATOM 5104 N N . HIS E 5 95 ? 7.54704 19.33266 -8.33351 1.000 19.99117 96 HIS E N 1
ATOM 5105 C CA . HIS E 5 95 ? 7.51672 20.66711 -7.75141 1.000 23.72397 96 HIS E CA 1
ATOM 5106 C C . HIS E 5 95 ? 7.65092 20.63583 -6.23603 1.000 31.53579 96 HIS E C 1
ATOM 5107 O O . HIS E 5 95 ? 8.18575 21.58236 -5.64741 1.000 39.15937 96 HIS E O 1
ATOM 5114 N N . GLY E 5 96 ? 7.18511 19.57223 -5.59680 1.000 28.35783 97 GLY E N 1
ATOM 5115 C CA . GLY E 5 96 ? 7.20622 19.43664 -4.15858 1.000 28.33253 97 GLY E CA 1
ATOM 5116 C C . GLY E 5 96 ? 8.29121 18.49971 -3.67313 1.000 27.77265 97 GLY E C 1
ATOM 5117 O O . GLY E 5 96 ? 9.32015 18.30426 -4.33077 1.000 24.61045 97 GLY E O 1
ATOM 5118 N N . ALA E 5 97 ? 8.05485 17.90469 -2.50712 1.000 28.76921 98 ALA E N 1
ATOM 5119 C CA . ALA E 5 97 ? 9.03843 17.05260 -1.85374 1.000 25.38160 98 ALA E CA 1
ATOM 5120 C C . ALA E 5 97 ? 9.07356 15.68133 -2.52675 1.000 27.31477 98 ALA E C 1
ATOM 5121 O O . ALA E 5 97 ? 8.50785 15.47007 -3.60299 1.000 27.43266 98 ALA E O 1
ATOM 5123 N N . SER E 5 98 ? 9.74797 14.72495 -1.88409 1.000 29.48164 99 SER E N 1
ATOM 5124 C CA . SER E 5 98 ? 9.85101 13.36972 -2.41124 1.000 32.06410 99 SER E CA 1
ATOM 5125 C C . SER E 5 98 ? 8.54433 12.59356 -2.31122 1.000 29.70397 99 SER E C 1
ATOM 5126 O O . SER E 5 98 ? 8.44840 11.50296 -2.88363 1.000 32.95538 99 SER E O 1
ATOM 5129 N N . THR E 5 99 ? 7.54521 13.12231 -1.60497 1.000 21.67366 100 THR E N 1
ATOM 5130 C CA . THR E 5 99 ? 6.25264 12.46827 -1.45964 1.000 16.53325 100 THR E CA 1
ATOM 5131 C C . THR E 5 99 ? 5.18165 13.02780 -2.38358 1.000 18.96377 100 THR E C 1
ATOM 5132 O O . THR E 5 99 ? 4.10241 12.43516 -2.47995 1.000 21.61116 100 THR E O 1
ATOM 5136 N N . ASP E 5 100 ? 5.44282 14.14261 -3.05613 1.000 24.23285 101 ASP E N 1
ATOM 5137 C CA . ASP E 5 100 ? 4.43291 14.77807 -3.88978 1.000 29.33674 101 ASP E CA 1
ATOM 5138 C C . ASP E 5 100 ? 4.40625 14.10966 -5.26446 1.000 26.83759 101 ASP E C 1
ATOM 5139 O O . ASP E 5 100 ? 5.06787 13.09633 -5.50573 1.000 41.53518 101 ASP E O 1
ATOM 5144 N N . THR E 5 101 ? 3.62871 14.67273 -6.18474 1.000 18.53147 102 THR E N 1
ATOM 5145 C CA . THR E 5 101 ? 3.45904 14.06337 -7.49680 1.000 24.79940 102 THR E CA 1
ATOM 5146 C C . THR E 5 101 ? 4.73599 14.19436 -8.31793 1.000 35.33940 102 THR E C 1
ATOM 5147 O O . THR E 5 101 ? 5.32291 15.27696 -8.40820 1.000 38.76788 102 THR E O 1
ATOM 5151 N N . GLN E 5 102 ? 5.16545 13.08553 -8.91332 1.000 35.51358 103 GLN E N 1
ATOM 5152 C CA . GLN E 5 102 ? 6.31809 13.05400 -9.80228 1.000 31.47801 103 GLN E CA 1
ATOM 5153 C C . GLN E 5 102 ? 5.83642 12.85622 -11.23276 1.000 28.87142 103 GLN E C 1
ATOM 5154 O O . GLN E 5 102 ? 5.04624 11.94620 -11.50627 1.000 27.68148 103 GLN E O 1
ATOM 5160 N N . TYR E 5 103 ? 6.30711 13.71065 -12.13678 1.000 31.62460 104 TYR E N 1
ATOM 5161 C CA . TYR E 5 103 ? 5.93004 13.66014 -13.54327 1.000 20.41462 104 TYR E CA 1
ATOM 5162 C C . TYR E 5 103 ? 7.04650 12.98339 -14.32876 1.000 18.07175 104 TYR E C 1
ATOM 5163 O O . TYR E 5 103 ? 8.17338 13.48806 -14.37453 1.000 18.31971 104 TYR E O 1
ATOM 5172 N N . PHE E 5 104 ? 6.72812 11.85165 -14.94764 1.000 17.89523 105 PHE E N 1
ATOM 5173 C CA . PHE E 5 104 ? 7.71255 10.97898 -15.56866 1.000 20.19833 105 PHE E CA 1
ATOM 5174 C C . PHE E 5 104 ? 7.86865 11.27817 -17.05520 1.000 24.38753 105 PHE E C 1
ATOM 5175 O O . PHE E 5 104 ? 6.98066 11.83866 -17.70284 1.000 33.30942 105 PHE E O 1
ATOM 5183 N N . GLY E 5 105 ? 9.02430 10.88882 -17.59020 1.000 25.94923 106 GLY E N 1
ATOM 5184 C CA . GLY E 5 105 ? 9.30552 11.02822 -18.99863 1.000 30.73815 106 GLY E CA 1
ATOM 5185 C C . GLY E 5 105 ? 9.07795 9.73488 -19.75384 1.000 34.02942 106 GLY E C 1
ATOM 5186 O O . GLY E 5 105 ? 8.55531 8.75551 -19.21230 1.000 37.85022 106 GLY E O 1
ATOM 5187 N N . PRO E 5 106 ? 9.47130 9.70584 -21.03007 1.000 28.98533 107 PRO E N 1
ATOM 5188 C CA . PRO E 5 106 ? 9.24706 8.48419 -21.82037 1.000 29.09397 107 PRO E CA 1
ATOM 5189 C C . PRO E 5 106 ? 10.16309 7.33901 -21.42605 1.000 33.76690 107 PRO E C 1
ATOM 5190 O O . PRO E 5 106 ? 9.70838 6.19135 -21.34105 1.000 32.45739 107 PRO E O 1
ATOM 5194 N N . GLY E 5 107 ? 11.43564 7.61322 -21.18347 1.000 34.40388 108 GLY E N 1
ATOM 5195 C CA . GLY E 5 107 ? 12.39655 6.58957 -20.83764 1.000 29.47049 108 GLY E CA 1
ATOM 5196 C C . GLY E 5 107 ? 13.34734 6.28986 -21.98798 1.000 29.32116 108 GLY E C 1
ATOM 5197 O O . GLY E 5 107 ? 13.08530 6.59477 -23.15541 1.000 29.41814 108 GLY E O 1
ATOM 5198 N N . THR E 5 108 ? 14.47699 5.68020 -21.63550 1.000 27.98801 109 THR E N 1
ATOM 5199 C CA . THR E 5 108 ? 15.49940 5.27645 -22.59367 1.000 27.10829 109 THR E CA 1
ATOM 5200 C C . THR E 5 108 ? 15.69281 3.77056 -22.49576 1.000 33.13555 109 THR E C 1
ATOM 5201 O O . THR E 5 108 ? 16.09629 3.26003 -21.44512 1.000 43.39552 109 THR E O 1
ATOM 5205 N N . ARG E 5 109 ? 15.40456 3.06555 -23.58634 1.000 28.61598 110 ARG E N 1
ATOM 5206 C CA . ARG E 5 109 ? 15.52833 1.61097 -23.62790 1.000 28.22991 110 ARG E CA 1
ATOM 5207 C C . ARG E 5 109 ? 16.99477 1.26468 -23.84059 1.000 28.57224 110 ARG E C 1
ATOM 5208 O O . ARG E 5 109 ? 17.49654 1.29113 -24.96601 1.000 29.13441 110 ARG E O 1
ATOM 5216 N N . LEU E 5 110 ? 17.69114 0.94910 -22.75380 1.000 30.27943 111 LEU E N 1
ATOM 5217 C CA . LEU E 5 110 ? 19.08661 0.53682 -22.81915 1.000 29.49486 111 LEU E CA 1
ATOM 5218 C C . LEU E 5 110 ? 19.16037 -0.98336 -22.87612 1.000 32.72920 111 LEU E C 1
ATOM 5219 O O . LEU E 5 110 ? 18.64253 -1.66957 -21.98820 1.000 39.58379 111 LEU E O 1
ATOM 5224 N N . THR E 5 111 ? 19.79824 -1.50541 -23.92034 1.000 29.02430 112 THR E N 1
ATOM 5225 C CA . THR E 5 111 ? 20.03610 -2.93783 -24.06300 1.000 29.11232 112 THR E CA 1
ATOM 5226 C C . THR E 5 111 ? 21.53128 -3.14462 -24.25749 1.000 31.20232 112 THR E C 1
ATOM 5227 O O . THR E 5 111 ? 22.06922 -2.84964 -25.32971 1.000 30.72299 112 THR E O 1
ATOM 5231 N N . VAL E 5 112 ? 22.20056 -3.63375 -23.22006 1.000 29.82562 113 VAL E N 1
ATOM 5232 C CA . VAL E 5 112 ? 23.63462 -3.88660 -23.26941 1.000 31.48187 113 VAL E CA 1
ATOM 5233 C C . VAL E 5 112 ? 23.85075 -5.34176 -23.65683 1.000 32.60232 113 VAL E C 1
ATOM 5234 O O . VAL E 5 112 ? 23.45570 -6.25444 -22.92321 1.000 32.57069 113 VAL E O 1
ATOM 5238 N N . LEU E 5 113 ? 24.47822 -5.55720 -24.80662 1.000 37.70689 114 LEU E N 1
ATOM 5239 C CA . LEU E 5 113 ? 24.72365 -6.89586 -25.31604 1.000 37.69295 114 LEU E CA 1
ATOM 5240 C C . LEU E 5 113 ? 26.07064 -7.42172 -24.83379 1.000 43.69055 114 LEU E C 1
ATOM 5241 O O . LEU E 5 113 ? 26.95418 -6.66610 -24.42399 1.000 54.76809 114 LEU E O 1
ATOM 5246 N N . GLU E 5 114 ? 26.21490 -8.74565 -24.88581 1.000 42.21464 115 GLU E N 1
ATOM 5247 C CA . GLU E 5 114 ? 27.50389 -9.36403 -24.60354 1.000 44.65606 115 GLU E CA 1
ATOM 5248 C C . GLU E 5 114 ? 28.44546 -9.25915 -25.79517 1.000 44.79243 115 GLU E C 1
ATOM 5249 O O . GLU E 5 114 ? 29.66933 -9.25585 -25.61838 1.000 45.32719 115 GLU E O 1
ATOM 5255 N N . ASP E 5 115 ? 27.89614 -9.15645 -27.00316 1.000 47.85042 116 ASP E N 1
ATOM 5256 C CA . ASP E 5 115 ? 28.69690 -9.06816 -28.21410 1.000 61.12354 116 ASP E CA 1
ATOM 5257 C C . ASP E 5 115 ? 27.83475 -8.49174 -29.32710 1.000 54.97929 116 ASP E C 1
ATOM 5258 O O . ASP E 5 115 ? 26.68000 -8.89178 -29.49430 1.000 51.63710 116 ASP E O 1
ATOM 5263 N N . LEU E 5 116 ? 28.40231 -7.55385 -30.08206 1.000 51.48343 117 LEU E N 1
ATOM 5264 C CA . LEU E 5 116 ? 27.70639 -6.96459 -31.21790 1.000 45.28560 117 LEU E CA 1
ATOM 5265 C C . LEU E 5 116 ? 27.71988 -7.86013 -32.45002 1.000 43.79385 117 LEU E C 1
ATOM 5266 O O . LEU E 5 116 ? 27.21668 -7.44599 -33.49977 1.000 40.79161 117 LEU E O 1
ATOM 5271 N N . LYS E 5 117 ? 28.27338 -9.07179 -32.34910 1.000 49.70813 118 LYS E N 1
ATOM 5272 C CA . LYS E 5 117 ? 28.36396 -9.95509 -33.50590 1.000 59.02804 118 LYS E CA 1
ATOM 5273 C C . LYS E 5 117 ? 27.00868 -10.50804 -33.92792 1.000 61.19246 118 LYS E C 1
ATOM 5274 O O . LYS E 5 117 ? 26.86117 -10.93732 -35.07724 1.000 59.05150 118 LYS E O 1
ATOM 5276 N N . ASN E 5 118 ? 26.02103 -10.50898 -33.03428 1.000 60.17586 119 ASN E N 1
ATOM 5277 C CA . ASN E 5 118 ? 24.68763 -11.00465 -33.34555 1.000 58.28340 119 ASN E CA 1
ATOM 5278 C C . ASN E 5 118 ? 23.72336 -9.89407 -33.74183 1.000 51.44712 119 ASN E C 1
ATOM 5279 O O . ASN E 5 118 ? 22.53400 -10.16225 -33.94035 1.000 45.59726 119 ASN E O 1
ATOM 5284 N N . VAL E 5 119 ? 24.20354 -8.65870 -33.86289 1.000 50.91429 120 VAL E N 1
ATOM 5285 C CA . VAL E 5 119 ? 23.34853 -7.55596 -34.29189 1.000 47.94231 120 VAL E CA 1
ATOM 5286 C C . VAL E 5 119 ? 23.06157 -7.73343 -35.78032 1.000 48.45245 120 VAL E C 1
ATOM 5287 O O . VAL E 5 119 ? 23.95992 -7.60737 -36.61666 1.000 55.53969 120 VAL E O 1
ATOM 5291 N N . PHE E 5 120 ? 21.80834 -8.03888 -36.10875 1.000 38.22256 121 PHE E N 1
ATOM 5292 C CA . PHE E 5 120 ? 21.36995 -8.25002 -37.48487 1.000 35.78115 121 PHE E CA 1
ATOM 5293 C C . PHE E 5 120 ? 20.17845 -7.34354 -37.75838 1.000 35.31217 121 PHE E C 1
ATOM 5294 O O . PHE E 5 120 ? 19.18190 -7.39317 -37.01016 1.000 35.14784 121 PHE E O 1
ATOM 5302 N N . PRO E 5 121 ? 20.22542 -6.50499 -38.78769 1.000 35.81919 122 PRO E N 1
ATOM 5303 C CA . PRO E 5 121 ? 19.05930 -5.68763 -39.13575 1.000 36.09124 122 PRO E CA 1
ATOM 5304 C C . PRO E 5 121 ? 17.95167 -6.54741 -39.71715 1.000 36.45432 122 PRO E C 1
ATOM 5305 O O . PRO E 5 121 ? 18.20428 -7.66810 -40.18552 1.000 36.74030 122 PRO E O 1
ATOM 5309 N N . PRO E 5 122 ? 16.71208 -6.06478 -39.70220 1.000 36.49850 123 PRO E N 1
ATOM 5310 C CA . PRO E 5 122 ? 15.59760 -6.87300 -40.20318 1.000 36.70174 123 PRO E CA 1
ATOM 5311 C C . PRO E 5 122 ? 15.49341 -6.86413 -41.71827 1.000 37.13659 123 PRO E C 1
ATOM 5312 O O . PRO E 5 122 ? 15.80969 -5.87973 -42.39010 1.000 37.17640 123 PRO E O 1
ATOM 5316 N N . GLU E 5 123 ? 15.03502 -7.99339 -42.24768 1.000 38.05686 124 GLU E N 1
ATOM 5317 C CA . GLU E 5 123 ? 14.58682 -8.09674 -43.62829 1.000 39.66655 124 GLU E CA 1
ATOM 5318 C C . GLU E 5 123 ? 13.06881 -7.99100 -43.64246 1.000 44.06031 124 GLU E C 1
ATOM 5319 O O . GLU E 5 123 ? 12.38927 -8.65608 -42.85353 1.000 47.36300 124 GLU E O 1
ATOM 5325 N N . VAL E 5 124 ? 12.54143 -7.15353 -44.52797 1.000 48.71440 125 VAL E N 1
ATOM 5326 C CA . VAL E 5 124 ? 11.12499 -6.81868 -44.51787 1.000 43.48109 125 VAL E CA 1
ATOM 5327 C C . VAL E 5 124 ? 10.51666 -7.14395 -45.87693 1.000 37.74322 125 VAL E C 1
ATOM 5328 O O . VAL E 5 124 ? 11.18129 -7.06883 -46.91555 1.000 37.95291 125 VAL E O 1
ATOM 5332 N N . ALA E 5 125 ? 9.24362 -7.53553 -45.85788 1.000 37.24028 126 ALA E N 1
ATOM 5333 C CA . ALA E 5 125 ? 8.50405 -7.84945 -47.07153 1.000 37.07880 126 ALA E CA 1
ATOM 5334 C C . ALA E 5 125 ? 7.02899 -7.56260 -46.83706 1.000 36.54475 126 ALA E C 1
ATOM 5335 O O . ALA E 5 125 ? 6.49772 -7.85174 -45.76202 1.000 36.36829 126 ALA E O 1
ATOM 5337 N N . VAL E 5 126 ? 6.37571 -6.99184 -47.84497 1.000 36.51674 127 VAL E N 1
ATOM 5338 C CA . VAL E 5 126 ? 4.95504 -6.67071 -47.78918 1.000 36.11012 127 VAL E CA 1
ATOM 5339 C C . VAL E 5 126 ? 4.20365 -7.65705 -48.67308 1.000 36.32581 127 VAL E C 1
ATOM 5340 O O . VAL E 5 126 ? 4.66428 -8.00270 -49.76733 1.000 36.69589 127 VAL E O 1
ATOM 5344 N N . PHE E 5 127 ? 3.05645 -8.12495 -48.18775 1.000 37.34637 128 PHE E N 1
ATOM 5345 C CA . PHE E 5 127 ? 2.26544 -9.14510 -48.86363 1.000 37.54805 128 PHE E CA 1
ATOM 5346 C C . PHE E 5 127 ? 0.96694 -8.53373 -49.37035 1.000 36.22964 128 PHE E C 1
ATOM 5347 O O . PHE E 5 127 ? 0.22635 -7.91226 -48.60052 1.000 35.69262 128 PHE E O 1
ATOM 5355 N N . GLU E 5 128 ? 0.69499 -8.71705 -50.66076 1.000 36.16350 129 GLU E N 1
ATOM 5356 C CA . GLU E 5 128 ? -0.48583 -8.12745 -51.26774 1.000 36.13485 129 GLU E CA 1
ATOM 5357 C C . GLU E 5 128 ? -1.74609 -8.87162 -50.82424 1.000 35.96252 129 GLU E C 1
ATOM 5358 O O . GLU E 5 128 ? -1.70484 -10.07554 -50.55667 1.000 35.92940 129 GLU E O 1
ATOM 5364 N N . PRO E 5 129 ? -2.87658 -8.17349 -50.73251 1.000 36.00148 130 PRO E N 1
ATOM 5365 C CA . PRO E 5 129 ? -4.10264 -8.80687 -50.23591 1.000 36.19777 130 PRO E CA 1
ATOM 5366 C C . PRO E 5 129 ? -4.59881 -9.90929 -51.15811 1.000 37.55720 130 PRO E C 1
ATOM 5367 O O . PRO E 5 129 ? -4.32574 -9.93463 -52.36061 1.000 36.32567 130 PRO E O 1
ATOM 5371 N N . SER E 5 130 ? -5.35153 -10.83064 -50.56302 1.000 41.70212 131 SER E N 1
ATOM 5372 C CA . SER E 5 130 ? -5.95241 -11.92201 -51.31274 1.000 49.14915 131 SER E CA 1
ATOM 5373 C C . SER E 5 130 ? -7.24598 -11.46268 -51.96925 1.000 52.61037 131 SER E C 1
ATOM 5374 O O . SER E 5 130 ? -7.99439 -10.65762 -51.40703 1.000 53.09161 131 SER E O 1
ATOM 5377 N N . GLU E 5 131 ? -7.50648 -11.98257 -53.17037 1.000 45.55548 132 GLU E N 1
ATOM 5378 C CA . GLU E 5 131 ? -8.77832 -11.71471 -53.82754 1.000 39.22446 132 GLU E CA 1
ATOM 5379 C C . GLU E 5 131 ? -9.95075 -12.28266 -53.04137 1.000 37.52503 132 GLU E C 1
ATOM 5380 O O . GLU E 5 131 ? -11.08578 -11.83000 -53.22556 1.000 37.73863 132 GLU E O 1
ATOM 5386 N N . ALA E 5 132 ? -9.69831 -13.25992 -52.16788 1.000 36.68803 133 ALA E N 1
ATOM 5387 C CA . ALA E 5 132 ? -10.76617 -13.83576 -51.35859 1.000 36.56928 133 ALA E CA 1
ATOM 5388 C C . ALA E 5 132 ? -11.37835 -12.79185 -50.43374 1.000 36.57238 133 ALA E C 1
ATOM 5389 O O . ALA E 5 132 ? -12.59391 -12.57135 -50.44670 1.000 36.73770 133 ALA E O 1
ATOM 5391 N N . GLU E 5 133 ? -10.54834 -12.13300 -49.62216 1.000 36.37767 134 GLU E N 1
ATOM 5392 C CA . GLU E 5 133 ? -11.07347 -11.12017 -48.71341 1.000 37.17029 134 GLU E CA 1
ATOM 5393 C C . GLU E 5 133 ? -11.53196 -9.87853 -49.46495 1.000 37.19065 134 GLU E C 1
ATOM 5394 O O . GLU E 5 133 ? -12.41487 -9.15824 -48.98556 1.000 37.21603 134 GLU E O 1
ATOM 5400 N N . ILE E 5 134 ? -10.95349 -9.61505 -50.63852 1.000 37.36160 135 ILE E N 1
ATOM 5401 C CA . ILE E 5 134 ? -11.42002 -8.50413 -51.46307 1.000 37.55785 135 ILE E CA 1
ATOM 5402 C C . ILE E 5 134 ? -12.84961 -8.75752 -51.92035 1.000 39.61945 135 ILE E C 1
ATOM 5403 O O . ILE E 5 134 ? -13.74162 -7.92315 -51.72815 1.000 46.78579 135 ILE E O 1
ATOM 5408 N N . SER E 5 135 ? -13.08990 -9.92473 -52.52173 1.000 38.39604 136 SER E N 1
ATOM 5409 C CA . SER E 5 135 ? -14.42946 -10.25723 -52.99291 1.000 38.98995 136 SER E CA 1
ATOM 5410 C C . SER E 5 135 ? -15.40408 -10.45280 -51.83860 1.000 38.33596 136 SER E C 1
ATOM 5411 O O . SER E 5 135 ? -16.60796 -10.22554 -52.00164 1.000 38.71072 136 SER E O 1
ATOM 5414 N N . HIS E 5 136 ? -14.90866 -10.85985 -50.66971 1.000 37.73723 137 HIS E N 1
ATOM 5415 C CA . HIS E 5 136 ? -15.78949 -11.15962 -49.54584 1.000 37.93770 137 HIS E CA 1
ATOM 5416 C C . HIS E 5 136 ? -16.18269 -9.89293 -48.79343 1.000 40.92909 137 HIS E C 1
ATOM 5417 O O . HIS E 5 136 ? -17.35891 -9.51668 -48.75946 1.000 45.74785 137 HIS E O 1
ATOM 5424 N N . THR E 5 137 ? -15.20593 -9.22122 -48.18750 1.000 43.70404 138 THR E N 1
ATOM 5425 C CA . THR E 5 137 ? -15.46079 -8.12688 -47.26090 1.000 36.77123 138 THR E CA 1
ATOM 5426 C C . THR E 5 137 ? -15.29519 -6.74779 -47.88406 1.000 37.33142 138 THR E C 1
ATOM 5427 O O . THR E 5 137 ? -15.39741 -5.74914 -47.16490 1.000 38.51148 138 THR E O 1
ATOM 5431 N N . GLN E 5 138 ? -15.03225 -6.66582 -49.18977 1.000 37.71039 139 GLN E N 1
ATOM 5432 C CA . GLN E 5 138 ? -14.79833 -5.40353 -49.89414 1.000 37.79077 139 GLN E CA 1
ATOM 5433 C C . GLN E 5 138 ? -13.61631 -4.62721 -49.32038 1.000 37.67211 139 GLN E C 1
ATOM 5434 O O . GLN E 5 138 ? -13.45453 -3.43579 -49.60530 1.000 37.89240 139 GLN E O 1
ATOM 5440 N N . LYS E 5 139 ? -12.78431 -5.28384 -48.51803 1.000 37.29711 140 LYS E N 1
ATOM 5441 C CA . LYS E 5 139 ? -11.59946 -4.68557 -47.92568 1.000 36.96523 140 LYS E CA 1
ATOM 5442 C C . LYS E 5 139 ? -10.35854 -5.40372 -48.44026 1.000 36.88089 140 LYS E C 1
ATOM 5443 O O . LYS E 5 139 ? -10.43777 -6.46787 -49.05928 1.000 37.88605 140 LYS E O 1
ATOM 5445 N N . ALA E 5 140 ? -9.19866 -4.80525 -48.17769 1.000 36.30636 141 ALA E N 1
ATOM 5446 C CA . ALA E 5 140 ? -7.92287 -5.33596 -48.65089 1.000 36.03133 141 ALA E CA 1
ATOM 5447 C C . ALA E 5 140 ? -6.88645 -5.13047 -47.55722 1.000 35.73787 141 ALA E C 1
ATOM 5448 O O . ALA E 5 140 ? -6.55076 -3.98886 -47.22800 1.000 35.71090 141 ALA E O 1
ATOM 5450 N N . THR E 5 141 ? -6.37467 -6.22979 -47.00477 1.000 38.24024 142 THR E N 1
ATOM 5451 C CA . THR E 5 141 ? -5.42519 -6.18980 -45.89700 1.000 38.13809 142 THR E CA 1
ATOM 5452 C C . THR E 5 141 ? -4.02549 -6.49567 -46.42021 1.000 36.79636 142 THR E C 1
ATOM 5453 O O . THR E 5 141 ? -3.72749 -7.63871 -46.78294 1.000 36.14107 142 THR E O 1
ATOM 5457 N N . LEU E 5 142 ? -3.17116 -5.47686 -46.46045 1.000 38.51562 143 LEU E N 1
ATOM 5458 C CA . LEU E 5 142 ? -1.74859 -5.70360 -46.65897 1.000 35.68374 143 LEU E CA 1
ATOM 5459 C C . LEU E 5 142 ? -1.11056 -6.11600 -45.33914 1.000 35.60343 143 LEU E C 1
ATOM 5460 O O . LEU E 5 142 ? -1.56199 -5.72567 -44.25891 1.000 34.66528 143 LEU E O 1
ATOM 5465 N N . VAL E 5 143 ? -0.05682 -6.92175 -45.43105 1.000 35.21225 144 VAL E N 1
ATOM 5466 C CA . VAL E 5 143 ? 0.63461 -7.43376 -44.25476 1.000 34.93405 144 VAL E CA 1
ATOM 5467 C C . VAL E 5 143 ? 2.12464 -7.18309 -44.42436 1.000 35.35541 144 VAL E C 1
ATOM 5468 O O . VAL E 5 143 ? 2.72592 -7.62679 -45.40938 1.000 35.80985 144 VAL E O 1
ATOM 5472 N N . CYS E 5 144 ? 2.71425 -6.47313 -43.47195 1.000 35.40438 145 CYS E N 1
ATOM 5473 C CA . CYS E 5 144 ? 4.14848 -6.24661 -43.43070 1.000 39.26574 145 CYS E CA 1
ATOM 5474 C C . CYS E 5 144 ? 4.79391 -7.25226 -42.48613 1.000 39.91473 145 CYS E C 1
ATOM 5475 O O . CYS E 5 144 ? 4.19970 -7.65762 -41.48379 1.000 41.38964 145 CYS E O 1
ATOM 5478 N N . LEU E 5 145 ? 6.01817 -7.66036 -42.81558 1.000 36.25762 146 LEU E N 1
ATOM 5479 C CA . LEU E 5 145 ? 6.69325 -8.72249 -42.06921 1.000 35.96870 146 LEU E CA 1
ATOM 5480 C C . LEU E 5 145 ? 8.17457 -8.37994 -41.94287 1.000 36.07532 146 LEU E C 1
ATOM 5481 O O . LEU E 5 145 ? 8.93185 -8.51093 -42.90819 1.000 36.36200 146 LEU E O 1
ATOM 5486 N N . ALA E 5 146 ? 8.58067 -7.94857 -40.75193 1.000 35.88514 147 ALA E N 1
ATOM 5487 C CA . ALA E 5 146 ? 9.98468 -7.74244 -40.42154 1.000 36.95838 147 ALA E CA 1
ATOM 5488 C C . ALA E 5 146 ? 10.47787 -8.96263 -39.65514 1.000 35.56225 147 ALA E C 1
ATOM 5489 O O . ALA E 5 146 ? 9.95458 -9.27673 -38.58094 1.000 34.85398 147 ALA E O 1
ATOM 5491 N N . THR E 5 147 ? 11.47378 -9.65113 -40.20752 1.000 35.92827 148 THR E N 1
ATOM 5492 C CA . THR E 5 147 ? 11.93991 -10.91199 -39.65223 1.000 35.72206 148 THR E CA 1
ATOM 5493 C C . THR E 5 147 ? 13.45954 -10.94118 -39.59292 1.000 37.48928 148 THR E C 1
ATOM 5494 O O . THR E 5 147 ? 14.14450 -10.33216 -40.41920 1.000 35.82549 148 THR E O 1
ATOM 5498 N N . GLY E 5 148 ? 13.97448 -11.65921 -38.59968 1.000 40.81925 149 GLY E N 1
ATOM 5499 C CA . GLY E 5 148 ? 15.40138 -11.89791 -38.49174 1.000 39.50105 149 GLY E CA 1
ATOM 5500 C C . GLY E 5 148 ? 16.22422 -10.73213 -37.99285 1.000 35.49805 149 GLY E C 1
ATOM 5501 O O . GLY E 5 148 ? 17.34735 -10.52522 -38.46834 1.000 35.61192 149 GLY E O 1
ATOM 5502 N N . PHE E 5 149 ? 15.70745 -9.96425 -37.03919 1.000 37.18721 150 PHE E N 1
ATOM 5503 C CA . PHE E 5 149 ? 16.43626 -8.82925 -36.49620 1.000 38.18737 150 PHE E CA 1
ATOM 5504 C C . PHE E 5 149 ? 16.79235 -9.05445 -35.03267 1.000 34.35527 150 PHE E C 1
ATOM 5505 O O . PHE E 5 149 ? 16.04247 -9.67560 -34.27450 1.000 33.70335 150 PHE E O 1
ATOM 5513 N N . PHE E 5 150 ? 17.95658 -8.54153 -34.65309 1.000 34.25123 151 PHE E N 1
ATOM 5514 C CA . PHE E 5 150 ? 18.43440 -8.59838 -33.28052 1.000 34.05087 151 PHE E CA 1
ATOM 5515 C C . PHE E 5 150 ? 19.33344 -7.39106 -33.04482 1.000 33.71585 151 PHE E C 1
ATOM 5516 O O . PHE E 5 150 ? 20.22546 -7.12131 -33.84543 1.000 34.00989 151 PHE E O 1
ATOM 5524 N N . PRO E 5 151 ? 19.11022 -6.65828 -31.94364 1.000 33.22238 152 PRO E N 1
ATOM 5525 C CA . PRO E 5 151 ? 18.14003 -6.92074 -30.87424 1.000 32.66052 152 PRO E CA 1
ATOM 5526 C C . PRO E 5 151 ? 16.69884 -6.51487 -31.18609 1.000 32.86728 152 PRO E C 1
ATOM 5527 O O . PRO E 5 151 ? 16.24706 -6.55914 -32.32942 1.000 33.34250 152 PRO E O 1
ATOM 5531 N N . ASP E 5 152 ? 15.99448 -6.09663 -30.13860 1.000 32.95947 153 ASP E N 1
ATOM 5532 C CA . ASP E 5 152 ? 14.55031 -5.91982 -30.16143 1.000 34.20309 153 ASP E CA 1
ATOM 5533 C C . ASP E 5 152 ? 14.10568 -4.52967 -30.60704 1.000 33.86284 153 ASP E C 1
ATOM 5534 O O . ASP E 5 152 ? 12.90003 -4.30405 -30.75606 1.000 35.47169 153 ASP E O 1
ATOM 5539 N N . HIS E 5 153 ? 15.03204 -3.60122 -30.83609 1.000 33.87870 154 HIS E N 1
ATOM 5540 C CA . HIS E 5 153 ? 14.68001 -2.20173 -31.08174 1.000 33.92478 154 HIS E CA 1
ATOM 5541 C C . HIS E 5 153 ? 14.21098 -2.02979 -32.52232 1.000 34.07732 154 HIS E C 1
ATOM 5542 O O . HIS E 5 153 ? 15.02276 -1.93612 -33.44553 1.000 36.62300 154 HIS E O 1
ATOM 5549 N N . VAL E 5 154 ? 12.89281 -1.96679 -32.71772 1.000 33.68983 155 VAL E N 1
ATOM 5550 C CA . VAL E 5 154 ? 12.30139 -1.71246 -34.02626 1.000 33.98299 155 VAL E CA 1
ATOM 5551 C C . VAL E 5 154 ? 11.07745 -0.82442 -33.85726 1.000 33.02856 155 VAL E C 1
ATOM 5552 O O . VAL E 5 154 ? 10.40439 -0.84874 -32.82299 1.000 34.25133 155 VAL E O 1
ATOM 5556 N N . GLU E 5 155 ? 10.79208 -0.03579 -34.89097 1.000 32.95431 156 GLU E N 1
ATOM 5557 C CA . GLU E 5 155 ? 9.58904 0.78738 -34.94659 1.000 33.45146 156 GLU E CA 1
ATOM 5558 C C . GLU E 5 155 ? 9.05254 0.73897 -36.36763 1.000 32.09624 156 GLU E C 1
ATOM 5559 O O . GLU E 5 155 ? 9.75663 1.11317 -37.31045 1.000 32.43016 156 GLU E O 1
ATOM 5565 N N . LEU E 5 156 ? 7.81435 0.27945 -36.51959 1.000 30.90812 157 LEU E N 1
ATOM 5566 C CA . LEU E 5 156 ? 7.21715 0.03662 -37.82407 1.000 30.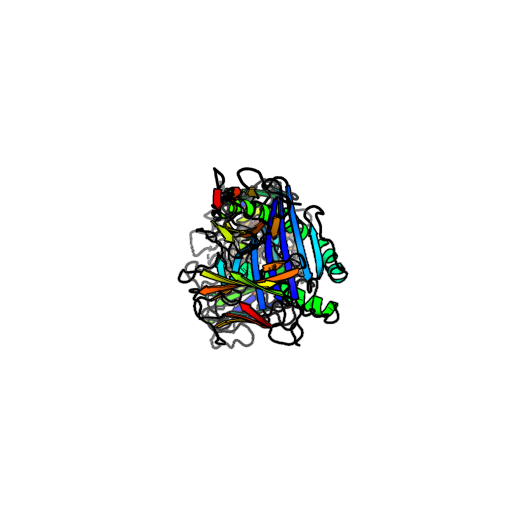98944 157 LEU E CA 1
ATOM 5567 C C . LEU E 5 156 ? 6.19161 1.11617 -38.14120 1.000 29.82987 157 LEU E C 1
ATOM 5568 O O . LEU E 5 156 ? 5.43468 1.54474 -37.26472 1.000 28.86313 157 LEU E O 1
ATOM 5573 N N . SER E 5 157 ? 6.16378 1.54238 -39.40229 1.000 30.18485 158 SER E N 1
ATOM 5574 C CA . SER E 5 157 ? 5.23364 2.56850 -39.84692 1.000 29.63562 158 SER E CA 1
ATOM 5575 C C . SER E 5 157 ? 4.84478 2.30479 -41.29466 1.000 30.13544 158 SER E C 1
ATOM 5576 O O . SER E 5 157 ? 5.64874 1.80853 -42.08815 1.000 30.84337 158 SER E O 1
ATOM 5579 N N . TRP E 5 158 ? 3.60163 2.64133 -41.62794 1.000 30.26655 159 TRP E N 1
ATOM 5580 C CA . TRP E 5 158 ? 3.07671 2.49521 -42.97775 1.000 32.25774 159 TRP E CA 1
ATOM 5581 C C . TRP E 5 158 ? 3.09763 3.83497 -43.70395 1.000 32.65259 159 TRP E C 1
ATOM 5582 O O . TRP E 5 158 ? 3.02870 4.89987 -43.08553 1.000 31.12716 159 TRP E O 1
ATOM 5593 N N . TRP E 5 159 ? 3.18788 3.77034 -45.03121 1.000 34.96247 160 TRP E N 1
ATOM 5594 C CA . TRP E 5 159 ? 3.25854 4.96362 -45.86809 1.000 34.79863 160 TRP E CA 1
ATOM 5595 C C . TRP E 5 159 ? 2.45794 4.72302 -47.13749 1.000 32.68417 160 TRP E C 1
ATOM 5596 O O . TRP E 5 159 ? 2.70841 3.75065 -47.85563 1.000 32.29908 160 TRP E O 1
ATOM 5607 N N . VAL E 5 160 ? 1.50263 5.60722 -47.41237 1.000 31.48390 161 VAL E N 1
ATOM 5608 C CA . VAL E 5 160 ? 0.64113 5.51327 -48.58547 1.000 31.79763 161 VAL E CA 1
ATOM 5609 C C . VAL E 5 160 ? 0.77635 6.80648 -49.37543 1.000 31.64541 161 VAL E C 1
ATOM 5610 O O . VAL E 5 160 ? 0.42565 7.88377 -48.87638 1.000 31.93562 161 VAL E O 1
ATOM 5614 N N . ASN E 5 161 ? 1.28508 6.69701 -50.60394 1.000 32.57419 162 ASN E N 1
ATOM 5615 C CA . ASN E 5 161 ? 1.47636 7.82446 -51.51555 1.000 32.99198 162 ASN E CA 1
ATOM 5616 C C . ASN E 5 161 ? 2.41918 8.88104 -50.94993 1.000 36.24968 162 ASN E C 1
ATOM 5617 O O . ASN E 5 161 ? 2.36166 10.04654 -51.35389 1.000 47.04056 162 ASN E O 1
ATOM 5622 N N . GLY E 5 162 ? 3.29343 8.49862 -50.02106 1.000 33.96781 163 GLY E N 1
ATOM 5623 C CA . GLY E 5 162 ? 4.25028 9.40356 -49.43004 1.000 38.69429 163 GLY E CA 1
ATOM 5624 C C . GLY E 5 162 ? 3.88790 9.89503 -48.04377 1.000 46.65484 163 GLY E C 1
ATOM 5625 O O . GLY E 5 162 ? 4.77441 10.35493 -47.31526 1.000 56.47543 163 GLY E O 1
ATOM 5626 N N . LYS E 5 163 ? 2.61751 9.81395 -47.66210 1.000 44.60973 164 LYS E N 1
ATOM 5627 C CA . LYS E 5 163 ? 2.16460 10.24942 -46.34940 1.000 39.51428 164 LYS E CA 1
ATOM 5628 C C . LYS E 5 163 ? 2.04676 9.05186 -45.41635 1.000 32.37445 164 LYS E C 1
ATOM 5629 O O . LYS E 5 163 ? 1.64052 7.96350 -45.83308 1.000 32.26576 164 LYS E O 1
ATOM 5631 N N . GLU E 5 164 ? 2.41002 9.25615 -44.15342 1.000 32.79753 165 GLU E N 1
ATOM 5632 C CA . GLU E 5 164 ? 2.30495 8.20109 -43.15394 1.000 37.11066 165 GLU E CA 1
ATOM 5633 C C . GLU E 5 164 ? 0.86089 8.10179 -42.67943 1.000 33.94432 165 GLU E C 1
ATOM 5634 O O . GLU E 5 164 ? 0.28622 9.08868 -42.20721 1.000 38.76703 165 GLU E O 1
ATOM 5640 N N . VAL E 5 165 ? 0.27693 6.91721 -42.80279 1.000 32.05388 166 VAL E N 1
ATOM 5641 C CA . VAL E 5 165 ? -1.11530 6.68648 -42.43841 1.000 34.63467 166 VAL E CA 1
ATOM 5642 C C . VAL E 5 165 ? -1.18006 6.15218 -41.01548 1.000 36.31612 166 VAL E C 1
ATOM 5643 O O . VAL E 5 165 ? -0.33515 5.34915 -40.59730 1.000 31.74166 166 VAL E O 1
ATOM 5647 N N . HIS E 5 166 ? -2.18079 6.61152 -40.26170 1.000 43.38734 167 HIS E N 1
ATOM 5648 C CA . HIS E 5 166 ? -2.42288 6.13242 -38.90888 1.000 46.05402 167 HIS E CA 1
ATOM 5649 C C . HIS E 5 166 ? -3.75590 5.41110 -38.74763 1.000 48.90085 167 HIS E C 1
ATOM 5650 O O . HIS E 5 166 ? -3.98267 4.79951 -37.69813 1.000 56.07760 167 HIS E O 1
ATOM 5657 N N . SER E 5 167 ? -4.63464 5.45811 -39.74572 1.000 40.48339 168 SER E N 1
ATOM 5658 C CA . SER E 5 167 ? -5.91461 4.76627 -39.70080 1.000 35.90262 168 SER E CA 1
ATOM 5659 C C . SER E 5 167 ? -5.82193 3.44370 -40.45356 1.000 36.68786 168 SER E C 1
ATOM 5660 O O . SER E 5 167 ? -5.10882 3.32605 -41.45287 1.000 42.22864 168 SER E O 1
ATOM 5663 N N . GLY E 5 168 ? -6.55011 2.44617 -39.96193 1.000 35.47937 169 GLY E N 1
ATOM 5664 C CA . GLY E 5 168 ? -6.48800 1.11929 -40.55785 1.000 35.38136 169 GLY E CA 1
ATOM 5665 C C . GLY E 5 168 ? -5.12728 0.46757 -40.44234 1.000 35.80331 169 GLY E C 1
ATOM 5666 O O . GLY E 5 168 ? -4.68586 -0.21525 -41.37503 1.000 34.90641 169 GLY E O 1
ATOM 5667 N N . VAL E 5 169 ? -4.44695 0.66934 -39.31511 1.000 39.32873 170 VAL E N 1
ATOM 5668 C CA . VAL E 5 169 ? -3.10804 0.14425 -39.08181 1.000 35.51962 170 VAL E CA 1
ATOM 5669 C C . VAL E 5 169 ? -3.14313 -0.72338 -37.83023 1.000 34.60060 170 VAL E C 1
ATOM 5670 O O . VAL E 5 169 ? -3.89467 -0.45648 -36.88665 1.000 34.45576 170 VAL E O 1
ATOM 5674 N N . CYS E 5 170 ? -2.31763 -1.77256 -37.82793 1.000 40.46502 171 CYS E N 1
ATOM 5675 C CA . CYS E 5 170 ? -2.41406 -2.83627 -36.82840 1.000 52.46268 171 CYS E CA 1
ATOM 5676 C C . CYS E 5 170 ? -1.03415 -3.47790 -36.70712 1.000 56.26929 171 CYS E C 1
ATOM 5677 O O . CYS E 5 170 ? -0.65995 -4.29789 -37.54957 1.000 62.55961 171 CYS E O 1
ATOM 5680 N N . THR E 5 171 ? -0.28633 -3.10588 -35.67097 1.000 49.13186 172 THR E N 1
ATOM 5681 C CA . THR E 5 171 ? 1.02767 -3.68100 -35.42184 1.000 37.11189 172 THR E CA 1
ATOM 5682 C C . THR E 5 171 ? 1.01493 -4.46665 -34.11695 1.000 31.51957 172 THR E C 1
ATOM 5683 O O . THR E 5 171 ? 0.21673 -4.19391 -33.21525 1.000 31.66675 172 THR E O 1
ATOM 5687 N N . ASP E 5 172 ? 1.90856 -5.44862 -34.02694 1.000 31.73966 173 ASP E N 1
ATOM 5688 C CA . ASP E 5 172 ? 1.98376 -6.28184 -32.83880 1.000 36.64892 173 ASP E CA 1
ATOM 5689 C C . ASP E 5 172 ? 2.56173 -5.49225 -31.66467 1.000 36.35662 173 ASP E C 1
ATOM 5690 O O . ASP E 5 172 ? 3.39738 -4.60392 -31.85318 1.000 36.73486 173 ASP E O 1
ATOM 5695 N N . PRO E 5 173 ? 2.13204 -5.79945 -30.43713 1.000 31.90761 174 PRO E N 1
ATOM 5696 C CA . PRO E 5 173 ? 2.68483 -5.10090 -29.26804 1.000 31.24126 174 PRO E CA 1
ATOM 5697 C C . PRO E 5 173 ? 4.13534 -5.47484 -29.01032 1.000 36.38114 174 PRO E C 1
ATOM 5698 O O . PRO E 5 173 ? 5.00027 -4.60426 -28.86932 1.000 32.28013 174 PRO E O 1
ATOM 5702 N N . GLN E 5 174 ? 4.40640 -6.77673 -28.95145 1.000 44.05257 175 GLN E N 1
ATOM 5703 C CA . GLN E 5 174 ? 5.73112 -7.31419 -28.72221 1.000 42.40842 175 GLN E CA 1
ATOM 5704 C C . GLN E 5 174 ? 6.12186 -8.24550 -29.86269 1.000 38.75635 175 GLN E C 1
ATOM 5705 O O . GLN E 5 174 ? 5.28247 -9.00667 -30.35550 1.000 46.23207 175 GLN E O 1
ATOM 5711 N N . PRO E 5 175 ? 7.37118 -8.19768 -30.31471 1.000 33.38650 176 PRO E N 1
ATOM 5712 C CA . PRO E 5 175 ? 7.81012 -9.11834 -31.37382 1.000 32.01267 176 PRO E CA 1
ATOM 5713 C C . PRO E 5 175 ? 7.84556 -10.57379 -30.92838 1.000 30.72016 176 PRO E C 1
ATOM 5714 O O . PRO E 5 175 ? 7.45711 -10.90327 -29.80375 1.000 32.32040 176 PRO E O 1
ATOM 5718 N N . LEU E 5 176 ? 8.30824 -11.45492 -31.80942 1.000 31.22023 177 LEU E N 1
ATOM 5719 C CA . LEU E 5 176 ? 8.40518 -12.87745 -31.52641 1.000 34.13557 177 LEU E CA 1
ATOM 5720 C C . LEU E 5 176 ? 9.85963 -13.32104 -31.60303 1.000 39.48223 177 LEU E C 1
ATOM 5721 O O . LEU E 5 176 ? 10.68896 -12.68201 -32.25245 1.000 48.86126 177 LEU E O 1
ATOM 5726 N N . LYS E 5 177 ? 10.16403 -14.42922 -30.93221 1.000 32.83604 178 LYS E N 1
ATOM 5727 C CA . LYS E 5 177 ? 11.47001 -15.06420 -31.04832 1.000 36.46973 178 LYS E CA 1
ATOM 5728 C C . LYS E 5 177 ? 11.44484 -16.06280 -32.19866 1.000 45.62512 178 LYS E C 1
ATOM 5729 O O . LYS E 5 177 ? 10.50919 -16.86148 -32.31245 1.000 46.02085 178 LYS E O 1
ATOM 5735 N N . GLU E 5 178 ? 12.46775 -16.00546 -33.05539 1.000 54.65927 179 GLU E N 1
ATOM 5736 C CA . GLU E 5 178 ? 12.57920 -16.96270 -34.15266 1.000 57.90992 179 GLU E CA 1
ATOM 5737 C C . GLU E 5 178 ? 12.64312 -18.38795 -33.61705 1.000 59.66155 179 GLU E C 1
ATOM 5738 O O . GLU E 5 178 ? 11.81248 -19.23735 -33.95906 1.000 63.34757 179 GLU E O 1
ATOM 5744 N N . GLN E 5 179 ? 13.63003 -18.66451 -32.77485 1.000 57.73146 180 GLN E N 1
ATOM 5745 C CA . GLN E 5 179 ? 13.69424 -19.90944 -32.01182 1.000 60.19900 180 GLN E CA 1
ATOM 5746 C C . GLN E 5 179 ? 13.61316 -19.55604 -30.53482 1.000 60.83772 180 GLN E C 1
ATOM 5747 O O . GLN E 5 179 ? 14.58312 -19.00289 -29.98234 1.000 60.74808 180 GLN E O 1
ATOM 5749 N N . PRO E 5 180 ? 12.49723 -19.83852 -29.85494 1.000 63.52316 181 PRO E N 1
ATOM 5750 C CA . PRO E 5 180 ? 12.33671 -19.37223 -28.46519 1.000 64.19214 181 PRO E CA 1
ATOM 5751 C C . PRO E 5 180 ? 13.36165 -19.93396 -27.48791 1.000 62.27663 181 PRO E C 1
ATOM 5752 O O . PRO E 5 180 ? 13.46655 -19.41135 -26.37062 1.000 59.15937 181 PRO E O 1
ATOM 5756 N N . ALA E 5 181 ? 14.11637 -20.96845 -27.86339 1.000 62.56828 182 ALA E N 1
ATOM 5757 C CA . ALA E 5 181 ? 15.09986 -21.53682 -26.94664 1.000 57.06400 182 ALA E CA 1
ATOM 5758 C C . ALA E 5 181 ? 16.32331 -20.63700 -26.82144 1.000 65.92260 182 ALA E C 1
ATOM 5759 O O . ALA E 5 181 ? 16.80076 -20.37108 -25.71184 1.000 71.05742 182 ALA E O 1
ATOM 5761 N N . LEU E 5 182 ? 16.84322 -20.15993 -27.94931 1.000 68.07304 183 LEU E N 1
ATOM 5762 C CA . LEU E 5 182 ? 18.06019 -19.36126 -27.94326 1.000 67.06850 183 LEU E CA 1
ATOM 5763 C C . LEU E 5 182 ? 17.83393 -18.01861 -27.25729 1.000 65.07153 183 LEU E C 1
ATOM 5764 O O . LEU E 5 182 ? 16.74450 -17.44082 -27.30796 1.000 58.99974 183 LEU E O 1
ATOM 5769 N N . ASN E 5 183 ? 18.88791 -17.52518 -26.60433 1.000 70.67403 184 ASN E N 1
ATOM 5770 C CA . ASN E 5 183 ? 18.84684 -16.18559 -26.02922 1.000 71.99459 184 ASN E CA 1
ATOM 5771 C C . ASN E 5 183 ? 19.18105 -15.12701 -27.07456 1.000 72.78193 184 ASN E C 1
ATOM 5772 O O . ASN E 5 183 ? 18.59207 -14.03973 -27.07091 1.000 67.61553 184 ASN E O 1
ATOM 5777 N N . ASP E 5 184 ? 20.11849 -15.42881 -27.97653 1.000 74.79411 185 ASP E N 1
ATOM 5778 C CA . ASP E 5 184 ? 20.43191 -14.54531 -29.09381 1.000 75.29345 185 ASP E CA 1
ATOM 5779 C C . ASP E 5 184 ? 19.52063 -14.86548 -30.27176 1.000 74.00423 185 ASP E C 1
ATOM 5780 O O . ASP E 5 184 ? 19.94319 -14.80151 -31.43169 1.000 75.42904 185 ASP E O 1
ATOM 5785 N N . SER E 5 185 ? 18.27585 -15.23054 -29.97632 1.000 65.62755 186 SER E N 1
ATOM 5786 C CA . SER E 5 185 ? 17.31073 -15.54135 -31.01901 1.000 49.73922 186 SER E CA 1
ATOM 5787 C C . SER E 5 185 ? 16.89868 -14.27205 -31.74850 1.000 39.71970 186 SER E C 1
ATOM 5788 O O . SER E 5 185 ? 16.55491 -13.26687 -31.11979 1.000 38.42889 186 SER E O 1
ATOM 5791 N N . ARG E 5 186 ? 16.93720 -14.31778 -33.07679 1.000 36.59261 187 ARG E N 1
ATOM 5792 C CA . ARG E 5 186 ? 16.46015 -13.19845 -33.86957 1.000 34.91257 187 ARG E CA 1
ATOM 5793 C C . ARG E 5 186 ? 14.94911 -13.04815 -33.70459 1.000 34.23922 187 ARG E C 1
ATOM 5794 O O . ARG E 5 186 ? 14.25259 -13.95785 -33.24608 1.000 32.81952 187 ARG E O 1
ATOM 5802 N N . TYR E 5 187 ? 14.44344 -11.87667 -34.07409 1.000 37.25579 188 TYR E N 1
ATOM 5803 C CA . TYR E 5 187 ? 13.07252 -11.50147 -33.76404 1.000 38.51794 188 TYR E CA 1
ATOM 5804 C C . TYR E 5 187 ? 12.24729 -11.33726 -35.03509 1.000 33.83202 188 TYR E C 1
ATOM 5805 O O . TYR E 5 187 ? 12.77461 -11.26477 -36.14840 1.000 34.21995 188 TYR E O 1
ATOM 5814 N N . ALA E 5 188 ? 10.92748 -11.27796 -34.84626 1.000 33.38846 189 ALA E N 1
ATOM 5815 C CA . ALA E 5 188 ? 9.97504 -11.12270 -35.93712 1.000 35.45491 189 ALA E CA 1
ATOM 5816 C C . ALA E 5 188 ? 8.84001 -10.21040 -35.49676 1.000 32.75571 189 ALA E C 1
ATOM 5817 O O . ALA E 5 188 ? 8.33194 -10.33523 -34.37950 1.000 31.78601 189 ALA E O 1
ATOM 5819 N N . LEU E 5 189 ? 8.44201 -9.29820 -36.38166 1.000 33.11375 190 LEU E N 1
ATOM 5820 C CA . LEU E 5 189 ? 7.37624 -8.34657 -36.09237 1.000 32.78699 190 LEU E CA 1
ATOM 5821 C C . LEU E 5 189 ? 6.43895 -8.25640 -37.28712 1.000 32.98125 190 LEU E C 1
ATOM 5822 O O . LEU E 5 189 ? 6.89359 -8.13219 -38.42825 1.000 33.77378 190 LEU E O 1
ATOM 5827 N N . SER E 5 190 ? 5.13750 -8.31087 -37.02094 1.000 32.12387 191 SER E N 1
ATOM 5828 C CA . SER E 5 190 ? 4.11286 -8.26819 -38.05211 1.000 32.46887 191 SER E CA 1
ATOM 5829 C C . SER E 5 190 ? 3.34268 -6.95519 -37.98328 1.000 31.80709 191 SER E C 1
ATOM 5830 O O . SER E 5 190 ? 3.40220 -6.22398 -36.99116 1.000 30.84346 191 SER E O 1
ATOM 5833 N N . SER E 5 191 ? 2.61227 -6.66421 -39.05833 1.000 32.26305 192 SER E N 1
ATOM 5834 C CA . SER E 5 191 ? 1.79967 -5.45750 -39.12338 1.000 31.71195 192 SER E CA 1
ATOM 5835 C C . SER E 5 191 ? 0.76024 -5.60565 -40.22549 1.000 32.12790 192 SER E C 1
ATOM 5836 O O . SER E 5 191 ? 0.98704 -6.29391 -41.22332 1.000 32.62050 192 SER E O 1
ATOM 5839 N N . ARG E 5 192 ? -0.38059 -4.94496 -40.03129 1.000 32.10923 193 ARG E N 1
ATOM 5840 C CA . ARG E 5 192 ? -1.51263 -5.02696 -40.94357 1.000 33.30830 193 ARG E CA 1
ATOM 5841 C C . ARG E 5 192 ? -1.92679 -3.62693 -41.37279 1.000 35.15667 193 ARG E C 1
ATOM 5842 O O . ARG E 5 192 ? -1.92963 -2.69528 -40.56285 1.000 46.86360 193 ARG E O 1
ATOM 5850 N N . LEU E 5 193 ? -2.27793 -3.48403 -42.64941 1.000 34.62600 194 LEU E N 1
ATOM 5851 C CA . LEU E 5 193 ? -2.84837 -2.24955 -43.18192 1.000 34.86515 194 LEU E CA 1
ATOM 5852 C C . LEU E 5 193 ? -4.07604 -2.62190 -44.00030 1.000 35.47230 194 LEU E C 1
ATOM 5853 O O . LEU E 5 193 ? -3.95241 -3.22995 -45.06875 1.000 38.69280 194 LEU E O 1
ATOM 5858 N N . ARG E 5 194 ? -5.25559 -2.26445 -43.50293 1.000 35.47083 195 ARG E N 1
ATOM 5859 C CA . ARG E 5 194 ? -6.51288 -2.59007 -44.16170 1.000 35.79524 195 ARG E CA 1
ATOM 5860 C C . ARG E 5 194 ? -7.08063 -1.33240 -44.80400 1.000 37.17707 195 ARG E C 1
ATOM 5861 O O . ARG E 5 194 ? -7.36220 -0.34807 -44.11199 1.000 38.64878 195 ARG E O 1
ATOM 5869 N N . VAL E 5 195 ? -7.23366 -1.36654 -46.12595 1.000 39.21815 196 VAL E N 1
ATOM 5870 C CA . VAL E 5 195 ? -7.86874 -0.28628 -46.87032 1.000 37.55841 196 VAL E CA 1
ATOM 5871 C C . VAL E 5 195 ? -9.08970 -0.85556 -47.57667 1.000 43.98913 196 VAL E C 1
ATOM 5872 O O . VAL E 5 195 ? -9.42560 -2.03262 -47.40516 1.000 52.18903 196 VAL E O 1
ATOM 5876 N N . SER E 5 196 ? -9.76266 -0.03155 -48.37102 1.000 44.91630 197 SER E N 1
ATOM 5877 C CA . SER E 5 196 ? -10.87790 -0.52842 -49.15673 1.000 47.04993 197 SER E CA 1
ATOM 5878 C C . SER E 5 196 ? -10.37408 -1.15469 -50.45343 1.000 48.01526 197 SER E C 1
ATOM 5879 O O . SER E 5 196 ? -9.28062 -0.85032 -50.93805 1.000 49.68131 197 SER E O 1
ATOM 5882 N N . ALA E 5 197 ? -11.19238 -2.04906 -51.01271 1.000 42.05750 198 ALA E N 1
ATOM 5883 C CA . ALA E 5 197 ? -10.79396 -2.76107 -52.22275 1.000 38.60607 198 ALA E CA 1
ATOM 5884 C C . ALA E 5 197 ? -10.57247 -1.79578 -53.38004 1.000 38.40907 198 ALA E C 1
ATOM 5885 O O . ALA E 5 197 ? -9.55911 -1.87330 -54.08391 1.000 37.97840 198 ALA E O 1
ATOM 5887 N N . THR E 5 198 ? -11.51095 -0.86774 -53.58282 1.000 41.09269 199 THR E N 1
ATOM 5888 C CA . THR E 5 198 ? -11.39070 0.09554 -54.67277 1.000 40.51161 199 THR E CA 1
ATOM 5889 C C . THR E 5 198 ? -10.13814 0.95355 -54.54026 1.000 37.40297 199 THR E C 1
ATOM 5890 O O . THR E 5 198 ? -9.59447 1.41574 -55.54999 1.000 37.30499 199 THR E O 1
ATOM 5894 N N . PHE E 5 199 ? -9.65954 1.17091 -53.31488 1.000 37.53617 200 PHE E N 1
ATOM 5895 C CA . PHE E 5 199 ? -8.40782 1.89777 -53.13654 1.000 40.86703 200 PHE E CA 1
ATOM 5896 C C . PHE E 5 199 ? -7.20621 1.02348 -53.47657 1.000 43.49207 200 PHE E C 1
ATOM 5897 O O . PHE E 5 199 ? -6.22118 1.51059 -54.04208 1.000 46.41317 200 PHE E O 1
ATOM 5905 N N . TRP E 5 200 ? -7.26987 -0.26813 -53.14341 1.000 41.97193 201 TRP E N 1
ATOM 5906 C CA . TRP E 5 200 ? -6.18218 -1.17402 -53.49593 1.000 39.02382 201 TRP E CA 1
ATOM 5907 C C . TRP E 5 200 ? -6.17492 -1.49439 -54.98522 1.000 39.02725 201 TRP E C 1
ATOM 5908 O O . TRP E 5 200 ? -5.10412 -1.70125 -55.56657 1.000 37.99408 201 TRP E O 1
ATOM 5919 N N . GLN E 5 201 ? -7.34836 -1.53835 -55.61785 1.000 41.98004 202 GLN E N 1
ATOM 5920 C CA . GLN E 5 201 ? -7.45500 -1.81751 -57.05001 1.000 40.00640 202 GLN E CA 1
ATOM 5921 C C . GLN E 5 201 ? -7.25562 -0.53343 -57.85949 1.000 48.10398 202 GLN E C 1
ATOM 5922 O O . GLN E 5 201 ? -8.11803 -0.08592 -58.61472 1.000 60.94391 202 GLN E O 1
ATOM 5928 N N . ASN E 5 202 ? -6.07844 0.05638 -57.68455 1.000 44.80980 203 ASN E N 1
ATOM 5929 C CA . ASN E 5 202 ? -5.72726 1.32045 -58.31510 1.000 43.19587 203 ASN E CA 1
ATOM 5930 C C . ASN E 5 202 ? -4.21041 1.42919 -58.41175 1.000 48.11755 203 ASN E C 1
ATOM 5931 O O . ASN E 5 202 ? -3.54442 1.72754 -57.41128 1.000 49.56826 203 ASN E O 1
ATOM 5936 N N . PRO E 5 203 ? -3.63087 1.19438 -59.59247 1.000 44.03192 204 PRO E N 1
ATOM 5937 C CA . PRO E 5 203 ? -2.16240 1.22204 -59.71292 1.000 38.97993 204 PRO E CA 1
ATOM 5938 C C . PRO E 5 203 ? -1.54015 2.55769 -59.35075 1.000 41.13653 204 PRO E C 1
ATOM 5939 O O . PRO E 5 203 ? -0.32760 2.61330 -59.11255 1.000 45.45236 204 PRO E O 1
ATOM 5943 N N . ARG E 5 204 ? -2.32673 3.63410 -59.29940 1.000 48.31200 205 ARG E N 1
ATOM 5944 C CA . ARG E 5 204 ? -1.79543 4.93798 -58.92311 1.000 51.24170 205 ARG E CA 1
ATOM 5945 C C . ARG E 5 204 ? -1.36680 4.99455 -57.46242 1.000 51.89645 205 ARG E C 1
ATOM 5946 O O . ARG E 5 204 ? -0.62013 5.90340 -57.08466 1.000 58.51178 205 ARG E O 1
ATOM 5954 N N . ASN E 5 205 ? -1.81619 4.05217 -56.63816 1.000 47.38113 206 ASN E N 1
ATOM 5955 C CA . ASN E 5 205 ? -1.53043 4.07301 -55.21129 1.000 43.88795 206 ASN E CA 1
ATOM 5956 C C . ASN E 5 205 ? -0.27609 3.26764 -54.89767 1.000 44.51851 206 ASN E C 1
ATOM 5957 O O . ASN E 5 205 ? -0.08926 2.15588 -55.40197 1.000 40.79734 206 ASN E O 1
ATOM 5962 N N . HIS E 5 206 ? 0.57922 3.84002 -54.05413 1.000 40.67700 207 HIS E N 1
ATOM 5963 C CA . HIS E 5 206 ? 1.84410 3.23557 -53.66034 1.000 36.03022 207 HIS E CA 1
ATOM 5964 C C . HIS E 5 206 ? 1.83264 3.00330 -52.15695 1.000 35.29746 207 HIS E C 1
ATOM 5965 O O . HIS E 5 206 ? 1.51360 3.91625 -51.38817 1.000 35.47330 207 HIS E O 1
ATOM 5972 N N . PHE E 5 207 ? 2.17513 1.78586 -51.74207 1.000 35.80198 208 PHE E N 1
ATOM 5973 C CA . PHE E 5 207 ? 2.19057 1.40218 -50.33620 1.000 35.55713 208 PHE E CA 1
ATOM 5974 C C . PHE E 5 207 ? 3.61145 1.03712 -49.93382 1.000 37.31213 208 PHE E C 1
ATOM 5975 O O . PHE E 5 207 ? 4.27462 0.26206 -50.62848 1.000 44.18006 208 PHE E O 1
ATOM 5983 N N . ARG E 5 208 ? 4.07188 1.58665 -48.81176 1.000 37.10362 209 ARG E N 1
ATOM 5984 C CA . ARG E 5 208 ? 5.44562 1.39871 -48.36223 1.000 44.24003 209 ARG E CA 1
ATOM 5985 C C . ARG E 5 208 ? 5.45866 1.13975 -46.86464 1.000 51.97158 209 ARG E C 1
ATOM 5986 O O . ARG E 5 208 ? 4.87113 1.90522 -46.09453 1.000 51.67806 209 ARG E O 1
ATOM 5994 N N . CYS E 5 209 ? 6.12851 0.06589 -46.45745 1.000 55.13871 210 CYS E N 1
ATOM 5995 C CA . CYS E 5 209 ? 6.27341 -0.29020 -45.05229 1.000 53.75768 210 CYS E CA 1
ATOM 5996 C C . CYS E 5 209 ? 7.72431 -0.08033 -44.64230 1.000 46.61381 210 CYS E C 1
ATOM 5997 O O . CYS E 5 209 ? 8.62880 -0.69665 -45.21571 1.000 48.99567 210 CYS E O 1
ATOM 6000 N N . GLN E 5 210 ? 7.94133 0.78837 -43.65849 1.000 36.36479 211 GLN E N 1
ATOM 6001 C CA . GLN E 5 210 ? 9.26977 1.09336 -43.14498 1.000 35.80084 211 GLN E CA 1
ATOM 6002 C C . GLN E 5 210 ? 9.38448 0.60352 -41.70989 1.000 34.76948 211 GLN E C 1
ATOM 6003 O O . GLN E 5 210 ? 8.49834 0.86381 -40.88925 1.000 35.20445 211 GLN E O 1
ATOM 6009 N N . VAL E 5 211 ? 10.47253 -0.09919 -41.40950 1.000 34.88218 212 VAL E N 1
ATOM 6010 C CA . VAL E 5 211 ? 10.80702 -0.49224 -40.04630 1.000 34.97417 212 VAL E CA 1
ATOM 6011 C C . VAL E 5 211 ? 12.09477 0.21899 -39.65384 1.000 35.33587 212 VAL E C 1
ATOM 6012 O O . VAL E 5 211 ? 13.09914 0.14808 -40.37360 1.000 35.81220 212 VAL E O 1
ATOM 6016 N N . GLN E 5 212 ? 12.05405 0.92979 -38.52952 1.000 35.31205 213 GLN E N 1
ATOM 6017 C CA . GLN E 5 212 ? 13.20130 1.68741 -38.04086 1.000 39.92750 213 GLN E CA 1
ATOM 6018 C C . GLN E 5 212 ? 13.99000 0.81008 -37.07626 1.000 37.09189 213 GLN E C 1
ATOM 6019 O O . GLN E 5 212 ? 13.52083 0.50725 -35.97456 1.000 40.31503 213 GLN E O 1
ATOM 6025 N N . PHE E 5 213 ? 15.18557 0.40416 -37.48898 1.000 34.89986 214 PHE E N 1
ATOM 6026 C CA . PHE E 5 213 ? 16.05040 -0.43975 -36.67918 1.000 34.58224 214 PHE E CA 1
ATOM 6027 C C . PHE E 5 213 ? 17.08364 0.41298 -35.95591 1.000 34.36106 214 PHE E C 1
ATOM 6028 O O . PHE E 5 213 ? 17.65101 1.34563 -36.53243 1.000 34.25870 214 PHE E O 1
ATOM 6036 N N . TYR E 5 214 ? 17.31876 0.09107 -34.68833 1.000 34.43969 215 TYR E N 1
ATOM 6037 C CA . TYR E 5 214 ? 18.30737 0.77793 -33.86584 1.000 34.29076 215 TYR E CA 1
ATOM 6038 C C . TYR E 5 214 ? 19.43922 -0.19969 -33.57902 1.000 34.98874 215 TYR E C 1
ATOM 6039 O O . TYR E 5 214 ? 19.27366 -1.13568 -32.78939 1.000 34.03887 215 TYR E O 1
ATOM 6048 N N . GLY E 5 215 ? 20.58283 0.01628 -34.22420 1.000 37.67703 216 GLY E N 1
ATOM 6049 C CA . GLY E 5 215 ? 21.70750 -0.88610 -34.08928 1.000 42.43817 216 GLY E CA 1
ATOM 6050 C C . GLY E 5 215 ? 22.96974 -0.22214 -33.58129 1.000 48.08043 216 GLY E C 1
ATOM 6051 O O . GLY E 5 215 ? 22.97124 0.39085 -32.50928 1.000 46.23929 216 GLY E O 1
ATOM 6052 N N . LEU E 5 216 ? 24.05035 -0.33412 -34.34848 1.000 49.87563 217 LEU E N 1
ATOM 6053 C CA . LEU E 5 216 ? 25.34558 0.15931 -33.91150 1.000 49.61711 217 LEU E CA 1
ATOM 6054 C C . LEU E 5 216 ? 25.46223 1.66362 -34.13816 1.000 54.24348 217 LEU E C 1
ATOM 6055 O O . LEU E 5 216 ? 24.75394 2.25733 -34.95600 1.000 48.63589 217 LEU E O 1
ATOM 6060 N N . SER E 5 217 ? 26.38235 2.27796 -33.39538 1.000 68.97337 218 SER E N 1
ATOM 6061 C CA . SER E 5 217 ? 26.63219 3.70916 -33.50760 1.000 73.26690 218 SER E CA 1
ATOM 6062 C C . SER E 5 217 ? 27.54042 4.00184 -34.69422 1.000 66.46279 218 SER E C 1
ATOM 6063 O O . SER E 5 217 ? 27.70152 3.16203 -35.58584 1.000 61.38215 218 SER E O 1
ATOM 6066 N N . GLU E 5 218 ? 28.13587 5.19241 -34.71473 1.000 66.98334 219 GLU E N 1
ATOM 6067 C CA . GLU E 5 218 ? 29.10300 5.53686 -35.74830 1.000 67.78002 219 GLU E CA 1
ATOM 6068 C C . GLU E 5 218 ? 30.52920 5.21782 -35.31868 1.000 61.44083 219 GLU E C 1
ATOM 6069 O O . GLU E 5 218 ? 31.34701 4.80066 -36.14613 1.000 56.45225 219 GLU E O 1
ATOM 6075 N N . ASN E 5 219 ? 30.84131 5.40130 -34.03316 1.000 56.24031 220 ASN E N 1
ATOM 6076 C CA . ASN E 5 219 ? 32.17366 5.08229 -33.53778 1.000 61.09712 220 ASN E CA 1
ATOM 6077 C C . ASN E 5 219 ? 32.41161 3.58092 -33.44351 1.000 62.20272 220 ASN E C 1
ATOM 6078 O O . ASN E 5 219 ? 33.56889 3.14972 -33.42333 1.000 69.60236 220 ASN E O 1
ATOM 6083 N N . ASP E 5 220 ? 31.35272 2.77890 -33.39019 1.000 56.00389 221 ASP E N 1
ATOM 6084 C CA . ASP E 5 220 ? 31.48865 1.32691 -33.30899 1.000 53.46934 221 ASP E CA 1
ATOM 6085 C C . ASP E 5 220 ? 32.02739 0.80858 -34.63531 1.000 61.03919 221 ASP E C 1
ATOM 6086 O O . ASP E 5 220 ? 31.29851 0.72749 -35.62564 1.000 64.89935 221 ASP E O 1
ATOM 6091 N N . GLU E 5 221 ? 33.31168 0.46429 -34.66784 1.000 71.76438 222 GLU E N 1
ATOM 6092 C CA . GLU E 5 221 ? 33.87415 -0.13989 -35.86448 1.000 81.48865 222 GLU E CA 1
ATOM 6093 C C . GLU E 5 221 ? 33.58666 -1.63885 -35.87811 1.000 77.19219 222 GLU E C 1
ATOM 6094 O O . GLU E 5 221 ? 33.38092 -2.27077 -34.83759 1.000 74.83274 222 GLU E O 1
ATOM 6100 N N . TRP E 5 222 ? 33.57194 -2.20669 -37.08204 1.000 71.96110 223 TRP E N 1
ATOM 6101 C CA . TRP E 5 222 ? 33.00296 -3.53322 -37.30184 1.000 67.94802 223 TRP E CA 1
ATOM 6102 C C . TRP E 5 222 ? 33.94425 -4.33756 -38.18766 1.000 67.22304 223 TRP E C 1
ATOM 6103 O O . TRP E 5 222 ? 34.13121 -4.00437 -39.36197 1.000 68.85409 223 TRP E O 1
ATOM 6114 N N . THR E 5 223 ? 34.52781 -5.39536 -37.63047 1.000 68.82099 224 THR E N 1
ATOM 6115 C CA . THR E 5 223 ? 35.45776 -6.26811 -38.34665 1.000 77.56192 224 THR E CA 1
ATOM 6116 C C . THR E 5 223 ? 34.78606 -7.62860 -38.52243 1.000 77.70524 224 THR E C 1
ATOM 6117 O O . THR E 5 223 ? 34.92148 -8.51798 -37.68014 1.000 83.32955 224 THR E O 1
ATOM 6121 N N . GLN E 5 224 ? 34.06766 -7.78671 -39.63085 1.000 69.67299 225 GLN E N 1
ATOM 6122 C CA . GLN E 5 224 ? 33.33870 -9.01735 -39.90705 1.000 67.23420 225 GLN E CA 1
ATOM 6123 C C . GLN E 5 224 ? 32.89303 -8.99761 -41.36183 1.000 64.20126 225 GLN E C 1
ATOM 6124 O O . GLN E 5 224 ? 32.80089 -7.93595 -41.98557 1.000 59.76517 225 GLN E O 1
ATOM 6130 N N . ASP E 5 225 ? 32.61765 -10.19213 -41.89440 1.000 65.64814 226 ASP E N 1
ATOM 6131 C CA . ASP E 5 225 ? 32.16384 -10.30035 -43.27758 1.000 70.23952 226 ASP E CA 1
ATOM 6132 C C . ASP E 5 225 ? 30.81414 -9.62453 -43.47969 1.000 69.03942 226 ASP E C 1
ATOM 6133 O O . ASP E 5 225 ? 30.51353 -9.15395 -44.58296 1.000 70.78750 226 ASP E O 1
ATOM 6138 N N . ARG E 5 226 ? 29.99400 -9.56929 -42.43450 1.000 66.46977 227 ARG E N 1
ATOM 6139 C CA . ARG E 5 226 ? 28.70107 -8.90723 -42.51103 1.000 65.23995 227 ARG E CA 1
ATOM 6140 C C . ARG E 5 226 ? 28.87671 -7.39468 -42.60744 1.000 62.33831 227 ARG E C 1
ATOM 6141 O O . ARG E 5 226 ? 29.80312 -6.81517 -42.03241 1.000 61.85988 227 ARG E O 1
ATOM 6149 N N . ALA E 5 227 ? 27.98357 -6.75703 -43.36323 1.000 55.88422 228 ALA E N 1
ATOM 6150 C CA . ALA E 5 227 ? 27.93533 -5.30232 -43.38071 1.000 58.77420 228 ALA E CA 1
ATOM 6151 C C . ALA E 5 227 ? 27.59783 -4.78377 -41.98881 1.000 57.49665 228 ALA E C 1
ATOM 6152 O O . ALA E 5 227 ? 26.84722 -5.41532 -41.24006 1.000 53.90741 228 ALA E O 1
ATOM 6154 N N . LYS E 5 228 ? 28.16591 -3.63623 -41.64104 1.000 44.08580 229 LYS E N 1
ATOM 6155 C CA . LYS E 5 228 ? 28.01827 -3.09325 -40.29883 1.000 43.05431 229 LYS E CA 1
ATOM 6156 C C . LYS E 5 228 ? 26.54413 -2.85603 -39.99317 1.000 53.36887 229 LYS E C 1
ATOM 6157 O O . LYS E 5 228 ? 25.89407 -2.06516 -40.69291 1.000 59.96852 229 LYS E O 1
ATOM 6163 N N . PRO E 5 229 ? 25.97465 -3.52173 -38.98741 1.000 58.50663 230 PRO E N 1
ATOM 6164 C CA . PRO E 5 229 ? 24.54631 -3.33952 -38.69801 1.000 47.85287 230 PRO E CA 1
ATOM 6165 C C . PRO E 5 229 ? 24.26457 -2.01549 -38.00715 1.000 43.62902 230 PRO E C 1
ATOM 6166 O O . PRO E 5 229 ? 23.96371 -1.98424 -36.81004 1.000 39.37927 230 PRO E O 1
ATOM 6170 N N . VAL E 5 230 ? 24.37017 -0.91518 -38.75167 1.000 46.39791 231 VAL E N 1
ATOM 6171 C CA . VAL E 5 230 ? 24.13376 0.40836 -38.18859 1.000 43.81970 231 VAL E CA 1
ATOM 6172 C C . VAL E 5 230 ? 22.63581 0.63167 -38.00217 1.000 35.20943 231 VAL E C 1
ATOM 6173 O O . VAL E 5 230 ? 21.79833 -0.03054 -38.62134 1.000 35.28342 231 VAL E O 1
ATOM 6177 N N . THR E 5 231 ? 22.29691 1.57520 -37.12362 1.000 34.02956 232 THR E N 1
ATOM 6178 C CA . THR E 5 231 ? 20.91844 2.03664 -37.01772 1.000 34.67228 232 THR E CA 1
ATOM 6179 C C . THR E 5 231 ? 20.44067 2.52341 -38.38233 1.000 35.24928 232 THR E C 1
ATOM 6180 O O . THR E 5 231 ? 21.01668 3.44954 -38.96069 1.000 37.34823 232 THR E O 1
ATOM 6184 N N . GLN E 5 232 ? 19.40587 1.87484 -38.91142 1.000 35.10156 233 GLN E N 1
ATOM 6185 C CA . GLN E 5 232 ? 19.01274 2.07320 -40.29824 1.000 33.75274 233 GLN E CA 1
ATOM 6186 C C . GLN E 5 232 ? 17.51379 1.85653 -40.44200 1.000 33.78807 233 GLN E C 1
ATOM 6187 O O . GLN E 5 232 ? 16.82475 1.46462 -39.49776 1.000 34.46648 233 GLN E O 1
ATOM 6193 N N . ILE E 5 233 ? 17.01726 2.11546 -41.64897 1.000 33.83348 234 ILE E N 1
ATOM 6194 C CA . ILE E 5 233 ? 15.62622 1.87825 -42.01357 1.000 34.26681 234 ILE E CA 1
ATOM 6195 C C . ILE E 5 233 ? 15.60440 0.86678 -43.14932 1.000 36.50771 234 ILE E C 1
ATOM 6196 O O . ILE E 5 233 ? 16.32834 1.02425 -44.13912 1.000 41.91987 234 ILE E O 1
ATOM 6201 N N . VAL E 5 234 ? 14.78734 -0.17249 -43.00206 1.000 35.15489 235 VAL E N 1
ATOM 6202 C CA . VAL E 5 234 ? 14.57189 -1.16741 -44.04604 1.000 35.86832 235 VAL E CA 1
ATOM 6203 C C . VAL E 5 234 ? 13.12542 -1.05042 -44.50392 1.000 35.95013 235 VAL E C 1
ATOM 6204 O O . VAL E 5 234 ? 12.20461 -1.05837 -43.67846 1.000 36.28307 235 VAL E O 1
ATOM 6208 N N . SER E 5 235 ? 12.92476 -0.92728 -45.81239 1.000 36.16080 236 SER E N 1
ATOM 6209 C CA . SER E 5 235 ? 11.60961 -0.65420 -46.36685 1.000 36.26814 236 SER E CA 1
ATOM 6210 C C . SER E 5 235 ? 11.18156 -1.76099 -47.32039 1.000 36.16082 236 SER E C 1
ATOM 6211 O O . SER E 5 235 ? 12.00489 -2.48490 -47.88689 1.000 36.82555 236 SER E O 1
ATOM 6214 N N . ALA E 5 236 ? 9.86690 -1.88427 -47.47748 1.000 35.90828 237 ALA E N 1
ATOM 6215 C CA . ALA E 5 236 ? 9.25694 -2.78437 -48.44279 1.000 36.31452 237 ALA E CA 1
ATOM 6216 C C . ALA E 5 236 ? 8.04710 -2.08118 -49.03419 1.000 35.82910 237 ALA E C 1
ATOM 6217 O O . ALA E 5 236 ? 7.30862 -1.40210 -48.31515 1.000 35.56154 237 ALA E O 1
ATOM 6219 N N . GLU E 5 237 ? 7.84928 -2.23392 -50.34197 1.000 36.12035 238 GLU E N 1
ATOM 6220 C CA . GLU E 5 237 ? 6.81973 -1.47602 -51.03550 1.000 35.56738 238 GLU E CA 1
ATOM 6221 C C . GLU E 5 237 ? 6.04248 -2.37609 -51.98559 1.000 35.66753 238 GLU E C 1
ATOM 6222 O O . GLU E 5 237 ? 6.50136 -3.45087 -52.38005 1.000 36.07883 238 GLU E O 1
ATOM 6228 N N . ALA E 5 238 ? 4.84711 -1.91182 -52.34537 1.000 35.26689 239 ALA E N 1
ATOM 6229 C CA . ALA E 5 238 ? 3.97531 -2.60887 -53.27931 1.000 35.50716 239 ALA E CA 1
ATOM 6230 C C . ALA E 5 238 ? 3.00367 -1.60457 -53.88121 1.000 35.32295 239 ALA E C 1
ATOM 6231 O O . ALA E 5 238 ? 2.63785 -0.61566 -53.24090 1.000 34.65199 239 ALA E O 1
ATOM 6233 N N . TRP E 5 239 ? 2.59173 -1.87095 -55.11642 1.000 40.73073 240 TRP E N 1
ATOM 6234 C CA . TRP E 5 239 ? 1.66561 -1.01823 -55.84512 1.000 43.67752 240 TRP E CA 1
ATOM 6235 C C . TRP E 5 239 ? 0.28669 -1.66131 -55.90737 1.000 37.31513 240 TRP E C 1
ATOM 6236 O O . TRP E 5 239 ? 0.13805 -2.88105 -55.79433 1.000 37.05341 240 TRP E O 1
ATOM 6247 N N . GLY E 5 240 ? -0.72663 -0.81925 -56.09507 1.000 36.53858 241 GLY E N 1
ATOM 6248 C CA . GLY E 5 240 ? -2.06625 -1.32570 -56.31281 1.000 37.24922 241 GLY E CA 1
ATOM 6249 C C . GLY E 5 240 ? -2.16658 -2.09921 -57.61367 1.000 37.87764 241 GLY E C 1
ATOM 6250 O O . GLY E 5 240 ? -1.44147 -1.84608 -58.57579 1.000 42.69462 241 GLY E O 1
ATOM 6251 N N . ARG E 5 241 ? -3.08318 -3.06459 -57.64030 1.000 43.03303 242 ARG E N 1
ATOM 6252 C CA . ARG E 5 241 ? -3.21305 -3.96154 -58.77924 1.000 56.54300 242 ARG E CA 1
ATOM 6253 C C . ARG E 5 241 ? -4.68178 -4.15594 -59.12384 1.000 59.13476 242 ARG E C 1
ATOM 6254 O O . ARG E 5 241 ? -5.52481 -4.29319 -58.23295 1.000 63.10571 242 ARG E O 1
ATOM 6262 N N . ALA E 5 242 ? -4.97894 -4.16708 -60.42032 1.000 55.08078 243 ALA E N 1
ATOM 6263 C CA . ALA E 5 242 ? -6.34243 -4.36854 -60.89712 1.000 53.97846 243 ALA E CA 1
ATOM 6264 C C . ALA E 5 242 ? -6.48633 -5.72605 -61.57791 1.000 55.58263 243 ALA E C 1
ATOM 6265 O O . ALA E 5 242 ? -6.32665 -6.77014 -60.94486 1.000 53.17310 243 ALA E O 1
#

Radius of gyration: 36.68 Å; Cα contacts (8 Å, |Δi|>4): 2001; chains: 5; bounding box: 64×67×132 Å

Secondary structure (DSSP, 8-state):
--SEEEEEEEEEEETTTTEEEEEEEETTEEEEEEETTTTEEEE--SS-------HHHHHHHHHHHHHHHHHHHHHTTS-PPP-PPPEEEEEESS---TTS-EEEEEEEEEE-SS--EEEEEESSSB--TTEEE---EEPTTS-EEEEEEEEE---TT--EEEEEE-TT-SS-EEEEE--/-----EEEEEEEEEEETTTTEEEEEEEEEETTEEEEEEETTT-SEEESSSTTHHHHHHHHT-HHHHHHHHTHIIIIIIHHHHHHTTTGGG--B--EEEEEE--EEEEEEEEBSS--EEEEEETTEEE-TTEEEPPPEE-SSS-EEEEEEE-----TT--EEEEEE-TT-SS-EEEEE-/--------PPP-/---EEES-SEEEEETT--EEEEEEES----SEEEEEEEETTTEEEEEEEEETT-SEEEETTEEEE-BTTTTEEEEEE-S--GGG-SEEEEEEE-SSSEEE---EEEEEEPP-SS---EEEEEEESS-TT-EEEEEES--TT------SSTTSEEPPPEEEE-TTT--EEEEEEEE----SSS-TT--S--/--EEE-SEEEE-TT--EEEEEE--TT--EEEEEEE-TTS--EEEEEEETTEEEE-TT---TTEEEE-TTSS-EEEEE-S--GGG-EEEEEEEESS-TTS--EE---EEEEE-S-GGG-BPPEEEEEEPPHHHHHHHSEEEEEEEEEEEBSS-EEEEEEETTEEP-SSEEE-SS-EESSTT-SS--EEEEEEEEEEHHHHS-TT-EEEEEEEE--B-SS----SSSPP-BSEEEEEEEE---

Organism: Homo sapiens (NCBI:txid9606)

B-factor: mean 38.19, std 14.73, range [16.22, 134.83]

Solvent-accessible surface area: 35880 Å² total; per-residue (Å²): 193,38,96,42,58,0,7,2,0,1,0,5,24,13,43,105,51,93,47,30,21,0,1,1,8,0,37,30,0,6,12,2,54,5,28,39,162,159,116,79,33,45,62,68,20,54,66,191,41,94,35,191,19,74,28,22,10,0,30,10,2,11,24,2,0,94,29,0,0,81,13,0,27,157,93,18,144,64,79,33,15,96,50,49,92,8,117,12,69,17,38,19,41,35,42,48,66,108,48,104,121,14,22,0,0,0,38,0,38,33,0,0,0,4,38,24,84,14,53,1,26,25,76,56,121,83,32,116,151,40,50,66,71,16,13,26,4,25,57,110,58,19,0,0,24,24,0,0,22,5,81,21,101,0,32,92,98,58,68,18,24,0,53,0,56,13,64,19,32,162,132,76,59,97,74,105,32,110,65,133,62,122,2,15,0,1,1,2,6,0,34,0,50,0,46,94,30,40,134,57,19,101,0,6,5,43,3,0,5,21,67,82,20,1,1,77,1,10,33,96,67,15,70,6,123,37,59,38,142,29,0,101,67,2,7,66,26,2,51,88,19,179,30,0,10,67,8,1,115,10,0,20,53,4,0,0,67,61,3,11,90,32,9,73,182,21,2,30,114,26,125,42,108,8,73,19,47,27,54,75,111,88,0,36,0,11,0,2,29,0,10,24,36,116,41,50,29,93,3,32,91,61,54,131,87,60,108,82,23,50,82,72,33,110,70,40,74,0,8,49,5,12,12,10,20,64,5,44,0,121,44,110,82,57,119,63,23,44,3,18,0,28,0,70,9,60,22,32,197,78,61,46,76,44,120,67,103,57,12,6,1,0,9,0,1,0,2,79,78,230,24,124,12,68,12,118,25,70,76,50,75,17,62,76,53,75,102,13,74,0,24,0,36,5,96,60,45,33,1,16,3,1,2,0,0,42,32,34,139,54,155,1,5,66,47,40,11,33,0,7,4,51,49,200,127,53,101,47,84,84,23,56,0,37,12,72,66,110,55,6,134,0,21,0,92,2,41,49,1,95,50,62,10,34,8,40,2,3,0,0,0,0,43,2,10,61,4,50,16,1,84,10,1,98,3,82,4,25,20,93,19,132,126,52,51,67,27,66,11,78,2,107,13,40,84,62,83,118,57,32,2,12,0,19,1,8,2,52,12,111,10,119,20,48,114,23,97,80,80,94,38,43,2,2,72,39,16,52,1,51,26,63,96,137,108,81,62,1,2,0,0,0,0,22,49,139,125,18,96,97,20,11,82,62,30,112,130,111,133,98,14,58,12,74,54,65,24,48,4,6,54,108,59,64,110,3,80,1,108,0,45,20,42,113,37,10,18,0,0,2,0,1,41,17,41,165,74,88,5,4,67,7,2,6,1,6,8,3,89,32,55,9,2,72,64,13,35,54,75,144,14,6,123,9,41,1,80,130,20,45,39,0,28,0,66,0,74,153,1,89,142,63,6,36,11,44,0,0,0,0,0,0,56,1,3,5,3,4,19,5,109,16,1,50,10,0,66,2,22,3,15,100,71,15,32,52,0,51,13,3,108,24,28,3,7,29,14,14,148,57,0,19,98,103,41,131,5,0,0,0,0,0,12,0,35,6,0,15,4,34,4,23,88,28,27,1,65,14,88,48,65,72,41,153,59,3,35,4,54,11,101,122,31,26,72,45,40,90,91,107,128,68,3,92,36,1,12,0,0,0,2,5,22,53,6,103,72,8,83,36,82,203,9,24,0,74,0,31,0,41,0,51,9,1,32,165,122,8,137,44,119,90,150,104,73,64,1,50,67,63,94,33,58,13,91,4,135,7,156,114

Nearest PDB structures (foldseek):
  6px6-assembly1_A  TM=1.006E+00  e=7.068E-34  Homo sapiens
  4ozh-assembly1_A  TM=9.886E-01  e=7.333E-29  Homo sapiens
  8vsp-assembly1_A  TM=9.923E-01  e=1.686E-28  Homo sapiens
  7sg2-assembly1_A  TM=9.907E-01  e=1.776E-28  Homo sapiens
  8w83-assembly2_G  TM=9.866E-01  e=1.112E-28  Homo sapiens

Foldseek 3Di:
DDPWDWDQWDWFADPVVRDIWTFTGIRQHTQWIADLVVQDIGGDDPDDDDDDDGSVVNNVVNVVVVVVVVVVCVVVVNPDWDFADWDWDKDWPDDDDAQDKTKIKIKIPFGPPPDKDKFKAKVHHTDDPQKDKDHFGADPVRGTMIMMMHIDGADQPIWMWIWMDTPNDPDTDIDTDGD/DDDDKDKDWDFDWDDDPQNPDIKTKIFIDIPNQTQKIDILVVLAIDGRDPVCPVVSVVQRVDPVSSVVVNCCSPVPVNVVSVVCVVPVVPDWDAWDWDWDDPQIKIKTWFTDDPDKDKFKAKQNHTDDPQKDKDPWADPPPRGIMIMIGHDDDDDDDIKMWIWMDDPNDPHIDIDIDD/DDDDDDDDDDDD/DWAKEKDQQEAEEAFQDKDKIKMFIDALQFQKKWKWFQDVPPGIDTDWIDGSPDQWDDDDQWIKGDDSVRRMMMIIGGRHDQVRQTWMKMWTHNPPDIHIYPTYGYGHDYFAPFFDWDKDKAADPVDRQWIKIKTKRDGPPFFQDFDPPPQKGKAGWDKDADPDVRHIMIMIMITGNDRPPSSVVGDPVD/DKEKPDQEDEAAQFAKDKIKIFADPQFLKKFKWWAAPPGDTFGAWIGRFQRTPDGPNNDDPQWDKGDHGSGMIMIIGGSHHQVRFTWMKMWTDNDDPPDDTHIYDTYGYGYHNDQPLADFWDKEKDWFDVVCCVPVQKTKIKMKTWFGPDFDKDKWKAKPRHTDDPQKAWDPGWAFPDVVDPSGITMIMMMHMDGSVVLQDQVMKMKMKMFADGDDDPDDDDDPDDHNHGDIHMYMDGRHD

Sequence (800 aa):
VADHVASYGVNLYQSYGPSGQFTHEFDGDEEFYVDLERKETVWKLPLFHRLRFDPQFALTNIAVLKHNLNILIKRSNSTAATNEVPEVTVFSKSPVTLGQPNTLICLVDNIFPPVVNITWLSNGHSVTEGVSETSFLSKSDHSFFKISYLTFLPSADEIYDCKVEHWGLDEPLLKHWEPSPEDFVYQFKGMCYFTNGTERVRLVSRSIYNREEIVRFDSDVGEFRAVTLLGLPAAEYWNSQKDILERKRAAVDRVCRHNYQLELRTTLQRRVEPTVTISPSLLVCSVTDFYPAQIKVRWFRNGQEETAGVVSTPLIRNGDWTFQILVMLEMTPQRGDVYTCHVEHPSLQSPITVEWRAPFSEQEQPVLGKQEVTQIPAALSVPEGENLVLNCSFTDSAIYNLQWFRQDPGKGLTSLLLIQSSQREQTSGRLNASLDKSSGRSTLYIAASQPGDSATYLCAVHTGARLMFGDGTQLVVKPNIQNPDPAVYQLRDSKSSDKSVCLFTDFDSQTNVSQSKDSDVYITDKCVLDMRSMDFKSNSAVAWSNACANAFNNSIIPEGVSQTPSNKVTEKGKYVELRCDPISGHTALYWYRQSLGQGPEFLIYFQGTGAADDSGLPNDRFFAVRPEGSVSTLKIQRTERGDSAVYLCASSHGASTDTQYFGPGTRLTVLEDLKNVFPPEVAVFEPSEAEISHTQKATLVCLATGFFPDHVELSWWVNGKEVHSGVCTDPQPLKEQPALNDSRYALSSRLRVSATFWQNPRNHFRCQVQFYGLSENDEWTQDRAKPVTQIVSAEAWGRA

CATH classification: 3.10.320.10 (+1 more: 2.60.40.10)

InterPro domains:
  IPR001003 MHC class II, alpha chain, N-terminal [PF00993] (29-108)
  IPR001003 MHC class II, alpha chain, N-terminal [SM00920] (30-109)
  IPR003006 Immunoglobulin/major histocompatibility complex, conserved site [PS00290] (186-192)
  IPR003597 Immunoglobulin C1-set [PF07654] (114-195)
  IPR003597 Immunoglobulin C1-set [SM00407] (127-198)
  IPR007110 Immunoglobulin-like domain [PS50835] (112-192)
  IPR011162 MHC classes I/II-like antigen recognition protein [SSF54452] (27-109)
  IPR013783 Immunoglobulin-like fold [G3DSA:2.60.40.10] (107-219)
  IPR014745 MHC class II, alpha/beta chain, N-terminal [G3DSA:3.10.320.10] (28-106)
  IPR036179 Immunoglobulin-like domain superfamily [SSF48726] (112-206)
  IPR050160 Major Histocompatibility Complex/Immunoglobulin [PTHR19944] (10-243)